Protein 7Q4Q (pdb70)

InterPro domains:
  IPR000483 Cysteine-rich flanking region, C-terminal [SM00082] (299-347)
  IPR001611 Leucine-rich repeat [PF00560] (93-112)
  IPR001611 Leucine-rich repeat [PF00560] (190-208)
  IPR001611 Leucine-rich repeat [PF13855] (116-176)
  IPR001611 Leucine-rich repeat [PF13855] (213-272)
  IPR001611 Leucine-rich repeat [PS51450] (93-114)
  IPR001611 Leucine-rich repeat [PS51450] (165-186)
  IPR003591 Leucine-rich repeat, typical subtype [SM00369] (92-114)
  IPR003591 Leucine-rich repeat, typical subtype [SM00369] (115-138)
  IPR003591 Leucine-rich repeat, typical subtype [SM00369] (163-186)
  IPR003591 Leucine-rich repeat, typical subtype [SM00369] (187-210)
  IPR003591 Leucine-rich repeat, typical subtype [SM00369] (213-234)
  IPR003591 Leucine-rich repeat, typical subtype [SM00369] (236-258)
  IPR003591 Leucine-rich repeat, typical subtype [SM00369] (259-282)
  IPR032675 Leucine-rich repeat domain superfamily [G3DSA:3.80.10.10] (40-172)
  IPR032675 Leucine-rich repeat domain superfamily [G3DSA:3.80.10.10] (173-347)
  IPR050467 Leucine-rich repeat and fibronectin type-III domain-containing [PTHR45842] (27-229)

B-factor: mean 34.92, std 14.17, range [15.27, 121.81]

Structure (mmCIF, N/CA/C/O backbone):
data_7Q4Q
#
_entry.id   7Q4Q
#
_cell.length_a   64.549
_cell.length_b   76.978
_cell.length_c   217.731
_cell.angle_alpha   90.00
_cell.angle_beta   90.00
_cell.angle_gamma   90.00
#
_symmetry.space_group_name_H-M   'P 21 21 21'
#
loop_
_entity.id
_entity.type
_entity.pdbx_description
1 polymer 'Magacizumab light chain'
2 polymer 'Magacizumab heavy chain'
3 polymer 'LRG1 epitope'
4 non-polymer 2-AMINO-2-HYDROXYMETHYL-PROPANE-1,3-DIOL
5 water water
#
loop_
_atom_site.group_PDB
_atom_site.id
_atom_site.type_symbol
_atom_site.label_atom_id
_atom_site.label_alt_id
_atom_site.label_comp_id
_atom_site.label_asym_id
_atom_site.label_entity_id
_atom_site.label_seq_id
_atom_site.pdbx_PDB_ins_code
_atom_site.Cartn_x
_atom_site.Cartn_y
_atom_site.Cartn_z
_atom_site.occupancy
_atom_site.B_iso_or_equiv
_atom_site.auth_seq_id
_atom_site.auth_comp_id
_atom_site.auth_asym_id
_atom_site.auth_atom_id
_atom_site.pdbx_PDB_model_num
ATOM 1 N N . ASP A 1 1 ? 8.970 -9.006 -62.558 1.00 38.89 1 ASP A N 1
ATOM 2 C CA . ASP A 1 1 ? 7.665 -8.547 -63.022 1.00 32.46 1 ASP A CA 1
ATOM 3 C C . ASP A 1 1 ? 7.616 -7.031 -63.016 1.00 40.45 1 ASP A C 1
ATOM 4 O O . ASP A 1 1 ? 8.310 -6.385 -62.234 1.00 37.70 1 ASP A O 1
ATOM 9 N N . ILE A 1 2 ? 6.780 -6.464 -63.868 1.00 25.64 2 ILE A N 1
ATOM 10 C CA . ILE A 1 2 ? 6.625 -5.017 -63.916 1.00 26.35 2 ILE A CA 1
ATOM 11 C C . ILE A 1 2 ? 5.793 -4.558 -62.728 1.00 29.39 2 ILE A C 1
ATOM 12 O O . ILE A 1 2 ? 4.764 -5.159 -62.401 1.00 28.29 2 ILE A O 1
ATOM 17 N N . VAL A 1 3 ? 6.241 -3.488 -62.076 1.00 24.33 3 VAL A N 1
ATOM 18 C CA . VAL A 1 3 ? 5.495 -2.838 -61.003 1.00 25.56 3 VAL A CA 1
ATOM 19 C C . VAL A 1 3 ? 4.922 -1.527 -61.525 1.00 28.38 3 VAL A C 1
ATOM 20 O O . VAL A 1 3 ? 5.661 -0.686 -62.055 1.00 27.90 3 VAL A O 1
ATOM 24 N N . LEU A 1 4 ? 3.612 -1.346 -61.353 1.00 24.21 4 LEU A N 1
ATOM 25 C CA . LEU A 1 4 ? 2.913 -0.122 -61.728 1.00 22.06 4 LEU A CA 1
ATOM 26 C C . LEU A 1 4 ? 2.540 0.627 -60.456 1.00 22.11 4 LEU A C 1
ATOM 27 O O . LEU A 1 4 ? 1.847 0.079 -59.591 1.00 24.72 4 LEU A O 1
ATOM 32 N N . THR A 1 5 ? 3.016 1.862 -60.328 1.00 22.20 5 THR A N 1
ATOM 33 C CA . THR A 1 5 ? 2.782 2.673 -59.136 1.00 24.36 5 THR A CA 1
ATOM 34 C C . THR A 1 5 ? 1.951 3.880 -59.531 1.00 24.66 5 THR A C 1
ATOM 35 O O . THR A 1 5 ? 2.428 4.746 -60.269 1.00 24.65 5 THR A O 1
ATOM 39 N N . GLN A 1 6 ? 0.729 3.953 -59.012 1.00 24.07 6 GLN A N 1
ATOM 40 C CA . GLN A 1 6 ? -0.150 5.077 -59.304 1.00 23.00 6 GLN A CA 1
ATOM 41 C C . GLN A 1 6 ? 0.005 6.195 -58.276 1.00 25.10 6 GLN A C 1
ATOM 42 O O . GLN A 1 6 ? 0.461 5.984 -57.148 1.00 27.46 6 GLN A O 1
ATOM 48 N N . SER A 1 7 ? -0.342 7.411 -58.701 1.00 22.70 7 SER A N 1
ATOM 49 C CA . SER A 1 7 ? -0.317 8.582 -57.815 1.00 23.31 7 SER A CA 1
ATOM 50 C C . SER A 1 7 ? -1.497 9.473 -58.152 1.00 27.47 7 SER A C 1
ATOM 51 O O . SER A 1 7 ? -1.801 9.648 -59.331 1.00 28.19 7 SER A O 1
ATOM 54 N N . PRO A 1 8 ? -2.194 10.010 -57.139 1.00 28.21 8 PRO A N 1
ATOM 55 C CA . PRO A 1 8 ? -2.070 9.692 -55.708 1.00 25.32 8 PRO A CA 1
ATOM 56 C C . PRO A 1 8 ? -2.838 8.412 -55.390 1.00 29.07 8 PRO A C 1
ATOM 57 O O . PRO A 1 8 ? -3.472 7.855 -56.288 1.00 32.02 8 PRO A O 1
ATOM 61 N N . ASP A 1 9 ? -2.795 7.942 -54.136 1.00 31.99 9 ASP A N 1
ATOM 62 C CA . ASP A 1 9 ? -3.574 6.756 -53.789 1.00 30.23 9 ASP A CA 1
ATOM 63 C C . ASP A 1 9 ? -5.055 7.084 -53.652 1.00 33.07 9 ASP A C 1
ATOM 64 O O . ASP A 1 9 ? -5.915 6.262 -53.994 1.00 29.32 9 ASP A O 1
ATOM 69 N N . SER A 1 10 ? -5.361 8.259 -53.115 1.00 34.81 10 SER A N 1
ATOM 70 C CA . SER A 1 10 ? -6.718 8.756 -52.989 1.00 32.35 10 SER A CA 1
ATOM 71 C C . SER A 1 10 ? -6.721 10.194 -53.464 1.00 32.05 10 SER A C 1
ATOM 72 O O . SER A 1 10 ? -5.773 10.944 -53.219 1.00 31.88 10 SER A O 1
ATOM 75 N N . LEU A 1 11 ? -7.786 10.568 -54.148 1.00 25.94 11 LEU A N 1
ATOM 76 C CA . LEU A 1 11 ? -7.868 11.872 -54.775 1.00 29.76 11 LEU A CA 1
ATOM 77 C C . LEU A 1 11 ? -9.282 12.371 -54.580 1.00 31.34 11 LEU A C 1
ATOM 78 O O . LEU A 1 11 ? -10.230 11.654 -54.902 1.00 33.12 11 LEU A O 1
ATOM 83 N N . ALA A 1 12 ? -9.426 13.581 -54.040 1.00 25.56 12 ALA A N 1
ATOM 84 C CA . ALA A 1 12 ? -10.731 14.209 -53.876 1.00 26.89 12 ALA A CA 1
ATOM 85 C C . ALA A 1 12 ? -10.808 15.418 -54.796 1.00 29.31 12 ALA A C 1
ATOM 86 O O . ALA A 1 12 ? -9.975 16.331 -54.705 1.00 27.72 12 ALA A O 1
ATOM 88 N N . VAL A 1 13 ? -11.793 15.416 -55.690 1.00 26.32 13 VAL A N 1
ATOM 89 C CA . VAL A 1 13 ? -11.961 16.480 -56.674 1.00 27.89 13 VAL A CA 1
ATOM 90 C C . VAL A 1 13 ? -13.398 16.969 -56.600 1.00 26.39 13 VAL A C 1
ATOM 91 O O . VAL A 1 13 ? -14.326 16.173 -56.428 1.00 28.85 13 VAL A O 1
ATOM 95 N N . SER A 1 14 ? -13.579 18.281 -56.715 1.00 27.07 14 SER A N 1
ATOM 96 C CA . SER A 1 14 ? -14.912 18.854 -56.679 1.00 31.26 14 SER A CA 1
ATOM 97 C C . SER A 1 14 ? -15.652 18.541 -57.976 1.00 27.53 14 SER A C 1
ATOM 98 O O . SER A 1 14 ? -15.051 18.395 -59.038 1.00 30.30 14 SER A O 1
ATOM 101 N N . LEU A 1 15 ? -16.976 18.426 -57.873 1.00 30.63 15 LEU A N 1
ATOM 102 C CA . LEU A 1 15 ? -17.792 18.212 -59.061 1.00 32.15 15 LEU A CA 1
ATOM 103 C C . LEU A 1 15 ? -17.524 19.305 -60.086 1.00 32.90 15 LEU A C 1
ATOM 104 O O . LEU A 1 15 ? -17.423 20.489 -59.744 1.00 35.02 15 LEU A O 1
ATOM 109 N N . GLY A 1 16 ? -17.396 18.898 -61.349 1.00 35.15 16 GLY A N 1
ATOM 110 C CA . GLY A 1 16 ? -17.119 19.825 -62.425 1.00 34.64 16 GLY A CA 1
ATOM 111 C C . GLY A 1 16 ? -15.663 20.179 -62.620 1.00 33.60 16 GLY A C 1
ATOM 112 O O . GLY A 1 16 ? -15.331 20.827 -63.621 1.00 36.81 16 GLY A O 1
ATOM 113 N N . GLU A 1 17 ? -14.779 19.785 -61.708 1.00 29.15 17 GLU A N 1
ATOM 114 C CA . GLU A 1 17 ? -13.359 20.081 -61.837 1.00 29.27 17 GLU A CA 1
ATOM 115 C C . GLU A 1 17 ? -12.627 18.895 -62.452 1.00 31.66 17 GLU A C 1
ATOM 116 O O . GLU A 1 17 ? -13.181 17.806 -62.628 1.00 30.49 17 GLU A O 1
ATOM 122 N N . ARG A 1 18 ? -11.356 19.121 -62.774 1.00 31.82 18 ARG A N 1
ATOM 123 C CA . ARG A 1 18 ? -10.542 18.137 -63.474 1.00 31.45 18 ARG A CA 1
ATOM 124 C C . ARG A 1 18 ? -9.808 17.241 -62.487 1.00 32.01 18 ARG A C 1
ATOM 125 O O . ARG A 1 18 ? -9.235 17.715 -61.503 1.00 31.08 18 ARG A O 1
ATOM 133 N N . ALA A 1 19 ? -9.812 15.945 -62.766 1.00 26.55 19 ALA A N 1
ATOM 134 C CA . ALA A 1 19 ? -9.054 14.982 -61.984 1.00 24.71 19 ALA A CA 1
ATOM 135 C C . ALA A 1 19 ? -7.929 14.423 -62.840 1.00 29.62 19 ALA A C 1
ATOM 136 O O . ALA A 1 19 ? -8.126 14.124 -64.025 1.00 31.36 19 ALA A O 1
ATOM 138 N N . THR A 1 20 ? -6.745 14.293 -62.247 1.00 24.48 20 THR A N 1
ATOM 139 C CA . THR A 1 20 ? -5.572 13.804 -62.965 1.00 24.59 20 THR A CA 1
ATOM 140 C C . THR A 1 20 ? -4.944 12.689 -62.152 1.00 27.31 20 THR A C 1
ATOM 141 O O . THR A 1 20 ? -4.581 12.904 -60.991 1.00 27.87 20 THR A O 1
ATOM 145 N N . ILE A 1 21 ? -4.838 11.506 -62.758 1.00 23.03 21 ILE A N 1
ATOM 146 C CA . ILE A 1 21 ? -4.317 10.298 -62.121 1.00 22.26 21 ILE A CA 1
ATOM 147 C C . ILE A 1 21 ? -3.103 9.833 -62.917 1.00 24.95 21 ILE A C 1
ATOM 148 O O . ILE A 1 21 ? -3.162 9.755 -64.150 1.00 27.79 21 ILE A O 1
ATOM 153 N N . SER A 1 22 ? -2.017 9.507 -62.217 1.00 23.99 22 SER A N 1
ATOM 154 C CA . SER A 1 22 ? -0.763 9.127 -62.867 1.00 22.79 22 SER A CA 1
ATOM 155 C C . SER A 1 22 ? -0.420 7.665 -62.613 1.00 25.64 22 SER A C 1
ATOM 156 O O . SER A 1 22 ? -0.774 7.093 -61.575 1.00 24.08 22 SER A O 1
ATOM 159 N N . CYS A 1 23 ? 0.292 7.061 -63.569 1.00 23.17 23 CYS A N 1
ATOM 160 C CA . CYS A 1 23 ? 0.744 5.685 -63.398 1.00 22.50 23 CYS A CA 1
ATOM 161 C C . CYS A 1 23 ? 2.178 5.633 -63.888 1.00 29.91 23 CYS A C 1
ATOM 162 O O . CYS A 1 23 ? 2.444 6.015 -65.030 1.00 32.63 23 CYS A O 1
ATOM 165 N N . ARG A 1 24 ? 3.105 5.213 -63.029 1.00 23.57 24 ARG A N 1
ATOM 166 C CA . ARG A 1 24 ? 4.507 5.072 -63.401 1.00 27.22 24 ARG A CA 1
ATOM 167 C C . ARG A 1 24 ? 4.875 3.597 -63.451 1.00 29.40 24 ARG A C 1
ATOM 168 O O . ARG A 1 24 ? 4.668 2.869 -62.476 1.00 24.99 24 ARG A O 1
ATOM 176 N N . ALA A 1 25 ? 5.423 3.167 -64.584 1.00 24.58 25 ALA A N 1
ATOM 177 C CA . ALA A 1 25 ? 5.879 1.798 -64.758 1.00 26.80 25 ALA A CA 1
ATOM 178 C C . ALA A 1 25 ? 7.353 1.673 -64.385 1.00 26.45 25 ALA A C 1
ATOM 179 O O . ALA A 1 25 ? 8.153 2.593 -64.600 1.00 29.01 25 ALA A O 1
ATOM 181 N N . SER A 1 26 ? 7.711 0.506 -63.841 1.00 25.32 26 SER A N 1
ATOM 182 C CA . SER A 1 26 ? 9.085 0.257 -63.425 1.00 26.06 26 SER A CA 1
ATOM 183 C C . SER A 1 26 ? 10.022 0.099 -64.611 1.00 32.74 26 SER A C 1
ATOM 184 O O . SER A 1 26 ? 11.242 0.121 -64.417 1.00 32.94 26 SER A O 1
ATOM 187 N N . GLN A 1 27 ? 9.485 -0.063 -65.821 1.00 27.66 27 GLN A N 1
ATOM 188 C CA . GLN A 1 27 ? 10.273 -0.027 -67.043 1.00 27.24 27 GLN A CA 1
ATOM 189 C C . GLN A 1 27 ? 9.401 0.569 -68.141 1.00 28.84 27 GLN A C 1
ATOM 190 O O . GLN A 1 27 ? 8.179 0.668 -68.001 1.00 29.52 27 GLN A O 1
ATOM 196 N N . SER A 1 28 ? 10.033 0.975 -69.241 1.00 30.77 28 SER A N 1
ATOM 197 C CA . SER A 1 28 ? 9.255 1.501 -70.353 1.00 29.78 28 SER A CA 1
ATOM 198 C C . SER A 1 28 ? 8.348 0.413 -70.913 1.00 28.30 28 SER A C 1
ATOM 199 O O . SER A 1 28 ? 8.749 -0.747 -71.044 1.00 32.74 28 SER A O 1
ATOM 202 N N . VAL A 1 29 ? 7.116 0.787 -71.246 1.00 26.68 29 VAL A N 1
ATOM 203 C CA . VAL A 1 29 ? 6.229 -0.161 -71.908 1.00 26.77 29 VAL A CA 1
ATOM 204 C C . VAL A 1 29 ? 5.805 0.383 -73.267 1.00 33.11 29 VAL A C 1
ATOM 205 O O . VAL A 1 29 ? 4.710 0.078 -73.760 1.00 31.81 29 VAL A O 1
ATOM 209 N N . SER A 1 30 ? 6.677 1.176 -73.890 1.00 28.88 30 SER A N 1
ATOM 210 C CA . SER A 1 30 ? 6.432 1.723 -75.218 1.00 26.88 30 SER A CA 1
ATOM 211 C C . SER A 1 30 ? 7.519 1.266 -76.173 1.00 33.54 30 SER A C 1
ATOM 212 O O . SER A 1 30 ? 8.698 1.218 -75.809 1.00 36.05 30 SER A O 1
ATOM 215 N N . THR A 1 31 ? 7.106 0.940 -77.391 1.00 30.07 31 THR A N 1
ATOM 216 C CA . THR A 1 31 ? 8.045 0.629 -78.464 1.00 30.44 31 THR A CA 1
ATOM 217 C C . THR A 1 31 ? 7.308 0.670 -79.799 1.00 34.91 31 THR A C 1
ATOM 218 O O . THR A 1 31 ? 6.112 0.380 -79.872 1.00 33.27 31 THR A O 1
ATOM 222 N N . SER A 1 32 ? 8.037 1.057 -80.853 1.00 34.63 32 SER A N 1
ATOM 223 C CA . SER A 1 32 ? 7.501 1.123 -82.222 1.00 36.33 32 SER A CA 1
ATOM 224 C C . SER A 1 32 ? 6.253 1.993 -82.327 1.00 36.14 32 SER A C 1
ATOM 225 O O . SER A 1 32 ? 5.405 1.768 -83.195 1.00 37.98 32 SER A O 1
ATOM 228 N N . GLY A 1 33 ? 6.136 2.997 -81.460 1.00 34.51 33 GLY A N 1
ATOM 229 C CA . GLY A 1 33 ? 4.985 3.872 -81.453 1.00 35.58 33 GLY A CA 1
ATOM 230 C C . GLY A 1 33 ? 3.813 3.373 -80.637 1.00 34.32 33 GLY A C 1
ATOM 231 O O . GLY A 1 33 ? 2.853 4.129 -80.442 1.00 34.68 33 GLY A O 1
ATOM 232 N N . TYR A 1 34 ? 3.859 2.126 -80.170 1.00 31.21 34 TYR A N 1
ATOM 233 C CA . TYR A 1 34 ? 2.839 1.556 -79.297 1.00 31.73 34 TYR A CA 1
ATOM 234 C C . TYR A 1 34 ? 3.145 1.894 -77.846 1.00 29.97 34 TYR A C 1
ATOM 235 O O . TYR A 1 34 ? 4.312 1.929 -77.450 1.00 32.92 34 TYR A O 1
ATOM 244 N N . SER A 1 35 ? 2.094 2.112 -77.047 1.00 27.07 35 SER A N 1
ATOM 245 C CA . SER A 1 35 ? 2.211 2.189 -75.591 1.00 29.11 35 SER A CA 1
ATOM 246 C C . SER A 1 35 ? 1.312 1.124 -74.984 1.00 30.44 35 SER A C 1
ATOM 247 O O . SER A 1 35 ? 0.084 1.220 -75.074 1.00 26.26 35 SER A O 1
ATOM 250 N N . PHE A 1 36 ? 1.922 0.119 -74.362 1.00 25.48 36 PHE A N 1
ATOM 251 C CA . PHE A 1 36 ? 1.187 -1.053 -73.884 1.00 25.60 36 PHE A CA 1
ATOM 252 C C . PHE A 1 36 ? 0.665 -0.824 -72.463 1.00 27.65 36 PHE A C 1
ATOM 253 O O . PHE A 1 36 ? 0.990 -1.538 -71.520 1.00 24.22 36 PHE A O 1
ATOM 261 N N . MET A 1 37 ? -0.184 0.190 -72.333 1.00 26.28 37 MET A N 1
ATOM 262 C CA . MET A 1 37 ? -0.761 0.559 -71.046 1.00 26.40 37 MET A CA 1
ATOM 263 C C . MET A 1 37 ? -2.241 0.854 -71.236 1.00 25.42 37 MET A C 1
ATOM 264 O O . MET A 1 37 ? -2.637 1.478 -72.226 1.00 26.94 37 MET A O 1
ATOM 269 N N . HIS A 1 38 ? -3.062 0.394 -70.291 1.00 24.81 38 HIS A N 1
ATOM 270 C CA . HIS A 1 38 ? -4.504 0.545 -70.418 1.00 18.52 38 HIS A CA 1
ATOM 271 C C . HIS A 1 38 ? -5.079 0.925 -69.064 1.00 22.15 38 HIS A C 1
ATOM 272 O O . HIS A 1 38 ? -4.431 0.740 -68.031 1.00 22.46 38 HIS A O 1
ATOM 279 N N . TRP A 1 39 ? -6.309 1.450 -69.078 1.00 21.24 39 TRP A N 1
ATOM 280 C CA . TRP A 1 39 ? -6.953 1.955 -67.869 1.00 20.33 39 TRP A CA 1
ATOM 281 C C . TRP A 1 39 ? -8.324 1.331 -67.661 1.00 21.62 39 TRP A C 1
ATOM 282 O O . TRP A 1 39 ? -9.109 1.204 -68.609 1.00 23.05 39 TRP A O 1
ATOM 293 N N . TYR A 1 40 ? -8.615 0.970 -66.401 1.00 17.89 40 TYR A N 1
ATOM 294 C CA . TYR A 1 40 ? -9.898 0.416 -65.970 1.00 20.90 40 TYR A CA 1
ATOM 295 C C . TYR A 1 40 ? -10.518 1.276 -64.878 1.00 18.60 40 TYR A C 1
ATOM 296 O O . TYR A 1 40 ? -9.816 1.938 -64.111 1.00 20.82 40 TYR A O 1
ATOM 305 N N . GLN A 1 41 ? -11.844 1.208 -64.795 1.00 19.57 41 GLN A N 1
ATOM 306 C CA . GLN A 1 41 ? -12.636 1.870 -63.762 1.00 19.13 41 GLN A CA 1
ATOM 307 C C . GLN A 1 41 ? -13.398 0.808 -62.983 1.00 20.35 41 GLN A C 1
ATOM 308 O O . GLN A 1 41 ? -14.018 -0.071 -63.587 1.00 24.09 41 GLN A O 1
ATOM 314 N N . GLN A 1 42 ? -13.375 0.891 -61.650 1.00 21.78 42 GLN A N 1
ATOM 315 C CA . GLN A 1 42 ? -14.104 -0.075 -60.833 1.00 18.29 42 GLN A CA 1
ATOM 316 C C . GLN A 1 42 ? -14.944 0.626 -59.772 1.00 20.67 42 GLN A C 1
ATOM 317 O O . GLN A 1 42 ? -14.433 1.430 -58.989 1.00 23.24 42 GLN A O 1
ATOM 323 N N . LYS A 1 43 ? -16.209 0.286 -59.727 1.00 26.79 43 LYS A N 1
ATOM 324 C CA . LYS A 1 43 ? -17.091 0.720 -58.652 1.00 31.75 43 LYS A CA 1
ATOM 325 C C . LYS A 1 43 ? -17.374 -0.426 -57.696 1.00 36.05 43 LYS A C 1
ATOM 326 O O . LYS A 1 43 ? -17.383 -1.585 -58.107 1.00 31.36 43 LYS A O 1
ATOM 332 N N . PRO A 1 44 ? -17.607 -0.134 -56.411 1.00 35.50 44 PRO A N 1
ATOM 333 C CA . PRO A 1 44 ? -17.802 -1.214 -55.434 1.00 39.17 44 PRO A CA 1
ATOM 334 C C . PRO A 1 44 ? -18.920 -2.155 -55.851 1.00 29.40 44 PRO A C 1
ATOM 335 O O . PRO A 1 44 ? -19.964 -1.727 -56.345 1.00 32.27 44 PRO A O 1
ATOM 339 N N . GLY A 1 45 ? -18.681 -3.450 -55.654 1.00 33.74 45 GLY A N 1
ATOM 340 C CA . GLY A 1 45 ? -19.642 -4.471 -55.992 1.00 35.99 45 GLY A CA 1
ATOM 341 C C . GLY A 1 45 ? -19.640 -4.887 -57.443 1.00 35.93 45 GLY A C 1
ATOM 342 O O . GLY A 1 45 ? -20.416 -5.775 -57.813 1.00 36.60 45 GLY A O 1
ATOM 343 N N . GLN A 1 46 ? -18.799 -4.276 -58.271 1.00 30.37 46 GLN A N 1
ATOM 344 C CA . GLN A 1 46 ? -18.743 -4.519 -59.704 1.00 31.66 46 GLN A CA 1
ATOM 345 C C . GLN A 1 46 ? -17.331 -4.887 -60.122 1.00 29.79 46 GLN A C 1
ATOM 346 O O . GLN A 1 46 ? -16.361 -4.495 -59.465 1.00 24.63 46 GLN A O 1
ATOM 352 N N . PRO A 1 47 ? -17.187 -5.628 -61.217 1.00 26.27 47 PRO A N 1
ATOM 353 C CA . PRO A 1 47 ? -15.859 -5.855 -61.792 1.00 20.90 47 PRO A CA 1
ATOM 354 C C . PRO A 1 47 ? -15.293 -4.570 -62.367 1.00 20.59 47 PRO A C 1
ATOM 355 O O . PRO A 1 47 ? -16.042 -3.625 -62.652 1.00 26.06 47 PRO A O 1
ATOM 359 N N . PRO A 1 48 ? -13.983 -4.519 -62.597 1.00 22.15 48 PRO A N 1
ATOM 360 C CA . PRO A 1 48 ? -13.406 -3.407 -63.354 1.00 24.96 48 PRO A CA 1
ATOM 361 C C . PRO A 1 48 ? -13.976 -3.356 -64.761 1.00 27.14 48 PRO A C 1
ATOM 362 O O . PRO A 1 48 ? -14.415 -4.367 -65.319 1.00 23.75 48 PRO A O 1
ATOM 366 N N . LYS A 1 49 ? -13.952 -2.156 -65.328 1.00 23.61 49 LYS A N 1
ATOM 367 C CA . LYS A 1 49 ? -14.454 -1.884 -66.668 1.00 24.54 49 LYS A CA 1
ATOM 368 C C . LYS A 1 49 ? -13.344 -1.226 -67.470 1.00 20.44 49 LYS A C 1
ATOM 369 O O . LYS A 1 49 ? -12.785 -0.213 -67.045 1.00 22.06 49 LYS A O 1
ATOM 375 N N . LEU A 1 50 ? -13.021 -1.804 -68.622 1.00 22.71 50 LEU A N 1
ATOM 376 C CA . LEU A 1 50 ? -12.004 -1.208 -69.481 1.00 22.91 50 LEU A CA 1
ATOM 377 C C . LEU A 1 50 ? -12.478 0.145 -70.010 1.00 26.45 50 LEU A C 1
ATOM 378 O O . LEU A 1 50 ? -13.563 0.248 -70.594 1.00 25.58 50 LEU A O 1
ATOM 383 N N . LEU A 1 51 ? -11.666 1.186 -69.806 1.00 21.63 51 LEU A N 1
ATOM 384 C CA . LEU A 1 51 ? -11.984 2.537 -70.273 1.00 21.38 51 LEU A CA 1
ATOM 385 C C . LEU A 1 51 ? -11.108 3.005 -71.419 1.00 25.02 51 LEU A C 1
ATOM 386 O O . LEU A 1 51 ? -11.608 3.626 -72.359 1.00 26.13 51 LEU A O 1
ATOM 391 N N . ILE A 1 52 ? -9.802 2.771 -71.336 1.00 23.86 52 ILE A N 1
ATOM 392 C CA . ILE A 1 52 ? -8.845 3.283 -72.315 1.00 25.28 52 ILE A CA 1
ATOM 393 C C . ILE A 1 52 ? -7.888 2.162 -72.687 1.00 28.60 52 ILE A C 1
ATOM 394 O O . ILE A 1 52 ? -7.326 1.503 -71.804 1.00 24.40 52 ILE A O 1
ATOM 399 N N . LYS A 1 53 ? -7.693 1.957 -73.991 1.00 23.75 53 LYS A N 1
ATOM 400 C CA . LYS A 1 53 ? -6.763 0.977 -74.529 1.00 27.99 53 LYS A CA 1
ATOM 401 C C . LYS A 1 53 ? -5.582 1.701 -75.171 1.00 27.76 53 LYS A C 1
ATOM 402 O O . LYS A 1 53 ? -5.754 2.759 -75.796 1.00 28.16 53 LYS A O 1
ATOM 408 N N . TYR A 1 54 ? -4.384 1.139 -74.997 1.00 23.10 54 TYR A N 1
ATOM 409 C CA . TYR A 1 54 ? -3.161 1.650 -75.620 1.00 25.79 54 TYR A CA 1
ATOM 410 C C . TYR A 1 54 ? -2.981 3.142 -75.328 1.00 30.82 54 TYR A C 1
ATOM 411 O O . TYR A 1 54 ? -2.799 3.969 -76.226 1.00 29.53 54 TYR A O 1
ATOM 420 N N . ALA A 1 55 ? -3.084 3.473 -74.042 1.00 26.50 55 ALA A N 1
ATOM 421 C CA . ALA A 1 55 ? -2.757 4.771 -73.452 1.00 27.81 55 ALA A CA 1
ATOM 422 C C . ALA A 1 55 ? -3.782 5.866 -73.743 1.00 27.38 55 ALA A C 1
ATOM 423 O O . ALA A 1 55 ? -4.116 6.635 -72.840 1.00 26.59 55 ALA A O 1
ATOM 425 N N . SER A 1 56 ? -4.297 5.967 -74.973 1.00 27.56 56 SER A N 1
ATOM 426 C CA . SER A 1 56 ? -5.104 7.129 -75.332 1.00 26.10 56 SER A CA 1
ATOM 427 C C . SER A 1 56 ? -6.415 6.831 -76.054 1.00 30.63 56 SER A C 1
ATOM 428 O O . SER A 1 56 ? -7.121 7.781 -76.407 1.00 31.23 56 SER A O 1
ATOM 431 N N . ASN A 1 57 ? -6.771 5.564 -76.286 1.00 29.10 57 ASN A N 1
ATOM 432 C CA . ASN A 1 57 ? -7.933 5.231 -77.107 1.00 29.28 57 ASN A CA 1
ATOM 433 C C . ASN A 1 57 ? -9.130 4.882 -76.230 1.00 29.09 57 ASN A C 1
ATOM 434 O O . ASN A 1 57 ? -9.140 3.840 -75.564 1.00 30.63 57 ASN A O 1
ATOM 439 N N . LEU A 1 58 ? -10.148 5.744 -76.268 1.00 28.79 58 LEU A N 1
ATOM 440 C CA . LEU A 1 58 ? -11.376 5.525 -75.512 1.00 31.99 58 LEU A CA 1
ATOM 441 C C . LEU A 1 58 ? -12.148 4.334 -76.065 1.00 36.21 58 LEU A C 1
ATOM 442 O O . LEU A 1 58 ? -12.360 4.226 -77.279 1.00 37.96 58 LEU A O 1
ATOM 447 N N . GLU A 1 59 ? -12.581 3.449 -75.168 1.00 29.57 59 GLU A N 1
ATOM 448 C CA . GLU A 1 59 ? -13.509 2.393 -75.540 1.00 28.96 59 GLU A CA 1
ATOM 449 C C . GLU A 1 59 ? -14.851 2.990 -75.955 1.00 29.78 59 GLU A C 1
ATOM 450 O O . GLU A 1 59 ? -15.219 4.099 -75.553 1.00 32.22 59 GLU A O 1
ATOM 456 N N . SER A 1 60 ? -15.589 2.233 -76.762 1.00 35.06 60 SER A N 1
ATOM 457 C CA . SER A 1 60 ? -16.907 2.683 -77.191 1.00 36.65 60 SER A CA 1
ATOM 458 C C . SER A 1 60 ? -17.806 2.934 -75.987 1.00 34.58 60 SER A C 1
ATOM 459 O O . SER A 1 60 ? -17.815 2.161 -75.023 1.00 35.73 60 SER A O 1
ATOM 462 N N . GLY A 1 61 ? -18.555 4.036 -76.041 1.00 32.55 61 GLY A N 1
ATOM 463 C CA . GLY A 1 61 ? -19.451 4.410 -74.969 1.00 35.89 61 GLY A CA 1
ATOM 464 C C . GLY A 1 61 ? -18.828 5.223 -73.850 1.00 36.66 61 GLY A C 1
ATOM 465 O O . GLY A 1 61 ? -19.568 5.757 -73.013 1.00 40.43 61 GLY A O 1
ATOM 466 N N . VAL A 1 62 ? -17.508 5.346 -73.803 1.00 31.02 62 VAL A N 1
ATOM 467 C CA . VAL A 1 62 ? -16.862 6.109 -72.729 1.00 33.06 62 VAL A CA 1
ATOM 468 C C . VAL A 1 62 ? -17.003 7.598 -73.026 1.00 29.77 62 VAL A C 1
ATOM 469 O O . VAL A 1 62 ? -16.707 8.031 -74.156 1.00 32.50 62 VAL A O 1
ATOM 473 N N . PRO A 1 63 ? -17.443 8.407 -72.057 1.00 32.24 63 PRO A N 1
ATOM 474 C CA . PRO A 1 63 ? -17.621 9.844 -72.309 1.00 35.46 63 PRO A CA 1
ATOM 475 C C . PRO A 1 63 ? -16.312 10.525 -72.676 1.00 38.52 63 PRO A C 1
ATOM 476 O O . PRO A 1 63 ? -15.231 10.134 -72.228 1.00 31.35 63 PRO A O 1
ATOM 480 N N . ALA A 1 64 ? -16.431 11.584 -73.482 1.00 37.58 64 ALA A N 1
ATOM 481 C CA . ALA A 1 64 ? -15.271 12.306 -73.987 1.00 35.34 64 ALA A CA 1
ATOM 482 C C . ALA A 1 64 ? -14.534 13.095 -72.913 1.00 32.43 64 ALA A C 1
ATOM 483 O O . ALA A 1 64 ? -13.416 13.549 -73.172 1.00 40.36 64 ALA A O 1
ATOM 485 N N . ARG A 1 65 ? -15.117 13.278 -71.725 1.00 32.20 65 ARG A N 1
ATOM 486 C CA . ARG A 1 65 ? -14.371 13.961 -70.673 1.00 32.80 65 ARG A CA 1
ATOM 487 C C . ARG A 1 65 ? -13.200 13.129 -70.165 1.00 33.00 65 ARG A C 1
ATOM 488 O O . ARG A 1 65 ? -12.320 13.680 -69.492 1.00 28.79 65 ARG A O 1
ATOM 496 N N . PHE A 1 66 ? -13.169 11.831 -70.477 1.00 30.01 66 PHE A N 1
ATOM 497 C CA . PHE A 1 66 ? -12.032 10.969 -70.187 1.00 30.32 66 PHE A CA 1
ATOM 498 C C . PHE A 1 66 ? -11.001 11.080 -71.302 1.00 33.72 66 PHE A C 1
ATOM 499 O O . PHE A 1 66 ? -11.351 11.090 -72.487 1.00 34.91 66 PHE A O 1
ATOM 507 N N . SER A 1 67 ? -9.728 11.179 -70.920 1.00 25.94 67 SER A N 1
ATOM 508 C CA . SER A 1 67 ? -8.656 11.104 -71.902 1.00 28.63 67 SER A CA 1
ATOM 509 C C . SER A 1 67 ? -7.433 10.507 -71.229 1.00 37.63 67 SER A C 1
ATOM 510 O O . SER A 1 67 ? -7.260 10.615 -70.016 1.00 32.69 67 SER A O 1
ATOM 513 N N . GLY A 1 68 ? -6.598 9.852 -72.019 1.00 25.27 68 GLY A N 1
ATOM 514 C CA . GLY A 1 68 ? -5.358 9.306 -71.512 1.00 27.29 68 GLY A CA 1
ATOM 515 C C . GLY A 1 68 ? -4.200 9.758 -72.371 1.00 25.28 68 GLY A C 1
ATOM 516 O O . GLY A 1 68 ? -4.344 10.004 -73.571 1.00 31.39 68 GLY A O 1
ATOM 517 N N . SER A 1 69 ? -3.035 9.856 -71.744 1.00 25.15 69 SER A N 1
ATOM 518 C CA . SER A 1 69 ? -1.843 10.276 -72.466 1.00 24.68 69 SER A CA 1
ATOM 519 C C . SER A 1 69 ? -0.617 9.625 -71.841 1.00 32.34 69 SER A C 1
ATOM 520 O O . SER A 1 69 ? -0.702 8.944 -70.814 1.00 28.89 69 SER A O 1
ATOM 523 N N . GLY A 1 70 ? 0.524 9.821 -72.488 1.00 30.52 70 GLY A N 1
ATOM 524 C CA . GLY A 1 70 ? 1.801 9.391 -71.958 1.00 31.28 70 GLY A CA 1
ATOM 525 C C . GLY A 1 70 ? 2.475 8.371 -72.852 1.00 31.36 70 GLY A C 1
ATOM 526 O O . GLY A 1 70 ? 1.930 7.922 -73.858 1.00 31.07 70 GLY A O 1
ATOM 527 N N . SER A 1 71 ? 3.679 7.993 -72.438 1.00 27.79 71 SER A N 1
ATOM 528 C CA . SER A 1 71 ? 4.505 7.038 -73.162 1.00 27.82 71 SER A CA 1
ATOM 529 C C . SER A 1 71 ? 5.673 6.668 -72.262 1.00 30.71 71 SER A C 1
ATOM 530 O O . SER A 1 71 ? 5.985 7.375 -71.296 1.00 32.59 71 SER A O 1
ATOM 533 N N . GLY A 1 72 ? 6.311 5.552 -72.589 1.00 30.16 72 GLY A N 1
ATOM 534 C CA . GLY A 1 72 ? 7.481 5.107 -71.862 1.00 33.29 72 GLY A CA 1
ATOM 535 C C . GLY A 1 72 ? 7.133 4.580 -70.488 1.00 31.05 72 GLY A C 1
ATOM 536 O O . GLY A 1 72 ? 6.468 3.547 -70.355 1.00 31.25 72 GLY A O 1
ATOM 537 N N . THR A 1 73 ? 7.569 5.293 -69.454 1.00 28.13 73 THR A N 1
ATOM 538 C CA . THR A 1 73 ? 7.294 4.891 -68.084 1.00 29.17 73 THR A CA 1
ATOM 539 C C . THR A 1 73 ? 6.151 5.657 -67.435 1.00 33.03 73 THR A C 1
ATOM 540 O O . THR A 1 73 ? 5.767 5.308 -66.318 1.00 30.65 73 THR A O 1
ATOM 544 N N . ASP A 1 74 ? 5.610 6.697 -68.067 1.00 27.99 74 ASP A N 1
ATOM 545 C CA . ASP A 1 74 ? 4.656 7.558 -67.375 1.00 24.37 74 ASP A CA 1
ATOM 546 C C . ASP A 1 74 ? 3.389 7.785 -68.184 1.00 28.74 74 ASP A C 1
ATOM 547 O O . ASP A 1 74 ? 3.447 8.197 -69.348 1.00 30.01 74 ASP A O 1
ATOM 552 N N . PHE A 1 75 ? 2.245 7.540 -67.541 1.00 25.46 75 PHE A N 1
ATOM 553 C CA . PHE A 1 75 ? 0.942 7.590 -68.183 1.00 22.85 75 PHE A CA 1
ATOM 554 C C . PHE A 1 75 ? -0.026 8.337 -67.293 1.00 29.61 75 PHE A C 1
ATOM 555 O O . PHE A 1 75 ? 0.087 8.303 -66.067 1.00 24.74 75 PHE A O 1
ATOM 563 N N . THR A 1 76 ? -0.971 9.020 -67.933 1.00 22.86 76 THR A N 1
ATOM 564 C CA . THR A 1 76 ? -1.880 9.915 -67.235 1.00 22.71 76 THR A CA 1
ATOM 565 C C . THR A 1 76 ? -3.303 9.657 -67.692 1.00 27.10 76 THR A C 1
ATOM 566 O O . THR A 1 76 ? -3.566 9.542 -68.896 1.00 27.61 76 THR A O 1
ATOM 570 N N . LEU A 1 77 ? -4.211 9.557 -66.732 1.00 22.33 77 LEU A N 1
ATOM 571 C CA . LEU A 1 77 ? -5.645 9.528 -66.982 1.00 24.04 77 LEU A CA 1
ATOM 572 C C . LEU A 1 77 ? -6.216 10.846 -66.485 1.00 26.36 77 LEU A C 1
ATOM 573 O O . LEU A 1 77 ? -5.980 11.229 -65.338 1.00 25.15 77 LEU A O 1
ATOM 578 N N . THR A 1 78 ? -6.923 11.563 -67.351 1.00 24.92 78 THR A N 1
ATOM 579 C CA . THR A 1 78 ? -7.503 12.842 -66.970 1.00 25.44 78 THR A CA 1
ATOM 580 C C . THR A 1 78 ? -9.002 12.824 -67.214 1.00 27.50 78 THR A C 1
ATOM 581 O O . THR A 1 78 ? -9.461 12.361 -68.259 1.00 29.95 78 THR A O 1
ATOM 585 N N . ILE A 1 79 ? -9.768 13.318 -66.242 1.00 23.75 79 ILE A N 1
ATOM 586 C CA . ILE A 1 79 ? -11.202 13.531 -66.399 1.00 26.58 79 ILE A CA 1
ATOM 587 C C . ILE A 1 79 ? -11.434 15.031 -66.329 1.00 30.85 79 ILE A C 1
ATOM 588 O O . ILE A 1 79 ? -11.149 15.653 -65.297 1.00 35.04 79 ILE A O 1
ATOM 593 N N . SER A 1 80 ? -11.955 15.610 -67.417 1.00 32.93 80 SER A N 1
ATOM 594 C CA . SER A 1 80 ? -11.911 17.065 -67.578 1.00 33.06 80 SER A CA 1
ATOM 595 C C . SER A 1 80 ? -12.985 17.786 -66.768 1.00 45.65 80 SER A C 1
ATOM 596 O O . SER A 1 80 ? -12.817 18.969 -66.441 1.00 50.37 80 SER A O 1
ATOM 599 N N . SER A 1 81 ? -14.089 17.112 -66.451 1.00 31.65 81 SER A N 1
ATOM 600 C CA . SER A 1 81 ? -15.219 17.760 -65.783 1.00 31.44 81 SER A CA 1
ATOM 601 C C . SER A 1 81 ? -15.944 16.682 -64.973 1.00 29.29 81 SER A C 1
ATOM 602 O O . SER A 1 81 ? -16.872 16.042 -65.468 1.00 37.75 81 SER A O 1
ATOM 605 N N . LEU A 1 82 ? -15.517 16.514 -63.723 1.00 29.23 82 LEU A N 1
ATOM 606 C CA . LEU A 1 82 ? -15.966 15.396 -62.897 1.00 29.08 82 LEU A CA 1
ATOM 607 C C . LEU A 1 82 ? -17.486 15.376 -62.749 1.00 31.80 82 LEU A C 1
ATOM 608 O O . LEU A 1 82 ? -18.101 16.384 -62.396 1.00 30.54 82 LEU A O 1
ATOM 613 N N . GLN A 1 83 ? -18.088 14.216 -63.004 1.00 31.60 83 GLN A N 1
ATOM 614 C CA . GLN A 1 83 ? -19.504 13.962 -62.765 1.00 34.59 83 GLN A CA 1
ATOM 615 C C . GLN A 1 83 ? -19.666 13.001 -61.590 1.00 33.19 83 GLN A C 1
ATOM 616 O O . GLN A 1 83 ? -18.725 12.279 -61.246 1.00 29.05 83 GLN A O 1
ATOM 622 N N . PRO A 1 84 ? -20.841 12.962 -60.944 1.00 30.94 84 PRO A N 1
ATOM 623 C CA . PRO A 1 84 ? -21.001 12.053 -59.791 1.00 28.46 84 PRO A CA 1
ATOM 624 C C . PRO A 1 84 ? -20.720 10.589 -60.113 1.00 32.46 84 PRO A C 1
ATOM 625 O O . PRO A 1 84 ? -20.207 9.863 -59.248 1.00 32.33 84 PRO A O 1
ATOM 629 N N . GLU A 1 85 ? -21.034 10.133 -61.330 1.00 25.43 85 GLU A N 1
ATOM 630 C CA . GLU A 1 85 ? -20.821 8.737 -61.702 1.00 29.42 85 GLU A CA 1
ATOM 631 C C . GLU A 1 85 ? -19.351 8.392 -61.911 1.00 30.40 85 GLU A C 1
ATOM 632 O O . GLU A 1 85 ? -19.044 7.215 -62.127 1.00 29.59 85 GLU A O 1
ATOM 638 N N . ASP A 1 86 ? -18.446 9.368 -61.834 1.00 27.02 86 ASP A N 1
ATOM 639 C CA . ASP A 1 86 ? -17.018 9.125 -62.016 1.00 28.89 86 ASP A CA 1
ATOM 640 C C . ASP A 1 86 ? -16.319 8.711 -60.726 1.00 29.38 86 ASP A C 1
ATOM 641 O O . ASP A 1 86 ? -15.163 8.275 -60.773 1.00 30.41 86 ASP A O 1
ATOM 646 N N . PHE A 1 87 ? -16.980 8.870 -59.583 1.00 26.22 87 PHE A N 1
ATOM 647 C CA . PHE A 1 87 ? -16.544 8.351 -58.291 1.00 34.54 87 PHE A CA 1
ATOM 648 C C . PHE A 1 87 ? -16.326 6.847 -58.410 1.00 26.16 87 PHE A C 1
ATOM 649 O O . PHE A 1 87 ? -17.283 6.100 -58.637 1.00 26.77 87 PHE A O 1
ATOM 657 N N . ALA A 1 88 ? -15.068 6.401 -58.317 1.00 24.04 88 ALA A N 1
ATOM 658 C CA . ALA A 1 88 ? -14.677 5.017 -58.586 1.00 23.89 88 ALA A CA 1
ATOM 659 C C . ALA A 1 88 ? -13.187 4.887 -58.278 1.00 23.44 88 ALA A C 1
ATOM 660 O O . ALA A 1 88 ? -12.509 5.878 -57.995 1.00 24.92 88 ALA A O 1
ATOM 662 N N . THR A 1 89 ? -12.681 3.656 -58.337 1.00 21.32 89 THR A N 1
ATOM 663 C CA . THR A 1 89 ? -11.249 3.413 -58.262 1.00 17.81 89 THR A CA 1
ATOM 664 C C . THR A 1 89 ? -10.743 3.108 -59.666 1.00 19.77 89 THR A C 1
ATOM 665 O O . THR A 1 89 ? -11.379 2.356 -60.414 1.00 24.78 89 THR A O 1
ATOM 669 N N . TYR A 1 90 ? -9.615 3.712 -60.030 1.00 19.39 90 TYR A N 1
ATOM 670 C CA . TYR A 1 90 ? -9.054 3.573 -61.366 1.00 20.07 90 TYR A CA 1
ATOM 671 C C . TYR A 1 90 ? -7.748 2.800 -61.293 1.00 22.16 90 TYR A C 1
ATOM 672 O O . TYR A 1 90 ? -6.948 3.019 -60.380 1.00 23.87 90 TYR A O 1
ATOM 681 N N . TYR A 1 91 ? -7.540 1.892 -62.257 1.00 18.99 91 TYR A N 1
ATOM 682 C CA . TYR A 1 91 ? -6.372 1.020 -62.300 1.00 21.50 91 TYR A CA 1
ATOM 683 C C . TYR A 1 91 ? -5.711 1.092 -63.665 1.00 22.19 91 TYR A C 1
ATOM 684 O O . TYR A 1 91 ? -6.393 1.035 -64.693 1.00 23.97 91 TYR A O 1
ATOM 693 N N . CYS A 1 92 ? -4.387 1.180 -63.678 1.00 21.07 92 CYS A N 1
ATOM 694 C CA . CYS A 1 92 ? -3.670 0.919 -64.915 1.00 20.94 92 CYS A CA 1
ATOM 695 C C . CYS A 1 92 ? -3.243 -0.542 -64.998 1.00 26.02 92 CYS A C 1
ATOM 696 O O . CYS A 1 92 ? -3.151 -1.251 -63.991 1.00 24.02 92 CYS A O 1
ATOM 699 N N . GLN A 1 93 ? -3.040 -0.998 -66.238 1.00 21.49 93 GLN A N 1
ATOM 700 C CA . GLN A 1 93 ? -2.607 -2.360 -66.548 1.00 18.00 93 GLN A CA 1
ATOM 701 C C . GLN A 1 93 ? -1.685 -2.292 -67.749 1.00 19.96 93 GLN A C 1
ATOM 702 O O . GLN A 1 93 ? -2.005 -1.617 -68.730 1.00 23.00 93 GLN A O 1
ATOM 708 N N . HIS A 1 94 ? -0.560 -3.001 -67.690 1.00 21.39 94 HIS A N 1
ATOM 709 C CA . HIS A 1 94 ? 0.308 -3.096 -68.861 1.00 23.88 94 HIS A CA 1
ATOM 710 C C . HIS A 1 94 ? 0.020 -4.378 -69.637 1.00 26.36 94 HIS A C 1
ATOM 711 O O . HIS A 1 94 ? -0.521 -5.352 -69.110 1.00 24.07 94 HIS A O 1
ATOM 718 N N . SER A 1 95 ? 0.402 -4.371 -70.910 1.00 24.88 95 SER A N 1
ATOM 719 C CA . SER A 1 95 ? 0.423 -5.587 -71.718 1.00 24.31 95 SER A CA 1
ATOM 720 C C . SER A 1 95 ? 1.781 -5.733 -72.382 1.00 29.39 95 SER A C 1
ATOM 721 O O . SER A 1 95 ? 1.893 -6.040 -73.566 1.00 27.40 95 SER A O 1
ATOM 724 N N . TRP A 1 96 ? 2.839 -5.513 -71.599 1.00 25.01 96 TRP A N 1
ATOM 725 C CA . TRP A 1 96 ? 4.202 -5.629 -72.113 1.00 24.76 96 TRP A CA 1
ATOM 726 C C . TRP A 1 96 ? 4.676 -7.075 -72.141 1.00 29.36 96 TRP A C 1
ATOM 727 O O . TRP A 1 96 ? 5.445 -7.460 -73.035 1.00 29.74 96 TRP A O 1
ATOM 738 N N . GLU A 1 97 ? 4.204 -7.884 -71.195 1.00 27.59 97 GLU A N 1
ATOM 739 C CA . GLU A 1 97 ? 4.704 -9.227 -70.952 1.00 31.74 97 GLU A CA 1
ATOM 740 C C . GLU A 1 97 ? 3.770 -9.907 -69.962 1.00 25.10 97 GLU A C 1
ATOM 741 O O . GLU A 1 97 ? 2.973 -9.252 -69.276 1.00 27.43 97 GLU A O 1
ATOM 747 N N . MET A 1 98 ? 3.911 -11.227 -69.873 1.00 30.51 98 MET A N 1
ATOM 748 C CA . MET A 1 98 ? 3.345 -11.992 -68.770 1.00 29.97 98 MET A CA 1
ATOM 749 C C . MET A 1 98 ? 4.363 -12.029 -67.642 1.00 35.11 98 MET A C 1
ATOM 750 O O . MET A 1 98 ? 5.558 -12.164 -67.892 1.00 33.94 98 MET A O 1
ATOM 755 N N . PRO A 1 99 ? 3.899 -11.928 -66.391 1.00 32.70 99 PRO A N 1
ATOM 756 C CA . PRO A 1 99 ? 2.492 -11.815 -65.996 1.00 30.87 99 PRO A CA 1
ATOM 757 C C . PRO A 1 99 ? 1.956 -10.398 -66.158 1.00 25.38 99 PRO A C 1
ATOM 758 O O . PRO A 1 99 ? 2.690 -9.434 -65.928 1.00 28.82 99 PRO A O 1
ATOM 762 N N . LEU A 1 100 ? 0.706 -10.265 -66.596 1.00 21.95 100 LEU A N 1
ATOM 763 C CA . LEU A 1 100 ? 0.065 -8.959 -66.528 1.00 21.82 100 LEU A CA 1
ATOM 764 C C . LEU A 1 100 ? 0.041 -8.486 -65.085 1.00 25.41 100 LEU A C 1
ATOM 765 O O . LEU A 1 100 ? -0.179 -9.277 -64.164 1.00 23.80 100 LEU A O 1
ATOM 770 N N . THR A 1 101 ? 0.300 -7.192 -64.888 1.00 24.25 101 THR A N 1
ATOM 771 C CA . THR A 1 101 ? 0.181 -6.592 -63.572 1.00 19.58 101 THR A CA 1
ATOM 772 C C . THR A 1 101 ? -0.606 -5.290 -63.663 1.00 21.46 101 THR A C 1
ATOM 773 O O . THR A 1 101 ? -0.728 -4.669 -64.726 1.00 22.97 101 THR A O 1
ATOM 777 N N . PHE A 1 102 ? -1.167 -4.911 -62.515 1.00 20.30 102 PHE A N 1
ATOM 778 C CA . PHE A 1 102 ? -2.016 -3.742 -62.364 1.00 21.98 102 PHE A CA 1
ATOM 779 C C . PHE A 1 102 ? -1.394 -2.803 -61.339 1.00 22.57 102 PHE A C 1
ATOM 780 O O . PHE A 1 102 ? -0.739 -3.245 -60.392 1.00 25.08 102 PHE A O 1
ATOM 788 N N . GLY A 1 103 ? -1.627 -1.513 -61.523 1.00 20.30 103 GLY A N 1
ATOM 789 C CA . GLY A 1 103 ? -1.360 -0.546 -60.473 1.00 21.48 103 GLY A CA 1
ATOM 790 C C . GLY A 1 103 ? -2.190 -0.843 -59.239 1.00 20.40 103 GLY A C 1
ATOM 791 O O . GLY A 1 103 ? -3.130 -1.638 -59.254 1.00 22.40 103 GLY A O 1
ATOM 792 N N . GLN A 1 104 ? -1.834 -0.177 -58.141 1.00 22.16 104 GLN A N 1
ATOM 793 C CA . GLN A 1 104 ? -2.487 -0.454 -56.866 1.00 25.30 104 GLN A CA 1
ATOM 794 C C . GLN A 1 104 ? -3.863 0.187 -56.759 1.00 23.96 104 GLN A C 1
ATOM 795 O O . GLN A 1 104 ? -4.609 -0.121 -55.818 1.00 24.04 104 GLN A O 1
ATOM 801 N N . GLY A 1 105 ? -4.219 1.055 -57.703 1.00 21.63 105 GLY A N 1
ATOM 802 C CA . GLY A 1 105 ? -5.503 1.728 -57.716 1.00 18.88 105 GLY A CA 1
ATOM 803 C C . GLY A 1 105 ? -5.445 3.134 -57.154 1.00 23.81 105 GLY A C 1
ATOM 804 O O . GLY A 1 105 ? -4.700 3.407 -56.209 1.00 24.90 105 GLY A O 1
ATOM 805 N N . THR A 1 106 ? -6.215 4.038 -57.747 1.00 22.29 106 THR A N 1
ATOM 806 C CA . THR A 1 106 ? -6.415 5.388 -57.230 1.00 21.48 106 THR A CA 1
ATOM 807 C C . THR A 1 106 ? -7.903 5.573 -56.994 1.00 23.38 106 THR A C 1
ATOM 808 O O . THR A 1 106 ? -8.694 5.491 -57.938 1.00 24.01 106 THR A O 1
ATOM 812 N N . LYS A 1 107 ? -8.288 5.816 -55.748 1.00 25.90 107 LYS A N 1
ATOM 813 C CA . LYS A 1 107 ? -9.693 5.983 -55.414 1.00 23.65 107 LYS A CA 1
ATOM 814 C C . LYS A 1 107 ? -10.067 7.451 -55.553 1.00 27.40 107 LYS A C 1
ATOM 815 O O . LYS A 1 107 ? -9.511 8.310 -54.861 1.00 28.01 107 LYS A O 1
ATOM 821 N N . LEU A 1 108 ? -10.999 7.735 -56.449 1.00 22.15 108 LEU A N 1
ATOM 822 C CA . LEU A 1 108 ? -11.402 9.097 -56.766 1.00 22.06 108 LEU A CA 1
ATOM 823 C C . LEU A 1 108 ? -12.707 9.403 -56.043 1.00 24.10 108 LEU A C 1
ATOM 824 O O . LEU A 1 108 ? -13.717 8.725 -56.260 1.00 25.47 108 LEU A O 1
ATOM 829 N N . GLU A 1 109 ? -12.687 10.417 -55.183 1.00 22.89 109 GLU A N 1
ATOM 830 C CA . GLU A 1 109 ? -13.847 10.743 -54.367 1.00 24.73 109 GLU A CA 1
ATOM 831 C C . GLU A 1 109 ? -14.231 12.195 -54.575 1.00 26.24 109 GLU A C 1
ATOM 832 O O . GLU A 1 109 ? -13.483 12.979 -55.154 1.00 23.62 109 GLU A O 1
ATOM 838 N N . ILE A 1 110 ? -15.407 12.557 -54.086 1.00 24.39 110 ILE A N 1
ATOM 839 C CA . ILE A 1 110 ? -15.939 13.898 -54.307 1.00 24.07 110 ILE A CA 1
ATOM 840 C C . ILE A 1 110 ? -15.463 14.810 -53.184 1.00 27.83 110 ILE A C 1
ATOM 841 O O . ILE A 1 110 ? -15.724 14.553 -52.002 1.00 27.64 110 ILE A O 1
ATOM 846 N N . LYS A 1 111 ? -14.779 15.887 -53.557 1.00 24.28 111 LYS A N 1
ATOM 847 C CA . LYS A 1 111 ? -14.422 16.930 -52.606 1.00 22.42 111 LYS A CA 1
ATOM 848 C C . LYS A 1 111 ? -15.638 17.797 -52.318 1.00 29.29 111 LYS A C 1
ATOM 849 O O . LYS A 1 111 ? -16.388 18.160 -53.227 1.00 31.34 111 LYS A O 1
ATOM 855 N N . ARG A 1 112 ? -15.836 18.116 -51.039 1.00 25.36 112 ARG A N 1
ATOM 856 C CA . ARG A 1 112 ? -16.889 19.019 -50.610 1.00 23.09 112 ARG A CA 1
ATOM 857 C C . ARG A 1 112 ? -16.311 19.904 -49.507 1.00 24.43 112 ARG A C 1
ATOM 858 O O . ARG A 1 112 ? -15.132 19.790 -49.154 1.00 26.18 112 ARG A O 1
ATOM 866 N N . THR A 1 113 ? -17.129 20.808 -48.976 1.00 26.88 113 THR A N 1
ATOM 867 C CA . THR A 1 113 ? -16.654 21.665 -47.894 1.00 28.79 113 THR A CA 1
ATOM 868 C C . THR A 1 113 ? -16.456 20.862 -46.607 1.00 22.83 113 THR A C 1
ATOM 869 O O . THR A 1 113 ? -17.029 19.782 -46.411 1.00 24.70 113 THR A O 1
ATOM 873 N N . VAL A 1 114 ? -15.633 21.418 -45.710 1.00 28.90 114 VAL A N 1
ATOM 874 C CA . VAL A 1 114 ? -15.384 20.758 -44.432 1.00 26.90 114 VAL A CA 1
ATOM 875 C C . VAL A 1 114 ? -16.675 20.690 -43.635 1.00 23.74 114 VAL A C 1
ATOM 876 O O . VAL A 1 114 ? -17.441 21.662 -43.572 1.00 26.70 114 VAL A O 1
ATOM 880 N N . ALA A 1 115 ? -16.924 19.531 -43.020 1.00 23.48 115 ALA A N 1
ATOM 881 C CA . ALA A 1 115 ? -18.078 19.321 -42.151 1.00 22.65 115 ALA A CA 1
ATOM 882 C C . ALA A 1 115 ? -17.619 18.620 -40.878 1.00 21.68 115 ALA A C 1
ATOM 883 O O . ALA A 1 115 ? -17.037 17.529 -40.937 1.00 23.48 115 ALA A O 1
ATOM 885 N N . ALA A 1 116 ? -17.893 19.234 -39.728 1.00 24.74 116 ALA A N 1
ATOM 886 C CA . ALA A 1 116 ? -17.543 18.616 -38.457 1.00 21.38 116 ALA A CA 1
ATOM 887 C C . ALA A 1 116 ? -18.443 17.411 -38.163 1.00 22.98 116 ALA A C 1
ATOM 888 O O . ALA A 1 116 ? -19.629 17.414 -38.502 1.00 26.61 116 ALA A O 1
ATOM 890 N N . PRO A 1 117 ? -17.903 16.371 -37.531 1.00 22.99 117 PRO A N 1
ATOM 891 C CA . PRO A 1 117 ? -18.750 15.245 -37.110 1.00 21.91 117 PRO A CA 1
ATOM 892 C C . PRO A 1 117 ? -19.647 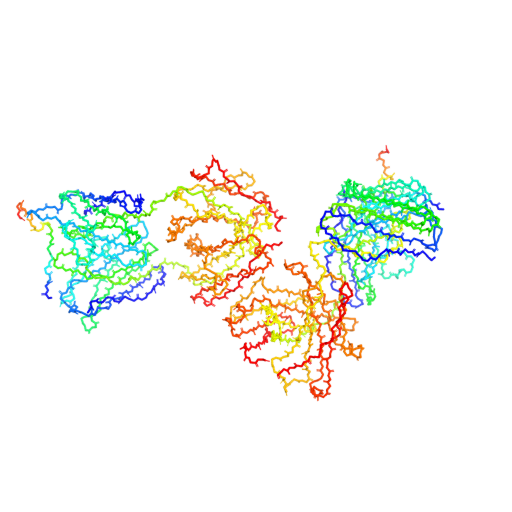15.639 -35.948 1.00 25.45 117 PRO A C 1
ATOM 893 O O . PRO A 1 117 ? -19.269 16.438 -35.078 1.00 26.10 117 PRO A O 1
ATOM 897 N N . SER A 1 118 ? -20.856 15.091 -35.956 1.00 22.78 118 SER A N 1
ATOM 898 C CA . SER A 1 118 ? -21.662 14.994 -34.750 1.00 23.69 118 SER A CA 1
ATOM 899 C C . SER A 1 118 ? -21.236 13.717 -34.043 1.00 21.24 118 SER A C 1
ATOM 900 O O . SER A 1 118 ? -21.207 12.651 -34.666 1.00 23.15 118 SER A O 1
ATOM 903 N N . VAL A 1 119 ? -20.897 13.817 -32.757 1.00 19.97 119 VAL A N 1
ATOM 904 C CA . VAL A 1 119 ? -20.340 12.695 -32.008 1.00 16.99 119 VAL A CA 1
ATOM 905 C C . VAL A 1 119 ? -21.363 12.212 -30.985 1.00 19.33 119 VAL A C 1
ATOM 906 O O . VAL A 1 119 ? -22.034 13.023 -30.337 1.00 20.54 119 VAL A O 1
ATOM 910 N N . PHE A 1 120 ? -21.483 10.889 -30.859 1.00 19.33 120 PHE A N 1
ATOM 911 C CA . PHE A 1 120 ? -22.393 10.248 -29.912 1.00 18.10 120 PHE A CA 1
ATOM 912 C C . PHE A 1 120 ? -21.689 9.069 -29.265 1.00 18.20 120 PHE A C 1
ATOM 913 O O . PHE A 1 120 ? -20.943 8.351 -29.931 1.00 20.10 120 PHE A O 1
ATOM 921 N N . ILE A 1 121 ? -21.920 8.858 -27.974 1.00 17.10 121 ILE A N 1
ATOM 922 C CA . ILE A 1 121 ? -21.385 7.684 -27.286 1.00 17.26 121 ILE A CA 1
ATOM 923 C C . ILE A 1 121 ? -22.546 6.840 -26.766 1.00 17.95 121 ILE A C 1
ATOM 924 O O . ILE A 1 121 ? -23.558 7.370 -26.292 1.00 20.45 121 ILE A O 1
ATOM 929 N N . PHE A 1 122 ? -22.392 5.524 -26.847 1.00 17.30 122 PHE A N 1
ATOM 930 C CA . PHE A 1 122 ? -23.405 4.567 -26.406 1.00 19.41 122 PHE A CA 1
ATOM 931 C C . PHE A 1 122 ? -22.816 3.618 -25.377 1.00 21.31 122 PHE A C 1
ATOM 932 O O . PHE A 1 122 ? -21.805 2.967 -25.648 1.00 20.81 122 PHE A O 1
ATOM 940 N N . PRO A 1 123 ? -23.433 3.459 -24.228 1.00 17.22 123 PRO A N 1
ATOM 941 C CA . PRO A 1 123 ? -22.910 2.522 -23.240 1.00 18.48 123 PRO A CA 1
ATOM 942 C C . PRO A 1 123 ? -23.245 1.103 -23.642 1.00 20.60 123 PRO A C 1
ATOM 943 O O . PRO A 1 123 ? -24.126 0.896 -24.485 1.00 19.89 123 PRO A O 1
ATOM 947 N N . PRO A 1 124 ? -22.622 0.110 -23.014 1.00 22.80 124 PRO A N 1
ATOM 948 C CA . PRO A 1 124 ? -23.048 -1.273 -23.227 1.00 21.08 124 PRO A CA 1
ATOM 949 C C . PRO A 1 124 ? -24.418 -1.509 -22.630 1.00 18.63 124 PRO A C 1
ATOM 950 O O . PRO A 1 124 ? -24.808 -0.894 -21.626 1.00 21.71 124 PRO A O 1
ATOM 954 N N . SER A 1 125 ? -25.152 -2.402 -23.274 1.00 22.10 125 SER A N 1
ATOM 955 C CA . SER A 1 125 ? -26.480 -2.773 -22.823 1.00 22.94 125 SER A CA 1
ATOM 956 C C . SER A 1 125 ? -26.410 -3.724 -21.635 1.00 22.55 125 SER A C 1
ATOM 957 O O . SER A 1 125 ? -25.473 -4.511 -21.493 1.00 23.40 125 SER A O 1
ATOM 960 N N . ASP A 1 126 ? -27.437 -3.668 -20.776 1.00 24.55 126 ASP A N 1
ATOM 961 C CA . ASP A 1 126 ? -27.482 -4.621 -19.673 1.00 27.70 126 ASP A CA 1
ATOM 962 C C . ASP A 1 126 ? -27.532 -6.055 -20.180 1.00 27.53 126 ASP A C 1
ATOM 963 O O . ASP A 1 126 ? -26.955 -6.954 -19.557 1.00 30.56 126 ASP A O 1
ATOM 968 N N . GLU A 1 127 ? -28.191 -6.278 -21.321 1.00 29.31 127 GLU A N 1
ATOM 969 C CA . GLU A 1 127 ? -28.274 -7.617 -21.895 1.00 31.44 127 GLU A CA 1
ATOM 970 C C . GLU A 1 127 ? -26.890 -8.153 -22.240 1.00 25.75 127 GLU A C 1
ATOM 971 O O . GLU A 1 127 ? -26.577 -9.316 -21.960 1.00 31.37 127 GLU A O 1
ATOM 977 N N . GLN A 1 128 ? -26.049 -7.322 -22.870 1.00 26.59 128 GLN A N 1
ATOM 978 C CA . GLN A 1 128 ? -24.704 -7.784 -23.210 1.00 26.18 128 GLN A CA 1
ATOM 979 C C . GLN A 1 128 ? -23.880 -8.046 -21.959 1.00 27.78 128 GLN A C 1
ATOM 980 O O . GLN A 1 128 ? -23.159 -9.048 -21.885 1.00 27.30 128 GLN A O 1
ATOM 986 N N . LEU A 1 129 ? -23.993 -7.168 -20.963 1.00 25.68 129 LEU A N 1
ATOM 987 C CA . LEU A 1 129 ? -23.228 -7.334 -19.731 1.00 28.70 129 LEU A CA 1
ATOM 988 C C . LEU A 1 129 ? -23.517 -8.679 -19.073 1.00 36.51 129 LEU A C 1
ATOM 989 O O . LEU A 1 129 ? -22.605 -9.297 -18.512 1.00 39.55 129 LEU A O 1
ATOM 994 N N . LYS A 1 130 ? -24.763 -9.160 -19.169 1.00 34.59 130 LYS A N 1
ATOM 995 C CA . LYS A 1 130 ? -25.105 -10.504 -18.696 1.00 45.25 130 LYS A CA 1
ATOM 996 C C . LYS A 1 130 ? -24.155 -11.566 -19.231 1.00 44.22 130 LYS A C 1
ATOM 997 O O . LYS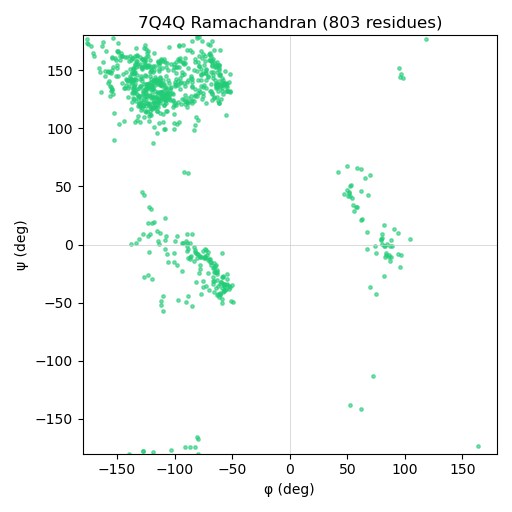 A 1 130 ? -23.870 -12.550 -18.540 1.00 52.04 130 LYS A O 1
ATOM 1003 N N . SER A 1 131 ? -23.675 -11.394 -20.459 1.00 40.84 131 SER A N 1
ATOM 1004 C CA . SER A 1 131 ? -22.909 -12.411 -21.164 1.00 47.02 131 SER A CA 1
ATOM 1005 C C . SER A 1 131 ? -21.411 -12.321 -20.904 1.00 44.01 131 SER A C 1
ATOM 1006 O O . SER A 1 131 ? -20.656 -13.129 -21.455 1.00 46.44 131 SER A O 1
ATOM 1009 N N . GLY A 1 132 ? -20.961 -11.356 -20.109 1.00 33.28 132 GLY A N 1
ATOM 1010 C CA . GLY A 1 132 ? -19.558 -11.245 -19.756 1.00 33.24 132 GLY A CA 1
ATOM 1011 C C . GLY A 1 132 ? -18.716 -10.323 -20.615 1.00 31.21 132 GLY A C 1
ATOM 1012 O O . GLY A 1 132 ? -17.487 -10.338 -20.484 1.00 31.33 132 GLY A O 1
ATOM 1013 N N . THR A 1 133 ? -19.323 -9.521 -21.489 1.00 30.52 133 THR A N 1
ATOM 1014 C CA . THR A 1 133 ? -18.559 -8.613 -22.336 1.00 27.46 133 THR A CA 1
ATOM 1015 C C . THR A 1 133 ? -19.257 -7.263 -22.361 1.00 28.52 133 THR A C 1
ATOM 1016 O O . THR A 1 133 ? -20.474 -7.173 -22.181 1.00 25.25 133 THR A O 1
ATOM 1020 N N . ALA A 1 134 ? -18.476 -6.203 -22.554 1.00 22.12 134 ALA A N 1
ATOM 1021 C CA . ALA A 1 134 ? -19.023 -4.859 -22.671 1.00 18.85 134 ALA A CA 1
ATOM 1022 C C . ALA A 1 134 ? -18.448 -4.202 -23.914 1.00 19.90 134 ALA A C 1
ATOM 1023 O O . ALA A 1 134 ? -17.230 -4.046 -24.027 1.00 23.47 134 ALA A O 1
ATOM 1025 N N . SER A 1 135 ? -19.321 -3.835 -24.847 1.00 19.13 135 SER A N 1
ATOM 1026 C CA . SER A 1 135 ? -18.947 -3.049 -26.015 1.00 18.83 135 SER A CA 1
ATOM 1027 C C . SER A 1 135 ? -19.422 -1.613 -25.832 1.00 19.82 135 SER A C 1
ATOM 1028 O O . SER A 1 135 ? -20.600 -1.370 -25.548 1.00 21.96 135 SER A O 1
ATOM 1031 N N . VAL A 1 136 ? -18.510 -0.661 -25.985 1.00 18.06 136 VAL A N 1
ATOM 1032 C CA . VAL A 1 136 ? -18.826 0.759 -25.918 1.00 16.53 136 VAL A CA 1
ATOM 1033 C C . VAL A 1 136 ? -18.621 1.325 -27.314 1.00 17.29 136 VAL A C 1
ATOM 1034 O O . VAL A 1 136 ? -17.602 1.041 -27.948 1.00 19.31 136 VAL A O 1
ATOM 1038 N N . VAL A 1 137 ? -19.589 2.074 -27.820 1.00 16.83 137 VAL A N 1
ATOM 1039 C CA . VAL A 1 137 ? -19.546 2.520 -29.208 1.00 17.77 137 VAL A CA 1
ATOM 1040 C C . VAL A 1 137 ? -19.514 4.036 -29.273 1.00 21.00 137 VAL A C 1
ATOM 1041 O O . VAL A 1 137 ? -20.291 4.718 -28.589 1.00 17.41 137 VAL A O 1
ATOM 1045 N N . CYS A 1 138 ? -18.625 4.560 -30.116 1.00 17.12 138 CYS A N 1
ATOM 1046 C CA . CYS A 1 138 ? -18.536 5.985 -30.396 1.00 19.41 138 CYS A CA 1
ATOM 1047 C C . CYS A 1 138 ? -18.875 6.203 -31.863 1.00 19.43 138 CYS A C 1
ATOM 1048 O O . CYS A 1 138 ? -18.287 5.556 -32.734 1.00 20.20 138 CYS A O 1
ATOM 1051 N N . LEU A 1 139 ? -19.832 7.086 -32.136 1.00 17.94 139 LEU A N 1
ATOM 1052 C CA . LEU A 1 139 ? -20.259 7.369 -33.500 1.00 17.78 139 LEU A CA 1
ATOM 1053 C C . LEU A 1 139 ? -19.850 8.785 -33.893 1.00 17.78 139 LEU A C 1
ATOM 1054 O O . LEU A 1 139 ? -20.089 9.744 -33.149 1.00 18.33 139 LEU A O 1
ATOM 1059 N N . LEU A 1 140 ? -19.229 8.913 -35.060 1.00 17.35 140 LEU A N 1
ATOM 1060 C CA . LEU A 1 140 ? -18.936 10.205 -35.682 1.00 18.25 140 LEU A CA 1
ATOM 1061 C C . LEU A 1 140 ? -19.790 10.272 -36.934 1.00 17.13 140 LEU A C 1
ATOM 1062 O O . LEU A 1 140 ? -19.570 9.500 -37.878 1.00 19.18 140 LEU A O 1
ATOM 1067 N N . ASN A 1 141 ? -20.758 11.180 -36.956 1.00 19.45 141 ASN A N 1
ATOM 1068 C CA . ASN A 1 141 ? -21.746 11.188 -38.027 1.00 18.80 141 ASN A CA 1
ATOM 1069 C C . ASN A 1 141 ? -21.518 12.350 -38.984 1.00 18.97 141 ASN A C 1
ATOM 1070 O O . ASN A 1 141 ? -21.374 13.502 -38.553 1.00 21.24 141 ASN A O 1
ATOM 1075 N N . ASN A 1 142 ? -21.501 12.030 -40.286 1.00 19.52 142 ASN A N 1
ATOM 1076 C CA . ASN A 1 142 ? -21.637 12.978 -41.402 1.00 18.78 142 ASN A CA 1
ATOM 1077 C C . ASN A 1 142 ? -20.555 14.065 -41.385 1.00 25.11 142 ASN A C 1
ATOM 1078 O O . ASN A 1 142 ? -20.841 15.253 -41.250 1.00 26.56 142 ASN A O 1
ATOM 1083 N N . PHE A 1 143 ? -19.307 13.640 -41.590 1.00 21.07 143 PHE A N 1
ATOM 1084 C CA . PHE A 1 143 ? -18.188 14.569 -41.537 1.00 20.85 143 PHE A CA 1
ATOM 1085 C C . PHE A 1 143 ? -17.404 14.533 -42.844 1.00 19.27 143 PHE A C 1
ATOM 1086 O O . PHE A 1 143 ? -17.520 13.602 -43.646 1.00 21.94 143 PHE A O 1
ATOM 1094 N N . TYR A 1 144 ? -16.611 15.581 -43.052 1.00 18.96 144 TYR A N 1
ATOM 1095 C CA . TYR A 1 144 ? -15.724 15.670 -44.211 1.00 22.33 144 TYR A CA 1
ATOM 1096 C C . TYR A 1 144 ? -14.572 16.618 -43.885 1.00 20.52 144 TYR A C 1
ATOM 1097 O O . TYR A 1 144 ? -14.791 17.674 -43.321 1.00 22.89 144 TYR A O 1
ATOM 1106 N N . PRO A 1 145 ? -13.330 16.255 -44.246 1.00 21.61 145 PRO A N 1
ATOM 1107 C CA . PRO A 1 145 ? -12.899 15.038 -44.951 1.00 22.29 145 PRO A CA 1
ATOM 1108 C C . PRO A 1 145 ? -12.781 13.805 -44.059 1.00 22.01 145 PRO A C 1
ATOM 1109 O O . PRO A 1 145 ? -13.193 13.834 -42.900 1.00 21.96 145 PRO A O 1
ATOM 1113 N N . ARG A 1 146 ? -12.150 12.753 -44.595 1.00 24.18 146 ARG A N 1
ATOM 1114 C CA . ARG A 1 146 ? -12.231 11.453 -43.939 1.00 24.91 146 ARG A CA 1
ATOM 1115 C C . ARG A 1 146 ? -11.353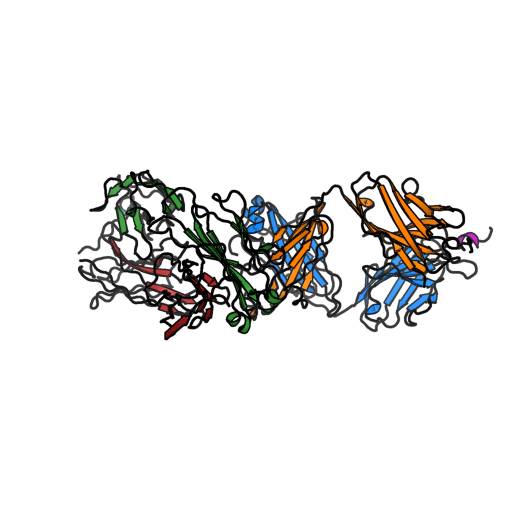 11.389 -42.695 1.00 25.16 146 ARG A C 1
ATOM 1116 O O . ARG A 1 146 ? -11.709 10.685 -41.740 1.00 24.36 146 ARG A O 1
ATOM 1124 N N . GLU A 1 147 ? -10.225 12.109 -42.665 1.00 27.11 147 GLU A N 1
ATOM 1125 C CA . GLU A 1 147 ? -9.318 11.969 -41.526 1.00 26.12 147 GLU A CA 1
ATOM 1126 C C . GLU A 1 147 ? -9.982 12.404 -40.240 1.00 24.44 147 GLU A C 1
ATOM 1127 O O . GLU A 1 147 ? -10.549 13.492 -40.156 1.00 26.55 147 GLU A O 1
ATOM 1133 N N . ALA A 1 148 ? -9.853 11.567 -39.225 1.00 23.98 148 ALA A N 1
ATOM 1134 C CA . ALA A 1 148 ? -10.424 11.837 -37.917 1.00 25.09 148 ALA A CA 1
ATOM 1135 C C . ALA A 1 148 ? -9.674 10.939 -36.955 1.00 31.12 148 ALA A C 1
ATOM 1136 O O . ALA A 1 148 ? -9.222 9.850 -37.329 1.00 32.43 148 ALA A O 1
ATOM 1138 N N . LYS A 1 149 ? -9.455 11.441 -35.753 1.00 26.08 149 LYS A N 1
ATOM 1139 C CA . LYS A 1 149 ? -8.755 10.693 -34.724 1.00 23.61 149 LYS A CA 1
ATOM 1140 C C . LYS A 1 149 ? -9.743 10.460 -33.599 1.00 22.74 149 LYS A C 1
ATOM 1141 O O . LYS A 1 149 ? -10.391 11.406 -33.139 1.00 25.71 149 LYS A O 1
ATOM 1147 N N . VAL A 1 150 ? -9.891 9.203 -33.195 1.00 21.18 150 VAL A N 1
ATOM 1148 C CA . VAL A 1 150 ? -10.789 8.826 -32.113 1.00 21.22 150 VAL A CA 1
ATOM 1149 C C . VAL A 1 150 ? -9.946 8.116 -31.068 1.00 23.32 150 VAL A C 1
ATOM 1150 O O . VAL A 1 150 ? -9.289 7.116 -31.378 1.00 27.04 150 VAL A O 1
ATOM 1154 N N . GLN A 1 151 ? -9.926 8.653 -29.846 1.00 20.45 151 GLN A N 1
ATOM 1155 C CA . GLN A 1 151 ? -9.205 8.036 -28.743 1.00 20.86 151 GLN A CA 1
ATOM 1156 C C . GLN A 1 151 ? -10.166 7.697 -27.618 1.00 21.72 151 GLN A C 1
ATOM 1157 O O . GLN A 1 151 ? -11.034 8.502 -27.258 1.00 23.30 151 GLN A O 1
ATOM 1163 N N . TRP A 1 152 ? -9.999 6.508 -27.058 1.00 19.29 152 TRP A N 1
ATOM 1164 C CA . TRP A 1 152 ? -10.816 6.070 -25.936 1.00 18.39 152 TRP A CA 1
ATOM 1165 C C . TRP A 1 152 ? -10.078 6.309 -24.630 1.00 19.38 152 TRP A C 1
ATOM 1166 O O . TRP A 1 152 ? -8.886 6.016 -24.525 1.00 20.55 152 TRP A O 1
ATOM 1177 N N . LYS A 1 153 ? -10.808 6.817 -23.637 1.00 19.24 153 LYS A N 1
ATOM 1178 C CA . LYS A 1 153 ? -10.307 7.000 -22.281 1.00 23.20 153 LYS A CA 1
ATOM 1179 C C . LYS A 1 153 ? -11.214 6.245 -21.322 1.00 22.34 153 LYS A C 1
ATOM 1180 O O . LYS A 1 153 ? -12.438 6.347 -21.402 1.00 24.10 153 LYS A O 1
ATOM 1186 N N . VAL A 1 154 ? -10.614 5.519 -20.389 1.00 19.71 154 VAL A N 1
ATOM 1187 C CA . VAL A 1 154 ? -11.343 4.834 -19.334 1.00 19.12 154 VAL A CA 1
ATOM 1188 C C . VAL A 1 154 ? -10.713 5.302 -18.029 1.00 20.66 154 VAL A C 1
ATOM 1189 O O . VAL A 1 154 ? -9.531 5.038 -17.786 1.00 22.72 154 VAL A O 1
ATOM 1193 N N . ASP A 1 155 ? -11.486 6.022 -17.209 1.00 20.65 155 ASP A N 1
ATOM 1194 C CA . ASP A 1 155 ? -10.943 6.687 -16.019 1.00 28.05 155 ASP A CA 1
ATOM 1195 C C . ASP A 1 155 ? -9.666 7.453 -16.365 1.00 28.15 155 ASP A C 1
ATOM 1196 O O . ASP A 1 155 ? -8.665 7.402 -15.646 1.00 26.21 155 ASP A O 1
ATOM 1201 N N . ASN A 1 156 ? -9.704 8.161 -17.496 1.00 24.74 156 ASN A N 1
ATOM 1202 C CA . ASN A 1 156 ? -8.626 8.988 -18.034 1.00 27.50 156 ASN A CA 1
ATOM 1203 C C . ASN A 1 156 ? -7.397 8.202 -18.489 1.00 21.76 156 ASN A C 1
ATOM 1204 O O . ASN A 1 156 ? -6.372 8.819 -18.801 1.00 29.82 156 ASN A O 1
ATOM 1209 N N . ALA A 1 157 ? -7.472 6.875 -18.564 1.00 21.67 157 ALA A N 1
ATOM 1210 C CA . ALA A 1 157 ? -6.411 6.060 -19.154 1.00 20.14 157 ALA A CA 1
ATOM 1211 C C . ALA A 1 157 ? -6.642 5.911 -20.653 1.00 21.36 157 ALA A C 1
ATOM 1212 O O . ALA A 1 157 ? -7.720 5.483 -21.075 1.00 20.47 157 ALA A O 1
ATOM 1214 N N . LEU A 1 158 ? -5.633 6.257 -21.451 1.00 21.68 158 LEU A N 1
ATOM 1215 C CA . LEU A 1 158 ? -5.720 6.059 -22.893 1.00 20.35 158 LEU A CA 1
ATOM 1216 C C . LEU A 1 158 ? -5.743 4.568 -23.223 1.00 21.37 158 LEU A C 1
ATOM 1217 O O . LEU A 1 158 ? -4.882 3.817 -22.753 1.00 20.60 158 LEU A O 1
ATOM 1222 N N . GLN A 1 159 ? -6.706 4.145 -24.058 1.00 17.79 159 GLN A N 1
ATOM 1223 C CA . GLN A 1 159 ? -6.873 2.733 -24.418 1.00 18.17 159 GLN A CA 1
ATOM 1224 C C . GLN A 1 159 ? -6.139 2.411 -25.709 1.00 23.20 159 GLN A C 1
ATOM 1225 O O . GLN A 1 159 ? -6.162 3.194 -26.667 1.00 21.79 159 GLN A O 1
ATOM 1231 N N . SER A 1 160 ? -5.507 1.237 -25.742 1.00 19.76 160 SER A N 1
ATOM 1232 C CA . SER A 1 160 ? -4.763 0.809 -26.911 1.00 18.21 160 SER A CA 1
ATOM 1233 C C . SER A 1 160 ? -5.012 -0.675 -27.117 1.00 20.58 160 SER A C 1
ATOM 1234 O O . SER A 1 160 ? -4.971 -1.447 -26.155 1.00 22.78 160 SER A O 1
ATOM 1237 N N . GLY A 1 161 ? -5.283 -1.065 -28.362 1.00 20.87 161 GLY A N 1
ATOM 1238 C CA . GLY A 1 161 ? -5.348 -2.468 -28.720 1.00 21.41 161 GLY A CA 1
ATOM 1239 C C . GLY A 1 161 ? -6.676 -3.145 -28.465 1.00 21.30 161 GLY A C 1
ATOM 1240 O O . GLY A 1 161 ? -6.801 -4.345 -28.737 1.00 24.12 161 GLY A O 1
ATOM 1241 N N . ASN A 1 162 ? -7.665 -2.417 -27.945 1.00 18.94 162 ASN A N 1
ATOM 1242 C CA . ASN A 1 162 ? -8.962 -2.984 -27.597 1.00 21.39 162 ASN A CA 1
ATOM 1243 C C . ASN A 1 162 ? -10.108 -2.271 -28.314 1.00 22.18 162 ASN A C 1
ATOM 1244 O O . ASN A 1 162 ? -11.264 -2.378 -27.893 1.00 21.67 162 ASN A O 1
ATOM 1249 N N . SER A 1 163 ? -9.823 -1.548 -29.394 1.00 20.24 163 SER A N 1
ATOM 1250 C CA . SER A 1 163 ? -10.892 -0.930 -30.172 1.00 20.34 163 SER A CA 1
ATOM 1251 C C . SER A 1 163 ? -10.680 -1.166 -31.660 1.00 20.59 163 SER A C 1
ATOM 1252 O O . SER A 1 163 ? -9.554 -1.356 -32.124 1.00 23.36 163 SER A O 1
ATOM 1255 N N . GLN A 1 164 ? -11.790 -1.131 -32.406 1.00 19.17 164 GLN A N 1
ATOM 1256 C CA . GLN A 1 164 ? -11.752 -1.236 -33.861 1.00 20.14 164 GLN A CA 1
ATOM 1257 C C . GLN A 1 164 ? -12.679 -0.189 -34.471 1.00 21.96 164 GLN A C 1
ATOM 1258 O O . GLN A 1 164 ? -13.735 0.146 -33.910 1.00 25.35 164 GLN A O 1
ATOM 1264 N N . GLU A 1 165 ? -12.278 0.310 -35.632 1.00 21.75 165 GLU A N 1
ATOM 1265 C CA . GLU A 1 165 ? -12.995 1.350 -36.360 1.00 23.74 165 GLU A CA 1
ATOM 1266 C C . GLU A 1 165 ? -13.550 0.794 -37.662 1.00 19.49 165 GLU A C 1
ATOM 1267 O O . GLU A 1 165 ? -12.950 -0.075 -38.305 1.00 22.09 165 GLU A O 1
ATOM 1273 N N . SER A 1 166 ? -14.669 1.365 -38.075 1.00 20.20 166 SER A N 1
ATOM 1274 C CA . SER A 1 166 ? -15.291 1.066 -39.352 1.00 17.80 166 SER A CA 1
ATOM 1275 C C . SER A 1 166 ? -15.827 2.362 -39.941 1.00 19.25 166 SER A C 1
ATOM 1276 O O . SER A 1 166 ? -16.381 3.183 -39.211 1.00 19.96 166 SER A O 1
ATOM 1279 N N . VAL A 1 167 ? -15.690 2.545 -41.262 1.00 18.27 167 VAL A N 1
ATOM 1280 C CA . VAL A 1 167 ? -16.099 3.789 -41.904 1.00 18.57 167 VAL A CA 1
ATOM 1281 C C . VAL A 1 167 ? -16.971 3.503 -43.118 1.00 21.70 167 VAL A C 1
ATOM 1282 O O . VAL A 1 167 ? -16.716 2.563 -43.885 1.00 22.71 167 VAL A O 1
ATOM 1286 N N . THR A 1 168 ? -17.981 4.344 -43.314 1.00 18.72 168 THR A N 1
ATOM 1287 C CA . THR A 1 168 ? -18.820 4.193 -44.491 1.00 19.85 168 THR A CA 1
ATOM 1288 C C . THR A 1 168 ? -18.144 4.768 -45.726 1.00 23.11 168 THR A C 1
ATOM 1289 O O . THR A 1 168 ? -17.200 5.563 -45.651 1.00 24.19 168 THR A O 1
ATOM 1293 N N . GLU A 1 169 ? -18.647 4.347 -46.879 1.00 22.02 169 GLU A N 1
ATOM 1294 C CA . GLU A 1 169 ? -18.280 5.022 -48.102 1.00 24.09 169 GLU A CA 1
ATOM 1295 C C . GLU A 1 169 ? -18.982 6.369 -48.168 1.00 23.42 169 GLU A C 1
ATOM 1296 O O . GLU A 1 169 ? -19.955 6.640 -47.456 1.00 26.18 169 GLU A O 1
ATOM 1302 N N . GLN A 1 170 ? -18.458 7.228 -49.030 1.00 22.68 170 GLN A N 1
ATOM 1303 C CA . GLN A 1 170 ? -18.992 8.566 -49.151 1.00 22.22 170 GLN A CA 1
ATOM 1304 C C . GLN A 1 170 ? -20.488 8.529 -49.431 1.00 24.20 170 GLN A C 1
ATOM 1305 O O . GLN A 1 170 ? -20.952 7.773 -50.289 1.00 25.16 170 GLN A O 1
ATOM 1311 N N . ASP A 1 171 ? -21.247 9.334 -48.689 1.00 27.05 171 ASP A N 1
ATOM 1312 C CA . ASP A 1 171 ? -22.691 9.334 -48.866 1.00 30.25 171 ASP A CA 1
ATOM 1313 C C . ASP A 1 171 ? -23.060 9.929 -50.222 1.00 27.05 171 ASP A C 1
ATOM 1314 O O . ASP A 1 171 ? -22.492 10.935 -50.659 1.00 28.33 171 ASP A O 1
ATOM 1319 N N . SER A 1 172 ? -24.031 9.300 -50.892 1.00 32.24 172 SER A N 1
ATOM 1320 C CA . SER A 1 172 ? -24.374 9.716 -52.246 1.00 38.70 172 SER A CA 1
ATOM 1321 C C . SER A 1 172 ? -25.076 11.068 -52.281 1.00 46.43 172 SER A C 1
ATOM 1322 O O . SER A 1 172 ? -25.029 11.747 -53.314 1.00 49.61 172 SER A O 1
ATOM 1325 N N . LYS A 1 173 ? -25.723 11.467 -51.187 1.00 41.57 173 LYS A N 1
ATOM 1326 C CA . LYS A 1 173 ? -26.473 12.717 -51.139 1.00 45.30 173 LYS A CA 1
ATOM 1327 C C . LYS A 1 173 ? -25.622 13.896 -50.673 1.00 40.13 173 LYS A C 1
ATOM 1328 O O . LYS A 1 173 ? -25.621 14.946 -51.325 1.00 43.99 173 LYS A O 1
ATOM 1334 N N . ASP A 1 174 ? -24.895 13.751 -49.558 1.00 31.88 174 ASP A N 1
ATOM 1335 C CA . ASP A 1 174 ? -24.162 14.877 -48.989 1.00 28.78 174 ASP A CA 1
ATOM 1336 C C . ASP A 1 174 ? -22.647 14.711 -49.015 1.00 25.24 174 ASP A C 1
ATOM 1337 O O . ASP A 1 174 ? -21.940 15.596 -48.529 1.00 27.73 174 ASP A O 1
ATOM 1342 N N . SER A 1 175 ? -22.135 13.626 -49.595 1.00 23.91 175 SER A N 1
ATOM 1343 C CA . SER A 1 175 ? -20.703 13.398 -49.802 1.00 22.83 175 SER A CA 1
ATOM 1344 C C . SER A 1 175 ? -19.908 13.333 -48.499 1.00 22.49 175 SER A C 1
ATOM 1345 O O . SER A 1 175 ? -18.689 13.536 -48.517 1.00 22.06 175 SER A O 1
ATOM 1348 N N . THR A 1 176 ? -20.559 13.048 -47.370 1.00 22.41 176 THR A N 1
ATOM 1349 C CA . THR A 1 176 ? -19.854 12.913 -46.102 1.00 20.68 176 THR A CA 1
ATOM 1350 C C . THR A 1 176 ? -19.529 11.453 -45.780 1.00 22.23 176 THR A C 1
ATOM 1351 O O . THR A 1 176 ? -19.996 10.521 -46.433 1.00 23.99 176 THR A O 1
ATOM 1355 N N . TYR A 1 177 ? -18.726 11.274 -44.732 1.00 21.42 177 TYR A N 1
ATOM 1356 C CA . TYR A 1 177 ? -18.425 9.971 -44.158 1.00 20.43 177 TYR A CA 1
ATOM 1357 C C . TYR A 1 177 ? -19.047 9.868 -42.779 1.00 19.09 177 TYR A C 1
ATOM 1358 O O . TYR A 1 177 ? -19.315 10.877 -42.135 1.00 19.29 177 TYR A O 1
ATOM 1367 N N . SER A 1 178 ? -19.228 8.639 -42.315 1.00 18.51 178 SER A N 1
ATOM 1368 C CA . SER A 1 178 ? -19.538 8.393 -40.908 1.00 17.55 178 SER A CA 1
ATOM 1369 C C . SER A 1 178 ? -18.653 7.267 -40.413 1.00 19.80 178 SER A C 1
ATOM 1370 O O . SER A 1 178 ? -18.211 6.418 -41.192 1.00 19.51 178 SER A O 1
ATOM 1373 N N . LEU A 1 179 ? -18.380 7.266 -39.106 1.00 17.71 179 LEU A N 1
ATOM 1374 C CA . LEU A 1 179 ? -17.397 6.337 -38.573 1.00 17.39 179 LEU A CA 1
ATOM 1375 C C . LEU A 1 179 ? -17.872 5.821 -37.226 1.00 16.72 179 LEU A C 1
ATOM 1376 O O . LEU A 1 179 ? -18.436 6.577 -36.431 1.00 18.18 179 LEU A O 1
ATOM 1381 N N . SER A 1 180 ? -17.626 4.542 -36.963 1.00 17.26 180 SER A N 1
ATOM 1382 C CA . SER A 1 180 ? -17.882 3.982 -35.648 1.00 19.30 180 SER A CA 1
ATOM 1383 C C . SER A 1 180 ? -16.569 3.481 -35.068 1.00 18.67 180 SER A C 1
ATOM 1384 O O . SER A 1 180 ? -15.721 2.940 -35.790 1.00 23.17 180 SER A O 1
ATOM 1387 N N . SER A 1 181 ? -16.379 3.695 -33.768 1.00 18.68 181 SER A N 1
ATOM 1388 C CA . SER A 1 181 ? -15.272 3.100 -33.035 1.00 18.65 181 SER A CA 1
ATOM 1389 C C . SER A 1 181 ? -15.893 2.299 -31.907 1.00 18.80 181 SER A C 1
ATOM 1390 O O . SER A 1 181 ? -16.751 2.818 -31.192 1.00 21.47 181 SER A O 1
ATOM 1393 N N . THR A 1 182 ? -15.499 1.039 -31.779 1.00 15.93 182 THR A N 1
ATOM 1394 C CA . THR A 1 182 ? -16.069 0.147 -30.776 1.00 16.83 182 THR A CA 1
ATOM 1395 C C . THR A 1 182 ? -14.970 -0.305 -29.830 1.00 17.48 182 THR A C 1
ATOM 1396 O O . THR A 1 182 ? -13.968 -0.867 -30.276 1.00 19.80 182 THR A O 1
ATOM 1400 N N . LEU A 1 183 ? -15.162 -0.046 -28.536 1.00 17.47 183 LEU A N 1
ATOM 1401 C CA . LEU A 1 183 ? -14.218 -0.452 -27.494 1.00 19.02 183 LEU A CA 1
ATOM 1402 C C . LEU A 1 183 ? -14.789 -1.693 -26.828 1.00 18.73 183 LEU A C 1
ATOM 1403 O O . LEU A 1 183 ? -15.932 -1.671 -26.371 1.00 20.72 183 LEU A O 1
ATOM 1408 N N . THR A 1 184 ? -14.021 -2.780 -26.794 1.00 19.04 184 THR A N 1
ATOM 1409 C CA . THR A 1 184 ? -14.519 -4.037 -26.239 1.00 19.27 184 THR A CA 1
ATOM 1410 C C . THR A 1 184 ? -13.734 -4.394 -24.993 1.00 21.31 184 THR A C 1
ATOM 1411 O O . THR A 1 184 ? -12.508 -4.524 -25.051 1.00 23.50 184 THR A O 1
ATOM 1415 N N . LEU A 1 185 ? -14.444 -4.563 -23.877 1.00 21.71 185 LEU A N 1
ATOM 1416 C CA . LEU A 1 185 ? -13.864 -4.906 -22.588 1.00 22.06 185 LEU A CA 1
ATOM 1417 C C . LEU A 1 185 ? -14.551 -6.133 -22.017 1.00 21.42 185 LEU A C 1
ATOM 1418 O O . LEU A 1 185 ? -15.714 -6.409 -22.315 1.00 25.65 185 LEU A O 1
ATOM 1423 N N . SER A 1 186 ? -13.829 -6.861 -21.174 1.00 22.59 186 SER A N 1
ATOM 1424 C CA . SER A 1 186 ? -14.491 -7.886 -20.382 1.00 22.50 186 SER A CA 1
ATOM 1425 C C . SER A 1 186 ? -15.417 -7.207 -19.383 1.00 20.71 186 SER A C 1
ATOM 1426 O O . SER A 1 186 ? -15.203 -6.054 -19.009 1.00 22.21 186 SER A O 1
ATOM 1429 N N . LYS A 1 187 ? -16.471 -7.917 -18.966 1.00 24.03 187 LYS A N 1
ATOM 1430 C CA . LYS A 1 187 ? -17.343 -7.341 -17.945 1.00 23.22 187 LYS A CA 1
ATOM 1431 C C . LYS A 1 187 ? -16.551 -7.000 -16.698 1.00 23.29 187 LYS A C 1
ATOM 1432 O O . LYS A 1 187 ? -16.771 -5.947 -16.083 1.00 24.29 187 LYS A O 1
ATOM 1438 N N . ALA A 1 188 ? -15.602 -7.870 -16.329 1.00 26.00 188 ALA A N 1
ATOM 1439 C CA . ALA A 1 188 ? -14.779 -7.646 -15.145 1.00 27.12 188 ALA A CA 1
ATOM 1440 C C . ALA A 1 188 ? -13.999 -6.337 -15.241 1.00 27.54 188 ALA A C 1
ATOM 1441 O O . ALA A 1 188 ? -13.954 -5.562 -14.277 1.00 28.25 188 ALA A O 1
ATOM 1443 N N . ASP A 1 189 ? -13.347 -6.088 -16.385 1.00 23.60 189 ASP A N 1
ATOM 1444 C CA . ASP A 1 189 ? -12.652 -4.820 -16.575 1.00 23.36 189 ASP A CA 1
ATOM 1445 C C . ASP A 1 189 ? -13.634 -3.654 -16.549 1.00 21.07 189 ASP A C 1
ATOM 1446 O O . ASP A 1 189 ? -13.358 -2.609 -15.953 1.00 23.41 189 ASP A O 1
ATOM 1451 N N . TYR A 1 190 ? -14.777 -3.811 -17.217 1.00 21.53 190 TYR A N 1
ATOM 1452 C CA . TYR A 1 190 ? -15.733 -2.714 -17.314 1.00 21.92 190 TYR A CA 1
ATOM 1453 C C . TYR A 1 190 ? -16.231 -2.287 -15.937 1.00 21.33 190 TYR A C 1
ATOM 1454 O O . TYR A 1 190 ? -16.339 -1.089 -15.648 1.00 22.93 190 TYR A O 1
ATOM 1463 N N . GLU A 1 191 ? -16.522 -3.255 -15.069 1.00 23.03 191 GLU A N 1
ATOM 1464 C CA . GLU A 1 191 ? -17.065 -2.957 -13.748 1.00 22.05 191 GLU A CA 1
ATOM 1465 C C . GLU A 1 191 ? -16.041 -2.382 -12.783 1.00 24.67 191 GLU A C 1
ATOM 1466 O O . GLU A 1 191 ? -16.431 -1.940 -11.695 1.00 28.65 191 GLU A O 1
ATOM 1472 N N . LYS A 1 192 ? -14.755 -2.396 -13.124 1.00 24.62 192 LYS A N 1
ATOM 1473 C CA . LYS A 1 192 ? -13.734 -1.816 -12.266 1.00 27.51 192 LYS A CA 1
ATOM 1474 C C . LYS A 1 192 ? -13.476 -0.347 -12.571 1.00 28.33 192 LYS A C 1
ATOM 1475 O O . LYS A 1 192 ? -12.599 0.256 -11.945 1.00 32.03 192 LYS A O 1
ATOM 1481 N N . HIS A 1 193 ? -14.219 0.249 -13.505 1.00 24.01 193 HIS A N 1
ATOM 1482 C CA . HIS A 1 193 ? -13.967 1.633 -13.884 1.00 23.78 193 HIS A CA 1
ATOM 1483 C C . HIS A 1 193 ? -15.273 2.390 -14.015 1.00 21.41 193 HIS A C 1
ATOM 1484 O O . HIS A 1 193 ? -16.337 1.798 -14.207 1.00 23.99 193 HIS A O 1
ATOM 1491 N N . LYS A 1 194 ? -15.160 3.720 -13.957 1.00 25.10 194 LYS A N 1
ATOM 1492 C CA . LYS A 1 194 ? -16.313 4.607 -13.883 1.00 24.84 194 LYS A CA 1
ATOM 1493 C C . LYS A 1 194 ? -16.540 5.409 -15.157 1.00 23.32 194 LYS A C 1
ATOM 1494 O O . LYS A 1 194 ? -17.634 5.341 -15.720 1.00 26.55 194 LYS A O 1
ATOM 1500 N N . VAL A 1 195 ? -15.561 6.192 -15.616 1.00 20.54 195 VAL A N 1
ATOM 1501 C CA . VAL A 1 195 ? -15.790 7.175 -16.675 1.00 19.88 195 VAL A CA 1
ATOM 1502 C C . VAL A 1 195 ? -15.323 6.603 -18.009 1.00 20.08 195 VAL A C 1
ATOM 1503 O O . VAL A 1 195 ? -14.151 6.240 -18.167 1.00 21.27 195 VAL A O 1
ATOM 1507 N N . TYR A 1 196 ? -16.244 6.522 -18.968 1.00 17.79 196 TYR A N 1
ATOM 1508 C CA . TYR A 1 196 ? -15.963 6.017 -20.306 1.00 17.60 196 TYR A CA 1
ATOM 1509 C C . TYR A 1 196 ? -16.112 7.165 -21.297 1.00 17.52 196 TYR A C 1
ATOM 1510 O O . TYR A 1 196 ? -17.168 7.803 -21.350 1.00 19.64 196 TYR A O 1
ATOM 1519 N N . ALA A 1 197 ? -15.068 7.433 -22.078 1.00 18.21 197 ALA A N 1
ATOM 1520 C CA . ALA A 1 197 ? -15.085 8.628 -22.917 1.00 17.41 197 ALA A CA 1
ATOM 1521 C C . ALA A 1 197 ? -14.444 8.367 -24.265 1.00 18.12 197 ALA A C 1
ATOM 1522 O O . ALA A 1 197 ? -13.431 7.666 -24.367 1.00 20.48 197 ALA A O 1
ATOM 1524 N N A CYS A 1 198 ? -15.033 9.009 -25.262 0.46 17.69 198 CYS A N 1
ATOM 1525 N N B CYS A 1 198 ? -15.008 8.932 -25.327 0.54 17.76 198 CYS A N 1
ATOM 1526 C CA A CYS A 1 198 ? -14.543 9.055 -26.622 0.46 19.83 198 CYS A CA 1
ATOM 1527 C CA B CYS A 1 198 ? -14.307 8.948 -26.606 0.54 18.18 198 CYS A CA 1
ATOM 1528 C C A CYS A 1 198 ? -14.082 10.477 -26.914 0.46 18.59 198 CYS A C 1
ATOM 1529 C C B CYS A 1 198 ? -14.018 10.390 -26.990 0.54 19.45 198 CYS A C 1
ATOM 1530 O O A CYS A 1 198 ? -14.802 11.438 -26.617 0.46 19.47 198 CYS A O 1
ATOM 1531 O O B CYS A 1 198 ? -14.897 11.254 -26.890 0.54 20.68 198 CYS A O 1
ATOM 1536 N N A GLU A 1 199 ? -12.888 10.614 -27.486 0.46 18.16 199 GLU A N 1
ATOM 1537 N N B GLU A 1 199 ? -12.783 10.643 -27.421 0.54 17.41 199 GLU A N 1
ATOM 1538 C CA A GLU A 1 199 ? -12.317 11.919 -27.799 0.46 19.74 199 GLU A CA 1
ATOM 1539 C CA B GLU A 1 199 ? -12.326 11.977 -27.783 0.54 19.41 199 GLU A CA 1
ATOM 1540 C C A GLU A 1 199 ? -12.091 11.990 -29.300 0.46 18.32 199 GLU A C 1
ATOM 1541 C C B GLU A 1 199 ? -12.074 12.019 -29.281 0.54 18.36 199 GLU A C 1
ATOM 1542 O O A GLU A 1 199 ? -11.361 11.161 -29.854 0.46 21.11 199 GLU A O 1
ATOM 1543 O O B GLU A 1 199 ? -11.313 11.200 -29.808 0.54 20.94 199 GLU A O 1
ATOM 1554 N N . VAL A 1 200 ? -12.712 12.971 -29.954 1.00 19.66 200 VAL A N 1
ATOM 1555 C CA . VAL A 1 200 ? -12.679 13.077 -31.411 1.00 19.48 200 VAL A CA 1
ATOM 1556 C C . VAL A 1 200 ? -11.939 14.343 -31.829 1.00 20.36 200 VAL A C 1
ATOM 1557 O O . VAL A 1 200 ? -12.288 15.453 -31.402 1.00 23.40 200 VAL A O 1
ATOM 1561 N N . THR A 1 201 ? -10.941 14.176 -32.691 1.00 20.32 201 THR A N 1
ATOM 1562 C CA . THR A 1 201 ? -10.220 15.285 -33.306 1.00 22.09 201 THR A CA 1
ATOM 1563 C C . THR A 1 201 ? -10.540 15.306 -34.794 1.00 23.51 201 THR A C 1
ATOM 1564 O O . THR A 1 201 ? -10.443 14.274 -35.464 1.00 26.64 201 THR A O 1
ATOM 1568 N N . HIS A 1 202 ? -10.959 16.466 -35.302 1.00 22.60 202 HIS A N 1
ATOM 1569 C CA . HIS A 1 202 ? -11.244 16.579 -36.729 1.00 23.69 202 HIS A CA 1
ATOM 1570 C C . HIS A 1 202 ? -11.114 18.039 -37.137 1.00 24.55 202 HIS A C 1
ATOM 1571 O O . HIS A 1 202 ? -11.375 18.946 -36.335 1.00 28.16 202 HIS A O 1
ATOM 1578 N N . GLN A 1 203 ? -10.703 18.260 -38.391 1.00 23.92 203 GLN A N 1
ATOM 1579 C CA . GLN A 1 203 ? -10.360 19.617 -38.800 1.00 25.90 203 GLN A CA 1
ATOM 1580 C C . GLN A 1 203 ? -11.555 20.560 -38.741 1.00 27.15 203 GLN A C 1
ATOM 1581 O O . GLN A 1 203 ? -11.367 21.779 -38.633 1.00 30.59 203 GLN A O 1
ATOM 1587 N N . GLY A 1 204 ? -12.775 20.029 -38.781 1.00 25.36 204 GLY A N 1
ATOM 1588 C CA . GLY A 1 204 ? -13.966 20.845 -38.667 1.00 28.48 204 GLY A CA 1
ATOM 1589 C C . GLY A 1 204 ? -14.328 21.255 -37.258 1.00 29.87 204 GLY A C 1
ATOM 1590 O O . GLY A 1 204 ? -15.243 22.066 -37.087 1.00 31.07 204 GLY A O 1
ATOM 1591 N N . LEU A 1 205 ? -13.639 20.711 -36.257 1.00 24.38 205 LEU A N 1
ATOM 1592 C CA . LEU A 1 205 ? -13.835 21.070 -34.857 1.00 24.20 205 LEU A CA 1
ATOM 1593 C C . LEU A 1 205 ? -12.764 22.063 -34.408 1.00 33.18 205 LEU A C 1
ATOM 1594 O O . LEU A 1 205 ? -11.579 21.894 -34.715 1.00 35.37 205 LEU A O 1
ATOM 1599 N N . SER A 1 206 ? -13.187 23.097 -33.669 1.00 31.51 206 SER A N 1
ATOM 1600 C CA . SER A 1 206 ? -12.236 24.087 -33.162 1.00 36.71 206 SER A CA 1
ATOM 1601 C C . SER A 1 206 ? -11.233 23.460 -32.204 1.00 36.45 206 SER A C 1
ATOM 1602 O O . SER A 1 206 ? -10.090 23.927 -32.095 1.00 38.29 206 SER A O 1
ATOM 1605 N N . SER A 1 207 ? -11.655 22.421 -31.497 1.00 32.02 207 SER A N 1
ATOM 1606 C CA . SER A 1 207 ? -10.803 21.662 -30.591 1.00 29.78 207 SER A CA 1
ATOM 1607 C C . SER A 1 207 ? -11.471 20.312 -30.375 1.00 29.83 207 SER A C 1
ATOM 1608 O O . SER A 1 207 ? -12.632 20.121 -30.767 1.00 28.73 207 SER A O 1
ATOM 1611 N N . PRO A 1 208 ? -10.756 19.336 -29.802 1.00 28.73 208 PRO A N 1
ATOM 1612 C CA . PRO A 1 208 ? -11.338 17.984 -29.715 1.00 26.57 208 PRO A CA 1
ATOM 1613 C C . PRO A 1 208 ? -12.632 17.973 -28.912 1.00 28.51 208 PRO A C 1
ATOM 1614 O O . PRO A 1 208 ? -12.824 18.756 -27.979 1.00 28.46 208 PRO A O 1
ATOM 1618 N N . VAL A 1 209 ? -13.546 17.100 -29.322 1.00 22.99 209 VAL A N 1
ATOM 1619 C CA . VAL A 1 209 ? -14.841 16.940 -28.665 1.00 21.55 209 VAL A CA 1
ATOM 1620 C C . VAL A 1 209 ? -14.806 15.640 -27.881 1.00 21.20 209 VAL A C 1
ATOM 1621 O O . VAL A 1 209 ? -14.412 14.607 -28.424 1.00 24.13 209 VAL A O 1
ATOM 1625 N N . THR A 1 210 ? -15.221 15.683 -26.608 1.00 22.57 210 THR A N 1
ATOM 1626 C CA . THR A 1 210 ? -15.320 14.469 -25.799 1.00 18.56 210 THR A CA 1
ATOM 1627 C C . THR A 1 210 ? -16.776 14.183 -25.469 1.00 18.69 210 THR A C 1
ATOM 1628 O O . THR A 1 210 ? -17.493 15.073 -24.998 1.00 24.49 210 THR A O 1
ATOM 1632 N N . LYS A 1 211 ? -17.201 12.945 -25.701 1.00 19.09 211 LYS A N 1
ATOM 1633 C CA . LYS A 1 211 ? -18.476 12.455 -25.209 1.00 20.67 211 LYS A CA 1
ATOM 1634 C C . LYS A 1 211 ? -18.192 11.359 -24.195 1.00 20.98 211 LYS A C 1
ATOM 1635 O O . LYS A 1 211 ? -17.294 10.535 -24.401 1.00 22.71 211 LYS A O 1
ATOM 1641 N N . SER A 1 212 ? -18.934 11.364 -23.090 1.00 19.54 212 SER A N 1
ATOM 1642 C CA . SER A 1 212 ? -18.639 10.395 -22.051 1.00 19.40 212 SER A CA 1
ATOM 1643 C C . SER A 1 212 ? -19.902 10.025 -21.302 1.00 21.51 212 SER A C 1
ATOM 1644 O O . SER A 1 212 ? -20.939 10.685 -21.410 1.00 22.70 212 SER A O 1
ATOM 1647 N N . PHE A 1 213 ? -19.789 8.950 -20.524 1.00 20.12 213 PHE A N 1
ATOM 1648 C CA . PHE A 1 213 ? -20.795 8.585 -19.542 1.00 19.61 213 PHE A CA 1
ATOM 1649 C C . PHE A 1 213 ? -20.100 7.959 -18.336 1.00 20.78 213 PHE A C 1
ATOM 1650 O O . PHE A 1 213 ? -18.948 7.519 -18.417 1.00 20.82 213 PHE A O 1
ATOM 1658 N N . ASN A 1 214 ? -20.818 7.910 -17.208 1.00 22.86 214 ASN A N 1
ATOM 1659 C CA . ASN A 1 214 ? -20.364 7.183 -16.022 1.00 26.47 214 ASN A CA 1
ATOM 1660 C C . ASN A 1 214 ? -21.086 5.842 -15.932 1.00 25.82 214 ASN A C 1
ATOM 1661 O O . ASN A 1 214 ? -22.317 5.794 -16.013 1.00 29.15 214 ASN A O 1
ATOM 1666 N N . ARG A 1 215 ? -20.325 4.758 -15.749 1.00 21.52 215 ARG A N 1
ATOM 1667 C CA . ARG A 1 215 ? -20.924 3.432 -15.631 1.00 21.92 215 ARG A CA 1
ATOM 1668 C C . ARG A 1 215 ? -21.981 3.411 -14.533 1.00 31.12 215 ARG A C 1
ATOM 1669 O O . ARG A 1 215 ? -21.771 3.939 -13.441 1.00 34.87 215 ARG A O 1
ATOM 1677 N N . GLY A 1 216 ? -23.120 2.792 -14.830 1.00 39.56 216 GLY A N 1
ATOM 1678 C CA . GLY A 1 216 ? -24.159 2.650 -13.829 1.00 57.12 216 GLY A CA 1
ATOM 1679 C C . GLY A 1 216 ? -25.045 3.860 -13.651 1.00 67.21 216 GLY A C 1
ATOM 1680 O O . GLY A 1 216 ? -25.731 3.971 -12.630 1.00 68.11 216 GLY A O 1
ATOM 1681 N N . GLU A 1 217 ? -25.047 4.782 -14.613 1.00 55.72 217 GLU A N 1
ATOM 1682 C CA . GLU A 1 217 ? -25.934 5.936 -14.577 1.00 55.62 217 GLU A CA 1
ATOM 1683 C C . GLU A 1 217 ? -26.845 5.991 -15.794 1.00 66.47 217 GLU A C 1
ATOM 1684 O O . GLU A 1 217 ? -27.549 6.989 -15.986 1.00 63.74 217 GLU A O 1
ATOM 1690 N N . CYS A 1 218 ? -26.859 4.943 -16.611 1.00 80.57 218 CYS A N 1
ATOM 1691 C CA . CYS A 1 218 ? -27.716 4.892 -17.785 1.00 97.40 218 CYS A CA 1
ATOM 1692 C C . CYS A 1 218 ? -28.952 4.049 -17.506 1.00 109.55 218 CYS A C 1
ATOM 1693 O O . CYS A 1 218 ? -29.065 3.418 -16.454 1.00 112.92 218 CYS A O 1
ATOM 1697 N N . GLN B 2 1 ? -25.038 -10.687 -76.906 1.00 54.17 1 GLN B N 1
ATOM 1698 C CA . GLN B 2 1 ? -24.405 -9.978 -75.803 1.00 50.06 1 GLN B CA 1
ATOM 1699 C C . GLN B 2 1 ? -23.515 -10.927 -75.005 1.00 41.96 1 GLN B C 1
ATOM 1700 O O . GLN B 2 1 ? -23.967 -11.968 -74.520 1.00 37.37 1 GLN B O 1
ATOM 1706 N N . VAL B 2 2 ? -22.237 -10.570 -74.881 1.00 33.70 2 VAL B N 1
ATOM 1707 C CA . VAL B 2 2 ? -21.305 -11.394 -74.119 1.00 29.35 2 VAL B CA 1
ATOM 1708 C C . VAL B 2 2 ? -21.660 -11.313 -72.642 1.00 36.18 2 VAL B C 1
ATOM 1709 O O . VAL B 2 2 ? -21.872 -10.222 -72.097 1.00 32.54 2 VAL B O 1
ATOM 1713 N N . GLN B 2 3 ? -21.732 -12.472 -71.989 1.00 31.32 3 GLN B N 1
ATOM 1714 C CA . GLN B 2 3 ? -21.993 -12.554 -70.559 1.00 31.58 3 GLN B CA 1
ATOM 1715 C C . GLN B 2 3 ? -21.115 -13.633 -69.957 1.00 29.42 3 GLN B C 1
ATOM 1716 O O . GLN B 2 3 ? -20.997 -14.726 -70.517 1.00 28.36 3 GLN B O 1
ATOM 1722 N N . LEU B 2 4 ? -20.521 -13.323 -68.804 1.00 28.29 4 LEU B N 1
ATOM 1723 C CA . LEU B 2 4 ? -19.789 -14.285 -67.990 1.00 26.99 4 LEU B CA 1
ATOM 1724 C C . LEU B 2 4 ? -20.484 -14.361 -66.640 1.00 30.11 4 LEU B C 1
ATOM 1725 O O . LEU B 2 4 ? -20.580 -13.351 -65.937 1.00 28.61 4 LEU B O 1
ATOM 1730 N N . VAL B 2 5 ? -20.986 -15.543 -66.287 1.00 26.54 5 VAL B N 1
ATOM 1731 C CA . VAL B 2 5 ? -21.716 -15.734 -65.036 1.00 26.43 5 VAL B CA 1
ATOM 1732 C C . VAL B 2 5 ? -20.939 -16.717 -64.174 1.00 25.64 5 VAL B C 1
ATOM 1733 O O . VAL B 2 5 ? -20.766 -17.881 -64.554 1.00 25.74 5 VAL B O 1
ATOM 1737 N N . GLN B 2 6 ? -20.496 -16.261 -63.008 1.00 23.66 6 GLN B N 1
ATOM 1738 C CA . GLN B 2 6 ? -19.697 -17.080 -62.105 1.00 23.61 6 GLN B CA 1
ATOM 1739 C C . GLN B 2 6 ? -20.548 -17.752 -61.034 1.00 22.48 6 GLN B C 1
ATOM 1740 O O . GLN B 2 6 ? -21.666 -17.325 -60.729 1.00 26.48 6 GLN B O 1
ATOM 1746 N N . SER B 2 7 ? -19.979 -18.806 -60.450 1.00 22.08 7 SER B N 1
ATOM 1747 C CA . SER B 2 7 ? -20.614 -19.506 -59.344 1.00 24.35 7 SER B CA 1
ATOM 1748 C C . SER B 2 7 ? -20.632 -18.634 -58.090 1.00 25.28 7 SER B C 1
ATOM 1749 O O . SER B 2 7 ? -19.926 -17.630 -57.982 1.00 25.81 7 SER B O 1
ATOM 1752 N N . GLY B 2 8 ? -21.455 -19.044 -57.119 1.00 28.25 8 GLY B N 1
ATOM 1753 C CA . GLY B 2 8 ? -21.748 -18.211 -55.972 1.00 26.71 8 GLY B CA 1
ATOM 1754 C C . GLY B 2 8 ? -20.672 -18.242 -54.900 1.00 28.86 8 GLY B C 1
ATOM 1755 O O . GLY B 2 8 ? -19.663 -18.943 -54.994 1.00 26.07 8 GLY B O 1
ATOM 1756 N N . ALA B 2 9 ? -20.928 -17.471 -53.843 1.00 26.38 9 ALA B N 1
ATOM 1757 C CA . ALA B 2 9 ? -19.951 -17.282 -52.776 1.00 25.85 9 ALA B CA 1
ATOM 1758 C C . ALA B 2 9 ? -19.608 -18.609 -52.108 1.00 27.61 9 ALA B C 1
ATOM 1759 O O . ALA B 2 9 ? -20.456 -19.494 -51.963 1.00 27.60 9 ALA B O 1
ATOM 1761 N N . GLU B 2 10 ? -18.355 -18.725 -51.670 1.00 23.44 10 GLU B N 1
ATOM 1762 C CA . GLU B 2 10 ? -17.828 -19.940 -51.063 1.00 23.80 10 GLU B CA 1
ATOM 1763 C C . GLU B 2 10 ? -17.246 -19.611 -49.700 1.00 27.31 10 GLU B C 1
ATOM 1764 O O . GLU B 2 10 ? -16.500 -18.637 -49.563 1.00 27.71 10 GLU B O 1
ATOM 1770 N N . VAL B 2 11 ? -17.554 -20.435 -48.705 1.00 24.03 11 VAL B N 1
ATOM 1771 C CA . VAL B 2 11 ? -16.949 -20.316 -47.386 1.00 24.35 11 VAL B CA 1
ATOM 1772 C C . VAL B 2 11 ? -16.230 -21.625 -47.106 1.00 25.62 11 VAL B C 1
ATOM 1773 O O . VAL B 2 11 ? -16.870 -22.684 -47.020 1.00 28.23 11 VAL B O 1
ATOM 1777 N N . LYS B 2 12 ? -14.907 -21.559 -46.951 1.00 24.60 12 LYS B N 1
ATOM 1778 C CA . LYS B 2 12 ? -14.080 -22.759 -46.887 1.00 29.16 12 LYS B CA 1
ATOM 1779 C C . LYS B 2 12 ? -13.180 -22.730 -45.667 1.00 25.42 12 LYS B C 1
ATOM 1780 O O . LYS B 2 12 ? -12.789 -21.662 -45.182 1.00 28.96 12 LYS B O 1
ATOM 1786 N N . LYS B 2 13 ? -12.830 -23.956 -45.179 1.00 24.78 13 LYS B N 1
ATOM 1787 C CA . LYS B 2 13 ? -11.908 -24.082 -44.069 1.00 25.37 13 LYS B CA 1
ATOM 1788 C C . LYS B 2 13 ? -10.474 -24.150 -44.584 1.00 24.92 13 LYS B C 1
ATOM 1789 O O . LYS B 2 13 ? -10.228 -24.623 -45.701 1.00 25.69 13 LYS B O 1
ATOM 1795 N N . PRO B 2 14 ? -9.497 -23.713 -43.792 1.00 26.38 14 PRO B N 1
ATOM 1796 C CA . PRO B 2 14 ? -8.097 -23.863 -44.218 1.00 25.34 14 PRO B CA 1
ATOM 1797 C C . PRO B 2 14 ? -7.744 -25.323 -44.494 1.00 26.05 14 PRO B C 1
ATOM 1798 O O . PRO B 2 14 ? -8.158 -26.231 -43.774 1.00 27.80 14 PRO B O 1
ATOM 1802 N N . GLY B 2 15 ? -6.988 -25.536 -45.574 1.00 26.90 15 GLY B N 1
ATOM 1803 C CA . GLY B 2 15 ? -6.602 -26.852 -46.039 1.00 26.71 15 GLY B CA 1
ATOM 1804 C C . GLY B 2 15 ? -7.486 -27.423 -47.134 1.00 26.81 15 GLY B C 1
ATOM 1805 O O . GLY B 2 15 ? -7.060 -28.348 -47.837 1.00 29.78 15 GLY B O 1
ATOM 1806 N N . SER B 2 16 ? -8.703 -26.903 -47.289 1.00 25.44 16 SER B N 1
ATOM 1807 C CA . SER B 2 16 ? -9.641 -27.411 -48.279 1.00 28.34 16 SER B CA 1
ATOM 1808 C C . SER B 2 16 ? -9.306 -26.855 -49.662 1.00 27.35 16 SER B C 1
ATOM 1809 O O . SER B 2 16 ? -8.360 -26.087 -49.841 1.00 26.49 16 SER B O 1
ATOM 1812 N N . SER B 2 17 ? -10.100 -27.248 -50.656 1.00 25.16 17 SER B N 1
ATOM 1813 C CA . SER B 2 17 ? -9.978 -26.717 -52.007 1.00 24.59 17 SER B CA 1
ATOM 1814 C C . SER B 2 17 ? -11.327 -26.193 -52.475 1.00 26.91 17 SER B C 1
ATOM 1815 O O . SER B 2 17 ? -12.381 -26.594 -51.978 1.00 30.51 17 SER B O 1
ATOM 1818 N N . VAL B 2 18 ? -11.287 -25.287 -53.448 1.00 26.13 18 VAL B N 1
ATOM 1819 C CA . VAL B 2 18 ? -12.506 -24.711 -54.011 1.00 30.80 18 VAL B CA 1
ATOM 1820 C C . VAL B 2 18 ? -12.334 -24.630 -55.520 1.00 28.15 18 VAL B C 1
ATOM 1821 O O . VAL B 2 18 ? -11.229 -24.379 -56.016 1.00 26.12 18 VAL B O 1
ATOM 1825 N N . LYS B 2 19 ? -13.417 -24.894 -56.256 1.00 24.86 19 LYS B N 1
ATOM 1826 C CA . LYS B 2 19 ? -13.410 -24.811 -57.716 1.00 22.56 19 LYS B CA 1
ATOM 1827 C C . LYS B 2 19 ? -14.490 -23.817 -58.140 1.00 25.31 19 LYS B C 1
ATOM 1828 O O . LYS B 2 19 ? -15.686 -24.086 -57.997 1.00 29.77 19 LYS B O 1
ATOM 1834 N N . VAL B 2 20 ? -14.067 -22.681 -58.644 1.00 23.70 20 VAL B N 1
ATOM 1835 C CA . VAL B 2 20 ? -14.970 -21.618 -59.065 1.00 25.35 20 VAL B CA 1
ATOM 1836 C C . VAL B 2 20 ? -15.220 -21.763 -60.559 1.00 23.31 20 VAL B C 1
ATOM 1837 O O . VAL B 2 20 ? -14.295 -22.053 -61.326 1.00 25.35 20 VAL B O 1
ATOM 1841 N N . SER B 2 21 ? -16.466 -21.571 -60.982 1.00 27.32 21 SER B N 1
ATOM 1842 C CA . SER B 2 21 ? -16.812 -21.728 -62.389 1.00 25.36 21 SER B CA 1
ATOM 1843 C C . SER B 2 21 ? -17.230 -20.399 -63.000 1.00 24.16 21 SER B C 1
ATOM 1844 O O . SER B 2 21 ? -17.633 -19.454 -62.314 1.00 22.97 21 SER B O 1
ATOM 1847 N N . CYS B 2 22 ? -17.124 -20.345 -64.321 1.00 23.09 22 CYS B N 1
ATOM 1848 C CA . CYS B 2 22 ? -17.381 -19.134 -65.089 1.00 25.92 22 CYS B CA 1
ATOM 1849 C C . CYS B 2 22 ? -18.046 -19.573 -66.389 1.00 26.00 22 CYS B C 1
ATOM 1850 O O . CYS B 2 22 ? -17.385 -20.138 -67.265 1.00 27.96 22 CYS B O 1
ATOM 1853 N N . LYS B 2 23 ? -19.350 -19.333 -66.505 1.00 27.72 23 LYS B N 1
ATOM 1854 C CA . LYS B 2 23 ? -20.132 -19.780 -67.654 1.00 26.96 23 LYS B CA 1
ATOM 1855 C C . LYS B 2 23 ? -20.209 -18.657 -68.685 1.00 26.37 23 LYS B C 1
ATOM 1856 O O . LYS B 2 23 ? -20.674 -17.556 -68.373 1.00 25.90 23 LYS B O 1
ATOM 1862 N N . ALA B 2 24 ? -19.723 -18.925 -69.897 1.00 26.70 24 ALA B N 1
ATOM 1863 C CA . ALA B 2 24 ? -19.669 -17.931 -70.964 1.00 27.11 24 ALA B CA 1
ATOM 1864 C C . ALA B 2 24 ? -20.828 -18.114 -71.935 1.00 31.16 24 ALA B C 1
ATOM 1865 O O . ALA B 2 24 ? -21.193 -19.241 -72.287 1.00 35.01 24 ALA B O 1
ATOM 1867 N N . SER B 2 25 ? -21.403 -16.996 -72.372 1.00 30.46 25 SER B N 1
ATOM 1868 C CA . SER B 2 25 ? -22.427 -17.043 -73.407 1.00 28.36 25 SER B CA 1
ATOM 1869 C C . SER B 2 25 ? -22.299 -15.803 -74.275 1.00 29.86 25 SER B C 1
ATOM 1870 O O . SER B 2 25 ? -21.657 -14.820 -73.899 1.00 29.33 25 SER B O 1
ATOM 1873 N N . GLY B 2 26 ? -22.904 -15.864 -75.457 1.00 31.76 26 GLY B N 1
ATOM 1874 C CA . GLY B 2 26 ? -22.916 -14.718 -76.335 1.00 31.83 26 GLY B CA 1
ATOM 1875 C C . GLY B 2 26 ? -21.726 -14.608 -77.263 1.00 36.52 26 GLY B C 1
ATOM 1876 O O . GLY B 2 26 ? -21.627 -13.616 -77.996 1.00 36.79 26 GLY B O 1
ATOM 1877 N N . TYR B 2 27 ? -20.826 -15.589 -77.259 1.00 34.21 27 TYR B N 1
ATOM 1878 C CA . TYR B 2 27 ? -19.691 -15.601 -78.172 1.00 33.29 27 TYR B CA 1
ATOM 1879 C C . TYR B 2 27 ? -19.140 -17.019 -78.227 1.00 32.59 27 TYR B C 1
ATOM 1880 O O . TYR B 2 27 ? -19.583 -17.902 -77.489 1.00 33.43 27 TYR B O 1
ATOM 1889 N N . THR B 2 28 ? -18.162 -17.226 -79.111 1.00 31.15 28 THR B N 1
ATOM 1890 C CA . THR B 2 28 ? -17.547 -18.541 -79.303 1.00 33.00 28 THR B CA 1
ATOM 1891 C C . THR B 2 28 ? -16.474 -18.726 -78.241 1.00 29.10 28 THR B C 1
ATOM 1892 O O . THR B 2 28 ? -15.350 -18.225 -78.367 1.00 29.21 28 THR B O 1
ATOM 1896 N N . PHE B 2 29 ? -16.848 -19.448 -77.184 1.00 29.34 29 PHE B N 1
ATOM 1897 C CA . PHE B 2 29 ? -16.007 -19.619 -76.008 1.00 29.79 29 PHE B CA 1
ATOM 1898 C C . PHE B 2 29 ? -14.623 -20.150 -76.351 1.00 30.59 29 PHE B C 1
ATOM 1899 O O . PHE B 2 29 ? -13.636 -19.758 -75.716 1.00 30.53 29 PHE B O 1
ATOM 1907 N N . SER B 2 30 ? -14.521 -21.018 -77.362 1.00 31.69 30 SER B N 1
ATOM 1908 C CA . SER B 2 30 ? -13.244 -21.643 -77.687 1.00 32.56 30 SER B CA 1
ATOM 1909 C C . SER B 2 30 ? -12.252 -20.695 -78.358 1.00 39.25 30 SER B C 1
ATOM 1910 O O . SER B 2 30 ? -11.077 -21.057 -78.466 1.00 39.16 30 SER B O 1
ATOM 1913 N N . GLY B 2 31 ? -12.672 -19.502 -78.794 1.00 33.11 31 GLY B N 1
ATOM 1914 C CA . GLY B 2 31 ? -11.821 -18.625 -79.575 1.00 29.23 31 GLY B CA 1
ATOM 1915 C C . GLY B 2 31 ? -11.144 -17.484 -78.845 1.00 27.85 31 GLY B C 1
ATOM 1916 O O . GLY B 2 31 ? -10.465 -16.674 -79.487 1.00 27.82 31 GLY B O 1
ATOM 1917 N N . TYR B 2 32 ? -11.312 -17.387 -77.532 1.00 27.52 32 TYR B N 1
ATOM 1918 C CA . TYR B 2 32 ? -10.765 -16.287 -76.751 1.00 26.39 32 TYR B CA 1
ATOM 1919 C C . TYR B 2 32 ? -10.130 -16.819 -75.482 1.00 29.83 32 TYR B C 1
ATOM 1920 O O . TYR B 2 32 ? -10.659 -17.732 -74.841 1.00 26.47 32 TYR B O 1
ATOM 1929 N N . TRP B 2 33 ? -9.016 -16.209 -75.102 1.00 24.44 33 TRP B N 1
ATOM 1930 C CA . TRP B 2 33 ? -8.423 -16.480 -73.803 1.00 25.14 33 TRP B CA 1
ATOM 1931 C C . TRP B 2 33 ? -9.362 -16.073 -72.672 1.00 24.04 33 TRP B C 1
ATOM 1932 O O . TRP B 2 33 ? -9.992 -15.013 -72.709 1.00 24.44 33 TRP B O 1
ATOM 1943 N N . MET B 2 34 ? -9.441 -16.923 -71.656 1.00 23.65 34 MET B N 1
ATOM 1944 C CA . MET B 2 34 ? -10.219 -16.660 -70.450 1.00 21.68 34 MET B CA 1
ATOM 1945 C C . MET B 2 34 ? -9.249 -16.533 -69.282 1.00 24.08 34 MET B C 1
ATOM 1946 O O . MET B 2 34 ? -8.471 -17.454 -69.021 1.00 24.07 34 MET B O 1
ATOM 1951 N N . ASN B 2 35 ? -9.329 -15.418 -68.580 1.00 21.06 35 ASN B N 1
ATOM 1952 C CA . ASN B 2 35 ? -8.372 -15.145 -67.497 1.00 20.22 35 ASN B CA 1
ATOM 1953 C C . ASN B 2 35 ? -9.056 -15.175 -66.134 1.00 20.45 35 ASN B C 1
ATOM 1954 O O . ASN B 2 35 ? -10.231 -15.030 -66.083 1.00 22.91 35 ASN B O 1
ATOM 1959 N N . TRP B 2 36 ? -8.256 -15.376 -65.099 1.00 19.58 36 TRP B N 1
ATOM 1960 C CA . TRP B 2 36 ? -8.706 -15.270 -63.722 1.00 20.37 36 TRP B CA 1
ATOM 1961 C C . TRP B 2 36 ? -7.869 -14.220 -63.005 1.00 22.53 36 TRP B C 1
ATOM 1962 O O . TRP B 2 36 ? -6.653 -14.129 -63.210 1.00 21.15 36 TRP B O 1
ATOM 1973 N N . VAL B 2 37 ? -8.548 -13.415 -62.187 1.00 19.15 37 VAL B N 1
ATOM 1974 C CA . VAL B 2 37 ? -7.981 -12.272 -61.483 1.00 18.42 37 VAL B CA 1
ATOM 1975 C C . VAL B 2 37 ? -8.463 -12.317 -60.041 1.00 23.02 37 VAL B C 1
ATOM 1976 O O . VAL B 2 37 ? -9.633 -12.612 -59.787 1.00 23.98 37 VAL B O 1
ATOM 1980 N N . ARG B 2 38 ? -7.561 -12.035 -59.103 1.00 22.31 38 ARG B N 1
ATOM 1981 C CA . ARG B 2 38 ? -7.853 -12.007 -57.676 1.00 22.54 38 ARG B CA 1
ATOM 1982 C C . ARG B 2 38 ? -7.909 -10.559 -57.206 1.00 22.38 38 ARG B C 1
ATOM 1983 O O . ARG B 2 38 ? -7.116 -9.722 -57.651 1.00 25.38 38 ARG B O 1
ATOM 1991 N N . GLN B 2 39 ? -8.841 -10.254 -56.306 1.00 22.26 39 GLN B N 1
ATOM 1992 C CA . GLN B 2 39 ? -8.899 -8.930 -55.694 1.00 25.81 39 GLN B CA 1
ATOM 1993 C C . GLN B 2 39 ? -9.101 -9.093 -54.196 1.00 30.23 39 GLN B C 1
ATOM 1994 O O . GLN B 2 39 ? -10.204 -9.403 -53.743 1.00 28.95 39 GLN B O 1
ATOM 2000 N N . ALA B 2 40 ? -8.055 -8.864 -53.437 1.00 33.54 40 ALA B N 1
ATOM 2001 C CA . ALA B 2 40 ? -8.190 -8.815 -51.995 1.00 44.66 40 ALA B CA 1
ATOM 2002 C C . ALA B 2 40 ? -7.910 -7.403 -51.490 1.00 57.13 40 ALA B C 1
ATOM 2003 O O . ALA B 2 40 ? -7.192 -6.638 -52.143 1.00 42.15 40 ALA B O 1
ATOM 2005 N N . PRO B 2 41 ? -8.464 -7.015 -50.339 1.00 69.80 41 PRO B N 1
ATOM 2006 C CA . PRO B 2 41 ? -8.133 -5.698 -49.785 1.00 64.38 41 PRO B CA 1
ATOM 2007 C C . PRO B 2 41 ? -6.636 -5.571 -49.548 1.00 60.98 41 PRO B C 1
ATOM 2008 O O . PRO B 2 41 ? -5.985 -6.490 -49.043 1.00 64.30 41 PRO B O 1
ATOM 2012 N N . GLY B 2 42 ? -6.084 -4.433 -49.955 1.00 51.65 42 GLY B N 1
ATOM 2013 C CA . GLY B 2 42 ? -4.680 -4.159 -49.741 1.00 63.00 42 GLY B CA 1
ATOM 2014 C C . GLY B 2 42 ? -3.733 -4.766 -50.751 1.00 63.75 42 GLY B C 1
ATOM 2015 O O . GLY B 2 42 ? -2.520 -4.549 -50.641 1.00 71.49 42 GLY B O 1
ATOM 2016 N N . GLN B 2 43 ? -4.233 -5.521 -51.730 1.00 56.00 43 GLN B N 1
ATOM 2017 C CA . GLN B 2 43 ? -3.369 -6.096 -52.752 1.00 51.69 43 GLN B CA 1
ATOM 2018 C C . GLN B 2 43 ? -3.839 -5.778 -54.165 1.00 45.82 43 GLN B C 1
ATOM 2019 O O . GLN B 2 43 ? -3.295 -6.341 -55.124 1.00 49.74 43 GLN B O 1
ATOM 2025 N N . GLY B 2 44 ? -4.827 -4.895 -54.315 1.00 44.46 44 GLY B N 1
ATOM 2026 C CA . GLY B 2 44 ? -5.259 -4.455 -55.633 1.00 41.16 44 GLY B CA 1
ATOM 2027 C C . GLY B 2 44 ? -5.793 -5.601 -56.466 1.00 34.98 44 GLY B C 1
ATOM 2028 O O . GLY B 2 44 ? -6.465 -6.511 -55.966 1.00 43.44 44 GLY B O 1
ATOM 2029 N N . LEU B 2 45 ? -5.476 -5.566 -57.759 1.00 29.31 45 LEU B N 1
ATOM 2030 C CA . LEU B 2 45 ? -5.857 -6.601 -58.709 1.00 24.31 45 LEU B CA 1
ATOM 2031 C C . LEU B 2 45 ? -4.624 -7.409 -59.084 1.00 25.24 45 LEU B C 1
ATOM 2032 O O . LEU B 2 45 ? -3.555 -6.840 -59.336 1.00 29.05 45 LEU B O 1
ATOM 2037 N N . GLU B 2 46 ? -4.774 -8.728 -59.119 1.00 22.53 46 GLU B N 1
ATOM 2038 C CA . GLU B 2 46 ? -3.670 -9.634 -59.417 1.00 22.50 46 GLU B CA 1
ATOM 2039 C C . GLU B 2 46 ? -4.114 -10.637 -60.460 1.00 24.08 46 GLU B C 1
ATOM 2040 O O . GLU B 2 46 ? -5.108 -11.343 -60.266 1.00 25.22 46 GLU B O 1
ATOM 2046 N N . TRP B 2 47 ? -3.350 -10.728 -61.540 1.00 21.11 47 TRP B N 1
ATOM 2047 C CA . TRP B 2 47 ? -3.674 -11.658 -62.615 1.00 20.21 47 TRP B CA 1
ATOM 2048 C C . TRP B 2 47 ? -3.139 -13.044 -62.266 1.00 21.07 47 TRP B C 1
ATOM 2049 O O . TRP B 2 47 ? -1.944 -13.201 -62.003 1.00 27.59 47 TRP B O 1
ATOM 2060 N N . ILE B 2 48 ? -4.028 -14.040 -62.245 1.00 19.65 48 ILE B N 1
ATOM 2061 C CA . ILE B 2 48 ? -3.681 -15.395 -61.815 1.00 19.95 48 ILE B CA 1
ATOM 2062 C C . ILE B 2 48 ? -3.171 -16.230 -62.977 1.00 24.99 48 ILE B C 1
ATOM 2063 O O . ILE B 2 48 ? -2.168 -16.934 -62.849 1.00 27.38 48 ILE B O 1
ATOM 2068 N N . GLY B 2 49 ? -3.848 -16.152 -64.112 1.00 23.31 49 GLY B N 1
ATOM 2069 C CA . GLY B 2 49 ? -3.480 -16.943 -65.267 1.00 22.73 49 GLY B CA 1
ATOM 2070 C C . GLY B 2 49 ? -4.628 -16.962 -66.256 1.00 25.44 49 GLY B C 1
ATOM 2071 O O . GLY B 2 49 ? -5.619 -16.248 -66.102 1.00 22.80 49 GLY B O 1
ATOM 2072 N N . GLN B 2 50 ? -4.462 -17.776 -67.288 1.00 23.42 50 GLN B N 1
ATOM 2073 C CA . GLN B 2 50 ? -5.465 -17.805 -68.364 1.00 23.21 50 GLN B CA 1
ATOM 2074 C C . GLN B 2 50 ? -5.427 -19.160 -69.064 1.00 23.21 50 GLN B C 1
ATOM 2075 O O . GLN B 2 50 ? -4.474 -19.881 -68.914 1.00 24.69 50 GLN B O 1
ATOM 2081 N N . ILE B 2 51 ? -6.514 -19.457 -69.748 1.00 22.53 51 ILE B N 1
ATOM 2082 C CA . ILE B 2 51 ? -6.629 -20.677 -70.539 1.00 24.40 51 ILE B CA 1
ATOM 2083 C C . ILE B 2 51 ? -7.215 -20.310 -71.894 1.00 22.60 51 ILE B C 1
ATOM 2084 O O . ILE B 2 51 ? -8.071 -19.426 -71.989 1.00 23.79 51 ILE B O 1
ATOM 2089 N N . TYR B 2 52 ? -6.734 -20.973 -72.948 1.00 25.67 52 TYR B N 1
ATOM 2090 C CA . TYR B 2 52 ? -7.338 -20.866 -74.266 1.00 30.26 52 TYR B CA 1
ATOM 2091 C C . TYR B 2 52 ? -8.195 -22.107 -74.467 1.00 27.65 52 TYR B C 1
ATOM 2092 O O . TYR B 2 52 ? -7.657 -23.198 -74.706 1.00 27.42 52 TYR B O 1
ATOM 2101 N N . PRO B 2 53 ? -9.517 -22.009 -74.363 1.00 29.61 53 PRO B N 1
ATOM 2102 C CA . PRO B 2 53 ? -10.329 -23.232 -74.315 1.00 34.71 53 PRO B CA 1
ATOM 2103 C C . PRO B 2 53 ? -10.296 -24.032 -75.596 1.00 35.93 53 PRO B C 1
ATOM 2104 O O . PRO B 2 53 ? -10.556 -25.247 -75.555 1.00 37.30 53 PRO B O 1
ATOM 2108 N N . GLY B 2 54 ? -9.919 -23.414 -76.720 1.00 34.18 54 GLY B N 1
ATOM 2109 C CA . GLY B 2 54 ? -9.837 -24.152 -77.970 1.00 33.87 54 GLY B CA 1
ATOM 2110 C C . GLY B 2 54 ? -8.904 -25.347 -77.901 1.00 40.05 54 GLY B C 1
ATOM 2111 O O . GLY B 2 54 ? -9.203 -26.407 -78.453 1.00 42.32 54 GLY B O 1
ATOM 2112 N N . ASP B 2 55 ? -7.764 -25.202 -77.221 1.00 33.90 55 ASP B N 1
ATOM 2113 C CA . ASP B 2 55 ? -6.824 -26.311 -77.110 1.00 43.03 55 ASP B CA 1
ATOM 2114 C C . ASP B 2 55 ? -6.338 -26.585 -75.688 1.00 38.47 55 ASP B C 1
ATOM 2115 O O . ASP B 2 55 ? -5.472 -27.449 -75.507 1.00 42.20 55 ASP B O 1
ATOM 2120 N N . GLY B 2 56 ? -6.860 -25.885 -74.683 1.00 31.93 56 GLY B N 1
ATOM 2121 C CA . GLY B 2 56 ? -6.481 -26.120 -73.304 1.00 33.81 56 GLY B CA 1
ATOM 2122 C C . GLY B 2 56 ? -5.166 -25.506 -72.877 1.00 34.36 56 GLY B C 1
ATOM 2123 O O . GLY B 2 56 ? -4.739 -25.734 -71.736 1.00 33.07 56 GLY B O 1
ATOM 2124 N N . ASP B 2 57 ? -4.508 -24.749 -73.751 1.00 32.58 57 ASP B N 1
ATOM 2125 C CA . ASP B 2 57 ? -3.244 -24.111 -73.403 1.00 28.70 57 ASP B CA 1
ATOM 2126 C C . ASP B 2 57 ? -3.433 -23.144 -72.238 1.00 33.80 57 ASP B C 1
ATOM 2127 O O . ASP B 2 57 ? -4.431 -22.425 -72.168 1.00 28.75 57 ASP B O 1
ATOM 2132 N N . THR B 2 58 ? -2.461 -23.120 -71.320 1.00 26.41 58 THR B N 1
ATOM 2133 C CA . THR B 2 58 ? -2.527 -22.259 -70.145 1.00 25.86 58 THR B CA 1
ATOM 2134 C C . THR B 2 58 ? -1.239 -21.461 -69.986 1.00 28.49 58 THR B C 1
ATOM 2135 O O . THR B 2 58 ? -0.172 -21.856 -70.464 1.00 29.86 58 THR B O 1
ATOM 2139 N N . ASN B 2 59 ? -1.368 -20.322 -69.312 1.00 27.06 59 ASN B N 1
ATOM 2140 C CA . ASN B 2 59 ? -0.253 -19.511 -68.832 1.00 28.09 59 ASN B CA 1
ATOM 2141 C C . ASN B 2 59 ? -0.597 -19.070 -67.422 1.00 26.88 59 ASN B C 1
ATOM 2142 O O . ASN B 2 59 ? -1.694 -18.556 -67.195 1.00 28.32 59 ASN B O 1
ATOM 2147 N N . TYR B 2 60 ? 0.327 -19.252 -66.489 1.00 24.50 60 TYR B N 1
ATOM 2148 C CA . TYR B 2 60 ? 0.086 -18.902 -65.096 1.00 23.86 60 TYR B CA 1
ATOM 2149 C C . TYR B 2 60 ? 1.056 -17.831 -64.623 1.00 26.71 60 TYR B C 1
ATOM 2150 O O . TYR B 2 60 ? 2.210 -17.769 -65.063 1.00 31.91 60 TYR B O 1
ATOM 2159 N N . ASN B 2 61 ? 0.570 -16.999 -63.702 1.00 24.77 61 ASN B N 1
ATOM 2160 C CA . ASN B 2 61 ? 1.430 -16.150 -62.889 1.00 25.61 61 ASN B CA 1
ATOM 2161 C C . ASN B 2 61 ? 2.239 -17.041 -61.958 1.00 24.95 61 ASN B C 1
ATOM 2162 O O . ASN B 2 61 ? 1.666 -17.836 -61.212 1.00 30.36 61 ASN B O 1
ATOM 2167 N N . GLY B 2 62 ? 3.569 -16.923 -62.006 1.00 26.40 62 GLY B N 1
ATOM 2168 C CA . GLY B 2 62 ? 4.409 -17.729 -61.132 1.00 30.09 62 GLY B CA 1
ATOM 2169 C C . GLY B 2 62 ? 4.086 -17.611 -59.651 1.00 33.39 62 GLY B C 1
ATOM 2170 O O . GLY B 2 62 ? 4.378 -18.538 -58.885 1.00 35.67 62 GLY B O 1
ATOM 2171 N N . LYS B 2 63 ? 3.500 -16.491 -59.226 1.00 33.16 63 LYS B N 1
ATOM 2172 C CA . LYS B 2 63 ? 3.103 -16.351 -57.829 1.00 34.49 63 LYS B CA 1
ATOM 2173 C C . LYS B 2 63 ? 2.044 -17.372 -57.429 1.00 33.47 63 LYS B C 1
ATOM 2174 O O . LYS B 2 63 ? 1.959 -17.736 -56.250 1.00 43.02 63 LYS B O 1
ATOM 2180 N N . PHE B 2 64 ? 1.259 -17.872 -58.383 1.00 27.04 64 PHE B N 1
ATOM 2181 C CA . PHE B 2 64 ? 0.180 -18.797 -58.081 1.00 31.44 64 PHE B CA 1
ATOM 2182 C C . PHE B 2 64 ? 0.466 -20.226 -58.538 1.00 38.13 64 PHE B C 1
ATOM 2183 O O . PHE B 2 64 ? -0.335 -21.121 -58.261 1.00 33.50 64 PHE B O 1
ATOM 2191 N N . LYS B 2 65 ? 1.590 -20.477 -59.205 1.00 42.20 65 LYS B N 1
ATOM 2192 C CA . LYS B 2 65 ? 1.829 -21.806 -59.752 1.00 50.05 65 LYS B CA 1
ATOM 2193 C C . LYS B 2 65 ? 2.003 -22.831 -58.639 1.00 44.87 65 LYS B C 1
ATOM 2194 O O . LYS B 2 65 ? 2.585 -22.550 -57.589 1.00 41.66 65 LYS B O 1
ATOM 2200 N N . GLY B 2 66 ? 1.484 -24.033 -58.877 1.00 44.30 66 GLY B N 1
ATOM 2201 C CA . GLY B 2 66 ? 1.522 -25.086 -57.891 1.00 39.59 66 GLY B CA 1
ATOM 2202 C C . GLY B 2 66 ? 0.364 -25.081 -56.919 1.00 40.76 66 GLY B C 1
ATOM 2203 O O . GLY B 2 66 ? 0.166 -26.081 -56.210 1.00 49.42 66 GLY B O 1
ATOM 2204 N N . ARG B 2 67 ? -0.411 -23.991 -56.859 1.00 31.70 67 ARG B N 1
ATOM 2205 C CA . ARG B 2 67 ? -1.599 -23.942 -56.021 1.00 30.17 67 ARG B CA 1
ATOM 2206 C C . ARG B 2 67 ? -2.887 -23.643 -56.774 1.00 33.74 67 ARG B C 1
ATOM 2207 O O . ARG B 2 67 ? -3.959 -23.708 -56.169 1.00 32.66 67 ARG B O 1
ATOM 2215 N N . VAL B 2 68 ? -2.827 -23.335 -58.061 1.00 29.23 68 VAL B N 1
ATOM 2216 C CA . VAL B 2 68 ? -4.019 -23.057 -58.851 1.00 25.06 68 VAL B CA 1
ATOM 2217 C C . VAL B 2 68 ? -3.976 -23.926 -60.100 1.00 29.68 68 VAL B C 1
ATOM 2218 O O . VAL B 2 68 ? -2.902 -24.164 -60.662 1.00 33.18 68 VAL B O 1
ATOM 2222 N N . THR B 2 69 ? -5.143 -24.414 -60.521 1.00 24.44 69 THR B N 1
ATOM 2223 C CA . THR B 2 69 ? -5.303 -25.096 -61.798 1.00 24.53 69 THR B CA 1
ATOM 2224 C C . THR B 2 69 ? -6.469 -24.453 -62.525 1.00 25.72 69 THR B C 1
ATOM 2225 O O . THR B 2 69 ? -7.575 -24.373 -61.979 1.00 24.44 69 THR B O 1
ATOM 2229 N N . ILE B 2 70 ? -6.223 -23.989 -63.740 1.00 23.36 70 ILE B N 1
ATOM 2230 C CA . ILE B 2 70 ? -7.268 -23.421 -64.583 1.00 24.17 70 ILE B CA 1
ATOM 2231 C C . ILE B 2 70 ? -7.614 -24.457 -65.644 1.00 25.48 70 ILE B C 1
ATOM 2232 O O . ILE B 2 70 ? -6.719 -25.008 -66.291 1.00 26.77 70 ILE B O 1
ATOM 2237 N N . THR B 2 71 ? -8.906 -24.752 -65.799 1.00 24.47 71 THR B N 1
ATOM 2238 C CA . THR B 2 71 ? -9.382 -25.713 -66.788 1.00 27.35 71 THR B CA 1
ATOM 2239 C C . THR B 2 71 ? -10.566 -25.119 -67.547 1.00 25.00 71 THR B C 1
ATOM 2240 O O . THR B 2 71 ? -11.140 -24.100 -67.154 1.00 24.13 71 THR B O 1
ATOM 2244 N N . ALA B 2 72 ? -10.954 -25.788 -68.632 1.00 27.77 72 ALA B N 1
ATOM 2245 C CA . ALA B 2 72 ? -12.094 -25.347 -69.424 1.00 26.83 72 ALA B CA 1
ATOM 2246 C C . ALA B 2 72 ? -12.829 -26.560 -69.970 1.00 35.39 72 ALA B C 1
ATOM 2247 O O . ALA B 2 72 ? -12.221 -27.592 -70.264 1.00 37.26 72 ALA B O 1
ATOM 2249 N N . ASP B 2 73 ? -14.148 -26.424 -70.079 1.00 37.59 73 ASP B N 1
ATOM 2250 C CA . ASP B 2 73 ? -15.041 -27.434 -70.656 1.00 34.27 73 ASP B CA 1
ATOM 2251 C C . ASP B 2 73 ? -15.705 -26.797 -71.877 1.00 33.10 73 ASP B C 1
ATOM 2252 O O . ASP B 2 73 ? -16.643 -26.005 -71.734 1.00 34.33 73 ASP B O 1
ATOM 2257 N N . LYS B 2 74 ? -15.210 -27.128 -73.073 1.00 32.35 74 LYS B N 1
ATOM 2258 C CA . LYS B 2 74 ? -15.794 -26.590 -74.298 1.00 39.23 74 LYS B CA 1
ATOM 2259 C C . LYS B 2 74 ? -17.263 -26.966 -74.441 1.00 42.28 74 LYS B C 1
ATOM 2260 O O . LYS B 2 74 ? -18.042 -26.192 -75.009 1.00 37.70 74 LYS B O 1
ATOM 2266 N N . SER B 2 75 ? -17.660 -28.143 -73.940 1.00 32.18 75 SER B N 1
ATOM 2267 C CA . SER B 2 75 ? -19.010 -28.630 -74.209 1.00 36.19 75 SER B CA 1
ATOM 2268 C C . SER B 2 75 ? -20.064 -27.763 -73.536 1.00 34.31 75 SER B C 1
ATOM 2269 O O . SER B 2 75 ? -21.163 -27.597 -74.078 1.00 38.44 75 SER B O 1
ATOM 2272 N N . THR B 2 76 ? -19.743 -27.180 -72.382 1.00 33.85 76 THR B N 1
ATOM 2273 C CA . THR B 2 76 ? -20.665 -26.308 -71.673 1.00 32.35 76 THR B CA 1
ATOM 2274 C C . THR B 2 76 ? -20.211 -24.852 -71.646 1.00 28.43 76 THR B C 1
ATOM 2275 O O . THR B 2 76 ? -20.800 -24.056 -70.907 1.00 32.15 76 THR B O 1
ATOM 2279 N N . SER B 2 77 ? -19.175 -24.489 -72.409 1.00 27.35 77 SER B N 1
ATOM 2280 C CA . SER B 2 77 ? -18.641 -23.124 -72.438 1.00 28.19 77 SER B CA 1
ATOM 2281 C C . SER B 2 77 ? -18.379 -22.580 -71.031 1.00 30.51 77 SER B C 1
ATOM 2282 O O . SER B 2 77 ? -18.750 -21.452 -70.697 1.00 31.16 77 SER B O 1
ATOM 2285 N N . THR B 2 78 ? -17.724 -23.391 -70.201 1.00 26.51 78 THR B N 1
ATOM 2286 C CA . THR B 2 78 ? -17.434 -23.019 -68.823 1.00 29.69 78 THR B CA 1
ATOM 2287 C C . THR B 2 78 ? -15.940 -23.124 -68.548 1.00 27.53 78 THR B C 1
ATOM 2288 O O . THR B 2 78 ? -15.303 -24.121 -68.909 1.00 28.24 78 THR B O 1
ATOM 2292 N N . ALA B 2 79 ? -15.386 -22.091 -67.919 1.00 24.59 79 ALA B N 1
ATOM 2293 C CA . ALA B 2 79 ? -14.023 -22.108 -67.420 1.00 23.94 79 ALA B CA 1
ATOM 2294 C C . ALA B 2 79 ? -14.047 -22.301 -65.911 1.00 27.46 79 ALA B C 1
ATOM 2295 O O . ALA B 2 79 ? -15.027 -21.974 -65.240 1.00 24.90 79 ALA B O 1
ATOM 2297 N N . TYR B 2 80 ? -12.947 -22.839 -65.384 1.00 23.49 80 TYR B N 1
ATOM 2298 C CA . TYR B 2 80 ? -12.863 -23.174 -63.969 1.00 23.18 80 TYR B CA 1
ATOM 2299 C C . TYR B 2 80 ? -11.509 -22.757 -63.423 1.00 23.45 80 TYR B C 1
ATOM 2300 O O . TYR B 2 80 ? -10.498 -22.787 -64.132 1.00 25.54 80 TYR B O 1
ATOM 2309 N N . MET B 2 81 ? -11.505 -22.375 -62.150 1.00 24.40 81 MET B N 1
ATOM 2310 C CA . MET B 2 81 ? -10.283 -22.105 -61.399 1.00 21.13 81 MET B CA 1
ATOM 2311 C C . MET B 2 81 ? -10.372 -22.880 -60.095 1.00 24.11 81 MET B C 1
ATOM 2312 O O . MET B 2 81 ? -11.296 -22.656 -59.306 1.00 25.93 81 MET B O 1
ATOM 2317 N N . GLU B 2 82 ? -9.428 -23.787 -59.872 1.00 22.74 82 GLU B N 1
ATOM 2318 C CA . GLU B 2 82 ? -9.402 -24.586 -58.654 1.00 23.55 82 GLU B CA 1
ATOM 2319 C C . GLU B 2 82 ? -8.232 -24.132 -57.793 1.00 25.98 82 GLU B C 1
ATOM 2320 O O . GLU B 2 82 ? -7.082 -24.161 -58.239 1.00 25.45 82 GLU B O 1
ATOM 2326 N N . LEU B 2 83 ? -8.528 -23.678 -56.580 1.00 24.56 83 LEU B N 1
ATOM 2327 C CA . LEU B 2 83 ? -7.503 -23.282 -55.620 1.00 28.94 83 LEU B CA 1
ATOM 2328 C C . LEU B 2 83 ? -7.333 -24.413 -54.620 1.00 35.23 83 LEU B C 1
ATOM 2329 O O . LEU B 2 83 ? -8.309 -24.832 -53.993 1.00 30.76 83 LEU B O 1
ATOM 2334 N N . SER B 2 84 ? -6.107 -24.909 -54.488 1.00 28.73 84 SER B N 1
ATOM 2335 C CA . SER B 2 84 ? -5.809 -26.053 -53.642 1.00 37.37 84 SER B CA 1
ATOM 2336 C C . SER B 2 84 ? -5.257 -25.582 -52.307 1.00 33.01 84 SER B C 1
ATOM 2337 O O . SER B 2 84 ? -4.577 -24.553 -52.225 1.00 34.22 84 SER B O 1
ATOM 2340 N N . SER B 2 85 ? -5.557 -26.352 -51.264 1.00 27.26 85 SER B N 1
ATOM 2341 C CA . SER B 2 85 ? -4.978 -26.167 -49.940 1.00 31.70 85 SER B CA 1
ATOM 2342 C C . SER B 2 85 ? -5.092 -24.705 -49.500 1.00 35.33 85 SER B C 1
ATOM 2343 O O . SER B 2 85 ? -4.110 -23.978 -49.349 1.00 28.75 85 SER B O 1
ATOM 2346 N N . LEU B 2 86 ? -6.341 -24.305 -49.281 1.00 25.82 86 LEU B N 1
ATOM 2347 C CA . LEU B 2 86 ? -6.654 -22.905 -49.035 1.00 25.61 86 LEU B CA 1
ATOM 2348 C C . LEU B 2 86 ? -6.067 -22.427 -47.712 1.00 29.96 86 LEU B C 1
ATOM 2349 O O . LEU B 2 86 ? -5.980 -23.176 -46.734 1.00 26.38 86 LEU B O 1
ATOM 2354 N N . ARG B 2 87 ? -5.671 -21.156 -47.700 1.00 22.65 87 ARG B N 1
ATOM 2355 C CA . ARG B 2 87 ? -5.134 -20.468 -46.539 1.00 24.54 87 ARG B CA 1
ATOM 2356 C C . ARG B 2 87 ? -5.948 -19.200 -46.320 1.00 27.09 87 ARG B C 1
ATOM 2357 O O . ARG B 2 87 ? -6.601 -18.706 -47.239 1.00 28.45 87 ARG B O 1
ATOM 2365 N N . SER B 2 88 ? -5.932 -18.676 -45.086 1.00 30.85 88 SER B N 1
ATOM 2366 C CA . SER B 2 88 ? -6.742 -17.487 -44.806 1.00 28.79 88 SER B CA 1
ATOM 2367 C C . SER B 2 88 ? -6.429 -16.339 -45.770 1.00 27.32 88 SER B C 1
ATOM 2368 O O . SER B 2 88 ? -7.332 -15.591 -46.163 1.00 26.23 88 SER B O 1
ATOM 2371 N N . GLU B 2 89 ? -5.177 -16.204 -46.200 1.00 29.76 89 GLU B N 1
ATOM 2372 C CA . GLU B 2 89 ? -4.843 -15.111 -47.114 1.00 38.43 89 GLU B CA 1
ATOM 2373 C C . GLU B 2 89 ? -5.352 -15.336 -48.535 1.00 33.18 89 GLU B C 1
ATOM 2374 O O . GLU B 2 89 ? -5.163 -14.446 -49.382 1.00 30.07 89 GLU B O 1
ATOM 2380 N N . ASP B 2 90 ? -5.965 -16.487 -48.830 1.00 28.90 90 ASP B N 1
ATOM 2381 C CA . ASP B 2 90 ? -6.647 -16.654 -50.111 1.00 23.35 90 ASP B CA 1
ATOM 2382 C C . ASP B 2 90 ? -8.054 -16.073 -50.096 1.00 22.01 90 ASP B C 1
ATOM 2383 O O . ASP B 2 90 ? -8.745 -16.150 -51.117 1.00 25.07 90 ASP B O 1
ATOM 2388 N N . THR B 2 91 ? -8.503 -15.537 -48.958 1.00 22.96 91 THR B N 1
ATOM 2389 C CA . THR B 2 91 ? -9.780 -14.838 -48.895 1.00 23.66 91 THR B CA 1
ATOM 2390 C C . THR B 2 91 ? -9.741 -13.636 -49.823 1.00 23.45 91 THR B C 1
ATOM 2391 O O . THR B 2 91 ? -8.873 -12.770 -49.682 1.00 25.80 91 THR B O 1
ATOM 2395 N N . ALA B 2 92 ? -10.670 -13.590 -50.780 1.00 22.74 92 ALA B N 1
ATOM 2396 C CA . ALA B 2 92 ? -10.620 -12.571 -51.823 1.00 23.13 92 ALA B CA 1
ATOM 2397 C C . ALA B 2 92 ? -11.854 -12.697 -52.699 1.00 22.12 92 ALA B C 1
ATOM 2398 O O . ALA B 2 92 ? -12.614 -13.661 -52.609 1.00 24.49 92 ALA B O 1
ATOM 2400 N N . VAL B 2 93 ? -12.015 -11.725 -53.591 1.00 21.98 93 VAL B N 1
ATOM 2401 C CA . VAL B 2 93 ? -12.939 -11.845 -54.705 1.00 19.97 93 VAL B CA 1
ATOM 2402 C C . VAL B 2 93 ? -12.149 -12.336 -55.912 1.00 22.27 93 VAL B C 1
ATOM 2403 O O . VAL B 2 93 ? -11.050 -11.832 -56.190 1.00 22.49 93 VAL B O 1
ATOM 2407 N N . TYR B 2 94 ? -12.695 -13.326 -56.615 1.00 19.07 94 TYR B N 1
ATOM 2408 C CA . TYR B 2 94 ? -12.067 -13.894 -57.802 1.00 21.76 94 TYR B CA 1
ATOM 2409 C C . TYR B 2 94 ? -12.946 -13.610 -59.008 1.00 22.87 94 TYR B C 1
ATOM 2410 O O . TYR B 2 94 ? -14.154 -13.842 -58.963 1.00 23.50 94 TYR B O 1
ATOM 2419 N N . TYR B 2 95 ? -12.345 -13.080 -60.074 1.00 20.47 95 TYR B N 1
ATOM 2420 C CA . TYR B 2 95 ? -13.068 -12.735 -61.288 1.00 20.66 95 TYR B CA 1
ATOM 2421 C C . TYR B 2 95 ? -12.557 -13.606 -62.423 1.00 20.16 95 TYR B C 1
ATOM 2422 O O . TYR B 2 95 ? -11.357 -13.882 -62.510 1.00 24.00 95 TYR B O 1
ATOM 2431 N N . CYS B 2 96 ? -13.456 -14.021 -63.304 1.00 17.94 96 CYS B N 1
ATOM 2432 C CA . CYS B 2 96 ? -13.030 -14.433 -64.636 1.00 21.60 96 CYS B CA 1
ATOM 2433 C C . CYS B 2 96 ? -13.230 -13.265 -65.593 1.00 20.62 96 CYS B C 1
ATOM 2434 O O . CYS B 2 96 ? -14.052 -12.379 -65.354 1.00 24.42 96 CYS B O 1
ATOM 2437 N N . ALA B 2 97 ? -12.427 -13.237 -66.650 1.00 19.62 97 ALA B N 1
ATOM 2438 C CA . ALA B 2 97 ? -12.504 -12.147 -67.610 1.00 20.80 97 ALA B CA 1
ATOM 2439 C C . ALA B 2 97 ? -11.979 -12.630 -68.951 1.00 19.92 97 ALA B C 1
ATOM 2440 O O . ALA B 2 97 ? -10.895 -13.213 -69.017 1.00 23.58 97 ALA B O 1
ATOM 2442 N N . ARG B 2 98 ? -12.738 -12.357 -70.005 1.00 19.90 98 ARG B N 1
ATOM 2443 C CA . ARG B 2 98 ? -12.261 -12.602 -71.361 1.00 20.19 98 ARG B CA 1
ATOM 2444 C C . ARG B 2 98 ? -11.197 -11.582 -71.749 1.00 22.98 98 ARG B C 1
ATOM 2445 O O . ARG B 2 98 ? -11.293 -10.402 -71.406 1.00 24.38 98 ARG B O 1
ATOM 2453 N N . SER B 2 99 ? -10.178 -12.031 -72.475 1.00 21.42 99 SER B N 1
ATOM 2454 C CA . SER B 2 99 ? -9.234 -11.098 -73.075 1.00 22.92 99 SER B CA 1
ATOM 2455 C C . SER B 2 99 ? -9.174 -11.320 -74.582 1.00 24.91 99 SER B C 1
ATOM 2456 O O . SER B 2 99 ? -9.665 -12.321 -75.126 1.00 25.06 99 SER B O 1
ATOM 2459 N N . ILE B 2 100 ? -8.563 -10.357 -75.263 1.00 23.43 100 ILE B N 1
ATOM 2460 C CA . ILE B 2 100 ? -8.581 -10.299 -76.713 1.00 27.05 100 ILE B CA 1
ATOM 2461 C C . ILE B 2 100 ? -7.145 -10.174 -77.219 1.00 27.21 100 ILE B C 1
ATOM 2462 O O . ILE B 2 100 ? -6.192 -10.205 -76.436 1.00 25.31 100 ILE B O 1
ATOM 2467 N N . THR B 2 101 ? -6.996 -10.050 -78.552 1.00 23.60 101 THR B N 1
ATOM 2468 C CA . THR B 2 101 ? -5.663 -10.072 -79.152 1.00 29.79 101 THR B CA 1
ATOM 2469 C C . THR B 2 101 ? -4.775 -8.970 -78.603 1.00 25.49 101 THR B C 1
ATOM 2470 O O . THR B 2 101 ? -3.551 -9.127 -78.561 1.00 29.28 101 THR B O 1
ATOM 2474 N N . THR B 2 102 ? -5.366 -7.859 -78.168 1.00 23.23 102 THR B N 1
ATOM 2475 C CA . THR B 2 102 ? -4.613 -6.719 -77.670 1.00 28.44 102 THR B CA 1
ATOM 2476 C C . THR B 2 102 ? -4.340 -6.801 -76.167 1.00 25.80 102 THR B C 1
ATOM 2477 O O . THR B 2 102 ? -3.717 -5.885 -75.608 1.00 26.44 102 THR B O 1
ATOM 2481 N N . VAL B 2 103 ? -4.786 -7.884 -75.512 1.00 25.93 103 VAL B N 1
ATOM 2482 C CA . VAL B 2 103 ? -4.398 -8.261 -74.155 1.00 24.68 103 VAL B CA 1
ATOM 2483 C C . VAL B 2 103 ? -4.973 -7.227 -73.200 1.00 26.60 103 VAL B C 1
ATOM 2484 O O . VAL B 2 103 ? -4.302 -6.751 -72.278 1.00 27.79 103 VAL B O 1
ATOM 2488 N N . VAL B 2 104 ? -6.220 -6.854 -73.455 1.00 22.97 104 VAL B N 1
ATOM 2489 C CA . VAL B 2 104 ? -7.052 -6.185 -72.473 1.00 22.41 104 VAL B CA 1
ATOM 2490 C C . VAL B 2 104 ? -8.173 -7.142 -72.101 1.00 22.84 104 VAL B C 1
ATOM 2491 O O . VAL B 2 104 ? -8.540 -8.053 -72.857 1.00 22.22 104 VAL B O 1
ATOM 2495 N N . LEU B 2 105 ? -8.729 -6.921 -70.914 1.00 20.42 105 LEU B N 1
ATOM 2496 C CA . LEU B 2 105 ? -9.784 -7.764 -70.359 1.00 20.76 105 LEU B CA 1
ATOM 2497 C C . LEU B 2 105 ? -11.101 -7.033 -70.602 1.00 21.58 105 LEU B C 1
ATOM 2498 O O . LEU B 2 105 ? -11.448 -6.103 -69.868 1.00 23.80 105 LEU B O 1
ATOM 2503 N N . ASP B 2 106 ? -11.833 -7.436 -71.655 1.00 23.22 106 ASP B N 1
ATOM 2504 C CA . ASP B 2 106 ? -12.939 -6.611 -72.121 1.00 21.15 106 ASP B CA 1
ATOM 2505 C C . ASP B 2 106 ? -14.289 -6.988 -71.521 1.00 24.16 106 ASP B C 1
ATOM 2506 O O . ASP B 2 106 ? -15.171 -6.124 -71.446 1.00 28.05 106 ASP B O 1
ATOM 2511 N N . TYR B 2 107 ? -14.463 -8.222 -71.051 1.00 23.49 107 TYR B N 1
ATOM 2512 C CA . TYR B 2 107 ? -15.704 -8.631 -70.401 1.00 21.33 107 TYR B CA 1
ATOM 2513 C C . TYR B 2 107 ? -15.367 -9.412 -69.147 1.00 21.75 107 TYR B C 1
ATOM 2514 O O . TYR B 2 107 ? -14.473 -10.260 -69.165 1.00 23.45 107 TYR B O 1
ATOM 2523 N N . TRP B 2 108 ? -16.084 -9.129 -68.066 1.00 21.64 108 TRP B N 1
ATOM 2524 C CA . TRP B 2 108 ? -15.782 -9.702 -66.761 1.00 19.32 108 TRP B CA 1
ATOM 2525 C C . TRP B 2 108 ? -17.007 -10.388 -66.172 1.00 20.03 108 TRP B C 1
ATOM 2526 O O . TRP B 2 108 ? -18.146 -9.951 -66.369 1.00 24.81 108 TRP B O 1
ATOM 2537 N N . GLY B 2 109 ? -16.750 -11.467 -65.444 1.00 22.51 109 GLY B N 1
ATOM 2538 C CA . GLY B 2 109 ? -17.762 -12.049 -64.578 1.00 22.25 109 GLY B CA 1
ATOM 2539 C C . GLY B 2 109 ? -18.055 -11.146 -63.393 1.00 23.88 109 GLY B C 1
ATOM 2540 O O . GLY B 2 109 ? -17.369 -10.161 -63.131 1.00 22.75 109 GLY B O 1
ATOM 2541 N N . GLN B 2 110 ? -19.092 -11.505 -62.635 1.00 21.62 110 GLN B N 1
ATOM 2542 C CA . GLN B 2 110 ? -19.558 -10.620 -61.567 1.00 22.57 110 GLN B CA 1
ATOM 2543 C C . GLN B 2 110 ? -18.743 -10.747 -60.280 1.00 25.81 110 GLN B C 1
ATOM 2544 O O . GLN B 2 110 ? -18.955 -9.960 -59.348 1.00 24.30 110 GLN B O 1
ATOM 2550 N N . GLY B 2 111 ? -17.791 -11.680 -60.228 1.00 23.79 111 GLY B N 1
ATOM 2551 C CA . GLY B 2 111 ? -16.971 -11.892 -59.054 1.00 20.85 111 GLY B CA 1
ATOM 2552 C C . GLY B 2 111 ? -17.538 -13.000 -58.188 1.00 22.62 111 GLY B C 1
ATOM 2553 O O . GLY B 2 111 ? -18.758 -13.166 -58.113 1.00 25.08 111 GLY B O 1
ATOM 2554 N N . THR B 2 112 ? -16.653 -13.787 -57.580 1.00 23.49 112 THR B N 1
ATOM 2555 C CA . THR B 2 112 ? -17.002 -14.827 -56.614 1.00 25.27 112 THR B CA 1
ATOM 2556 C C . THR B 2 112 ? -16.219 -14.541 -55.343 1.00 24.31 112 THR B C 1
ATOM 2557 O O . THR B 2 112 ? -14.984 -14.493 -55.372 1.00 24.89 112 THR B O 1
ATOM 2561 N N . THR B 2 113 ? -16.930 -14.352 -54.231 1.00 22.65 113 THR B N 1
ATOM 2562 C CA . THR B 2 113 ? -16.266 -14.155 -52.951 1.00 22.98 113 THR B CA 1
ATOM 2563 C C . THR B 2 113 ? -15.882 -15.510 -52.381 1.00 24.02 113 THR B C 1
ATOM 2564 O O . THR B 2 113 ? -16.719 -16.410 -52.291 1.00 25.51 113 THR B O 1
ATOM 2568 N N . VAL B 2 114 ? -14.618 -15.658 -52.009 1.00 23.88 114 VAL B N 1
ATOM 2569 C CA . VAL B 2 114 ? -14.132 -16.852 -51.330 1.00 25.00 114 VAL B CA 1
ATOM 2570 C C . VAL B 2 114 ? -13.641 -16.413 -49.962 1.00 24.00 114 VAL B C 1
ATOM 2571 O O . VAL B 2 114 ? -12.722 -15.592 -49.866 1.00 27.20 114 VAL B O 1
ATOM 2575 N N . THR B 2 115 ? -14.271 -16.930 -48.903 1.00 21.88 115 THR B N 1
ATOM 2576 C CA . THR B 2 115 ? -13.852 -16.663 -47.533 1.00 22.47 115 THR B CA 1
ATOM 2577 C C . THR B 2 115 ? -13.224 -17.936 -46.989 1.00 22.24 115 THR B C 1
ATOM 2578 O O . THR B 2 115 ? -13.854 -18.995 -47.029 1.00 24.28 115 THR B O 1
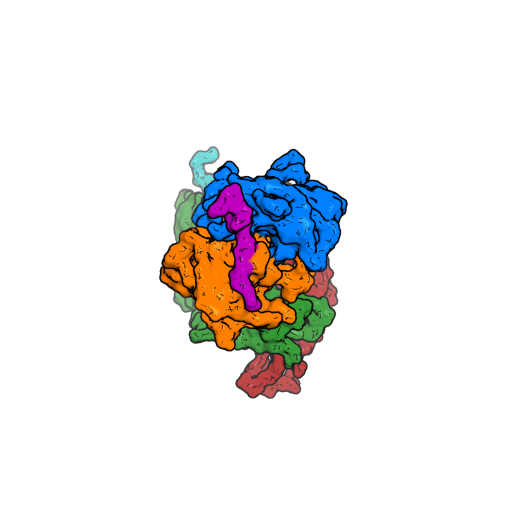ATOM 2582 N N . VAL B 2 116 ? -11.976 -17.844 -46.533 1.00 20.49 116 VAL B N 1
ATOM 2583 C CA . VAL B 2 116 ? -11.280 -18.977 -45.931 1.00 20.25 116 VAL B CA 1
ATOM 2584 C C . VAL B 2 116 ? -11.145 -18.698 -44.442 1.00 22.02 116 VAL B C 1
ATOM 2585 O O . VAL B 2 116 ? -10.508 -17.713 -44.044 1.00 24.82 116 VAL B O 1
ATOM 2589 N N . SER B 2 117 ? -11.713 -19.578 -43.621 1.00 20.96 117 SER B N 1
ATOM 2590 C CA . SER B 2 117 ? -11.702 -19.332 -42.186 1.00 22.83 117 SER B CA 1
ATOM 2591 C C . SER B 2 117 ? -11.957 -20.634 -41.445 1.00 22.56 117 SER B C 1
ATOM 2592 O O . SER B 2 117 ? -12.670 -21.514 -41.933 1.00 26.68 117 SER B O 1
ATOM 2595 N N . SER B 2 118 ? -11.380 -20.733 -40.249 1.00 26.63 118 SER B N 1
ATOM 2596 C CA . SER B 2 118 ? -11.674 -21.851 -39.367 1.00 25.40 118 SER B CA 1
ATOM 2597 C C . SER B 2 118 ? -12.959 -21.648 -38.570 1.00 29.35 118 SER B C 1
ATOM 2598 O O . SER B 2 118 ? -13.395 -22.577 -37.882 1.00 29.01 118 SER B O 1
ATOM 2601 N N . ALA B 2 119 ? -13.583 -20.474 -38.661 1.00 29.22 119 ALA B N 1
ATOM 2602 C CA . ALA B 2 119 ? -14.816 -20.223 -37.927 1.00 28.42 119 ALA B CA 1
ATOM 2603 C C . ALA B 2 119 ? -15.960 -21.085 -38.460 1.00 31.48 119 ALA B C 1
ATOM 2604 O O . ALA B 2 119 ? -15.942 -21.557 -39.599 1.00 30.81 119 ALA B O 1
ATOM 2606 N N . SER B 2 120 ? -16.976 -21.271 -37.619 1.00 28.27 120 SER B N 1
ATOM 2607 C CA . SER B 2 120 ? -18.182 -22.001 -37.984 1.00 30.96 120 SER B CA 1
ATOM 2608 C C . SER B 2 120 ? -19.382 -21.060 -37.994 1.00 26.44 120 SER B C 1
ATOM 2609 O O . SER B 2 120 ? -19.384 -20.016 -37.337 1.00 28.25 120 SER B O 1
ATOM 2612 N N . THR B 2 121 ? -20.408 -21.450 -38.748 1.00 26.46 121 THR B N 1
ATOM 2613 C CA . THR B 2 121 ? -21.616 -20.643 -38.861 1.00 23.86 121 THR B CA 1
ATOM 2614 C C . THR B 2 121 ? -22.170 -20.314 -37.480 1.00 24.48 121 THR B C 1
ATOM 2615 O O . THR B 2 121 ? -22.265 -21.186 -36.610 1.00 28.43 121 THR B O 1
ATOM 2619 N N . LYS B 2 122 ? -22.495 -19.038 -37.273 1.00 24.54 122 LYS B N 1
ATOM 2620 C CA . LYS B 2 122 ? -23.044 -18.591 -35.999 1.00 27.71 122 LYS B CA 1
ATOM 2621 C C . LYS B 2 122 ? -23.872 -17.340 -36.230 1.00 21.56 122 LYS B C 1
ATOM 2622 O O . LYS B 2 122 ? -23.417 -16.414 -36.908 1.00 24.01 122 LYS B O 1
ATOM 2628 N N . GLY B 2 123 ? -25.079 -17.302 -35.663 1.00 23.87 123 GLY B N 1
ATOM 2629 C CA . GLY B 2 123 ? -25.905 -16.123 -35.807 1.00 22.48 123 GLY B CA 1
ATOM 2630 C C . GLY B 2 123 ? -25.515 -15.059 -34.796 1.00 21.22 123 GLY B C 1
ATOM 2631 O O . GLY B 2 123 ? -24.926 -15.357 -33.756 1.00 23.55 123 GLY B O 1
ATOM 2632 N N . PRO B 2 124 ? -25.829 -13.804 -35.088 1.00 22.68 124 PRO B N 1
ATOM 2633 C CA . PRO B 2 124 ? -25.398 -12.707 -34.216 1.00 25.37 124 PRO B CA 1
ATOM 2634 C C . PRO B 2 124 ? -26.218 -12.608 -32.937 1.00 25.01 124 PRO B C 1
ATOM 2635 O O . PRO B 2 124 ? -27.348 -13.093 -32.832 1.00 27.52 124 PRO B O 1
ATOM 2639 N N . SER B 2 125 ? -25.623 -11.930 -31.961 1.00 24.89 125 SER B N 1
ATOM 2640 C CA . SER B 2 125 ? -26.366 -11.348 -30.852 1.00 23.22 125 SER B CA 1
ATOM 2641 C C . SER B 2 125 ? -26.565 -9.877 -31.175 1.00 22.40 125 SER B C 1
ATOM 2642 O O . SER B 2 125 ? -25.644 -9.224 -31.672 1.00 25.45 125 SER B O 1
ATOM 2645 N N . VAL B 2 126 ? -27.766 -9.362 -30.923 1.00 20.38 126 VAL B N 1
ATOM 2646 C CA . VAL B 2 126 ? -28.096 -7.983 -31.262 1.00 17.97 126 VAL B CA 1
ATOM 2647 C C . VAL B 2 126 ? -28.342 -7.201 -29.977 1.00 17.88 126 VAL B C 1
ATOM 2648 O O . VAL B 2 126 ? -29.120 -7.630 -29.113 1.00 20.93 126 VAL B O 1
ATOM 2652 N N . PHE B 2 127 ? -27.707 -6.041 -29.872 1.00 17.79 127 PHE B N 1
ATOM 2653 C CA . PHE B 2 127 ? -27.783 -5.231 -28.670 1.00 18.75 127 PHE B CA 1
ATOM 2654 C C . PHE B 2 127 ? -28.164 -3.805 -29.028 1.00 20.65 127 PHE B C 1
ATOM 2655 O O . PHE B 2 127 ? -27.747 -3.294 -30.072 1.00 19.52 127 PHE B O 1
ATOM 2663 N N . PRO B 2 128 ? -28.931 -3.131 -28.178 1.00 18.34 128 PRO B N 1
ATOM 2664 C CA . PRO B 2 128 ? -29.304 -1.746 -28.478 1.00 18.87 128 PRO B CA 1
ATOM 2665 C C . PRO B 2 128 ? -28.143 -0.779 -28.304 1.00 22.04 128 PRO B C 1
ATOM 2666 O O . PRO B 2 128 ? -27.282 -0.944 -27.432 1.00 21.20 128 PRO B O 1
ATOM 2670 N N . LEU B 2 129 ? -28.146 0.261 -29.137 1.00 18.73 129 LEU B N 1
ATOM 2671 C CA . LEU B 2 129 ? -27.256 1.414 -28.982 1.00 19.11 129 LEU B CA 1
ATOM 2672 C C . LEU B 2 129 ? -28.158 2.599 -28.654 1.00 20.58 129 LEU B C 1
ATOM 2673 O O . LEU B 2 129 ? -28.847 3.133 -29.528 1.00 21.08 129 LEU B O 1
ATOM 2678 N N . ALA B 2 130 ? -28.169 2.998 -27.388 1.00 21.59 130 ALA B N 1
ATOM 2679 C CA . ALA B 2 130 ? -29.038 4.073 -26.949 1.00 23.10 130 ALA B CA 1
ATOM 2680 C C . ALA B 2 130 ? -28.271 4.962 -25.988 1.00 26.64 130 ALA B C 1
ATOM 2681 O O . ALA B 2 130 ? -27.488 4.458 -25.174 1.00 25.27 130 ALA B O 1
ATOM 2683 N N . PRO B 2 131 ? -28.505 6.271 -26.036 1.00 26.44 131 PRO B N 1
ATOM 2684 C CA . PRO B 2 131 ? -27.770 7.183 -25.160 1.00 33.41 131 PRO B CA 1
ATOM 2685 C C . PRO B 2 131 ? -28.039 6.868 -23.698 1.00 35.50 131 PRO B C 1
ATOM 2686 O O . PRO B 2 131 ? -29.093 6.339 -23.331 1.00 30.10 131 PRO B O 1
ATOM 2690 N N . CYS B 2 132 ? -27.051 7.193 -22.866 1.00 32.63 132 CYS B N 1
ATOM 2691 C CA . CYS B 2 132 ? -27.173 6.994 -21.425 1.00 46.59 132 CYS B CA 1
ATOM 2692 C C . CYS B 2 132 ? -28.462 7.611 -20.893 1.00 55.87 132 CYS B C 1
ATOM 2693 O O . CYS B 2 132 ? -29.222 6.977 -20.149 1.00 44.75 132 CYS B O 1
ATOM 2696 N N . SER B 2 133 ? -28.724 8.851 -21.271 1.00 57.09 133 SER B N 1
ATOM 2697 C CA . SER B 2 133 ? -29.984 9.509 -20.989 1.00 70.78 133 SER B CA 1
ATOM 2698 C C . SER B 2 133 ? -30.455 10.165 -22.273 1.00 75.16 133 SER B C 1
ATOM 2699 O O . SER B 2 133 ? -29.679 10.352 -23.213 1.00 72.80 133 SER B O 1
ATOM 2702 N N . ARG B 2 134 ? -31.732 10.511 -22.327 1.00 82.84 134 ARG B N 1
ATOM 2703 C CA . ARG B 2 134 ? -32.186 11.276 -23.481 1.00 87.07 134 ARG B CA 1
ATOM 2704 C C . ARG B 2 134 ? -31.854 12.741 -23.233 1.00 93.39 134 ARG B C 1
ATOM 2705 O O . ARG B 2 134 ? -32.529 13.428 -22.462 1.00 92.62 134 ARG B O 1
ATOM 2713 N N . SER B 2 135 ? -30.795 13.211 -23.892 1.00 96.68 135 SER B N 1
ATOM 2714 C CA . SER B 2 135 ? -30.381 14.604 -23.804 1.00 95.10 135 SER B CA 1
ATOM 2715 C C . SER B 2 135 ? -31.540 15.542 -24.107 1.00 100.12 135 SER B C 1
ATOM 2716 O O . SER B 2 135 ? -32.424 15.240 -24.913 1.00 103.87 135 SER B O 1
ATOM 2719 N N . THR B 2 136 ? -31.534 16.689 -23.431 1.00 103.17 136 THR B N 1
ATOM 2720 C CA . THR B 2 136 ? -32.401 17.791 -23.822 1.00 102.32 136 THR B CA 1
ATOM 2721 C C . THR B 2 136 ? -31.747 18.617 -24.922 1.00 106.99 136 THR B C 1
ATOM 2722 O O . THR B 2 136 ? -32.320 18.802 -26.002 1.00 104.77 136 THR B O 1
ATOM 2726 N N . SER B 2 137 ? -30.506 19.050 -24.678 1.00 112.56 137 SER B N 1
ATOM 2727 C CA . SER B 2 137 ? -29.942 20.206 -25.372 1.00 116.09 137 SER B CA 1
ATOM 2728 C C . SER B 2 137 ? -29.934 20.030 -26.886 1.00 112.13 137 SER B C 1
ATOM 2729 O O . SER B 2 137 ? -30.222 20.978 -27.626 1.00 117.17 137 SER B O 1
ATOM 2732 N N . GLU B 2 138 ? -29.607 18.836 -27.368 1.00 95.04 138 GLU B N 1
ATOM 2733 C CA . GLU B 2 138 ? -29.428 18.627 -28.796 1.00 81.90 138 GLU B CA 1
ATOM 2734 C C . GLU B 2 138 ? -30.759 18.348 -29.482 1.00 72.29 138 GLU B C 1
ATOM 2735 O O . GLU B 2 138 ? -31.630 17.669 -28.932 1.00 71.42 138 GLU B O 1
ATOM 2741 N N . SER B 2 139 ? -30.906 18.882 -30.693 1.00 59.78 139 SER B N 1
ATOM 2742 C CA . SER B 2 139 ? -32.095 18.650 -31.497 1.00 59.24 139 SER B CA 1
ATOM 2743 C C . SER B 2 139 ? -32.009 17.372 -32.320 1.00 56.43 139 SER B C 1
ATOM 2744 O O . SER B 2 139 ? -33.022 16.959 -32.895 1.00 52.64 139 SER B O 1
ATOM 2747 N N . THR B 2 140 ? -30.836 16.743 -32.388 1.00 39.48 140 THR B N 1
ATOM 2748 C CA . THR B 2 140 ? -30.637 15.491 -33.110 1.00 44.93 140 THR B CA 1
ATOM 2749 C C . THR B 2 140 ? -30.137 14.427 -32.142 1.00 35.87 140 THR B C 1
ATOM 2750 O O . THR B 2 140 ? -29.277 14.700 -31.298 1.00 38.84 140 THR B O 1
ATOM 2754 N N . ALA B 2 141 ? -30.703 13.225 -32.248 1.00 31.44 141 ALA B N 1
ATOM 2755 C CA . ALA B 2 141 ? -30.311 12.086 -31.435 1.00 24.96 141 ALA B CA 1
ATOM 2756 C C . ALA B 2 141 ? -29.928 10.924 -32.340 1.00 26.52 141 ALA B C 1
ATOM 2757 O O . ALA B 2 141 ? -30.424 10.803 -33.465 1.00 29.79 141 ALA B O 1
ATOM 2759 N N . ALA B 2 142 ? -29.054 10.061 -31.835 1.00 22.98 142 ALA B N 1
ATOM 2760 C CA . ALA B 2 142 ? -28.669 8.853 -32.540 1.00 21.31 142 ALA B CA 1
ATOM 2761 C C . ALA B 2 142 ? -29.082 7.626 -31.744 1.00 21.66 142 ALA B C 1
ATOM 2762 O O . ALA B 2 142 ? -28.976 7.601 -30.512 1.00 24.20 142 ALA B O 1
ATOM 2764 N N . LEU B 2 143 ? -29.553 6.622 -32.471 1.00 21.58 143 LEU B N 1
ATOM 2765 C CA . LEU B 2 143 ? -29.890 5.311 -31.944 1.00 19.18 143 LEU B CA 1
ATOM 2766 C C . LEU B 2 143 ? -29.263 4.284 -32.864 1.00 19.76 143 LEU B C 1
ATOM 2767 O O . LEU B 2 143 ? -28.918 4.586 -34.010 1.00 21.93 143 LEU B O 1
ATOM 2772 N N . GLY B 2 144 ? -29.143 3.054 -32.385 1.00 18.63 144 GLY B N 1
ATOM 2773 C CA . GLY B 2 144 ? -28.581 2.054 -33.272 1.00 17.22 144 GLY B CA 1
ATOM 2774 C C . GLY B 2 144 ? -28.732 0.667 -32.702 1.00 16.88 144 GLY B C 1
ATOM 2775 O O . GLY B 2 144 ? -29.361 0.462 -31.659 1.00 17.10 144 GLY B O 1
ATOM 2776 N N A CYS B 2 145 ? -28.158 -0.286 -33.431 0.63 16.42 145 CYS B N 1
ATOM 2777 N N B CYS B 2 145 ? -28.155 -0.299 -33.410 0.37 18.26 145 CYS B N 1
ATOM 2778 C CA A CYS B 2 145 ? -28.079 -1.675 -33.001 0.63 18.50 145 CYS B CA 1
ATOM 2779 C CA B CYS B 2 145 ? -28.096 -1.661 -32.896 0.37 18.33 145 CYS B CA 1
ATOM 2780 C C A CYS B 2 145 ? -26.673 -2.184 -33.260 0.63 15.96 145 CYS B C 1
ATOM 2781 C C B CYS B 2 145 ? -26.764 -2.289 -33.273 0.37 19.14 145 CYS B C 1
ATOM 2782 O O A CYS B 2 145 ? -26.100 -1.937 -34.327 0.63 19.11 145 CYS B O 1
ATOM 2783 O O B CYS B 2 145 ? -26.331 -2.216 -34.428 0.37 20.26 145 CYS B O 1
ATOM 2788 N N . LEU B 2 146 ? -26.128 -2.897 -32.282 1.00 16.14 146 LEU B N 1
ATOM 2789 C CA . LEU B 2 146 ? -24.848 -3.568 -32.440 1.00 17.54 146 LEU B CA 1
ATOM 2790 C C . LEU B 2 146 ? -25.130 -5.030 -32.754 1.00 19.92 146 LEU B C 1
ATOM 2791 O O . LEU B 2 146 ? -25.797 -5.716 -31.973 1.00 19.75 146 LEU B O 1
ATOM 2796 N N . VAL B 2 147 ? -24.636 -5.490 -33.908 1.00 18.37 147 VAL B N 1
ATOM 2797 C CA . VAL B 2 147 ? -24.881 -6.833 -34.419 1.00 17.82 147 VAL B CA 1
ATOM 2798 C C . VAL B 2 147 ? -23.571 -7.597 -34.265 1.00 19.96 147 VAL B C 1
ATOM 2799 O O . VAL B 2 147 ? -22.661 -7.448 -35.084 1.00 21.69 147 VAL B O 1
ATOM 2803 N N . LYS B 2 148 ? -23.461 -8.405 -33.211 1.00 20.11 148 LYS B N 1
ATOM 2804 C CA . LYS B 2 148 ? -22.157 -8.877 -32.754 1.00 24.66 148 LYS B CA 1
ATOM 2805 C C . LYS B 2 148 ? -21.998 -10.388 -32.888 1.00 23.01 148 LYS B C 1
ATOM 2806 O O . LYS B 2 148 ? -22.925 -11.155 -32.607 1.00 23.62 148 LYS B O 1
ATOM 2812 N N . ASP B 2 149 ? -20.796 -10.803 -33.313 1.00 18.44 149 ASP B N 1
ATOM 2813 C CA . ASP B 2 149 ? -20.334 -12.186 -33.211 1.00 22.05 149 ASP B CA 1
ATOM 2814 C C . ASP B 2 149 ? -21.076 -13.132 -34.147 1.00 22.81 149 ASP B C 1
ATOM 2815 O O . ASP B 2 149 ? -21.667 -14.115 -33.694 1.00 24.00 149 ASP B O 1
ATOM 2820 N N . TYR B 2 150 ? -21.013 -12.884 -35.450 1.00 21.44 150 TYR B N 1
ATOM 2821 C CA . TYR B 2 150 ? -21.677 -13.754 -36.409 1.00 20.13 150 TYR B CA 1
ATOM 2822 C C . TYR B 2 150 ? -20.675 -14.240 -37.450 1.00 19.57 150 TYR B C 1
ATOM 2823 O O . TYR B 2 150 ? -19.613 -13.640 -37.654 1.00 21.12 150 TYR B O 1
ATOM 2832 N N . PHE B 2 151 ? -21.026 -15.347 -38.096 1.00 20.04 151 PHE B N 1
ATOM 2833 C CA . PHE B 2 151 ? -20.229 -15.863 -39.207 1.00 20.90 151 PHE B CA 1
ATOM 2834 C C . PHE B 2 151 ? -21.133 -16.750 -40.080 1.00 21.63 151 PHE B C 1
ATOM 2835 O O . PHE B 2 151 ? -21.956 -17.477 -39.543 1.00 23.65 151 PHE B O 1
ATOM 2843 N N . PRO B 2 152 ? -20.983 -16.689 -41.414 1.00 22.25 152 PRO B N 1
ATOM 2844 C CA . PRO B 2 152 ? -20.145 -15.798 -42.214 1.00 22.31 152 PRO B CA 1
ATOM 2845 C C . PRO B 2 152 ? -20.879 -14.499 -42.517 1.00 22.19 152 PRO B C 1
ATOM 2846 O O . PRO B 2 152 ? -21.999 -14.314 -42.073 1.00 23.69 152 PRO B O 1
ATOM 2850 N N . GLU B 2 153 ? -20.284 -13.635 -43.328 1.00 22.87 153 GLU B N 1
ATOM 2851 C CA . GLU B 2 153 ? -21.030 -12.526 -43.915 1.00 23.53 153 GLU B CA 1
ATOM 2852 C C . GLU B 2 153 ? -22.060 -13.069 -44.906 1.00 24.25 153 GLU B C 1
ATOM 2853 O O . GLU B 2 153 ? -21.884 -14.166 -45.434 1.00 28.38 153 GLU B O 1
ATOM 2859 N N . PRO B 2 154 ? -23.131 -12.304 -45.186 1.00 24.95 154 PRO B N 1
ATOM 2860 C CA . PRO B 2 154 ? -23.517 -11.005 -44.634 1.00 25.32 154 PRO B CA 1
ATOM 2861 C C . PRO B 2 154 ? -24.664 -11.059 -43.641 1.00 22.49 154 PRO B C 1
ATOM 2862 O O . PRO B 2 154 ? -25.327 -12.080 -43.489 1.00 27.03 154 PRO B O 1
ATOM 2866 N N . VAL B 2 155 ? -24.893 -9.935 -42.983 1.00 24.49 155 VAL B N 1
ATOM 2867 C CA . VAL B 2 155 ? -26.160 -9.671 -42.317 1.00 24.80 155 VAL B CA 1
ATOM 2868 C C . VAL B 2 155 ? -26.808 -8.516 -43.057 1.00 28.33 155 VAL B C 1
ATOM 2869 O O . VAL B 2 155 ? -26.142 -7.721 -43.728 1.00 31.32 155 VAL B O 1
ATOM 2873 N N . THR B 2 156 ? -28.128 -8.434 -42.955 1.00 28.73 156 THR B N 1
ATOM 2874 C CA . THR B 2 156 ? -28.842 -7.260 -43.428 1.00 28.28 156 THR B CA 1
ATOM 2875 C C . THR B 2 156 ? -29.475 -6.584 -42.229 1.00 25.60 156 THR B C 1
ATOM 2876 O O . THR B 2 156 ? -29.939 -7.258 -41.302 1.00 26.50 156 THR B O 1
ATOM 2880 N N . VAL B 2 157 ? -29.463 -5.257 -42.235 1.00 23.51 157 VAL B N 1
ATOM 2881 C CA . VAL B 2 157 ? -30.137 -4.467 -41.216 1.00 24.96 157 VAL B CA 1
ATOM 2882 C C . VAL B 2 157 ? -31.039 -3.474 -41.929 1.00 24.64 157 VAL B C 1
ATOM 2883 O O . VAL B 2 157 ? -30.601 -2.803 -42.870 1.00 30.23 157 VAL B O 1
ATOM 2887 N N . SER B 2 158 ? -32.305 -3.413 -41.517 1.00 22.94 158 SER B N 1
ATOM 2888 C CA . SER B 2 158 ? -33.184 -2.330 -41.921 1.00 24.00 158 SER B CA 1
ATOM 2889 C C . SER B 2 158 ? -33.760 -1.691 -40.669 1.00 24.52 158 SER B C 1
ATOM 2890 O O . SER B 2 158 ? -33.578 -2.180 -39.553 1.00 23.87 158 SER B O 1
ATOM 2893 N N . TRP B 2 159 ? -34.446 -0.575 -40.860 1.00 22.60 159 TRP B N 1
ATOM 2894 C CA . TRP B 2 159 ? -35.069 0.135 -39.755 1.00 24.10 159 TRP B CA 1
ATOM 2895 C C . TRP B 2 159 ? -36.548 0.297 -40.050 1.00 21.27 159 TRP B C 1
ATOM 2896 O O . TRP B 2 159 ? -36.936 0.632 -41.178 1.00 22.21 159 TRP B O 1
ATOM 2907 N N . ASN B 2 160 ? -37.368 0.042 -39.035 1.00 21.37 160 ASN B N 1
ATOM 2908 C CA . ASN B 2 160 ? -38.820 0.176 -39.139 1.00 22.60 160 ASN B CA 1
ATOM 2909 C C . ASN B 2 160 ? -39.357 -0.573 -40.352 1.00 23.49 160 ASN B C 1
ATOM 2910 O O . ASN B 2 160 ? -40.183 -0.066 -41.120 1.00 25.64 160 ASN B O 1
ATOM 2915 N N . SER B 2 161 ? -38.858 -1.802 -40.517 1.00 23.00 161 SER B N 1
ATOM 2916 C CA . SER B 2 161 ? -39.277 -2.729 -41.564 1.00 26.73 161 SER B CA 1
ATOM 2917 C C . SER B 2 161 ? -39.076 -2.146 -42.958 1.00 28.59 161 SER B C 1
ATOM 2918 O O . SER B 2 161 ? -39.831 -2.456 -43.884 1.00 29.92 161 SER B O 1
ATOM 2921 N N . GLY B 2 162 ? -38.044 -1.316 -43.119 1.00 29.90 162 GLY B N 1
ATOM 2922 C CA . GLY B 2 162 ? -37.728 -0.705 -44.392 1.00 35.13 162 GLY B CA 1
ATOM 2923 C C . GLY B 2 162 ? -38.309 0.675 -44.609 1.00 38.29 162 GLY B C 1
ATOM 2924 O O . GLY B 2 162 ? -37.968 1.326 -45.606 1.00 36.21 162 GLY B O 1
ATOM 2925 N N . ALA B 2 163 ? -39.180 1.147 -43.717 1.00 29.84 163 ALA B N 1
ATOM 2926 C CA . ALA B 2 163 ? -39.807 2.445 -43.922 1.00 33.47 163 ALA B CA 1
ATOM 2927 C C . ALA B 2 163 ? -38.887 3.612 -43.580 1.00 33.63 163 ALA B C 1
ATOM 2928 O O . ALA B 2 163 ? -39.129 4.727 -44.053 1.00 35.67 163 ALA B O 1
ATOM 2930 N N . LEU B 2 164 ? -37.855 3.388 -42.768 1.00 29.79 164 LEU B N 1
ATOM 2931 C CA . LEU B 2 164 ? -36.930 4.439 -42.342 1.00 27.49 164 LEU B CA 1
ATOM 2932 C C . LEU B 2 164 ? -35.587 4.189 -43.022 1.00 28.35 164 LEU B C 1
ATOM 2933 O O . LEU B 2 164 ? -34.921 3.190 -42.738 1.00 28.69 164 LEU B O 1
ATOM 2938 N N . THR B 2 165 ? -35.200 5.083 -43.936 1.00 30.50 165 THR B N 1
ATOM 2939 C CA . THR B 2 165 ? -33.934 4.918 -44.647 1.00 30.71 165 THR B CA 1
ATOM 2940 C C . THR B 2 165 ? -33.085 6.177 -44.524 1.00 31.24 165 THR B C 1
ATOM 2941 O O . THR B 2 165 ? -31.850 6.108 -44.572 1.00 32.40 165 THR B O 1
ATOM 2945 N N . SER B 2 166 ? -33.740 7.323 -44.356 1.00 31.46 166 SER B N 1
ATOM 2946 C CA . SER B 2 166 ? -33.023 8.586 -44.260 1.00 28.90 166 SER B CA 1
ATOM 2947 C C . SER B 2 166 ? -32.214 8.631 -42.967 1.00 32.99 166 SER B C 1
ATOM 2948 O O . SER B 2 166 ? -32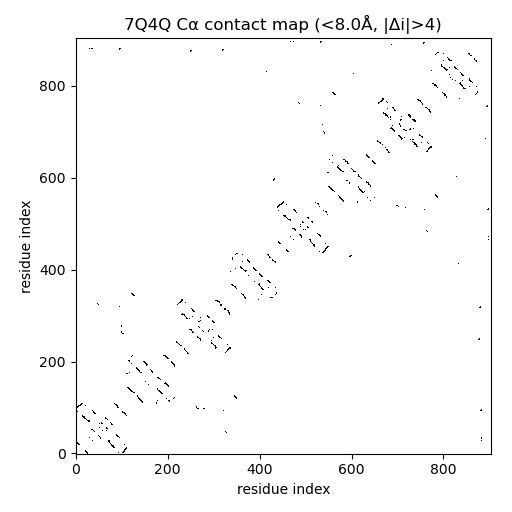.736 8.367 -41.882 1.00 31.38 166 SER B O 1
ATOM 2951 N N . GLY B 2 167 ? -30.936 8.966 -43.084 1.00 30.49 167 GLY B N 1
ATOM 2952 C CA . GLY B 2 167 ? -30.090 9.087 -41.916 1.00 29.11 167 GLY B CA 1
ATOM 2953 C C . GLY B 2 167 ? -29.555 7.785 -41.363 1.00 26.76 167 GLY B C 1
ATOM 2954 O O . GLY B 2 167 ? -28.911 7.805 -40.308 1.00 26.56 167 GLY B O 1
ATOM 2955 N N . VAL B 2 168 ? -29.801 6.657 -42.037 1.00 24.06 168 VAL B N 1
ATOM 2956 C CA . VAL B 2 168 ? -29.296 5.355 -41.605 1.00 22.30 168 VAL B CA 1
ATOM 2957 C C . VAL B 2 168 ? -27.880 5.169 -42.124 1.00 24.47 168 VAL B C 1
ATOM 2958 O O . VAL B 2 168 ? -27.596 5.442 -43.296 1.00 28.06 168 VAL B O 1
ATOM 2962 N N . HIS B 2 169 ? -26.989 4.685 -41.258 1.00 20.98 169 HIS B N 1
ATOM 2963 C CA . HIS B 2 169 ? -25.651 4.254 -41.652 1.00 20.27 169 HIS B CA 1
ATOM 2964 C C . HIS B 2 169 ? -25.404 2.861 -41.099 1.00 23.62 169 HIS B C 1
ATOM 2965 O O . HIS B 2 169 ? -25.335 2.682 -39.877 1.00 23.38 169 HIS B O 1
ATOM 2972 N N . THR B 2 170 ? -25.233 1.880 -41.988 1.00 20.45 170 THR B N 1
ATOM 2973 C CA . THR B 2 170 ? -24.899 0.517 -41.582 1.00 18.77 170 THR B CA 1
ATOM 2974 C C . THR B 2 170 ? -23.437 0.297 -41.950 1.00 20.83 170 THR B C 1
ATOM 2975 O O . THR B 2 170 ? -23.070 0.336 -43.132 1.00 23.44 170 THR B O 1
ATOM 2979 N N . PHE B 2 171 ? -22.597 0.113 -40.932 1.00 19.09 171 PHE B N 1
ATOM 2980 C CA . PHE B 2 171 ? -21.162 0.133 -41.144 1.00 20.14 171 PHE B CA 1
ATOM 2981 C C . PHE B 2 171 ? -20.670 -1.189 -41.724 1.00 20.28 171 PHE B C 1
ATOM 2982 O O . PHE B 2 171 ? -21.296 -2.241 -41.531 1.00 20.86 171 PHE B O 1
ATOM 2990 N N . PRO B 2 172 ? -19.554 -1.162 -42.447 1.00 19.96 172 PRO B N 1
ATOM 2991 C CA . PRO B 2 172 ? -18.926 -2.426 -42.841 1.00 20.20 172 PRO B CA 1
ATOM 2992 C C . PRO B 2 172 ? -18.584 -3.254 -41.620 1.00 19.47 172 PRO B C 1
ATOM 2993 O O . PRO B 2 172 ? -18.153 -2.726 -40.592 1.00 21.99 172 PRO B O 1
ATOM 2997 N N . ALA B 2 173 ? -18.784 -4.565 -41.745 1.00 21.10 173 ALA B N 1
ATOM 2998 C CA . ALA B 2 173 ? -18.412 -5.477 -40.676 1.00 20.97 173 ALA B CA 1
ATOM 2999 C C . ALA B 2 173 ? -16.908 -5.434 -40.440 1.00 20.44 173 ALA B C 1
ATOM 3000 O O . ALA B 2 173 ? -16.118 -5.230 -41.367 1.00 25.11 173 ALA B O 1
ATOM 3002 N N . VAL B 2 174 ? -16.514 -5.659 -39.189 1.00 23.08 174 VAL B N 1
ATOM 3003 C CA . VAL B 2 174 ? -15.113 -5.827 -38.827 1.00 27.24 174 VAL B CA 1
ATOM 3004 C C . VAL B 2 174 ? -14.925 -7.253 -38.339 1.00 22.65 174 VAL B C 1
ATOM 3005 O O . VAL B 2 174 ? -15.789 -7.808 -37.652 1.00 24.01 174 VAL B O 1
ATOM 3009 N N . LEU B 2 175 ? -13.809 -7.844 -38.710 1.00 25.78 175 LEU B N 1
ATOM 3010 C CA . LEU B 2 175 ? -13.488 -9.195 -38.286 1.00 26.50 175 LEU B CA 1
ATOM 3011 C C . LEU B 2 175 ? -12.746 -9.104 -36.960 1.00 27.95 175 LEU B C 1
ATOM 3012 O O . LEU B 2 175 ? -11.718 -8.423 -36.863 1.00 27.99 175 LEU B O 1
ATOM 3017 N N . GLN B 2 176 ? -13.290 -9.739 -35.933 1.00 25.00 176 GLN B N 1
ATOM 3018 C CA . GLN B 2 176 ? -12.661 -9.749 -34.622 1.00 30.58 176 GLN B CA 1
ATOM 3019 C C . GLN B 2 176 ? -11.627 -10.866 -34.543 1.00 33.28 176 GLN B C 1
ATOM 3020 O O . GLN B 2 176 ? -11.595 -11.782 -35.369 1.00 31.48 176 GLN B O 1
ATOM 3026 N N . SER B 2 177 ? -10.772 -10.795 -33.518 1.00 32.10 177 SER B N 1
ATOM 3027 C CA . SER B 2 177 ? -9.732 -11.808 -33.380 1.00 34.99 177 SER B CA 1
ATOM 3028 C C . SER B 2 177 ? -10.317 -13.191 -33.123 1.00 39.52 177 SER B C 1
ATOM 3029 O O . SER B 2 177 ? -9.633 -14.193 -33.353 1.00 40.33 177 SER B O 1
ATOM 3032 N N . SER B 2 178 ? -11.575 -13.266 -32.681 1.00 32.44 178 SER B N 1
ATOM 3033 C CA . SER B 2 178 ? -12.276 -14.536 -32.532 1.00 30.83 178 SER B CA 1
ATOM 3034 C C . SER B 2 178 ? -12.591 -15.202 -33.864 1.00 32.06 178 SER B C 1
ATOM 3035 O O . SER B 2 178 ? -12.977 -16.378 -33.875 1.00 30.52 178 SER B O 1
ATOM 3038 N N . GLY B 2 179 ? -12.448 -14.483 -34.975 1.00 30.99 179 GLY B N 1
ATOM 3039 C CA . GLY B 2 179 ? -12.881 -14.975 -36.263 1.00 26.20 179 GLY B CA 1
ATOM 3040 C C . GLY B 2 179 ? -14.329 -14.686 -36.574 1.00 27.48 179 GLY B C 1
ATOM 3041 O O . GLY B 2 179 ? -14.801 -15.056 -37.657 1.00 25.51 179 GLY B O 1
ATOM 3042 N N . LEU B 2 180 ? -15.054 -14.047 -35.661 1.00 21.79 180 LEU B N 1
ATOM 3043 C CA . LEU B 2 180 ? -16.431 -13.655 -35.904 1.00 20.52 180 LEU B CA 1
ATOM 3044 C C . LEU B 2 180 ? -16.493 -12.186 -36.302 1.00 23.68 180 LEU B C 1
ATOM 3045 O O . LEU B 2 180 ? -15.639 -11.385 -35.921 1.00 25.06 180 LEU B O 1
ATOM 3050 N N . TYR B 2 181 ? -17.520 -11.846 -37.065 1.00 21.80 181 TYR B N 1
ATOM 3051 C CA . TYR B 2 181 ? -17.751 -10.480 -37.512 1.00 18.82 181 TYR B CA 1
ATOM 3052 C C . TYR B 2 181 ? -18.645 -9.719 -36.542 1.00 19.95 181 TYR B C 1
ATOM 3053 O O . TYR B 2 181 ? -19.389 -10.300 -35.755 1.00 21.86 181 TYR B O 1
ATOM 3062 N N . SER B 2 182 ? -18.581 -8.396 -36.645 1.00 18.93 182 SER B N 1
ATOM 3063 C CA . SER B 2 182 ? -19.449 -7.519 -35.879 1.00 17.66 182 SER B CA 1
ATOM 3064 C C . SER B 2 182 ? -19.662 -6.246 -36.685 1.00 19.16 182 SER B C 1
ATOM 3065 O O . SER B 2 182 ? -18.756 -5.787 -37.381 1.00 21.69 182 SER B O 1
ATOM 3068 N N . LEU B 2 183 ? -20.856 -5.671 -36.587 1.00 19.87 183 LEU B N 1
ATOM 3069 C CA . LEU B 2 183 ? -21.049 -4.341 -37.146 1.00 19.81 183 LEU B CA 1
ATOM 3070 C C . LEU B 2 183 ? -22.106 -3.635 -36.327 1.00 24.99 183 LEU B C 1
ATOM 3071 O O . LEU B 2 183 ? -22.831 -4.262 -35.557 1.00 21.61 183 LEU B O 1
ATOM 3076 N N . SER B 2 184 ? -22.202 -2.322 -36.533 1.00 24.01 184 SER B N 1
ATOM 3077 C CA . SER B 2 184 ? -23.286 -1.525 -35.984 1.00 18.01 184 SER B CA 1
ATOM 3078 C C . SER B 2 184 ? -24.044 -0.862 -37.115 1.00 18.26 184 SER B C 1
ATOM 3079 O O . SER B 2 184 ? -23.476 -0.556 -38.168 1.00 19.51 184 SER B O 1
ATOM 3082 N N . SER B 2 185 ? -25.332 -0.621 -36.870 1.00 17.71 185 SER B N 1
ATOM 3083 C CA . SER B 2 185 ? -26.177 0.174 -37.744 1.00 19.49 185 SER B CA 1
ATOM 3084 C C . SER B 2 185 ? -26.774 1.268 -36.884 1.00 19.20 185 SER B C 1
ATOM 3085 O O . SER B 2 185 ? -27.268 0.977 -35.793 1.00 19.05 185 SER B O 1
ATOM 3088 N N . VAL B 2 186 ? -26.694 2.516 -37.342 1.00 17.53 186 VAL B N 1
ATOM 3089 C CA . VAL B 2 186 ? -27.174 3.658 -36.575 1.00 17.91 186 VAL B CA 1
ATOM 3090 C C . VAL B 2 186 ? -28.139 4.471 -37.424 1.00 21.65 186 VAL B C 1
ATOM 3091 O O . VAL B 2 186 ? -28.151 4.385 -38.650 1.00 22.80 186 VAL B O 1
ATOM 3095 N N . VAL B 2 187 ? -28.957 5.276 -36.753 1.00 20.54 187 VAL B N 1
ATOM 3096 C CA . VAL B 2 187 ? -29.812 6.233 -37.444 1.00 19.85 187 VAL B CA 1
ATOM 3097 C C . VAL B 2 187 ? -29.848 7.503 -36.602 1.00 22.82 187 VAL B C 1
ATOM 3098 O O . VAL B 2 187 ? -29.819 7.431 -35.370 1.00 24.01 187 VAL B O 1
ATOM 3102 N N . THR B 2 188 ? -29.858 8.669 -37.254 1.00 24.33 188 THR B N 1
ATOM 3103 C CA . THR B 2 188 ? -30.079 9.921 -36.533 1.00 26.77 188 THR B CA 1
ATOM 3104 C C . THR B 2 188 ? -31.496 10.409 -36.796 1.00 29.00 188 THR B C 1
ATOM 3105 O O . THR B 2 188 ? -32.017 10.275 -37.906 1.00 31.75 188 THR B O 1
ATOM 3109 N N . VAL B 2 189 ? -32.143 10.905 -35.744 1.00 28.66 189 VAL B N 1
ATOM 3110 C CA . VAL B 2 189 ? -33.559 11.275 -35.785 1.00 31.62 189 VAL B CA 1
ATOM 3111 C C . VAL B 2 189 ? -33.754 12.542 -34.965 1.00 34.62 189 VAL B C 1
ATOM 3112 O O . VAL B 2 189 ? -32.906 12.902 -34.138 1.00 33.11 189 VAL B O 1
ATOM 3116 N N . PRO B 2 190 ? -34.866 13.250 -35.181 1.00 43.29 190 PRO B N 1
ATOM 3117 C CA . PRO B 2 190 ? -35.153 14.423 -34.342 1.00 40.71 190 PRO B CA 1
ATOM 3118 C C . PRO B 2 190 ? -35.358 14.014 -32.890 1.00 37.21 190 PRO B C 1
ATOM 3119 O O . PRO B 2 190 ? -36.056 13.043 -32.598 1.00 37.21 190 PRO B O 1
ATOM 3123 N N . SER B 2 191 ? -34.734 14.764 -31.974 1.00 36.76 191 SER B N 1
ATOM 3124 C CA . SER B 2 191 ? -34.897 14.478 -30.550 1.00 39.18 191 SER B CA 1
ATOM 3125 C C . SER B 2 191 ? -36.354 14.577 -30.116 1.00 39.37 191 SER B C 1
ATOM 3126 O O . SER B 2 191 ? -36.784 13.846 -29.218 1.00 38.30 191 SER B O 1
ATOM 3129 N N . SER B 2 192 ? -37.127 15.466 -30.739 1.00 44.92 192 SER B N 1
ATOM 3130 C CA . SER B 2 192 ? -38.538 15.597 -30.394 1.00 46.01 192 SER B CA 1
ATOM 3131 C C . SER B 2 192 ? -39.334 14.342 -30.737 1.00 42.20 192 SER B C 1
ATOM 3132 O O . SER B 2 192 ? -40.383 14.102 -30.128 1.00 47.78 192 SER B O 1
ATOM 3135 N N . SER B 2 193 ? -38.858 13.535 -31.687 1.00 41.59 193 SER B N 1
ATOM 3136 C CA . SER B 2 193 ? -39.565 12.315 -32.062 1.00 43.08 193 SER B CA 1
ATOM 3137 C C . SER B 2 193 ? -39.352 11.175 -31.075 1.00 47.36 193 SER B C 1
ATOM 3138 O O . SER B 2 193 ? -40.117 10.206 -31.095 1.00 48.23 193 SER B O 1
ATOM 3141 N N . LEU B 2 194 ? -38.325 11.249 -30.232 1.00 41.16 194 LEU B N 1
ATOM 3142 C CA . LEU B 2 194 ? -38.102 10.184 -29.264 1.00 40.70 194 LEU B CA 1
ATOM 3143 C C . LEU B 2 194 ? -39.295 10.091 -28.326 1.00 50.61 194 LEU B C 1
ATOM 3144 O O . LEU B 2 194 ? -39.852 11.108 -27.901 1.00 57.16 194 LEU B O 1
ATOM 3149 N N . GLY B 2 195 ? -39.715 8.865 -28.033 1.00 54.34 195 GLY B N 1
ATOM 3150 C CA . GLY B 2 195 ? -40.861 8.677 -27.161 1.00 63.67 195 GLY B CA 1
ATOM 3151 C C . GLY B 2 195 ? -42.216 8.805 -27.837 1.00 67.60 195 GLY B C 1
ATOM 3152 O O . GLY B 2 195 ? -43.196 8.216 -27.367 1.00 70.50 195 GLY B O 1
ATOM 3153 N N . THR B 2 196 ? -42.298 9.580 -28.925 1.00 57.65 196 THR B N 1
ATOM 3154 C CA . THR B 2 196 ? -43.512 9.665 -29.733 1.00 53.04 196 THR B CA 1
ATOM 3155 C C . THR B 2 196 ? -43.445 8.819 -31.002 1.00 45.40 196 THR B C 1
ATOM 3156 O O . THR B 2 196 ? -44.482 8.591 -31.635 1.00 47.18 196 THR B O 1
ATOM 3160 N N . LYS B 2 197 ? -42.258 8.370 -31.399 1.00 34.52 197 LYS B N 1
ATOM 3161 C CA . LYS B 2 197 ? -42.098 7.470 -32.529 1.00 32.82 197 LYS B CA 1
ATOM 3162 C C . LYS B 2 197 ? -41.179 6.329 -32.122 1.00 30.83 197 LYS B C 1
ATOM 3163 O O . LYS B 2 197 ? -40.245 6.515 -31.336 1.00 32.78 197 LYS B O 1
ATOM 3169 N N . THR B 2 198 ? -41.453 5.144 -32.659 1.00 29.61 198 THR B N 1
ATOM 3170 C CA . THR B 2 198 ? -40.660 3.959 -32.363 1.00 29.74 198 THR B CA 1
ATOM 3171 C C . THR B 2 198 ? -39.600 3.746 -33.433 1.00 29.05 198 THR B C 1
ATOM 3172 O O . THR B 2 198 ? -39.843 3.970 -34.624 1.00 25.63 198 THR B O 1
ATOM 3176 N N . TYR B 2 199 ? -38.434 3.275 -32.999 1.00 22.24 199 TYR B N 1
ATOM 3177 C CA . TYR B 2 199 ? -37.330 2.947 -33.890 1.00 21.23 199 TYR B CA 1
ATOM 3178 C C . TYR B 2 199 ? -36.879 1.528 -33.601 1.00 21.22 199 TYR B C 1
ATOM 3179 O O . TYR B 2 199 ? -36.448 1.229 -32.487 1.00 22.77 199 TYR B O 1
ATOM 3188 N N . THR B 2 200 ? -36.979 0.665 -34.603 1.00 21.65 200 THR B N 1
ATOM 3189 C CA . THR B 2 200 ? -36.752 -0.770 -34.477 1.00 19.87 200 THR B CA 1
ATOM 3190 C C . THR B 2 200 ? -35.776 -1.182 -35.559 1.00 21.67 200 THR B C 1
ATOM 3191 O O . THR B 2 200 ? -35.992 -0.869 -36.730 1.00 20.74 200 THR B O 1
ATOM 3195 N N A CYS B 2 201 ? -34.700 -1.857 -35.175 0.66 18.44 201 CYS B N 1
ATOM 3196 N N B CYS B 2 201 ? -34.740 -1.926 -35.192 0.34 22.62 201 CYS B N 1
ATOM 3197 C CA A CYS B 2 201 ? -33.816 -2.433 -36.176 0.66 27.24 201 CYS B CA 1
ATOM 3198 C CA B CYS B 2 201 ? -33.773 -2.413 -36.169 0.34 25.93 201 CYS B CA 1
ATOM 3199 C C A CYS B 2 201 ? -34.284 -3.844 -36.508 0.66 23.13 201 CYS B C 1
ATOM 3200 C C B CYS B 2 201 ? -34.065 -3.880 -36.486 0.34 25.73 201 CYS B C 1
ATOM 3201 O O A CYS B 2 201 ? -34.729 -4.594 -35.634 0.66 18.47 201 CYS B O 1
ATOM 3202 O O B CYS B 2 201 ? -34.203 -4.703 -35.574 0.34 24.81 201 CYS B O 1
ATOM 3207 N N . ASN B 2 202 ? -34.210 -4.191 -37.782 1.00 20.61 202 ASN B N 1
ATOM 3208 C CA . ASN B 2 202 ? -34.575 -5.523 -38.251 1.00 19.01 202 ASN B CA 1
ATOM 3209 C C . ASN B 2 202 ? -33.320 -6.186 -38.795 1.00 21.71 202 ASN B C 1
ATOM 3210 O O . ASN B 2 202 ? -32.786 -5.761 -39.826 1.00 24.78 202 ASN B O 1
ATOM 3215 N N . VAL B 2 203 ? -32.871 -7.239 -38.120 1.00 21.54 203 VAL B N 1
ATOM 3216 C CA . VAL B 2 203 ? -31.615 -7.916 -38.433 1.00 20.73 203 VAL B CA 1
ATOM 3217 C C . VAL B 2 203 ? -31.918 -9.305 -38.981 1.00 22.50 203 VAL B C 1
ATOM 3218 O O . VAL B 2 203 ? -32.705 -10.053 -38.393 1.00 23.55 203 VAL B O 1
ATOM 3222 N N . ASP B 2 204 ? -31.293 -9.652 -40.111 1.00 19.26 204 ASP B N 1
ATOM 3223 C CA . ASP B 2 204 ? -31.458 -10.958 -40.739 1.00 21.28 204 ASP B CA 1
ATOM 3224 C C . ASP B 2 204 ? -30.070 -11.501 -41.054 1.00 26.70 204 ASP B C 1
ATOM 3225 O O . ASP B 2 204 ? -29.302 -10.859 -41.775 1.00 29.92 204 ASP B O 1
ATOM 3230 N N . HIS B 2 205 ? -29.743 -12.667 -40.506 1.00 21.76 205 HIS B N 1
ATOM 3231 C CA . HIS B 2 205 ? -28.527 -13.392 -40.874 1.00 21.13 205 HIS B CA 1
ATOM 3232 C C . HIS B 2 205 ? -28.981 -14.691 -41.534 1.00 23.64 205 HIS B C 1
ATOM 3233 O O . HIS B 2 205 ? -29.298 -15.675 -40.853 1.00 25.35 205 HIS B O 1
ATOM 3240 N N . LYS B 2 206 ? -29.035 -14.687 -42.866 1.00 28.38 206 LYS B N 1
ATOM 3241 C CA . LYS B 2 206 ? -29.586 -15.836 -43.576 1.00 31.10 206 LYS B CA 1
ATOM 3242 C C . LYS B 2 206 ? -28.778 -17.115 -43.393 1.00 28.59 206 LYS B C 1
ATOM 3243 O O . LYS B 2 206 ? -29.402 -18.186 -43.293 1.00 31.04 206 LYS B O 1
ATOM 3249 N N . PRO B 2 207 ? -27.438 -17.100 -43.339 1.00 30.75 207 PRO B N 1
ATOM 3250 C CA . PRO B 2 207 ? -26.716 -18.373 -43.164 1.00 34.91 207 PRO B CA 1
ATOM 3251 C C . PRO B 2 207 ? -27.098 -19.137 -41.907 1.00 30.51 207 PRO B C 1
ATOM 3252 O O . PRO B 2 207 ? -27.005 -20.373 -41.894 1.00 35.85 207 PRO B O 1
ATOM 3256 N N . SER B 2 208 ? -27.537 -18.454 -40.847 1.00 31.22 208 SER B N 1
ATOM 3257 C CA . SER B 2 208 ? -27.956 -19.118 -39.624 1.00 28.98 208 SER B CA 1
ATOM 3258 C C . SER B 2 208 ? -29.465 -19.078 -39.417 1.00 33.65 208 SER B C 1
ATOM 3259 O O . SER B 2 208 ? -29.942 -19.531 -38.369 1.00 33.50 208 SER B O 1
ATOM 3262 N N . ASN B 2 209 ? -30.218 -18.530 -40.374 1.00 30.22 209 ASN B N 1
ATOM 3263 C CA . ASN B 2 209 ? -31.663 -18.333 -40.232 1.00 35.31 209 ASN B CA 1
ATOM 3264 C C . ASN B 2 209 ? -31.994 -17.587 -38.937 1.00 35.56 209 ASN B C 1
ATOM 3265 O O . ASN B 2 209 ? -32.929 -17.936 -38.208 1.00 35.04 209 ASN B O 1
ATOM 3270 N N . THR B 2 210 ? -31.197 -16.565 -38.626 1.00 31.32 210 THR B N 1
ATOM 3271 C CA . THR B 2 210 ? -31.424 -15.711 -37.464 1.00 28.09 210 THR B CA 1
ATOM 3272 C C . THR B 2 210 ? -32.162 -14.457 -37.920 1.00 30.52 210 THR B C 1
ATOM 3273 O O . THR B 2 210 ? -31.677 -13.738 -38.794 1.00 32.11 210 THR B O 1
ATOM 3277 N N . LYS B 2 211 ? -33.331 -14.196 -37.335 1.00 26.65 211 LYS B N 1
ATOM 3278 C CA . LYS B 2 211 ? -34.059 -12.959 -37.597 1.00 25.67 211 LYS B CA 1
ATOM 3279 C C . LYS B 2 211 ? -34.473 -12.359 -36.268 1.00 23.00 211 LYS B C 1
ATOM 3280 O O . LYS B 2 211 ? -35.091 -13.046 -35.446 1.00 25.49 211 LYS B O 1
ATOM 3286 N N . VAL B 2 212 ? -34.150 -11.085 -36.057 1.00 21.26 212 VAL B N 1
ATOM 3287 C CA . VAL B 2 212 ? -34.593 -10.391 -34.851 1.00 25.08 212 VAL B CA 1
ATOM 3288 C C . VAL B 2 212 ? -35.083 -8.999 -35.216 1.00 27.04 212 VAL B C 1
ATOM 3289 O O . VAL B 2 212 ? -34.579 -8.365 -36.148 1.00 25.32 212 VAL B O 1
ATOM 3293 N N . ASP B 2 213 ? -36.082 -8.522 -34.464 1.00 22.04 213 ASP B N 1
ATOM 3294 C CA . ASP B 2 213 ? -36.499 -7.124 -34.484 1.00 22.19 213 ASP B CA 1
ATOM 3295 C C . ASP B 2 213 ? -36.328 -6.562 -33.082 1.00 26.39 213 ASP B C 1
ATOM 3296 O O . ASP B 2 213 ? -36.877 -7.119 -32.124 1.00 24.23 213 ASP B O 1
ATOM 3301 N N . LYS B 2 214 ? -35.609 -5.445 -32.969 1.00 19.16 214 LYS B N 1
ATOM 3302 C CA . LYS B 2 214 ? -35.352 -4.829 -31.668 1.00 20.27 214 LYS B CA 1
ATOM 3303 C C . LYS B 2 214 ? -35.723 -3.357 -31.690 1.00 22.49 214 LYS B C 1
ATOM 3304 O O . LYS B 2 214 ? -35.104 -2.571 -32.413 1.00 18.78 214 LYS B O 1
ATOM 3310 N N . ARG B 2 215 ? -36.688 -2.981 -30.862 1.00 20.18 215 ARG B N 1
ATOM 3311 C CA . ARG B 2 215 ? -37.009 -1.573 -30.658 1.00 20.53 215 ARG B CA 1
ATOM 3312 C C . ARG B 2 215 ? -35.994 -0.977 -29.692 1.00 23.91 215 ARG B C 1
ATOM 3313 O O . ARG B 2 215 ? -35.743 -1.543 -28.625 1.00 20.47 215 ARG B O 1
ATOM 3321 N N . VAL B 2 216 ? -35.415 0.167 -30.059 1.00 19.92 216 VAL B N 1
ATOM 3322 C CA . VAL B 2 216 ? -34.305 0.754 -29.312 1.00 19.73 216 VAL B CA 1
ATOM 3323 C C . VAL B 2 216 ? -34.757 2.040 -28.622 1.00 21.09 216 VAL B C 1
ATOM 3324 O O . VAL B 2 216 ? -35.353 2.922 -29.255 1.00 25.21 216 VAL B O 1
ATOM 3328 N N . GLU B 2 217 ? -34.445 2.156 -27.329 1.00 25.64 217 GLU B N 1
ATOM 3329 C CA . GLU B 2 217 ? -34.696 3.373 -26.570 1.00 24.80 217 GLU B CA 1
ATOM 3330 C C . GLU B 2 217 ? -33.848 3.355 -25.300 1.00 28.13 217 GLU B C 1
ATOM 3331 O O . GLU B 2 217 ? -33.414 2.293 -24.842 1.00 46.32 217 GLU B O 1
ATOM 3337 N N . SER B 2 218 ? -33.596 4.541 -24.750 1.00 39.31 218 SER B N 1
ATOM 3338 C CA . SER B 2 218 ? -32.873 4.615 -23.485 1.00 49.56 218 SER B CA 1
ATOM 3339 C C . SER B 2 218 ? -33.795 4.234 -22.328 1.00 58.18 218 SER B C 1
ATOM 3340 O O . SER B 2 218 ? -34.993 4.008 -22.506 1.00 61.07 218 SER B O 1
ATOM 3343 N N . LYS B 2 219 ? -33.224 4.161 -21.127 1.00 69.66 219 LYS B N 1
ATOM 3344 C CA . LYS B 2 219 ? -34.039 3.974 -19.925 1.00 67.77 219 LYS B CA 1
ATOM 3345 C C . LYS B 2 219 ? -34.363 5.324 -19.299 1.00 65.66 219 LYS B C 1
ATOM 3346 O O . LYS B 2 219 ? -34.779 6.253 -19.992 1.00 68.18 219 LYS B O 1
ATOM 3352 N N . ASP C 1 1 ? -24.576 8.458 7.093 1.00 60.99 1 ASP C N 1
ATOM 3353 C CA . ASP C 1 1 ? -25.865 7.778 6.998 1.00 56.23 1 ASP C CA 1
ATOM 3354 C C . ASP C 1 1 ? -25.710 6.262 7.053 1.00 47.42 1 ASP C C 1
ATOM 3355 O O . ASP C 1 1 ? -24.885 5.681 6.346 1.00 52.61 1 ASP C O 1
ATOM 3360 N N . ILE C 1 2 ? -26.507 5.627 7.906 1.00 38.97 2 ILE C N 1
ATOM 3361 C CA . ILE C 1 2 ? -26.463 4.179 8.054 1.00 34.95 2 ILE C CA 1
ATOM 3362 C C . ILE C 1 2 ? -27.232 3.552 6.902 1.00 33.29 2 ILE C C 1
ATOM 3363 O O . ILE C 1 2 ? -28.349 3.974 6.587 1.00 39.69 2 ILE C O 1
ATOM 3368 N N . VAL C 1 3 ? -26.632 2.548 6.272 1.00 33.16 3 VAL C N 1
ATOM 3369 C CA . VAL C 1 3 ? -27.280 1.779 5.217 1.00 32.68 3 VAL C CA 1
ATOM 3370 C C . VAL C 1 3 ? -27.669 0.431 5.798 1.00 37.59 3 VAL C C 1
ATOM 3371 O O . VAL C 1 3 ? -26.818 -0.292 6.331 1.00 36.89 3 VAL C O 1
ATOM 3375 N N . LEU C 1 4 ? -28.950 0.088 5.688 1.00 33.31 4 LEU C N 1
ATOM 3376 C CA . LEU C 1 4 ? -29.459 -1.222 6.077 1.00 31.62 4 LEU C CA 1
ATOM 3377 C C . LEU C 1 4 ? -29.713 -2.041 4.820 1.00 27.56 4 LEU C C 1
ATOM 3378 O O . LEU C 1 4 ? -30.486 -1.623 3.952 1.00 33.27 4 LEU C O 1
ATOM 3383 N N . THR C 1 5 ? -29.097 -3.217 4.743 1.00 32.11 5 THR C N 1
ATOM 3384 C CA . THR C 1 5 ? -29.263 -4.109 3.601 1.00 32.09 5 THR C CA 1
ATOM 3385 C C . THR C 1 5 ? -29.921 -5.399 4.066 1.00 28.05 5 THR C C 1
ATOM 3386 O O . THR C 1 5 ? -29.350 -6.128 4.883 1.00 32.68 5 THR C O 1
ATOM 3390 N N . GLN C 1 6 ? -31.099 -5.698 3.525 1.00 28.41 6 GLN C N 1
ATOM 3391 C CA . GLN C 1 6 ? -31.781 -6.933 3.878 1.00 26.68 6 GLN C CA 1
ATOM 3392 C C . GLN C 1 6 ? -31.481 -8.033 2.860 1.00 24.66 6 GLN C C 1
ATOM 3393 O O . GLN C 1 6 ? -31.070 -7.777 1.721 1.00 27.86 6 GLN C O 1
ATOM 3399 N N . SER C 1 7 ? -31.654 -9.270 3.312 1.00 28.84 7 SER C N 1
ATOM 3400 C CA . SER C 1 7 ? -31.500 -10.458 2.480 1.00 29.89 7 SER C CA 1
ATOM 3401 C C . SER C 1 7 ? -32.498 -11.510 2.937 1.00 29.63 7 SER C C 1
ATOM 3402 O O . SER C 1 7 ? -32.716 -11.679 4.131 1.00 30.68 7 SER C O 1
ATOM 3405 N N . PRO C 1 8 ? -33.126 -12.217 1.994 1.00 29.41 8 PRO C N 1
ATOM 3406 C CA . PRO C 1 8 ? -33.072 -11.985 0.551 1.00 30.69 8 PRO C CA 1
ATOM 3407 C C . PRO C 1 8 ? -33.993 -10.829 0.174 1.00 31.13 8 PRO C C 1
ATOM 3408 O O . PRO C 1 8 ? -34.645 -10.277 1.068 1.00 32.17 8 PRO C O 1
ATOM 3412 N N . ASP C 1 9 ? -34.051 -10.457 -1.107 1.00 32.09 9 ASP C N 1
ATOM 3413 C CA . ASP C 1 9 ? -35.034 -9.458 -1.512 1.00 33.26 9 ASP C CA 1
ATOM 3414 C C . ASP C 1 9 ? -36.439 -10.044 -1.505 1.00 35.59 9 ASP C C 1
ATOM 3415 O O . ASP C 1 9 ? -37.410 -9.350 -1.173 1.00 29.78 9 ASP C O 1
ATOM 3420 N N . SER C 1 10 ? -36.567 -11.316 -1.873 1.00 29.65 10 SER C N 1
ATOM 3421 C CA . SER C 1 10 ? -37.847 -12.005 -1.817 1.00 29.83 10 SER C CA 1
ATOM 3422 C C . SER C 1 10 ? -37.599 -13.469 -1.498 1.00 28.19 10 SER C C 1
ATOM 3423 O O . SER C 1 10 ? -36.507 -14.004 -1.715 1.00 28.69 10 SER C O 1
ATOM 3426 N N . LEU C 1 11 ? -38.638 -14.113 -0.988 1.00 27.51 11 LEU C N 1
ATOM 3427 C CA . LEU C 1 11 ? -38.532 -15.461 -0.457 1.00 34.34 11 LEU C CA 1
ATOM 3428 C C . LEU C 1 11 ? -39.906 -16.097 -0.557 1.00 29.92 11 LEU C C 1
ATOM 3429 O O . LEU C 1 11 ? -40.898 -15.462 -0.196 1.00 30.91 11 LEU C O 1
ATOM 3434 N N . ALA C 1 12 ? -39.968 -17.332 -1.052 1.00 24.94 12 ALA C N 1
ATOM 3435 C CA . ALA C 1 12 ? -41.199 -18.106 -1.070 1.00 29.53 12 ALA C CA 1
ATOM 3436 C C . ALA C 1 12 ? -41.058 -19.255 -0.084 1.00 30.23 12 ALA C C 1
ATOM 3437 O O . ALA C 1 12 ? -40.082 -20.010 -0.139 1.00 29.88 12 ALA C O 1
ATOM 3439 N N . VAL C 1 13 ? -42.011 -19.365 0.830 1.00 25.11 13 VAL C N 1
ATOM 3440 C CA . VAL C 1 13 ? -41.977 -20.388 1.870 1.00 29.45 13 VAL C CA 1
ATOM 3441 C C . VAL C 1 13 ? -43.372 -20.971 1.978 1.00 26.29 13 VAL C C 1
ATOM 3442 O O . VAL C 1 13 ? -44.366 -20.242 1.881 1.00 28.73 13 VAL C O 1
ATOM 3446 N N . SER C 1 14 ? -43.445 -22.288 2.178 1.00 25.39 14 SER C N 1
ATOM 3447 C CA . SER C 1 14 ? -44.734 -22.956 2.282 1.00 25.14 14 SER C CA 1
ATOM 3448 C C . SER C 1 14 ? -45.426 -22.636 3.602 1.00 35.18 14 SER C C 1
ATOM 3449 O O . SER C 1 14 ? -44.782 -22.363 4.623 1.00 30.43 14 SER C O 1
ATOM 3452 N N . LEU C 1 15 ? -46.761 -22.664 3.566 1.00 28.20 15 LEU C N 1
ATOM 3453 C CA . LEU C 1 15 ? -47.551 -22.571 4.783 1.00 29.81 15 LEU C CA 1
ATOM 3454 C C . LEU C 1 15 ? -47.090 -23.624 5.782 1.00 32.42 15 LEU C C 1
ATOM 3455 O O . LEU C 1 15 ? -46.765 -24.758 5.414 1.00 33.57 15 LEU C O 1
ATOM 3460 N N . GLY C 1 16 ? -47.041 -23.230 7.055 1.00 31.48 16 GLY C N 1
ATOM 3461 C CA . GLY C 1 16 ? -46.615 -24.106 8.112 1.00 34.59 16 GLY C CA 1
ATOM 3462 C C . GLY C 1 16 ? -45.123 -24.210 8.308 1.00 32.83 16 GLY C C 1
ATOM 3463 O O . GLY C 1 16 ? -44.692 -24.831 9.284 1.00 38.59 16 GLY C O 1
ATOM 3464 N N . GLU C 1 17 ? -44.312 -23.630 7.425 1.00 29.45 17 GLU C N 1
ATOM 3465 C CA . GLU C 1 17 ? -42.865 -23.751 7.554 1.00 27.78 17 GLU C CA 1
ATOM 3466 C C . GLU C 1 17 ? -42.278 -22.457 8.112 1.00 27.02 17 GLU C C 1
ATOM 3467 O O . GLU C 1 17 ? -42.992 -21.512 8.437 1.00 30.06 17 GLU C O 1
ATOM 3473 N N . ARG C 1 18 ? -40.952 -22.423 8.221 1.00 28.43 18 ARG C N 1
ATOM 3474 C CA . ARG C 1 18 ? -40.239 -21.360 8.915 1.00 26.51 18 ARG C CA 1
ATOM 3475 C C . ARG C 1 18 ? -39.524 -20.457 7.918 1.00 30.23 18 ARG C C 1
ATOM 3476 O O . ARG C 1 18 ? -38.856 -20.949 7.001 1.00 33.40 18 ARG C O 1
ATOM 3484 N N . ALA C 1 19 ? -39.664 -19.142 8.103 1.00 27.09 19 ALA C N 1
ATOM 3485 C CA . ALA C 1 19 ? -39.008 -18.136 7.276 1.00 23.33 19 ALA C CA 1
ATOM 3486 C C . ALA C 1 19 ? -37.975 -17.372 8.097 1.00 33.55 19 ALA C C 1
ATOM 3487 O O . ALA C 1 19 ? -38.210 -17.036 9.264 1.00 28.02 19 ALA C O 1
ATOM 3489 N N . THR C 1 20 ? -36.830 -17.098 7.480 1.00 26.79 20 THR C N 1
ATOM 3490 C CA . THR C 1 20 ? -35.762 -16.339 8.113 1.00 27.38 20 THR C CA 1
ATOM 3491 C C . THR C 1 20 ? -35.383 -15.188 7.196 1.00 30.27 20 THR C C 1
ATOM 3492 O O . THR C 1 20 ? -35.053 -15.412 6.027 1.00 31.09 20 THR C O 1
ATOM 3496 N N . ILE C 1 21 ? -35.431 -13.967 7.729 1.00 24.23 21 ILE C N 1
ATOM 3497 C CA . ILE C 1 21 ? -35.119 -12.740 7.009 1.00 22.56 21 ILE C CA 1
ATOM 3498 C C . ILE C 1 21 ? -34.019 -12.006 7.766 1.00 22.21 21 ILE C C 1
ATOM 3499 O O . ILE C 1 21 ? -34.068 -11.905 8.996 1.00 28.14 21 ILE C O 1
ATOM 3504 N N . SER C 1 22 ? -33.048 -11.461 7.030 1.00 28.75 22 SER C N 1
ATOM 3505 C CA . SER C 1 22 ? -31.862 -10.861 7.628 1.00 24.65 22 SER C CA 1
ATOM 3506 C C . SER C 1 22 ? -31.758 -9.380 7.292 1.00 23.11 22 SER C C 1
ATOM 3507 O O . SER C 1 22 ? -32.224 -8.925 6.240 1.00 24.82 22 SER C O 1
ATOM 3510 N N . CYS C 1 23 ? -31.145 -8.630 8.206 1.00 25.58 23 CYS C N 1
ATOM 3511 C CA . CYS C 1 23 ? -30.877 -7.206 8.029 1.00 29.15 23 CYS C CA 1
ATOM 3512 C C . CYS C 1 23 ? -29.452 -6.960 8.493 1.00 32.05 23 CYS C C 1
ATOM 3513 O O . CYS C 1 23 ? -29.101 -7.328 9.616 1.00 35.62 23 CYS C O 1
ATOM 3516 N N . ARG C 1 24 ? -28.623 -6.362 7.637 1.00 28.90 24 ARG C N 1
ATOM 3517 C CA . ARG C 1 24 ? -27.245 -6.054 8.004 1.00 28.84 24 ARG C CA 1
ATOM 3518 C C . ARG C 1 24 ? -27.010 -4.548 7.944 1.00 34.20 24 ARG C C 1
ATOM 3519 O O . ARG C 1 24 ? -27.258 -3.913 6.911 1.00 30.95 24 ARG C O 1
ATOM 3527 N N . ALA C 1 25 ? -26.520 -3.983 9.047 1.00 32.66 25 ALA C N 1
ATOM 3528 C CA . ALA C 1 25 ? -26.262 -2.555 9.127 1.00 31.63 25 ALA C CA 1
ATOM 3529 C C . ALA C 1 25 ? -24.814 -2.256 8.759 1.00 33.84 25 ALA C C 1
ATOM 3530 O O . ALA C 1 25 ? -23.914 -3.063 8.997 1.00 38.74 25 ALA C O 1
ATOM 3532 N N . SER C 1 26 ? -24.597 -1.076 8.176 1.00 39.07 26 SER C N 1
ATOM 3533 C CA . SER C 1 26 ? -23.250 -0.675 7.784 1.00 39.62 26 SER C CA 1
ATOM 3534 C C . SER C 1 26 ? -22.369 -0.336 8.979 1.00 40.04 26 SER C C 1
ATOM 3535 O O . SER C 1 26 ? -21.159 -0.149 8.807 1.00 43.19 26 SER C O 1
ATOM 3538 N N . GLN C 1 27 ? -22.946 -0.252 10.174 1.00 42.08 27 GLN C N 1
ATOM 3539 C CA . GLN C 1 27 ? -22.187 -0.062 11.398 1.00 36.27 27 GLN C CA 1
ATOM 3540 C C . GLN C 1 27 ? -22.983 -0.683 12.535 1.00 35.03 27 GLN C C 1
ATOM 3541 O O . GLN C 1 27 ? -24.190 -0.907 12.419 1.00 34.63 27 GLN C O 1
ATOM 3547 N N . SER C 1 28 ? -22.296 -0.959 13.639 1.00 35.50 28 SER C N 1
ATOM 3548 C CA . SER C 1 28 ? -22.974 -1.555 14.780 1.00 41.09 28 SER C CA 1
ATOM 3549 C C . SER C 1 28 ? -24.018 -0.595 15.337 1.00 36.53 28 SER C C 1
ATOM 3550 O O . SER C 1 28 ? -23.784 0.613 15.438 1.00 37.73 28 SER C O 1
ATOM 3553 N N . VAL C 1 29 ? -25.184 -1.135 15.696 1.00 30.03 29 VAL C N 1
ATOM 3554 C CA . VAL C 1 29 ? -26.220 -0.316 16.318 1.00 31.66 29 VAL C CA 1
ATOM 3555 C C . VAL C 1 29 ? -26.592 -0.880 17.686 1.00 30.74 29 VAL C C 1
ATOM 3556 O O . VAL C 1 29 ? -27.740 -0.754 18.128 1.00 32.06 29 VAL C O 1
ATOM 3560 N N . SER C 1 30 ? -25.619 -1.484 18.365 1.00 32.91 30 SER C N 1
ATOM 3561 C CA . SER C 1 30 ? -25.800 -2.042 19.700 1.00 36.60 30 SER C CA 1
ATOM 3562 C C . SER C 1 30 ? -24.914 -1.323 20.704 1.00 37.04 30 SER C C 1
ATOM 3563 O O . SER C 1 30 ? -23.742 -1.055 20.426 1.00 37.04 30 SER C O 1
ATOM 3566 N N . THR C 1 31 ? -25.476 -1.019 21.874 1.00 33.61 31 THR C N 1
ATOM 3567 C CA . THR C 1 31 ? -24.667 -0.570 23.001 1.00 37.40 31 THR C CA 1
ATOM 3568 C C . THR C 1 31 ? -25.435 -0.830 24.292 1.00 38.95 31 THR C C 1
ATOM 3569 O O . THR C 1 31 ? -26.669 -0.837 24.306 1.00 38.13 31 THR C O 1
ATOM 3573 N N . SER C 1 32 ? -24.685 -1.102 25.361 1.00 43.90 32 SER C N 1
ATOM 3574 C CA . SER C 1 32 ? -25.249 -1.326 26.696 1.00 50.65 32 SER C CA 1
ATOM 3575 C C . SER C 1 32 ? -26.255 -2.480 26.717 1.00 42.80 32 SER C C 1
ATOM 3576 O O . SER C 1 32 ? -27.220 -2.464 27.485 1.00 50.16 32 SER C O 1
ATOM 3579 N N . GLY C 1 33 ? -26.039 -3.494 25.881 1.00 38.58 33 GLY C N 1
ATOM 3580 C CA . GLY C 1 33 ? -26.911 -4.650 25.844 1.00 43.12 33 GLY C CA 1
ATOM 3581 C C . GLY C 1 33 ? -28.210 -4.470 25.094 1.00 49.80 33 GLY C C 1
ATOM 3582 O O . GLY C 1 33 ? -29.039 -5.388 25.099 1.00 51.67 33 GLY C O 1
ATOM 3583 N N . TYR C 1 34 ? -28.415 -3.325 24.447 1.00 36.55 34 TYR C N 1
ATOM 3584 C CA . TYR C 1 34 ? -29.611 -3.067 23.656 1.00 31.82 34 TYR C CA 1
ATOM 3585 C C . TYR C 1 34 ? -29.224 -2.844 22.199 1.00 34.27 34 TYR C C 1
ATOM 3586 O O . TYR C 1 34 ? -28.211 -2.201 21.905 1.00 33.82 34 TYR C O 1
ATOM 3595 N N . SER C 1 35 ? -30.016 -3.398 21.292 1.00 29.53 35 SER C N 1
ATOM 3596 C CA . SER C 1 35 ? -29.802 -3.226 19.858 1.00 27.57 35 SER C CA 1
ATOM 3597 C C . SER C 1 35 ? -30.868 -2.304 19.291 1.00 30.37 35 SER C C 1
ATOM 3598 O O . SER C 1 35 ? -32.067 -2.590 19.401 1.00 29.85 35 SER C O 1
ATOM 3601 N N . PHE C 1 36 ? -30.428 -1.231 18.641 1.00 28.47 36 PHE C N 1
ATOM 3602 C CA . PHE C 1 36 ? -31.342 -0.182 18.197 1.00 28.96 36 PHE C CA 1
ATOM 3603 C C . PHE C 1 36 ? -31.810 -0.459 16.765 1.00 28.51 36 PHE C C 1
ATOM 3604 O O . PHE C 1 36 ? -31.592 0.302 15.815 1.00 28.36 36 PHE C O 1
ATOM 3612 N N . MET C 1 37 ? -32.501 -1.591 16.644 1.00 25.66 37 MET C N 1
ATOM 3613 C CA . MET C 1 37 ? -33.009 -2.108 15.375 1.00 27.94 37 MET C CA 1
ATOM 3614 C C . MET C 1 37 ? -34.419 -2.631 15.605 1.00 26.83 37 MET C C 1
ATOM 3615 O O . MET C 1 37 ? -34.694 -3.234 16.649 1.00 28.07 37 MET C O 1
ATOM 3620 N N . HIS C 1 38 ? -35.315 -2.379 14.642 1.00 24.27 38 HIS C N 1
ATOM 3621 C CA . HIS C 1 38 ? -36.736 -2.682 14.790 1.00 23.41 38 HIS C CA 1
ATOM 3622 C C . HIS C 1 38 ? -37.258 -3.232 13.476 1.00 26.91 38 HIS C C 1
ATOM 3623 O O . HIS C 1 38 ? -36.675 -2.997 12.419 1.00 26.44 38 HIS C O 1
ATOM 3630 N N . TRP C 1 39 ? -38.369 -3.968 13.549 1.00 23.88 39 TRP C N 1
ATOM 3631 C CA . TRP C 1 39 ? -38.947 -4.628 12.381 1.00 24.08 39 TRP C CA 1
ATOM 3632 C C . TRP C 1 39 ? -40.388 -4.198 12.166 1.00 24.78 39 TRP C C 1
ATOM 3633 O O . TRP C 1 39 ? -41.168 -4.120 13.121 1.00 26.16 39 TRP C O 1
ATOM 3644 N N . TYR C 1 40 ? -40.7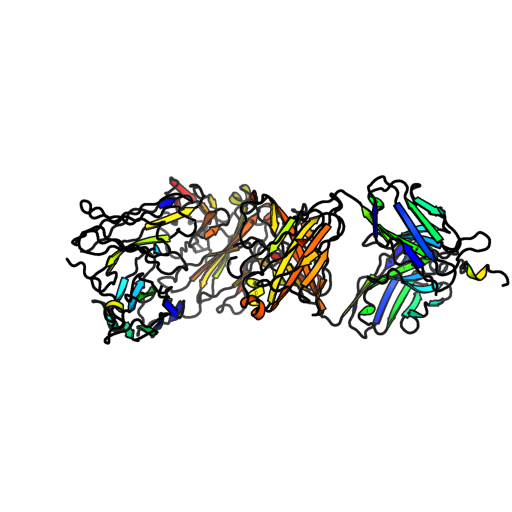38 -3.957 10.894 1.00 23.03 40 TYR C N 1
ATOM 3645 C CA . TYR C 1 40 ? -42.084 -3.614 10.457 1.00 26.27 40 TYR C CA 1
ATOM 3646 C C . TYR C 1 40 ? -42.602 -4.632 9.446 1.00 25.41 40 TYR C C 1
ATOM 3647 O O . TYR C 1 40 ? -41.831 -5.245 8.699 1.00 25.09 40 TYR C O 1
ATOM 3656 N N . GLN C 1 41 ? -43.924 -4.765 9.405 1.00 24.06 41 GLN C N 1
ATOM 3657 C CA . GLN C 1 41 ? -44.631 -5.613 8.453 1.00 28.29 41 GLN C CA 1
ATOM 3658 C C . GLN C 1 41 ? -45.544 -4.731 7.612 1.00 24.55 41 GLN C C 1
ATOM 3659 O O . GLN C 1 41 ? -46.254 -3.883 8.157 1.00 28.48 41 GLN C O 1
ATOM 3665 N N . GLN C 1 42 ? -45.536 -4.915 6.289 1.00 25.00 42 GLN C N 1
ATOM 3666 C CA . GLN C 1 42 ? -46.408 -4.099 5.448 1.00 25.72 42 GLN C CA 1
ATOM 3667 C C . GLN C 1 42 ? -47.099 -4.956 4.397 1.00 29.23 42 GLN C C 1
ATOM 3668 O O . GLN C 1 42 ? -46.448 -5.729 3.693 1.00 27.95 42 GLN C O 1
ATOM 3674 N N . LYS C 1 43 ? -48.418 -4.799 4.280 1.00 32.33 43 LYS C N 1
ATOM 3675 C CA . LYS C 1 43 ? -49.224 -5.447 3.249 1.00 31.85 43 LYS C CA 1
ATOM 3676 C C . LYS C 1 43 ? -49.675 -4.424 2.212 1.00 33.70 43 LYS C C 1
ATOM 3677 O O . LYS C 1 43 ? -49.783 -3.236 2.530 1.00 38.44 43 LYS C O 1
ATOM 3683 N N . PRO C 1 44 ? -49.916 -4.842 0.961 1.00 31.53 44 PRO C N 1
ATOM 3684 C CA . PRO C 1 44 ? -50.249 -3.870 -0.089 1.00 31.36 44 PRO C CA 1
ATOM 3685 C C . PRO C 1 44 ? -51.452 -3.015 0.278 1.00 36.10 44 PRO C C 1
ATOM 3686 O O . PRO C 1 44 ? -52.443 -3.500 0.829 1.00 47.35 44 PRO C O 1
ATOM 3690 N N . GLY C 1 45 ? -51.347 -1.723 -0.028 1.00 39.08 45 GLY C N 1
ATOM 3691 C CA . GLY C 1 45 ? -52.397 -0.773 0.266 1.00 39.38 45 GLY C CA 1
ATOM 3692 C C . GLY C 1 45 ? -52.431 -0.284 1.697 1.00 38.26 45 GLY C C 1
ATOM 3693 O O . GLY C 1 45 ? -53.300 0.529 2.038 1.00 42.09 45 GLY C O 1
ATOM 3694 N N . GLN C 1 46 ? -51.517 -0.745 2.540 1.00 33.94 46 GLN C N 1
ATOM 3695 C CA . GLN C 1 46 ? -51.494 -0.376 3.949 1.00 37.34 46 GLN C CA 1
ATOM 3696 C C . GLN C 1 46 ? -50.140 0.214 4.316 1.00 35.60 46 GLN C C 1
ATOM 3697 O O . GLN C 1 46 ? -49.132 -0.105 3.681 1.00 31.99 46 GLN C O 1
ATOM 3703 N N . PRO C 1 47 ? -50.077 1.058 5.345 1.00 34.64 47 PRO C N 1
ATOM 3704 C CA . PRO C 1 47 ? -48.775 1.490 5.872 1.00 32.73 47 PRO C CA 1
ATOM 3705 C C . PRO C 1 47 ? -48.057 0.344 6.561 1.00 34.76 47 PRO C C 1
ATOM 3706 O O . PRO C 1 47 ? -48.683 -0.659 6.940 1.00 31.84 47 PRO C O 1
ATOM 3710 N N . PRO C 1 48 ? -46.751 0.466 6.778 1.00 30.81 48 PRO C N 1
ATOM 3711 C CA . PRO C 1 48 ? -46.051 -0.525 7.599 1.00 27.96 48 PRO C CA 1
ATOM 3712 C C . PRO C 1 48 ? -46.620 -0.547 9.006 1.00 30.45 48 PRO C C 1
ATOM 3713 O O . PRO C 1 48 ? -47.183 0.440 9.492 1.00 33.52 48 PRO C O 1
ATOM 3717 N N . LYS C 1 49 ? -46.465 -1.694 9.665 1.00 31.23 49 LYS C N 1
ATOM 3718 C CA . LYS C 1 49 ? -46.934 -1.878 11.030 1.00 31.69 49 LYS C CA 1
ATOM 3719 C C . LYS C 1 49 ? -45.770 -2.370 11.872 1.00 26.91 49 LYS C C 1
ATOM 3720 O O . LYS C 1 49 ? -45.107 -3.349 11.514 1.00 27.69 49 LYS C O 1
ATOM 3726 N N . LEU C 1 50 ? -45.533 -1.687 12.987 1.00 28.69 50 LEU C N 1
ATOM 3727 C CA . LEU C 1 50 ? -44.462 -2.073 13.891 1.00 30.34 50 LEU C CA 1
ATOM 3728 C C . LEU C 1 50 ? -44.716 -3.457 14.465 1.00 27.62 50 LEU C C 1
ATOM 3729 O O . LEU C 1 50 ? -45.779 -3.714 15.035 1.00 31.42 50 LEU C O 1
ATOM 3734 N N . LEU C 1 51 ? -43.724 -4.344 14.333 1.00 27.20 51 LEU C N 1
ATOM 3735 C CA . LEU C 1 51 ? -43.820 -5.722 14.805 1.00 26.34 51 LEU C CA 1
ATOM 3736 C C . LEU C 1 51 ? -42.896 -6.021 15.972 1.00 27.45 51 LEU C C 1
ATOM 3737 O O . LEU C 1 51 ? -43.315 -6.645 16.952 1.00 30.74 51 LEU C O 1
ATOM 3742 N N . ILE C 1 52 ? -41.624 -5.647 15.868 1.00 26.74 52 ILE C N 1
ATOM 3743 C CA . ILE C 1 52 ? -40.622 -6.003 16.866 1.00 24.18 52 ILE C CA 1
ATOM 3744 C C . ILE C 1 52 ? -39.811 -4.758 17.184 1.00 25.90 52 ILE C C 1
ATOM 3745 O O . ILE C 1 52 ? -39.371 -4.052 16.273 1.00 26.20 52 ILE C O 1
ATOM 3750 N N . LYS C 1 53 ? -39.607 -4.487 18.469 1.00 26.08 53 LYS C N 1
ATOM 3751 C CA . LYS C 1 53 ? -38.818 -3.346 18.890 1.00 27.40 53 LYS C CA 1
ATOM 3752 C C . LYS C 1 53 ? -37.535 -3.835 19.549 1.00 25.84 53 LYS C C 1
ATOM 3753 O O . LYS C 1 53 ? -37.527 -4.872 20.220 1.00 27.76 53 LYS C O 1
ATOM 3759 N N . TYR C 1 54 ? -36.449 -3.095 19.331 1.00 27.28 54 TYR C N 1
ATOM 3760 C CA . TYR C 1 54 ? -35.160 -3.383 19.946 1.00 26.67 54 TYR C CA 1
ATOM 3761 C C . TYR C 1 54 ? -34.743 -4.833 19.691 1.00 26.46 54 TYR C C 1
ATOM 3762 O O . TYR C 1 54 ? -34.402 -5.588 20.606 1.00 25.92 54 TYR C O 1
ATOM 3771 N N . ALA C 1 55 ? -34.804 -5.204 18.413 1.00 24.74 55 ALA C N 1
ATOM 3772 C CA . ALA C 1 55 ? -34.330 -6.457 17.824 1.00 27.45 55 ALA C CA 1
ATOM 3773 C C . ALA C 1 55 ? -35.143 -7.686 18.212 1.00 23.88 55 ALA C C 1
ATOM 3774 O O . ALA C 1 55 ? -35.337 -8.573 17.370 1.00 24.96 55 ALA C O 1
ATOM 3776 N N . SER C 1 56 ? -35.637 -7.760 19.455 1.00 24.71 56 SER C N 1
ATOM 3777 C CA . SER C 1 56 ? -36.246 -9.005 19.918 1.00 24.22 56 SER C CA 1
ATOM 3778 C C . SER C 1 56 ? -37.529 -8.861 20.727 1.00 31.17 56 SER C C 1
ATOM 3779 O O . SER C 1 56 ? -38.072 -9.886 21.143 1.00 28.49 56 SER C O 1
ATOM 3782 N N . ASN C 1 57 ? -38.037 -7.650 20.965 1.00 26.61 57 ASN C N 1
ATOM 3783 C CA . ASN C 1 57 ? -39.198 -7.446 21.840 1.00 25.87 57 ASN C CA 1
ATOM 3784 C C . ASN C 1 57 ? -40.464 -7.358 20.988 1.00 26.05 57 ASN C C 1
ATOM 3785 O O . ASN C 1 57 ? -40.719 -6.330 20.357 1.00 29.31 57 ASN C O 1
ATOM 3790 N N . LEU C 1 58 ? -41.274 -8.417 21.003 1.00 26.56 58 LEU C N 1
ATOM 3791 C CA . LEU C 1 58 ? -42.514 -8.419 20.231 1.00 28.68 58 LEU C CA 1
ATOM 3792 C C . LEU C 1 58 ? -43.462 -7.334 20.726 1.00 32.86 58 LEU C C 1
ATOM 3793 O O . LEU C 1 58 ? -43.631 -7.139 21.934 1.00 30.47 58 LEU C O 1
ATOM 3798 N N . GLU C 1 59 ? -44.066 -6.614 19.780 1.00 33.07 59 GLU C N 1
ATOM 3799 C CA . GLU C 1 59 ? -45.144 -5.693 20.108 1.00 33.36 59 GLU C CA 1
ATOM 3800 C C . GLU C 1 59 ? -46.361 -6.467 20.600 1.00 37.03 59 GLU C C 1
ATOM 3801 O O . GLU C 1 59 ? -46.520 -7.663 20.340 1.00 36.88 59 GLU C O 1
ATOM 3807 N N . SER C 1 60 ? -47.232 -5.763 21.316 1.00 36.37 60 SER C N 1
ATOM 3808 C CA . SER C 1 60 ? -48.430 -6.398 21.845 1.00 42.73 60 SER C CA 1
ATOM 3809 C C . SER C 1 60 ? -49.285 -6.935 20.705 1.00 39.26 60 SER C C 1
ATOM 3810 O O . SER C 1 60 ? -49.473 -6.271 19.681 1.00 38.77 60 SER C O 1
ATOM 3813 N N . GLY C 1 61 ? -49.784 -8.159 20.878 1.00 43.47 61 GLY C N 1
ATOM 3814 C CA . GLY C 1 61 ? -50.611 -8.805 19.883 1.00 46.57 61 GLY C CA 1
ATOM 3815 C C . GLY C 1 61 ? -49.864 -9.593 18.828 1.00 45.25 61 GLY C C 1
ATOM 3816 O O . GLY C 1 61 ? -50.501 -10.331 18.067 1.00 46.39 61 GLY C O 1
ATOM 3817 N N . VAL C 1 62 ? -48.546 -9.460 18.750 1.00 39.77 62 VAL C N 1
ATOM 3818 C CA . VAL C 1 62 ? -47.777 -10.233 17.764 1.00 34.00 62 VAL C CA 1
ATOM 3819 C C . VAL C 1 62 ? -47.674 -11.679 18.241 1.00 33.39 62 VAL C C 1
ATOM 3820 O O . VAL C 1 62 ? -47.264 -11.922 19.393 1.00 31.46 62 VAL C O 1
ATOM 3824 N N . PRO C 1 63 ? -48.035 -12.658 17.415 1.00 36.05 63 PRO C N 1
ATOM 3825 C CA . PRO C 1 63 ? -48.038 -14.058 17.865 1.00 33.51 63 PRO C CA 1
ATOM 3826 C C . PRO C 1 63 ? -46.633 -14.587 18.130 1.00 37.96 63 PRO C C 1
ATOM 3827 O O . PRO C 1 63 ? -45.639 -14.097 17.591 1.00 30.92 63 PRO C O 1
ATOM 3831 N N . ALA C 1 64 ? -46.574 -15.641 18.955 1.00 27.99 64 ALA C N 1
ATOM 3832 C CA . ALA C 1 64 ? -45.300 -16.157 19.456 1.00 30.18 64 ALA C CA 1
ATOM 3833 C C . ALA C 1 64 ? -44.443 -16.811 18.379 1.00 31.65 64 ALA C C 1
ATOM 3834 O O . ALA C 1 64 ? -43.236 -16.980 18.591 1.00 33.70 64 ALA C O 1
ATOM 3836 N N . ARG C 1 65 ? -45.020 -17.175 17.234 1.00 30.72 65 ARG C N 1
ATOM 3837 C CA . ARG C 1 65 ? -44.217 -17.735 16.156 1.00 30.51 65 ARG C CA 1
ATOM 3838 C C . ARG C 1 65 ? -43.229 -16.724 15.579 1.00 29.12 65 ARG C C 1
ATOM 3839 O O . ARG C 1 65 ? -42.314 -17.124 14.851 1.00 25.92 65 ARG C O 1
ATOM 3847 N N . PHE C 1 66 ? -43.408 -15.434 15.861 1.00 23.35 66 PHE C N 1
ATOM 3848 C CA . PHE C 1 66 ? -42.455 -14.406 15.453 1.00 23.58 66 PHE C CA 1
ATOM 3849 C C . PHE C 1 66 ? -41.347 -14.280 16.493 1.00 24.84 66 PHE C C 1
ATOM 3850 O O . PHE C 1 66 ? -41.599 -14.355 17.700 1.00 29.50 66 PHE C O 1
ATOM 3858 N N . SER C 1 67 ? -40.125 -14.041 16.026 1.00 22.62 67 SER C N 1
ATOM 3859 C CA . SER C 1 67 ? -39.041 -13.733 16.949 1.00 22.81 67 SER C CA 1
ATOM 3860 C C . SER C 1 67 ? -37.997 -12.911 16.203 1.00 23.85 67 SER C C 1
ATOM 3861 O O . SER C 1 67 ? -37.963 -12.893 14.972 1.00 27.44 67 SER C O 1
ATOM 3864 N N . GLY C 1 68 ? -37.154 -12.227 16.963 1.00 22.85 68 GLY C N 1
ATOM 3865 C CA . GLY C 1 68 ? -36.056 -11.475 16.386 1.00 22.60 68 GLY C CA 1
ATOM 3866 C C . GLY C 1 68 ? -34.795 -11.694 17.192 1.00 23.78 68 GLY C C 1
ATOM 3867 O O . GLY C 1 68 ? -34.840 -11.962 18.395 1.00 25.16 68 GLY C O 1
ATOM 3868 N N . SER C 1 69 ? -33.652 -11.571 16.515 1.00 22.86 69 SER C N 1
ATOM 3869 C CA . SER C 1 69 ? -32.385 -11.764 17.208 1.00 23.27 69 SER C CA 1
ATOM 3870 C C . SER C 1 69 ? -31.284 -10.974 16.514 1.00 25.51 69 SER C C 1
ATOM 3871 O O . SER C 1 69 ? -31.506 -10.313 15.491 1.00 25.43 69 SER C O 1
ATOM 3874 N N . GLY C 1 70 ? -30.088 -11.047 17.088 1.00 29.17 70 GLY C N 1
ATOM 3875 C CA . GLY C 1 70 ? -28.911 -10.416 16.530 1.00 30.97 70 GLY C CA 1
ATOM 3876 C C . GLY C 1 70 ? -28.369 -9.324 17.438 1.00 29.52 70 GLY C C 1
ATOM 3877 O O . GLY C 1 70 ? -28.938 -8.988 18.479 1.00 30.98 70 GLY C O 1
ATOM 3878 N N A SER C 1 71 ? -27.240 -8.768 17.008 0.50 29.26 71 SER C N 1
ATOM 3879 N N B SER C 1 71 ? -27.251 -8.759 16.993 0.50 29.26 71 SER C N 1
ATOM 3880 C CA A SER C 1 71 ? -26.567 -7.696 17.727 0.50 31.68 71 SER C CA 1
ATOM 3881 C CA B SER C 1 71 ? -26.542 -7.716 17.718 0.50 31.87 71 SER C CA 1
ATOM 3882 C C A SER C 1 71 ? -25.493 -7.132 16.811 0.50 32.28 71 SER C C 1
ATOM 3883 C C B SER C 1 71 ? -25.518 -7.111 16.774 0.50 32.31 71 SER C C 1
ATOM 3884 O O A SER C 1 71 ? -25.095 -7.771 15.832 0.50 32.57 71 SER C O 1
ATOM 3885 O O B SER C 1 71 ? -25.174 -7.702 15.746 0.50 33.36 71 SER C O 1
ATOM 3890 N N . GLY C 1 72 ? -25.033 -5.928 17.138 1.00 30.22 72 GLY C N 1
ATOM 3891 C CA . GLY C 1 72 ? -24.007 -5.273 16.354 1.00 32.03 72 GLY C CA 1
ATOM 3892 C C . GLY C 1 72 ? -24.488 -4.842 14.983 1.00 31.56 72 GLY C C 1
ATOM 3893 O O . GLY C 1 72 ? -25.254 -3.881 14.855 1.00 34.23 72 GLY C O 1
ATOM 3894 N N . THR C 1 73 ? -24.041 -5.555 13.945 1.00 32.43 73 THR C N 1
ATOM 3895 C CA . THR C 1 73 ? -24.414 -5.223 12.578 1.00 35.03 73 THR C CA 1
ATOM 3896 C C . THR C 1 73 ? -25.425 -6.178 11.967 1.00 36.48 73 THR C C 1
ATOM 3897 O O . THR C 1 73 ? -26.012 -5.832 10.938 1.00 37.31 73 THR C O 1
ATOM 3901 N N . ASP C 1 74 ? -25.647 -7.359 12.553 1.00 29.22 74 ASP C N 1
ATOM 3902 C CA . ASP C 1 74 ? -26.427 -8.406 11.898 1.00 27.26 74 ASP C CA 1
ATOM 3903 C C . ASP C 1 74 ? -27.646 -8.801 12.721 1.00 28.20 74 ASP C C 1
ATOM 3904 O O . ASP C 1 74 ? -27.522 -9.171 13.894 1.00 30.34 74 ASP C O 1
ATOM 3909 N N . PHE C 1 75 ? -28.819 -8.756 12.088 1.00 27.20 75 PHE C N 1
ATOM 3910 C CA . PHE C 1 75 ? -30.081 -9.028 12.767 1.00 24.86 75 PHE C CA 1
ATOM 3911 C C . PHE C 1 75 ? -30.949 -9.942 11.926 1.00 27.82 75 PHE C C 1
ATOM 3912 O O . PHE C 1 75 ? -30.862 -9.947 10.693 1.00 26.90 75 PHE C O 1
ATOM 3920 N N . THR C 1 76 ? -31.800 -10.709 12.608 1.00 23.81 76 THR C N 1
ATOM 3921 C CA . THR C 1 76 ? -32.604 -11.725 11.946 1.00 25.15 76 THR C CA 1
ATOM 3922 C C . THR C 1 76 ? -34.029 -11.675 12.476 1.00 27.92 76 THR C C 1
ATOM 3923 O O . THR C 1 76 ? -34.243 -11.568 13.687 1.00 29.68 76 THR C O 1
ATOM 3927 N N . LEU C 1 77 ? -34.998 -11.725 11.565 1.00 24.36 77 LEU C N 1
ATOM 3928 C CA . LEU C 1 77 ? -36.406 -11.912 11.891 1.00 21.42 77 LEU C CA 1
ATOM 3929 C C . LEU C 1 77 ? -36.786 -13.325 11.482 1.00 23.26 77 LEU C C 1
ATOM 3930 O O . LEU C 1 77 ? -36.488 -13.741 10.359 1.00 26.07 77 LEU C O 1
ATOM 3935 N N . THR C 1 78 ? -37.411 -14.072 12.390 1.00 22.30 78 THR C N 1
ATOM 3936 C CA . THR C 1 78 ? -37.758 -15.461 12.120 1.00 23.11 78 THR C CA 1
ATOM 3937 C C . THR C 1 78 ? -39.242 -15.652 12.373 1.00 23.19 78 THR C C 1
ATOM 3938 O O . THR C 1 78 ? -39.771 -15.158 13.375 1.00 27.25 78 THR C O 1
ATOM 3942 N N . ILE C 1 79 ? -39.926 -16.321 11.443 1.00 22.58 79 ILE C N 1
ATOM 3943 C CA . ILE C 1 79 ? -41.330 -16.675 11.628 1.00 21.59 79 ILE C CA 1
ATOM 3944 C C . ILE C 1 79 ? -41.464 -18.177 11.443 1.00 25.55 79 ILE C C 1
ATOM 3945 O O . ILE C 1 79 ? -41.279 -18.690 10.329 1.00 28.03 79 ILE C O 1
ATOM 3950 N N . SER C 1 80 ? -41.817 -18.881 12.507 1.00 26.02 80 SER C N 1
ATOM 3951 C CA . SER C 1 80 ? -42.105 -20.296 12.346 1.00 28.36 80 SER C CA 1
ATOM 3952 C C . SER C 1 80 ? -43.584 -20.491 12.008 1.00 32.11 80 SER C C 1
ATOM 3953 O O . SER C 1 80 ? -44.399 -19.567 12.103 1.00 30.89 80 SER C O 1
ATOM 3956 N N . SER C 1 81 ? -43.917 -21.708 11.585 1.00 32.53 81 SER C N 1
ATOM 3957 C CA . SER C 1 81 ? -45.296 -22.127 11.343 1.00 29.18 81 SER C CA 1
ATOM 3958 C C . SER C 1 81 ? -46.086 -21.025 10.632 1.00 30.56 81 SER C C 1
ATOM 3959 O O . SER C 1 81 ? -47.053 -20.468 11.158 1.00 31.19 81 SER C O 1
ATOM 3962 N N . LEU C 1 82 ? -45.629 -20.702 9.420 1.00 30.46 82 LEU C N 1
ATOM 3963 C CA . LEU C 1 82 ? -46.188 -19.572 8.675 1.00 31.49 82 LEU C CA 1
ATOM 3964 C C . LEU C 1 82 ? -47.686 -19.739 8.434 1.00 32.96 82 LEU C C 1
ATOM 3965 O O . LEU C 1 82 ? -48.150 -20.799 8.005 1.00 29.62 82 LEU C O 1
ATOM 3970 N N . GLN C 1 83 ? -48.433 -18.675 8.714 1.00 29.45 83 GLN C N 1
ATOM 3971 C CA . GLN C 1 83 ? -49.861 -18.550 8.498 1.00 26.57 83 GLN C CA 1
ATOM 3972 C C . GLN C 1 83 ? -50.128 -17.630 7.316 1.00 27.78 83 GLN C C 1
ATOM 3973 O O . GLN C 1 83 ? -49.285 -16.797 6.967 1.00 28.84 83 GLN C O 1
ATOM 3979 N N . PRO C 1 84 ? -51.295 -17.758 6.663 1.00 29.82 84 PRO C N 1
ATOM 3980 C CA . PRO C 1 84 ? -51.577 -16.912 5.489 1.00 31.36 84 PRO C CA 1
ATOM 3981 C C . PRO C 1 84 ? -51.388 -15.428 5.747 1.00 30.05 84 PRO C C 1
ATOM 3982 O O . PRO C 1 84 ? -50.866 -14.716 4.882 1.00 27.87 84 PRO C O 1
ATOM 3986 N N . GLU C 1 85 ? -51.765 -14.949 6.931 1.00 31.69 85 GLU C N 1
ATOM 3987 C CA . GLU C 1 85 ? -51.672 -13.531 7.251 1.00 33.50 85 GLU C CA 1
ATOM 3988 C C . GLU C 1 85 ? -50.237 -13.049 7.434 1.00 29.31 85 GLU C C 1
ATOM 3989 O O . GLU C 1 85 ? -50.026 -11.837 7.586 1.00 30.70 85 GLU C O 1
ATOM 3995 N N . ASP C 1 86 ? -49.256 -13.955 7.423 1.00 26.21 86 ASP C N 1
ATOM 3996 C CA . ASP C 1 86 ? -47.861 -13.587 7.635 1.00 27.94 86 ASP C CA 1
ATOM 3997 C C . ASP C 1 86 ? -47.161 -13.170 6.350 1.00 27.32 86 ASP C C 1
ATOM 3998 O O . ASP C 1 86 ? -46.036 -12.662 6.410 1.00 26.50 86 ASP C O 1
ATOM 4003 N N . PHE C 1 87 ? -47.780 -13.386 5.197 1.00 24.84 87 PHE C N 1
ATOM 4004 C CA . PHE C 1 87 ? -47.112 -13.106 3.937 1.00 24.78 87 PHE C CA 1
ATOM 4005 C C . PHE C 1 87 ? -47.294 -11.631 3.604 1.00 25.52 87 PHE C C 1
ATOM 4006 O O . PHE C 1 87 ? -48.418 -11.123 3.552 1.00 28.73 87 PHE C O 1
ATOM 4014 N N . ALA C 1 88 ? -46.168 -10.938 3.448 1.00 25.82 88 ALA C N 1
ATOM 4015 C CA . ALA C 1 88 ? -46.114 -9.489 3.545 1.00 23.86 88 ALA C CA 1
ATOM 4016 C C . ALA C 1 88 ? -44.697 -9.068 3.207 1.00 22.83 88 ALA C C 1
ATOM 4017 O O . ALA C 1 88 ? -43.836 -9.926 2.997 1.00 24.36 88 ALA C O 1
ATOM 4019 N N . THR C 1 89 ? -44.432 -7.772 3.173 1.00 22.97 89 THR C N 1
ATOM 4020 C CA . THR C 1 89 ? -43.070 -7.274 3.051 1.00 21.22 89 THR C CA 1
ATOM 4021 C C . THR C 1 89 ? -42.612 -6.775 4.417 1.00 23.92 89 THR C C 1
ATOM 4022 O O . THR C 1 89 ? -43.356 -6.072 5.108 1.00 26.36 89 THR C O 1
ATOM 4026 N N . TYR C 1 90 ? -41.397 -7.150 4.798 1.00 23.95 90 TYR C N 1
ATOM 4027 C CA . TYR C 1 90 ? -40.838 -6.815 6.098 1.00 21.44 90 TYR C CA 1
ATOM 4028 C C . TYR C 1 90 ? -39.676 -5.851 5.933 1.00 24.85 90 TYR C C 1
ATOM 4029 O O . TYR C 1 90 ? -38.843 -6.028 5.038 1.00 24.24 90 TYR C O 1
ATOM 4038 N N . TYR C 1 91 ? -39.633 -4.831 6.800 1.00 22.20 91 TYR C N 1
ATOM 4039 C CA . TYR C 1 91 ? -38.615 -3.786 6.783 1.00 26.16 91 TYR C CA 1
ATOM 4040 C C . TYR C 1 91 ? -37.942 -3.689 8.140 1.00 23.95 91 TYR C C 1
ATOM 4041 O O . TYR C 1 91 ? -38.621 -3.711 9.168 1.00 25.91 91 TYR C O 1
ATOM 4050 N N . CYS C 1 92 ? -36.619 -3.534 8.140 1.00 23.05 92 CYS C N 1
ATOM 4051 C CA . CYS C 1 92 ? -35.893 -3.153 9.340 1.00 28.61 92 CYS C CA 1
ATOM 4052 C C . CYS C 1 92 ? -35.663 -1.641 9.356 1.00 29.93 92 CYS C C 1
ATOM 4053 O O . CYS C 1 92 ? -35.624 -0.990 8.306 1.00 27.89 92 CYS C O 1
ATOM 4056 N N . GLN C 1 93 ? -35.536 -1.089 10.571 1.00 24.71 93 GLN C N 1
ATOM 4057 C CA . GLN C 1 93 ? -35.326 0.335 10.839 1.00 25.62 93 GLN C CA 1
ATOM 4058 C C . GLN C 1 93 ? -34.387 0.452 12.024 1.00 26.00 93 GLN C C 1
ATOM 4059 O O . GLN C 1 93 ? -34.589 -0.230 13.029 1.00 30.83 93 GLN C O 1
ATOM 4065 N N . HIS C 1 94 ? -33.391 1.322 11.934 1.00 26.71 94 HIS C N 1
ATOM 4066 C CA . HIS C 1 94 ? -32.566 1.577 13.107 1.00 27.23 94 HIS C CA 1
ATOM 4067 C C . HIS C 1 94 ? -33.014 2.855 13.802 1.00 29.31 94 HIS C C 1
ATOM 4068 O O . HIS C 1 94 ? -33.629 3.741 13.205 1.00 31.02 94 HIS C O 1
ATOM 4075 N N . SER C 1 95 ? -32.682 2.941 15.091 1.00 31.00 95 SER C N 1
ATOM 4076 C CA . SER C 1 95 ? -32.819 4.165 15.865 1.00 33.85 95 SER C CA 1
ATOM 4077 C C . SER C 1 95 ? -31.486 4.496 16.527 1.00 31.19 95 SER C C 1
ATOM 4078 O O . SER C 1 95 ? -31.418 4.868 17.705 1.00 32.59 95 SER C O 1
ATOM 4081 N N . TRP C 1 96 ? -30.398 4.340 15.764 1.00 34.44 96 TRP C N 1
ATOM 4082 C CA . TRP C 1 96 ? -29.059 4.619 16.267 1.00 36.07 96 TRP C CA 1
ATOM 4083 C C . TRP C 1 96 ? -28.774 6.112 16.312 1.00 39.25 96 TRP C C 1
ATOM 4084 O O . TRP C 1 96 ? -28.194 6.608 17.281 1.00 41.01 96 TRP C O 1
ATOM 4095 N N . GLU C 1 97 ? -29.172 6.829 15.270 1.00 36.32 97 GLU C N 1
ATOM 4096 C CA . GLU C 1 97 ? -28.789 8.216 15.050 1.00 45.67 97 GLU C CA 1
ATOM 4097 C C . GLU C 1 97 ? -29.746 8.793 14.021 1.00 44.04 97 GLU C C 1
ATOM 4098 O O . GLU C 1 97 ? -30.528 8.067 13.400 1.00 43.51 97 GLU C O 1
ATOM 4104 N N . MET C 1 98 ? -29.666 10.109 13.839 1.00 46.88 98 MET C N 1
ATOM 4105 C CA . MET C 1 98 ? -30.303 10.769 12.701 1.00 44.52 98 MET C CA 1
ATOM 4106 C C . MET C 1 98 ? -29.326 10.791 11.537 1.00 48.17 98 MET C C 1
ATOM 4107 O O . MET C 1 98 ? -28.130 11.009 11.739 1.00 47.30 98 MET C O 1
ATOM 4112 N N . PRO C 1 99 ? -29.822 10.561 10.310 1.00 42.99 99 PRO C N 1
ATOM 4113 C CA . PRO C 1 99 ? -31.226 10.283 9.991 1.00 46.16 99 PRO C CA 1
ATOM 4114 C C . PRO C 1 99 ? -31.627 8.818 10.170 1.00 38.53 99 PRO C C 1
ATOM 4115 O O . PRO C 1 99 ? -30.792 7.916 10.024 1.00 41.21 99 PRO C O 1
ATOM 4119 N N . LEU C 1 100 ? -32.895 8.597 10.505 1.00 37.27 100 LEU C N 1
ATOM 4120 C CA . LEU C 1 100 ? -33.446 7.249 10.494 1.00 40.25 100 LEU C CA 1
ATOM 4121 C C . LEU C 1 100 ? -33.421 6.705 9.078 1.00 34.98 100 LEU C C 1
ATOM 4122 O O . LEU C 1 100 ? -33.746 7.415 8.122 1.00 39.16 100 LEU C O 1
ATOM 4127 N N . THR C 1 101 ? -33.000 5.454 8.939 1.00 32.14 101 THR C N 1
ATOM 4128 C CA . THR C 1 101 ? -33.009 4.783 7.651 1.00 31.08 101 THR C CA 1
ATOM 4129 C C . THR C 1 101 ? -33.602 3.389 7.815 1.00 34.19 101 THR C C 1
ATOM 4130 O O . THR C 1 101 ? -33.645 2.830 8.917 1.00 31.22 101 THR C O 1
ATOM 4134 N N . PHE C 1 102 ? -34.095 2.861 6.693 1.00 31.99 102 PHE C N 1
ATOM 4135 C CA . PHE C 1 102 ? -34.803 1.593 6.616 1.00 30.74 102 PHE C CA 1
ATOM 4136 C C . PHE C 1 102 ? -34.102 0.661 5.635 1.00 30.78 102 PHE C C 1
ATOM 4137 O O . PHE C 1 102 ? -33.432 1.103 4.694 1.00 34.49 102 PHE C O 1
ATOM 4145 N N . GLY C 1 103 ? -34.278 -0.630 5.848 1.00 25.20 103 GLY C N 1
ATOM 4146 C CA . GLY C 1 103 ? -33.892 -1.603 4.845 1.00 29.95 103 GLY C CA 1
ATOM 4147 C C . GLY C 1 103 ? -34.739 -1.470 3.590 1.00 31.25 103 GLY C C 1
ATOM 4148 O O . GLY C 1 103 ? -35.765 -0.790 3.564 1.00 28.69 103 GLY C O 1
ATOM 4149 N N . GLN C 1 104 ? -34.299 -2.143 2.522 1.00 27.71 104 GLN C N 1
ATOM 4150 C CA . GLN C 1 104 ? -35.008 -2.036 1.253 1.00 27.06 104 GLN C CA 1
ATOM 4151 C C . GLN C 1 104 ? -36.231 -2.939 1.182 1.00 26.93 104 GLN C C 1
ATOM 4152 O O . GLN C 1 104 ? -36.997 -2.837 0.213 1.00 29.83 104 GLN C O 1
ATOM 4158 N N . GLY C 1 105 ? -36.429 -3.796 2.174 1.00 26.56 105 GLY C N 1
ATOM 4159 C CA . GLY C 1 105 ? -37.583 -4.661 2.304 1.00 24.21 105 GLY C CA 1
ATOM 4160 C C . GLY C 1 105 ? -37.333 -6.061 1.775 1.00 26.53 105 GLY C C 1
ATOM 4161 O O . GLY C 1 105 ? -36.580 -6.271 0.819 1.00 28.31 105 GLY C O 1
ATOM 4162 N N . THR C 1 106 ? -37.976 -7.038 2.412 1.00 22.49 106 THR C N 1
ATOM 4163 C CA . THR C 1 106 ? -37.961 -8.437 1.990 1.00 23.19 106 THR C CA 1
ATOM 4164 C C . THR C 1 106 ? -39.399 -8.910 1.819 1.00 26.38 106 THR C C 1
ATOM 4165 O O . THR C 1 106 ? -40.171 -8.926 2.783 1.00 24.32 106 THR C O 1
ATOM 4169 N N . LYS C 1 107 ? -39.760 -9.327 0.608 1.00 22.39 107 LYS C N 1
ATOM 4170 C CA . LYS C 1 107 ? -41.119 -9.766 0.349 1.00 23.79 107 LYS C CA 1
ATOM 4171 C C . LYS C 1 107 ? -41.237 -11.262 0.576 1.00 24.47 107 LYS C C 1
ATOM 4172 O O . LYS C 1 107 ? -40.574 -12.054 -0.096 1.00 25.70 107 LYS C O 1
ATOM 4178 N N . LEU C 1 108 ? -42.108 -11.646 1.492 1.00 21.71 108 LEU C N 1
ATOM 4179 C CA . LEU C 1 108 ? -42.308 -13.043 1.830 1.00 23.40 108 LEU C CA 1
ATOM 4180 C C . LEU C 1 108 ? -43.574 -13.514 1.132 1.00 25.49 108 LEU C C 1
ATOM 4181 O O . LEU C 1 108 ? -44.659 -12.966 1.370 1.00 27.37 108 LEU C O 1
ATOM 4186 N N . GLU C 1 109 ? -43.427 -14.496 0.247 1.00 24.00 109 GLU C N 1
ATOM 4187 C CA . GLU C 1 109 ? -44.526 -15.006 -0.556 1.00 25.18 109 GLU C CA 1
ATOM 4188 C C . GLU C 1 109 ? -44.778 -16.473 -0.242 1.00 25.04 109 GLU C C 1
ATOM 4189 O O . GLU C 1 109 ? -43.943 -17.146 0.369 1.00 26.69 109 GLU C O 1
ATOM 4195 N N . ILE C 1 110 ? -45.943 -16.963 -0.667 1.00 23.67 110 ILE C N 1
ATOM 4196 C CA . ILE C 1 110 ? -46.362 -18.335 -0.383 1.00 26.53 110 ILE C CA 1
ATOM 4197 C C . ILE C 1 110 ? -45.798 -19.268 -1.445 1.00 28.41 110 ILE C C 1
ATOM 4198 O O . ILE C 1 110 ? -46.057 -19.095 -2.640 1.00 27.96 110 ILE C O 1
ATOM 4203 N N . LYS C 1 111 ? -45.046 -20.279 -1.008 1.00 27.55 111 LYS C N 1
ATOM 4204 C CA . LYS C 1 111 ? -44.625 -21.339 -1.910 1.00 27.00 111 LYS C CA 1
ATOM 4205 C C . LYS C 1 111 ? -45.735 -22.376 -1.985 1.00 30.19 111 LYS C C 1
ATOM 4206 O O . LYS C 1 111 ? -46.176 -22.893 -0.954 1.00 35.05 111 LYS C O 1
ATOM 4212 N N . ARG C 1 112 ? -46.201 -22.664 -3.195 1.00 33.49 112 ARG C N 1
ATOM 4213 C CA . ARG C 1 112 ? -47.183 -23.711 -3.433 1.00 28.59 112 ARG C CA 1
ATOM 4214 C C . ARG C 1 112 ? -46.648 -24.634 -4.521 1.00 33.69 112 ARG C C 1
ATOM 4215 O O . ARG C 1 112 ? -45.526 -24.461 -5.013 1.00 31.06 112 ARG C O 1
ATOM 4223 N N . THR C 1 113 ? -47.450 -25.631 -4.890 1.00 30.48 113 THR C N 1
ATOM 4224 C CA . THR C 1 113 ? -47.035 -26.555 -5.937 1.00 32.95 113 THR C CA 1
ATOM 4225 C C . THR C 1 113 ? -47.009 -25.861 -7.299 1.00 33.60 113 THR C C 1
ATOM 4226 O O . THR C 1 113 ? -47.667 -24.842 -7.528 1.00 31.12 113 THR C O 1
ATOM 4230 N N . VAL C 1 114 ? -46.245 -26.454 -8.220 1.00 34.84 114 VAL C N 1
ATOM 4231 C CA . VAL C 1 114 ? -46.141 -25.913 -9.569 1.00 35.77 114 VAL C CA 1
ATOM 4232 C C . VAL C 1 114 ? -47.496 -25.964 -10.266 1.00 32.38 114 VAL C C 1
ATOM 4233 O O . VAL C 1 114 ? -48.233 -26.952 -10.164 1.00 35.83 114 VAL C O 1
ATOM 4237 N N . ALA C 1 115 ? -47.833 -24.881 -10.979 1.00 27.55 115 ALA C N 1
ATOM 4238 C CA . ALA C 1 115 ? -49.046 -24.818 -11.786 1.00 28.64 115 ALA C CA 1
ATOM 4239 C C . ALA C 1 115 ? -48.708 -24.194 -13.131 1.00 25.65 115 ALA C C 1
ATOM 4240 O O . ALA C 1 115 ? -48.144 -23.100 -13.180 1.00 27.76 115 ALA C O 1
ATOM 4242 N N . ALA C 1 116 ? -49.046 -24.893 -14.222 1.00 28.17 116 ALA C N 1
ATOM 4243 C CA . ALA C 1 116 ? -48.726 -24.358 -15.537 1.00 31.30 116 ALA C CA 1
ATOM 4244 C C . ALA C 1 116 ? -49.700 -23.246 -15.929 1.00 31.91 116 ALA C C 1
ATOM 4245 O O . ALA C 1 116 ? -50.879 -23.290 -15.570 1.00 33.35 116 ALA C O 1
ATOM 4247 N N . PRO C 1 117 ? -49.230 -22.243 -16.675 1.00 28.91 117 PRO C N 1
ATOM 4248 C CA . PRO C 1 117 ? -50.129 -21.174 -17.132 1.00 24.99 117 PRO C CA 1
ATOM 4249 C C . PRO C 1 117 ? -51.051 -21.646 -18.243 1.00 26.52 117 PRO C C 1
ATOM 4250 O O . PRO C 1 117 ? -50.704 -22.525 -19.042 1.00 32.40 117 PRO C O 1
ATOM 4254 N N . SER C 1 118 ? -52.249 -21.074 -18.265 1.00 23.53 118 SER C N 1
ATOM 4255 C CA . SER C 1 118 ? -53.146 -21.171 -19.417 1.00 23.56 118 SER C CA 1
ATOM 4256 C C . SER C 1 118 ? -52.893 -19.939 -20.268 1.00 24.26 118 SER C C 1
ATOM 4257 O O . SER C 1 118 ? -52.955 -18.815 -19.758 1.00 24.46 118 SER C O 1
ATOM 4260 N N . VAL C 1 119 ? -52.572 -20.143 -21.547 1.00 21.39 119 VAL C N 1
ATOM 4261 C CA . VAL C 1 119 ? -52.057 -19.071 -22.394 1.00 21.58 119 VAL C CA 1
ATOM 4262 C C . VAL C 1 119 ? -53.108 -18.688 -23.425 1.00 22.28 119 VAL C C 1
ATOM 4263 O O . VAL C 1 119 ? -53.773 -19.559 -24.005 1.00 22.77 119 VAL C O 1
ATOM 4267 N N . PHE C 1 120 ? -53.252 -17.379 -23.650 1.00 20.47 120 PHE C N 1
ATOM 4268 C CA . PHE C 1 120 ? -54.202 -16.823 -24.612 1.00 19.12 120 PHE C CA 1
ATOM 4269 C C . PHE C 1 120 ? -53.526 -15.687 -25.356 1.00 22.75 120 PHE C C 1
ATOM 4270 O O . PHE C 1 120 ? -52.718 -14.961 -24.770 1.00 20.58 120 PHE C O 1
ATOM 4278 N N . ILE C 1 121 ? -53.846 -15.525 -26.641 1.00 19.71 121 ILE C N 1
ATOM 4279 C CA . ILE C 1 121 ? -53.363 -14.381 -27.411 1.00 19.66 121 ILE C CA 1
ATOM 4280 C C . ILE C 1 121 ? -54.558 -13.596 -27.941 1.00 19.16 121 ILE C C 1
ATOM 4281 O O . ILE C 1 121 ? -55.580 -14.177 -28.335 1.00 21.79 121 ILE C O 1
ATOM 4286 N N . PHE C 1 122 ? -54.422 -12.272 -27.956 1.00 17.66 122 PHE C N 1
ATOM 4287 C CA . PHE C 1 122 ? -55.462 -11.377 -28.443 1.00 18.30 122 PHE C CA 1
ATOM 4288 C C . PHE C 1 122 ? -54.915 -10.470 -29.534 1.00 19.86 122 PHE C C 1
ATOM 4289 O O . PHE C 1 122 ? -53.907 -9.778 -29.319 1.00 21.20 122 PHE C O 1
ATOM 4297 N N . PRO C 1 123 ? -55.566 -10.399 -30.682 1.00 18.94 123 PRO C N 1
ATOM 4298 C CA . PRO C 1 123 ? -55.129 -9.468 -31.734 1.00 23.20 123 PRO C CA 1
ATOM 4299 C C . PRO C 1 123 ? -55.523 -8.044 -31.395 1.00 21.31 123 PRO C C 1
ATOM 4300 O O . PRO C 1 123 ? -56.369 -7.804 -30.512 1.00 19.40 123 PRO C O 1
ATOM 4304 N N . PRO C 1 124 ? -54.927 -7.063 -32.062 1.00 22.52 124 PRO C N 1
ATOM 4305 C CA . PRO C 1 124 ? -55.407 -5.688 -31.912 1.00 21.36 124 PRO C CA 1
ATOM 4306 C C . PRO C 1 124 ? -56.807 -5.530 -32.486 1.00 22.16 124 PRO C C 1
ATOM 4307 O O . PRO C 1 124 ? -57.198 -6.187 -33.455 1.00 25.18 124 PRO C O 1
ATOM 4311 N N . SER C 1 125 ? -57.560 -4.632 -31.876 1.00 21.59 125 SER C N 1
ATOM 4312 C CA . SER C 1 125 ? -58.912 -4.365 -32.327 1.00 23.36 125 SER C CA 1
ATOM 4313 C C . SER C 1 125 ? -58.882 -3.438 -33.533 1.00 24.97 125 SER C C 1
ATOM 4314 O O . SER C 1 125 ? -57.987 -2.605 -33.677 1.00 25.83 125 SER C O 1
ATOM 4317 N N . ASP C 1 126 ? -59.871 -3.590 -34.421 1.00 27.07 126 ASP C N 1
ATOM 4318 C CA . ASP C 1 126 ? -59.955 -2.649 -35.532 1.00 29.61 126 ASP C CA 1
ATOM 4319 C C . ASP C 1 126 ? -60.069 -1.215 -35.041 1.00 27.57 126 ASP C C 1
ATOM 4320 O O . ASP C 1 126 ? -59.541 -0.295 -35.678 1.00 31.57 126 ASP C O 1
ATOM 4325 N N . GLU C 1 127 ? -60.739 -1.005 -33.904 1.00 28.42 127 GLU C N 1
ATOM 4326 C CA . GLU C 1 127 ? -60.871 0.340 -33.358 1.00 30.09 127 GLU C CA 1
ATOM 4327 C C . GLU C 1 127 ? -59.510 0.951 -33.045 1.00 25.77 127 GLU C C 1
ATOM 4328 O O . GLU C 1 127 ? -59.265 2.125 -33.342 1.00 28.32 127 GLU C O 1
ATOM 4334 N N . GLN C 1 128 ? -58.607 0.172 -32.442 1.00 25.14 128 GLN C N 1
ATOM 4335 C CA . GLN C 1 128 ? -57.314 0.749 -32.102 1.00 23.92 128 GLN C CA 1
ATOM 4336 C C . GLN C 1 128 ? -56.498 1.020 -33.361 1.00 24.91 128 GLN C C 1
ATOM 4337 O O . GLN C 1 128 ? -55.840 2.063 -33.466 1.00 27.73 128 GLN C O 1
ATOM 4343 N N . LEU C 1 129 ? -56.569 0.112 -34.339 1.00 26.43 129 LEU C N 1
ATOM 4344 C CA . LEU C 1 129 ? -55.854 0.309 -35.602 1.00 28.92 129 LEU C CA 1
ATOM 4345 C C . LEU C 1 129 ? -56.255 1.618 -36.279 1.00 29.91 129 LEU C C 1
ATOM 4346 O O . LEU C 1 129 ? -55.414 2.280 -36.898 1.00 34.15 129 LEU C O 1
ATOM 4351 N N . LYS C 1 130 ? -57.534 2.015 -36.161 1.00 32.73 130 LYS C N 1
ATOM 4352 C CA . LYS C 1 130 ? -57.973 3.317 -36.675 1.00 35.90 130 LYS C CA 1
ATOM 4353 C C . LYS C 1 130 ? -57.111 4.463 -36.156 1.00 39.15 130 LYS C C 1
ATOM 4354 O O . LYS C 1 130 ? -56.873 5.446 -36.873 1.00 39.44 130 LYS C O 1
ATOM 4360 N N . SER C 1 131 ? -56.646 4.365 -34.911 1.00 38.59 131 SER C N 1
ATOM 4361 C CA . SER C 1 131 ? -55.907 5.440 -34.258 1.00 41.30 131 SER C CA 1
ATOM 4362 C C . SER C 1 131 ? -54.404 5.383 -34.507 1.00 46.89 131 SER C C 1
ATOM 4363 O O . SER C 1 131 ? -53.685 6.283 -34.055 1.00 46.63 131 SER C O 1
ATOM 4366 N N . GLY C 1 132 ? -53.907 4.356 -35.202 1.00 37.62 132 GLY C N 1
ATOM 4367 C CA . GLY C 1 132 ? -52.523 4.320 -35.633 1.00 41.37 132 GLY C CA 1
ATOM 4368 C C . GLY C 1 132 ? -51.598 3.406 -34.854 1.00 35.93 132 GLY C C 1
ATOM 4369 O O . GLY C 1 132 ? -50.391 3.400 -35.128 1.00 35.21 132 GLY C O 1
ATOM 4370 N N . THR C 1 133 ? -52.115 2.636 -33.899 1.00 33.55 133 THR C N 1
ATOM 4371 C CA . THR C 1 133 ? -51.288 1.775 -33.064 1.00 34.86 133 THR C CA 1
ATOM 4372 C C . THR C 1 133 ? -51.912 0.386 -33.002 1.00 29.04 133 THR C C 1
ATOM 4373 O O . THR C 1 133 ? -53.118 0.212 -33.212 1.00 30.93 133 THR C O 1
ATOM 4377 N N . ALA C 1 134 ? -51.078 -0.615 -32.736 1.00 24.87 134 ALA C N 1
ATOM 4378 C CA . ALA C 1 134 ? -51.547 -1.985 -32.592 1.00 20.07 134 ALA C CA 1
ATOM 4379 C C . ALA C 1 134 ? -50.962 -2.549 -31.315 1.00 25.81 134 ALA C C 1
ATOM 4380 O O . ALA C 1 134 ? -49.738 -2.618 -31.175 1.00 27.47 134 ALA C O 1
ATOM 4382 N N . SER C 1 135 ? -51.824 -2.960 -30.396 1.00 20.10 135 SER C N 1
ATOM 4383 C CA . SER C 1 135 ? -51.381 -3.652 -29.202 1.00 23.38 135 SER C CA 1
ATOM 4384 C C . SER C 1 135 ? -51.794 -5.107 -29.328 1.00 21.15 135 SER C C 1
ATOM 4385 O O . SER C 1 135 ? -52.968 -5.401 -29.593 1.00 24.11 135 SER C O 1
ATOM 4388 N N . VAL C 1 136 ? -50.827 -6.009 -29.170 1.00 19.50 136 VAL C N 1
ATOM 4389 C CA . VAL C 1 136 ? -51.066 -7.446 -29.186 1.00 19.92 136 VAL C CA 1
ATOM 4390 C C . VAL C 1 136 ? -50.809 -7.956 -27.777 1.00 19.57 136 VAL C C 1
ATOM 4391 O O . VAL C 1 136 ? -49.768 -7.646 -27.187 1.00 19.53 136 VAL C O 1
ATOM 4395 N N . VAL C 1 137 ? -51.756 -8.699 -27.214 1.00 18.07 137 VAL C N 1
ATOM 4396 C CA . VAL C 1 137 ? -51.690 -9.063 -25.802 1.00 17.25 137 VAL C CA 1
ATOM 4397 C C . VAL C 1 137 ? -51.583 -10.570 -25.668 1.00 19.69 137 VAL C C 1
ATOM 4398 O O . VAL C 1 137 ? -52.347 -11.316 -26.290 1.00 20.14 137 VAL C O 1
ATOM 4402 N N . CYS C 1 138 ? -50.646 -11.014 -24.847 1.00 18.46 138 CYS C N 1
ATOM 4403 C CA . CYS C 1 138 ? -50.508 -12.415 -24.498 1.00 20.72 138 CYS C CA 1
ATOM 4404 C C . CYS C 1 138 ? -50.799 -12.557 -23.012 1.00 22.86 138 CYS C C 1
ATOM 4405 O O . CYS C 1 138 ? -50.208 -11.842 -22.188 1.00 20.39 138 CYS C O 1
ATOM 4408 N N . LEU C 1 139 ? -51.726 -13.451 -22.668 1.00 16.73 139 LEU C N 1
ATOM 4409 C CA . LEU C 1 139 ? -52.141 -13.637 -21.279 1.00 16.42 139 LEU C CA 1
ATOM 4410 C C . LEU C 1 139 ? -51.651 -14.986 -20.773 1.00 18.53 139 LEU C C 1
ATOM 4411 O O . LEU C 1 139 ? -51.808 -16.001 -21.456 1.00 20.34 139 LEU C O 1
ATOM 4416 N N . LEU C 1 140 ? -51.041 -14.989 -19.580 1.00 20.16 140 LEU C N 1
ATOM 4417 C CA . LEU C 1 140 ? -50.685 -16.216 -18.860 1.00 21.40 140 LEU C CA 1
ATOM 4418 C C . LEU C 1 140 ? -51.502 -16.244 -17.579 1.00 22.66 140 LEU C C 1
ATOM 4419 O O . LEU C 1 140 ? -51.307 -15.400 -16.701 1.00 20.83 140 LEU C O 1
ATOM 4424 N N . ASN C 1 141 ? -52.394 -17.217 -17.455 1.00 19.80 141 ASN C N 1
ATOM 4425 C CA . ASN C 1 141 ? -53.358 -17.228 -16.366 1.00 21.46 141 ASN C CA 1
ATOM 4426 C C . ASN C 1 141 ? -53.015 -18.309 -15.351 1.00 24.06 141 ASN C C 1
ATOM 4427 O O . ASN C 1 141 ? -52.838 -19.474 -15.720 1.00 23.47 141 ASN C O 1
ATOM 4432 N N . ASN C 1 142 ? -52.929 -17.906 -14.078 1.00 24.18 142 ASN C N 1
ATOM 4433 C CA . ASN C 1 142 ? -52.986 -18.782 -12.902 1.00 24.80 142 ASN C CA 1
ATOM 4434 C C . ASN C 1 142 ? -51.830 -19.790 -12.880 1.00 23.13 142 ASN C C 1
ATOM 4435 O O . ASN C 1 142 ? -52.023 -21.004 -12.949 1.00 28.49 142 ASN C O 1
ATOM 4440 N N . PHE C 1 143 ? -50.615 -19.264 -12.742 1.00 22.06 143 PHE C N 1
ATOM 4441 C CA . PHE C 1 143 ? -49.442 -20.125 -12.762 1.00 23.86 143 PHE C CA 1
ATOM 4442 C C . PHE C 1 143 ? -48.606 -19.935 -11.505 1.00 23.15 143 PHE C C 1
ATOM 4443 O O . PHE C 1 143 ? -48.741 -18.944 -10.781 1.00 24.06 143 PHE C O 1
ATOM 4451 N N . TYR C 1 144 ? -47.750 -20.922 -11.246 1.00 24.43 144 TYR C N 1
ATOM 4452 C CA . TYR C 1 144 ? -46.797 -20.868 -10.141 1.00 24.30 144 TYR C CA 1
ATOM 4453 C C . TYR C 1 144 ? -45.610 -21.778 -10.479 1.00 23.80 144 TYR C C 1
ATOM 4454 O O . TYR C 1 144 ? -45.805 -22.885 -10.956 1.00 26.10 144 TYR C O 1
ATOM 4463 N N . PRO C 1 145 ? -44.370 -21.320 -10.242 1.00 26.21 145 PRO C N 1
ATOM 4464 C CA . PRO C 1 145 ? -43.956 -20.044 -9.655 1.00 24.00 145 PRO C CA 1
ATOM 4465 C C . PRO C 1 145 ? -43.931 -18.887 -10.641 1.00 27.05 145 PRO C C 1
ATOM 4466 O O . PRO C 1 145 ? -44.319 -19.022 -11.793 1.00 26.51 145 PRO C O 1
ATOM 4470 N N . ARG C 1 146 ? -43.436 -17.748 -10.157 1.00 28.08 146 ARG C N 1
ATOM 4471 C CA . ARG C 1 146 ? -43.524 -16.494 -10.896 1.00 27.50 146 ARG C CA 1
ATOM 4472 C C . ARG C 1 146 ? -42.701 -16.525 -12.177 1.00 27.54 146 ARG C C 1
ATOM 4473 O O . ARG C 1 146 ? -43.059 -15.877 -13.167 1.00 27.37 146 ARG C O 1
ATOM 4481 N N . GLU C 1 147 ? -41.601 -17.267 -12.172 1.00 29.87 147 GLU C N 1
ATOM 4482 C CA . GLU C 1 147 ? -40.681 -17.259 -13.304 1.00 25.86 147 GLU C CA 1
ATOM 4483 C C . GLU C 1 147 ? -41.356 -17.777 -14.557 1.00 26.55 147 GLU C C 1
ATOM 4484 O O . GLU C 1 147 ? -41.880 -18.890 -14.575 1.00 29.46 147 GLU C O 1
ATOM 4490 N N . ALA C 1 148 ? -41.345 -16.964 -15.600 1.00 30.07 148 ALA C N 1
ATOM 4491 C CA . ALA C 1 148 ? -41.913 -17.371 -16.872 1.00 26.99 148 ALA C CA 1
ATOM 4492 C C . ALA C 1 148 ? -41.206 -16.548 -17.922 1.00 29.68 148 ALA C C 1
ATOM 4493 O O . ALA C 1 148 ? -40.769 -15.428 -17.655 1.00 36.91 148 ALA C O 1
ATOM 4495 N N . LYS C 1 149 ? -41.022 -17.126 -19.091 1.00 27.57 149 LYS C N 1
ATOM 4496 C CA . LYS C 1 149 ? -40.418 -16.378 -20.171 1.00 24.18 149 LYS C CA 1
ATOM 4497 C C . LYS C 1 149 ? -41.443 -16.293 -21.291 1.00 29.28 149 LYS C C 1
ATOM 4498 O O . LYS C 1 149 ? -42.032 -17.305 -21.679 1.00 29.54 149 LYS C O 1
ATOM 4504 N N . VAL C 1 150 ? -41.705 -15.077 -21.742 1.00 22.47 150 VAL C N 1
ATOM 4505 C CA . VAL C 1 150 ? -42.633 -14.816 -22.835 1.00 25.97 150 VAL C CA 1
ATOM 4506 C C . VAL C 1 150 ? -41.827 -14.231 -23.977 1.00 33.88 150 VAL C C 1
ATOM 4507 O O . VAL C 1 150 ? -41.179 -13.187 -23.817 1.00 33.24 150 VAL C O 1
ATOM 4511 N N . GLN C 1 151 ? -41.847 -14.908 -25.121 1.00 21.26 151 GLN C N 1
ATOM 4512 C CA . GLN C 1 151 ? -41.085 -14.491 -26.289 1.00 23.48 151 GLN C CA 1
ATOM 4513 C C . GLN C 1 151 ? -42.056 -14.203 -27.421 1.00 28.41 151 GLN C C 1
ATOM 4514 O O . GLN C 1 151 ? -42.776 -15.103 -27.866 1.00 27.06 151 GLN C O 1
ATOM 4520 N N . TRP C 1 152 ? -42.061 -12.962 -27.895 1.00 20.81 152 TRP C N 1
ATOM 4521 C CA . TRP C 1 152 ? -42.865 -12.605 -29.055 1.00 21.17 152 TRP C CA 1
ATOM 4522 C C . TRP C 1 152 ? -42.112 -12.926 -30.333 1.00 23.99 152 TRP C C 1
ATOM 4523 O O . TRP C 1 152 ? -40.905 -12.699 -30.433 1.00 24.49 152 TRP C O 1
ATOM 4534 N N . LYS C 1 153 ? -42.840 -13.441 -31.318 1.00 23.33 153 LYS C N 1
ATOM 4535 C CA . LYS C 1 153 ? -42.288 -13.712 -32.636 1.00 23.48 153 LYS C CA 1
ATOM 4536 C C . LYS C 1 153 ? -43.231 -13.112 -33.657 1.00 27.06 153 LYS C C 1
ATOM 4537 O O . LYS C 1 153 ? -44.449 -13.270 -33.553 1.00 28.26 153 LYS C O 1
ATOM 4543 N N . VAL C 1 154 ? -42.671 -12.417 -34.632 1.00 22.60 154 VAL C N 1
ATOM 4544 C CA . VAL C 1 154 ? -43.446 -11.779 -35.677 1.00 23.33 154 VAL C CA 1
ATOM 4545 C C . VAL C 1 154 ? -42.847 -12.275 -36.983 1.00 25.98 154 VAL C C 1
ATOM 4546 O O . VAL C 1 154 ? -41.706 -11.939 -37.312 1.00 29.86 154 VAL C O 1
ATOM 4550 N N . ASP C 1 155 ? -43.589 -13.109 -37.701 1.00 24.60 155 ASP C N 1
ATOM 4551 C CA . ASP C 1 155 ? -43.050 -13.766 -38.896 1.00 29.23 155 ASP C CA 1
ATOM 4552 C C . ASP C 1 155 ? -41.708 -14.443 -38.592 1.00 27.20 155 ASP C C 1
ATOM 4553 O O . ASP C 1 155 ? -40.756 -14.367 -39.372 1.00 30.29 155 ASP C O 1
ATOM 4558 N N . ASN C 1 156 ? -41.635 -15.096 -37.430 1.00 31.10 156 ASN C N 1
ATOM 4559 C CA . ASN C 1 156 ? -40.502 -15.878 -36.930 1.00 34.50 156 ASN C CA 1
ATOM 4560 C C . ASN C 1 156 ? -39.339 -15.029 -36.450 1.00 36.08 156 ASN C C 1
ATOM 4561 O O . ASN C 1 156 ? -38.344 -15.589 -35.976 1.00 35.34 156 ASN C O 1
ATOM 4566 N N . ALA C 1 157 ? -39.425 -13.706 -36.539 1.00 29.16 157 ALA C N 1
ATOM 4567 C CA . ALA C 1 157 ? -38.379 -12.855 -36.002 1.00 25.55 157 ALA C CA 1
ATOM 4568 C C . ALA C 1 157 ? -38.601 -12.669 -34.507 1.00 25.12 157 ALA C C 1
ATOM 4569 O O . ALA C 1 157 ? -39.708 -12.326 -34.076 1.00 25.68 157 ALA C O 1
ATOM 4571 N N . LEU C 1 158 ? -37.559 -12.910 -33.712 1.00 26.07 158 LEU C N 1
ATOM 4572 C CA . LEU C 1 158 ? -37.692 -12.741 -32.269 1.00 24.70 158 LEU C CA 1
ATOM 4573 C C . LEU C 1 158 ? -37.681 -11.262 -31.926 1.00 24.05 158 LEU C C 1
ATOM 4574 O O . LEU C 1 158 ? -36.817 -10.515 -32.392 1.00 26.47 158 LEU C O 1
ATOM 4579 N N . GLN C 1 159 ? -38.662 -10.845 -31.125 1.00 21.12 159 GLN C N 1
ATOM 4580 C CA . GLN C 1 159 ? -38.869 -9.449 -30.772 1.00 20.26 159 GLN C CA 1
ATOM 4581 C C . GLN C 1 159 ? -38.176 -9.113 -29.466 1.00 24.53 159 GLN C C 1
ATOM 4582 O O . GLN C 1 159 ? -38.138 -9.918 -28.530 1.00 24.03 159 GLN C O 1
ATOM 4588 N N . SER C 1 160 ? -37.676 -7.886 -29.386 1.00 22.08 160 SER C N 1
ATOM 4589 C CA . SER C 1 160 ? -37.221 -7.375 -28.110 1.00 22.72 160 SER C CA 1
ATOM 4590 C C . SER C 1 160 ? -37.418 -5.869 -28.094 1.00 20.85 160 SER C C 1
ATOM 4591 O O . SER C 1 160 ? -37.441 -5.224 -29.149 1.00 21.21 160 SER C O 1
ATOM 4594 N N . GLY C 1 161 ? -37.565 -5.320 -26.890 1.00 21.04 161 GLY C N 1
ATOM 4595 C CA . GLY C 1 161 ? -37.638 -3.889 -26.685 1.00 21.44 161 GLY C CA 1
ATOM 4596 C C . GLY C 1 161 ? -39.006 -3.285 -26.912 1.00 21.37 161 GLY C C 1
ATOM 4597 O O . GLY C 1 161 ? -39.214 -2.113 -26.558 1.00 21.98 161 GLY C O 1
ATOM 4598 N N . ASN C 1 162 ? -39.946 -4.048 -27.473 1.00 20.76 162 ASN C N 1
ATOM 4599 C CA . ASN C 1 162 ? -41.255 -3.520 -27.847 1.00 20.64 162 ASN C CA 1
ATOM 4600 C C . ASN C 1 162 ? -42.393 -4.188 -27.082 1.00 20.17 162 ASN C C 1
ATOM 4601 O O . ASN C 1 162 ? -43.547 -4.119 -27.517 1.00 20.20 162 ASN C O 1
ATOM 4606 N N . SER C 1 163 ? -42.104 -4.826 -25.955 1.00 18.75 163 SER C N 1
ATOM 4607 C CA . SER C 1 163 ? -43.156 -5.425 -25.136 1.00 19.63 163 SER C CA 1
ATOM 4608 C C . SER C 1 163 ? -42.942 -5.086 -23.664 1.00 21.57 163 SER C C 1
ATOM 4609 O O . SER C 1 163 ? -41.828 -4.792 -23.222 1.00 22.55 163 SER C O 1
ATOM 4612 N N . GLN C 1 164 ? -44.039 -5.115 -22.901 1.00 21.86 164 GLN C N 1
ATOM 4613 C CA . GLN C 1 164 ? -43.982 -4.857 -21.466 1.00 23.74 164 GLN C CA 1
ATOM 4614 C C . GLN C 1 164 ? -44.849 -5.881 -20.759 1.00 24.61 164 GLN C C 1
ATOM 4615 O O . GLN C 1 164 ? -45.918 -6.244 -21.259 1.00 23.72 164 GLN C O 1
ATOM 4621 N N . GLU C 1 165 ? -44.377 -6.339 -19.605 1.00 23.44 165 GLU C N 1
ATOM 4622 C CA . GLU C 1 165 ? -45.059 -7.335 -18.792 1.00 25.46 165 GLU C CA 1
ATOM 4623 C C . GLU C 1 165 ? -45.643 -6.674 -17.550 1.00 22.20 165 GLU C C 1
ATOM 4624 O O . GLU C 1 165 ? -45.057 -5.744 -16.981 1.00 24.97 165 GLU C O 1
ATOM 4630 N N . SER C 1 166 ? -46.801 -7.177 -17.127 1.00 18.73 166 SER C N 1
ATOM 4631 C CA . SER C 1 166 ? -47.398 -6.807 -15.857 1.00 18.13 166 SER C CA 1
ATOM 4632 C C . SER C 1 166 ? -47.888 -8.073 -15.176 1.00 18.41 166 SER C C 1
ATOM 4633 O O . SER C 1 166 ? -48.419 -8.973 -15.833 1.00 18.83 166 SER C O 1
ATOM 4636 N N A VAL C 1 167 ? -47.711 -8.149 -13.859 0.51 20.00 167 VAL C N 1
ATOM 4637 N N B VAL C 1 167 ? -47.705 -8.151 -13.858 0.49 19.99 167 VAL C N 1
ATOM 4638 C CA A VAL C 1 167 ? -48.035 -9.360 -13.112 0.51 20.95 167 VAL C CA 1
ATOM 4639 C CA B VAL C 1 167 ? -48.030 -9.358 -13.104 0.49 20.85 167 VAL C CA 1
ATOM 4640 C C A VAL C 1 167 ? -48.917 -9.006 -11.925 0.51 20.07 167 VAL C C 1
ATOM 4641 C C B VAL C 1 167 ? -48.926 -8.999 -11.931 0.49 19.92 167 VAL C C 1
ATOM 4642 O O A VAL C 1 167 ? -48.725 -7.968 -11.281 0.51 21.72 167 VAL C O 1
ATOM 4643 O O B VAL C 1 167 ? -48.735 -7.962 -11.286 0.49 21.86 167 VAL C O 1
ATOM 4650 N N . THR C 1 168 ? -49.882 -9.877 -11.633 1.00 17.71 168 THR C N 1
ATOM 4651 C CA . THR C 1 168 ? -50.716 -9.704 -10.455 1.00 19.06 168 THR C CA 1
ATOM 4652 C C . THR C 1 168 ? -49.953 -10.130 -9.202 1.00 18.64 168 THR C C 1
ATOM 4653 O O . THR C 1 168 ? -48.917 -10.791 -9.269 1.00 23.24 168 THR C O 1
ATOM 4657 N N . GLU C 1 169 ? -50.477 -9.712 -8.049 1.00 20.81 169 GLU C N 1
ATOM 4658 C CA . GLU C 1 169 ? -50.071 -10.299 -6.783 1.00 19.98 169 GLU C CA 1
ATOM 4659 C C . GLU C 1 169 ? -50.595 -11.730 -6.679 1.00 22.99 169 GLU C C 1
ATOM 4660 O O . GLU C 1 169 ? -51.488 -12.144 -7.421 1.00 27.12 169 GLU C O 1
ATOM 4666 N N . GLN C 1 170 ? -50.023 -12.494 -5.745 1.00 24.31 170 GLN C N 1
ATOM 4667 C CA . GLN C 1 170 ? -50.495 -13.852 -5.522 1.00 25.52 170 GLN C CA 1
ATOM 4668 C C . GLN C 1 170 ? -51.985 -13.858 -5.223 1.00 23.47 170 GLN C C 1
ATOM 4669 O O . GLN C 1 170 ? -52.479 -13.073 -4.395 1.00 26.07 170 GLN C O 1
ATOM 4675 N N . ASP C 1 171 ? -52.697 -14.745 -5.909 1.00 26.92 171 ASP C N 1
ATOM 4676 C CA . ASP C 1 171 ? -54.131 -14.868 -5.704 1.00 33.58 171 ASP C CA 1
ATOM 4677 C C . ASP C 1 171 ? -54.425 -15.297 -4.271 1.00 28.34 171 ASP C C 1
ATOM 4678 O O . ASP C 1 171 ? -53.755 -16.169 -3.712 1.00 28.21 171 ASP C O 1
ATOM 4683 N N . SER C 1 172 ? -55.434 -14.658 -3.672 1.00 31.03 172 SER C N 1
ATOM 4684 C CA . SER C 1 172 ? -55.787 -14.925 -2.282 1.00 39.18 172 SER C CA 1
ATOM 4685 C C . SER C 1 172 ? -56.310 -16.338 -2.067 1.00 45.25 172 SER C C 1
ATOM 4686 O O . SER C 1 172 ? -56.235 -16.845 -0.942 1.00 48.60 172 SER C O 1
ATOM 4689 N N . LYS C 1 173 ? -56.843 -16.978 -3.107 1.00 45.41 173 LYS C N 1
ATOM 4690 C CA . LYS C 1 173 ? -57.435 -18.307 -2.991 1.00 44.74 173 LYS C CA 1
ATOM 4691 C C . LYS C 1 173 ? -56.480 -19.425 -3.402 1.00 46.56 173 LYS C C 1
ATOM 4692 O O . LYS C 1 173 ? -56.344 -20.410 -2.670 1.00 52.34 173 LYS C O 1
ATOM 4698 N N . ASP C 1 174 ? -55.806 -19.306 -4.551 1.00 37.82 174 ASP C N 1
ATOM 4699 C CA . ASP C 1 174 ? -54.944 -20.385 -5.026 1.00 34.10 174 ASP C CA 1
ATOM 4700 C C . ASP C 1 174 ? -53.462 -20.031 -5.054 1.00 28.65 174 ASP C C 1
ATOM 4701 O O . ASP C 1 174 ? -52.651 -20.880 -5.439 1.00 30.49 174 ASP C O 1
ATOM 4706 N N . SER C 1 175 ? -53.086 -18.818 -4.654 1.00 28.71 175 SER C N 1
ATOM 4707 C CA . SER C 1 175 ? -51.685 -18.410 -4.544 1.00 24.86 175 SER C CA 1
ATOM 4708 C C . SER C 1 175 ? -50.956 -18.436 -5.886 1.00 21.56 175 SER C C 1
ATOM 4709 O O . SER C 1 175 ? -49.722 -18.513 -5.912 1.00 25.43 175 SER C O 1
ATOM 4712 N N . THR C 1 176 ? -51.682 -18.373 -7.002 1.00 21.36 176 THR C N 1
ATOM 4713 C CA . THR C 1 176 ? -51.033 -18.301 -8.304 1.00 19.53 176 THR C CA 1
ATOM 4714 C C . THR C 1 176 ? -50.848 -16.854 -8.730 1.00 22.33 176 THR C C 1
ATOM 4715 O O . THR C 1 176 ? -51.381 -15.927 -8.123 1.00 23.40 176 THR C O 1
ATOM 4719 N N . TYR C 1 177 ? -50.103 -16.685 -9.818 1.00 22.04 177 TYR C N 1
ATOM 4720 C CA . TYR C 1 177 ? -49.909 -15.415 -10.503 1.00 20.23 177 TYR C CA 1
ATOM 4721 C C . TYR C 1 177 ? -50.616 -15.451 -11.848 1.00 20.71 177 TYR C C 1
ATOM 4722 O O . TYR C 1 177 ? -50.862 -16.514 -12.416 1.00 21.43 177 TYR C O 1
ATOM 4731 N N . SER C 1 178 ? -50.920 -14.267 -12.363 1.00 20.29 178 SER C N 1
ATOM 4732 C CA . SER C 1 178 ? -51.282 -14.134 -13.762 1.00 18.13 178 SER C CA 1
ATOM 4733 C C . SER C 1 178 ? -50.453 -13.000 -14.334 1.00 17.41 178 SER C C 1
ATOM 4734 O O . SER C 1 178 ? -50.014 -12.099 -13.608 1.00 18.80 178 SER C O 1
ATOM 4737 N N . LEU C 1 179 ? -50.210 -13.061 -15.635 1.00 16.28 179 LEU C N 1
ATOM 4738 C CA . LEU C 1 179 ? -49.293 -12.121 -16.262 1.00 17.14 179 LEU C CA 1
ATOM 4739 C C . LEU C 1 179 ? -49.828 -11.719 -17.624 1.00 18.53 179 LEU C C 1
ATOM 4740 O O . LEU C 1 179 ? -50.324 -12.565 -18.367 1.00 19.67 179 LEU C O 1
ATOM 4745 N N . SER C 1 180 ? -49.667 -10.441 -17.968 1.00 19.07 180 SER C N 1
ATOM 4746 C CA . SER C 1 180 ? -49.935 -9.960 -19.320 1.00 19.98 180 SER C CA 1
ATOM 4747 C C . SER C 1 180 ? -48.628 -9.521 -19.960 1.00 20.20 180 SER C C 1
ATOM 4748 O O . SER C 1 180 ? -47.781 -8.898 -19.313 1.00 20.20 180 SER C O 1
ATOM 4751 N N . SER C 1 181 ? -48.444 -9.848 -21.229 1.00 20.53 181 SER C N 1
ATOM 4752 C CA . SER C 1 181 ? -47.341 -9.289 -21.997 1.00 19.36 181 SER C CA 1
ATOM 4753 C C . SER C 1 181 ? -47.955 -8.578 -23.181 1.00 20.67 181 SER C C 1
ATOM 4754 O O . SER C 1 181 ? -48.766 -9.160 -23.899 1.00 23.23 181 SER C O 1
ATOM 4757 N N . THR C 1 182 ? -47.589 -7.323 -23.374 1.00 17.94 182 THR C N 1
ATOM 4758 C CA . THR C 1 182 ? -48.227 -6.508 -24.395 1.00 19.22 182 THR C CA 1
ATOM 4759 C C . THR C 1 182 ? -47.173 -6.058 -25.384 1.00 21.36 182 THR C C 1
ATOM 4760 O O . THR C 1 182 ? -46.247 -5.337 -25.008 1.00 21.87 182 THR C O 1
ATOM 4764 N N . LEU C 1 183 ? -47.317 -6.499 -26.636 1.00 18.71 183 LEU C N 1
ATOM 4765 C CA . LEU C 1 183 ? -46.445 -6.078 -27.731 1.00 17.00 183 LEU C CA 1
ATOM 4766 C C . LEU C 1 183 ? -47.066 -4.856 -28.399 1.00 21.97 183 LEU C C 1
ATOM 4767 O O . LEU C 1 183 ? -48.217 -4.916 -28.835 1.00 23.16 183 LEU C O 1
ATOM 4772 N N . THR C 1 184 ? -46.331 -3.746 -28.477 1.00 20.83 184 THR C N 1
ATOM 4773 C CA . THR C 1 184 ? -46.900 -2.522 -29.041 1.00 21.94 184 THR C CA 1
ATOM 4774 C C . THR C 1 184 ? -46.155 -2.141 -30.311 1.00 25.29 184 THR C C 1
ATOM 4775 O O . THR C 1 184 ? -44.935 -1.946 -30.287 1.00 27.52 184 THR C O 1
ATOM 4779 N N . LEU C 1 185 ? -46.898 -2.019 -31.408 1.00 22.09 185 LEU C N 1
ATOM 4780 C CA . LEU C 1 185 ? -46.356 -1.714 -32.714 1.00 27.89 185 LEU C CA 1
ATOM 4781 C C . LEU C 1 185 ? -47.104 -0.534 -33.311 1.00 30.83 185 LEU C C 1
ATOM 4782 O O . LEU C 1 185 ? -48.274 -0.293 -33.009 1.00 26.90 185 LEU C O 1
ATOM 4787 N N . SER C 1 186 ? -46.419 0.205 -34.170 1.00 29.68 186 SER C N 1
ATOM 4788 C CA . SER C 1 186 ? -47.142 1.135 -35.019 1.00 27.58 186 SER C CA 1
ATOM 4789 C C . SER C 1 186 ? -48.055 0.351 -35.945 1.00 29.15 186 SER C C 1
ATOM 4790 O O . SER C 1 186 ? -47.785 -0.805 -36.278 1.00 28.64 186 SER C O 1
ATOM 4793 N N . LYS C 1 187 ? -49.150 0.985 -36.371 1.00 28.80 187 LYS C N 1
ATOM 4794 C CA . LYS C 1 187 ? -49.986 0.346 -37.385 1.00 31.74 187 LYS C CA 1
ATOM 4795 C C . LYS C 1 187 ? -49.166 0.001 -38.625 1.00 36.08 187 LYS C C 1
ATOM 4796 O O . LYS C 1 187 ? -49.347 -1.066 -39.223 1.00 31.72 187 LYS C O 1
ATOM 4802 N N . ALA C 1 188 ? -48.237 0.882 -39.007 1.00 31.64 188 ALA C N 1
ATOM 4803 C CA . ALA C 1 188 ? -47.393 0.629 -40.172 1.00 37.40 188 ALA C CA 1
ATOM 4804 C C . ALA C 1 188 ? -46.588 -0.657 -40.020 1.00 34.28 188 ALA C C 1
ATOM 4805 O O . ALA C 1 188 ? -46.558 -1.493 -40.933 1.00 40.13 188 ALA C O 1
ATOM 4807 N N . ASP C 1 189 ? -45.895 -0.817 -38.887 1.00 32.03 189 ASP C N 1
ATOM 4808 C CA . ASP C 1 189 ? -45.156 -2.056 -38.649 1.00 33.81 189 ASP C CA 1
ATOM 4809 C C . ASP C 1 189 ? -46.099 -3.257 -38.598 1.00 31.72 189 ASP C C 1
ATOM 4810 O O . ASP C 1 189 ? -45.796 -4.314 -39.162 1.00 32.60 189 ASP C O 1
ATOM 4815 N N . TYR C 1 190 ? -47.251 -3.111 -37.933 1.00 26.63 190 TYR C N 1
ATOM 4816 C CA . TYR C 1 190 ? -48.168 -4.239 -37.773 1.00 25.72 190 TYR C CA 1
ATOM 4817 C C . TYR C 1 190 ? -48.657 -4.759 -39.117 1.00 31.58 190 TYR C C 1
ATOM 4818 O O . TYR C 1 190 ? -48.756 -5.975 -39.325 1.00 26.53 190 TYR C O 1
ATOM 4827 N N . GLU C 1 191 ? -48.971 -3.853 -40.042 1.00 28.14 191 GLU C N 1
ATOM 4828 C CA . GLU C 1 191 ? -49.504 -4.258 -41.334 1.00 28.64 191 GLU C CA 1
ATOM 4829 C C . GLU C 1 191 ? -48.442 -4.865 -42.248 1.00 32.51 191 GLU C C 1
ATOM 4830 O O . GLU C 1 191 ? -48.795 -5.444 -43.281 1.00 34.70 191 GLU C O 1
ATOM 4836 N N . LYS C 1 192 ? -47.161 -4.760 -41.898 1.00 35.14 192 LYS C N 1
ATOM 4837 C CA . LYS C 1 192 ? -46.096 -5.327 -42.714 1.00 35.01 192 LYS C CA 1
ATOM 4838 C C . LYS C 1 192 ? -45.803 -6.791 -42.392 1.00 34.12 192 LYS C C 1
ATOM 4839 O O . LYS C 1 192 ? -44.910 -7.381 -43.010 1.00 37.92 192 LYS C O 1
ATOM 4845 N N . HIS C 1 193 ? -46.534 -7.399 -41.459 1.00 32.68 193 HIS C N 1
ATOM 4846 C CA . HIS C 1 193 ? -46.237 -8.753 -41.025 1.00 30.84 193 HIS C CA 1
ATOM 4847 C C . HIS C 1 193 ? -47.534 -9.534 -40.877 1.00 28.54 193 HIS C C 1
ATOM 4848 O O . HIS C 1 193 ? -48.608 -8.959 -40.689 1.00 30.48 193 HIS C O 1
ATOM 4855 N N . LYS C 1 194 ? -47.420 -10.860 -40.923 1.00 28.19 194 LYS C N 1
ATOM 4856 C CA . LYS C 1 194 ? -48.597 -11.722 -40.926 1.00 24.81 194 LYS C CA 1
ATOM 4857 C C . LYS C 1 194 ? -48.775 -12.543 -39.657 1.00 28.04 194 LYS C C 1
ATOM 4858 O O . LYS C 1 194 ? -49.864 -12.534 -39.069 1.00 30.46 194 LYS C O 1
ATOM 4864 N N . VAL C 1 195 ? -47.752 -13.272 -39.215 1.00 23.84 195 VAL C N 1
ATOM 4865 C CA . VAL C 1 195 ? -47.905 -14.234 -38.127 1.00 23.40 195 VAL C CA 1
ATOM 4866 C C . VAL C 1 195 ? -47.427 -13.606 -36.827 1.00 25.51 195 VAL C C 1
ATOM 4867 O O . VAL C 1 195 ? -46.256 -13.234 -36.700 1.00 26.12 195 VAL C O 1
ATOM 4871 N N . TYR C 1 196 ? -48.326 -13.516 -35.850 1.00 22.21 196 TYR C N 1
ATOM 4872 C CA . TYR C 1 196 ? -48.044 -12.929 -34.549 1.00 20.12 196 TYR C CA 1
ATOM 4873 C C . TYR C 1 196 ? -48.146 -14.031 -33.515 1.00 23.61 196 TYR C C 1
ATOM 4874 O O . TYR C 1 196 ? -49.190 -14.673 -33.405 1.00 22.63 196 TYR C O 1
ATOM 4883 N N . ALA C 1 197 ? -47.072 -14.258 -32.761 1.00 21.32 197 ALA C N 1
ATOM 4884 C CA . ALA C 1 197 ? -47.040 -15.423 -31.889 1.00 21.29 197 ALA C CA 1
ATOM 4885 C C . ALA C 1 197 ? -46.393 -15.081 -30.559 1.00 23.73 197 ALA C C 1
ATOM 4886 O O . ALA C 1 197 ? -45.432 -14.312 -30.500 1.00 24.89 197 ALA C O 1
ATOM 4888 N N A CYS C 1 198 ? -46.935 -15.614 -29.466 0.57 19.55 198 CYS C N 1
ATOM 4889 N N B CYS C 1 198 ? -46.903 -15.732 -29.521 0.43 21.01 198 CYS C N 1
ATOM 4890 C CA A CYS C 1 198 ? -46.240 -15.536 -28.186 0.57 21.65 198 CYS C CA 1
ATOM 4891 C CA B CYS C 1 198 ? -46.404 -15.635 -28.161 0.43 21.79 198 CYS C CA 1
ATOM 4892 C C A CYS C 1 198 ? -45.958 -16.943 -27.690 0.57 26.80 198 CYS C C 1
ATOM 4893 C C B CYS C 1 198 ? -45.966 -17.027 -27.731 0.43 26.18 198 CYS C C 1
ATOM 4894 O O A CYS C 1 198 ? -46.856 -17.790 -27.642 0.57 22.01 198 CYS C O 1
ATOM 4895 O O B CYS C 1 198 ? -46.771 -17.963 -27.768 0.43 25.28 198 CYS C O 1
ATOM 4900 N N . GLU C 1 199 ? -44.700 -17.174 -27.342 1.00 22.59 199 GLU C N 1
ATOM 4901 C CA . GLU C 1 199 ? -44.180 -18.460 -26.894 1.00 23.77 199 GLU C CA 1
ATOM 4902 C C . GLU C 1 199 ? -43.858 -18.364 -25.407 1.00 25.75 199 GLU C C 1
ATOM 4903 O O . GLU C 1 199 ? -43.104 -17.477 -24.988 1.00 25.46 199 GLU C O 1
ATOM 4909 N N . VAL C 1 200 ? -44.431 -19.270 -24.619 1.00 22.34 200 VAL C N 1
ATOM 4910 C CA . VAL C 1 200 ? -44.359 -19.224 -23.158 1.00 24.65 200 VAL C CA 1
ATOM 4911 C C . VAL C 1 200 ? -43.573 -20.428 -22.656 1.00 27.94 200 VAL C C 1
ATOM 4912 O O . VAL C 1 200 ? -43.944 -21.578 -22.929 1.00 27.14 200 VAL C O 1
ATOM 4916 N N . THR C 1 201 ? -42.508 -20.162 -21.905 1.00 25.24 201 THR C N 1
ATOM 4917 C CA . THR C 1 201 ? -41.709 -21.184 -21.242 1.00 26.39 201 THR C CA 1
ATOM 4918 C C . THR C 1 201 ? -41.957 -21.095 -19.741 1.00 27.91 201 THR C C 1
ATOM 4919 O O . THR C 1 201 ? -41.858 -20.014 -19.158 1.00 28.75 201 THR C O 1
ATOM 4923 N N . HIS C 1 202 ? -42.299 -22.222 -19.124 1.00 28.80 202 HIS C N 1
ATOM 4924 C CA . HIS C 1 202 ? -42.531 -22.238 -17.686 1.00 27.28 202 HIS C CA 1
ATOM 4925 C C . HIS C 1 202 ? -42.270 -23.639 -17.148 1.00 30.77 202 HIS C C 1
ATOM 4926 O O . HIS C 1 202 ? -42.456 -24.634 -17.851 1.00 33.59 202 HIS C O 1
ATOM 4933 N N . GLN C 1 203 ? -41.830 -23.687 -15.884 1.00 29.57 203 GLN C N 1
ATOM 4934 C CA . GLN C 1 203 ? -41.481 -24.939 -15.213 1.00 31.48 203 GLN C CA 1
ATOM 4935 C C . GLN C 1 203 ? -42.595 -25.978 -15.302 1.00 32.31 203 GLN C C 1
ATOM 4936 O O . GLN C 1 203 ? -42.326 -27.182 -15.418 1.00 38.18 203 GLN C O 1
ATOM 4942 N N . GLY C 1 204 ? -43.850 -25.539 -15.229 1.00 32.84 204 GLY C N 1
ATOM 4943 C CA . GLY C 1 204 ? -44.998 -26.417 -15.321 1.00 35.09 204 GLY C CA 1
ATOM 4944 C C . GLY C 1 204 ? -45.342 -26.922 -16.706 1.00 35.67 204 GLY C C 1
ATOM 4945 O O . GLY C 1 204 ? -46.251 -27.746 -16.846 1.00 37.44 204 GLY C O 1
ATOM 4946 N N . LEU C 1 205 ? -44.650 -26.452 -17.737 1.00 31.88 205 LEU C N 1
ATOM 4947 C CA . LEU C 1 205 ? -44.866 -26.895 -19.109 1.00 30.47 205 LEU C CA 1
ATOM 4948 C C . LEU C 1 205 ? -43.723 -27.808 -19.519 1.00 38.57 205 LEU C C 1
ATOM 4949 O O . LEU C 1 205 ? -42.554 -27.446 -19.353 1.00 40.45 205 LEU C O 1
ATOM 4954 N N . SER C 1 206 ? -44.059 -28.986 -20.057 1.00 39.83 206 SER C N 1
ATOM 4955 C CA . SER C 1 206 ? -43.013 -29.912 -20.485 1.00 46.63 206 SER C CA 1
ATOM 4956 C C . SER C 1 206 ? -42.226 -29.360 -21.671 1.00 43.15 206 SER C C 1
ATOM 4957 O O . SER C 1 206 ? -41.044 -29.688 -21.838 1.00 49.19 206 SER C O 1
ATOM 4960 N N . SER C 1 207 ? -42.855 -28.528 -22.492 1.00 39.41 207 SER C N 1
ATOM 4961 C CA . SER C 1 207 ? -42.199 -27.828 -23.585 1.00 41.64 207 SER C CA 1
ATOM 4962 C C . SER C 1 207 ? -42.949 -26.525 -23.802 1.00 37.01 207 SER C C 1
ATOM 4963 O O . SER C 1 207 ? -44.104 -26.399 -23.377 1.00 34.05 207 SER C O 1
ATOM 4966 N N . PRO C 1 208 ? -42.317 -25.524 -24.423 1.00 35.82 208 PRO C N 1
ATOM 4967 C CA . PRO C 1 208 ? -42.962 -24.203 -24.511 1.00 29.55 208 PRO C CA 1
ATOM 4968 C C . PRO C 1 208 ? -44.271 -24.262 -25.283 1.00 34.27 208 PRO C C 1
ATOM 4969 O O . PRO C 1 208 ? -44.433 -25.045 -26.219 1.00 33.11 208 PRO C O 1
ATOM 4973 N N . VAL C 1 209 ? -45.220 -23.428 -24.859 1.00 29.91 209 VAL C N 1
ATOM 4974 C CA . VAL C 1 209 ? -46.531 -23.328 -25.490 1.00 27.66 209 VAL C CA 1
ATOM 4975 C C . VAL C 1 209 ? -46.559 -22.053 -26.324 1.00 24.03 209 VAL C C 1
ATOM 4976 O O . VAL C 1 209 ? -46.128 -20.993 -25.862 1.00 26.44 209 VAL C O 1
ATOM 4980 N N . THR C 1 210 ? -47.032 -22.163 -27.561 1.00 26.34 210 THR C N 1
ATOM 4981 C CA . THR C 1 210 ? -47.141 -21.017 -28.450 1.00 23.55 210 THR C CA 1
ATOM 4982 C C . THR C 1 210 ? -48.593 -20.817 -28.851 1.00 25.42 210 THR C C 1
ATOM 4983 O O . THR C 1 210 ? -49.255 -21.761 -29.302 1.00 28.16 210 THR C O 1
ATOM 4987 N N . LYS C 1 211 ? -49.078 -19.591 -28.702 1.00 25.30 211 LYS C N 1
ATOM 4988 C CA . LYS C 1 211 ? -50.359 -19.174 -29.250 1.00 24.48 211 LYS C CA 1
ATOM 4989 C C . LYS C 1 211 ? -50.088 -18.159 -30.349 1.00 20.39 211 LYS C C 1
ATOM 4990 O O . LYS C 1 211 ? -49.195 -17.315 -30.208 1.00 23.12 211 LYS C O 1
ATOM 4996 N N . SER C 1 212 ? -50.850 -18.235 -31.440 1.00 22.50 212 SER C N 1
ATOM 4997 C CA . SER C 1 212 ? -50.593 -17.342 -32.555 1.00 23.25 212 SER C CA 1
ATOM 4998 C C . SER C 1 212 ? -51.897 -17.009 -33.262 1.00 24.24 212 SER C C 1
ATOM 4999 O O . SER C 1 212 ? -52.914 -17.698 -33.113 1.00 26.64 212 SER C O 1
ATOM 5002 N N . PHE C 1 213 ? -51.848 -15.931 -34.042 1.00 23.66 213 PHE C N 1
ATOM 5003 C CA . PHE C 1 213 ? -52.899 -15.631 -35.000 1.00 23.96 213 PHE C CA 1
ATOM 5004 C C . PHE C 1 213 ? -52.267 -15.044 -36.253 1.00 24.16 213 PHE C C 1
ATOM 5005 O O . PHE C 1 213 ? -51.129 -14.568 -36.239 1.00 24.52 213 PHE C O 1
ATOM 5013 N N . ASN C 1 214 ? -53.017 -15.073 -37.345 1.00 26.78 214 ASN C N 1
ATOM 5014 C CA . ASN C 1 214 ? -52.583 -14.437 -38.586 1.00 33.60 214 ASN C CA 1
ATOM 5015 C C . ASN C 1 214 ? -53.311 -13.111 -38.759 1.00 30.97 214 ASN C C 1
ATOM 5016 O O . ASN C 1 214 ? -54.543 -13.063 -38.680 1.00 31.84 214 ASN C O 1
ATOM 5021 N N . ARG C 1 215 ? -52.558 -12.048 -39.038 1.00 26.20 215 ARG C N 1
ATOM 5022 C CA . ARG C 1 215 ? -53.176 -10.743 -39.233 1.00 26.44 215 ARG C CA 1
ATOM 5023 C C . ARG C 1 215 ? -54.161 -10.810 -40.388 1.00 33.73 215 ARG C C 1
ATOM 5024 O O . ARG C 1 215 ? -53.880 -11.407 -41.429 1.00 37.31 215 ARG C O 1
ATOM 5032 N N . GLY C 1 216 ? -55.320 -10.192 -40.198 1.00 40.70 216 GLY C N 1
ATOM 5033 C CA . GLY C 1 216 ? -56.301 -10.107 -41.257 1.00 57.86 216 GLY C CA 1
ATOM 5034 C C . GLY C 1 216 ? -57.299 -11.236 -41.288 1.00 66.17 216 GLY C C 1
ATOM 5035 O O . GLY C 1 216 ? -58.001 -11.396 -42.293 1.00 68.12 216 GLY C O 1
ATOM 5036 N N . GLU C 1 217 ? -57.372 -12.035 -40.227 1.00 62.47 217 GLU C N 1
ATOM 5037 C CA . GLU C 1 217 ? -58.358 -13.094 -40.105 1.00 71.64 217 GLU C CA 1
ATOM 5038 C C . GLU C 1 217 ? -59.204 -12.952 -38.853 1.00 88.58 217 GLU C C 1
ATOM 5039 O O . GLU C 1 217 ? -60.062 -13.807 -38.598 1.00 93.23 217 GLU C O 1
ATOM 5045 N N . CYS C 1 218 ? -59.049 -11.835 -38.149 1.00 98.22 218 CYS C N 1
ATOM 5046 C CA . CYS C 1 218 ? -59.743 -11.661 -36.850 1.00 107.63 218 CYS C CA 1
ATOM 5047 C C . CYS C 1 218 ? -60.840 -10.597 -36.925 1.00 116.01 218 CYS C C 1
ATOM 5048 O O . CYS C 1 218 ? -61.621 -10.525 -35.991 1.00 115.32 218 CYS C O 1
ATOM 5052 N N . GLN D 2 1 ? -57.351 5.681 20.519 1.00 82.43 1 GLN D N 1
ATOM 5053 C CA . GLN D 2 1 ? -57.834 5.583 19.146 1.00 73.12 1 GLN D CA 1
ATOM 5054 C C . GLN D 2 1 ? -57.036 6.486 18.224 1.00 70.03 1 GLN D C 1
ATOM 5055 O O . GLN D 2 1 ? -57.608 7.297 17.495 1.00 81.55 1 GLN D O 1
ATOM 5061 N N . VAL D 2 2 ? -55.712 6.342 18.258 1.00 60.49 2 VAL D N 1
ATOM 5062 C CA . VAL D 2 2 ? -54.850 7.179 17.434 1.00 63.72 2 VAL D CA 1
ATOM 5063 C C . VAL D 2 2 ? -55.200 6.979 15.968 1.00 61.31 2 VAL D C 1
ATOM 5064 O O . VAL D 2 2 ? -55.205 5.849 15.464 1.00 58.28 2 VAL D O 1
ATOM 5068 N N . GLN D 2 3 ? -55.505 8.080 15.283 1.00 59.69 3 GLN D N 1
ATOM 5069 C CA . GLN D 2 3 ? -55.833 8.061 13.864 1.00 62.47 3 GLN D CA 1
ATOM 5070 C C . GLN D 2 3 ? -55.108 9.197 13.168 1.00 58.47 3 GLN D C 1
ATOM 5071 O O . GLN D 2 3 ? -55.158 10.346 13.617 1.00 54.40 3 GLN D O 1
ATOM 5077 N N . LEU D 2 4 ? -54.443 8.869 12.069 1.00 48.51 4 LEU D N 1
ATOM 5078 C CA . LEU D 2 4 ? -53.754 9.840 11.236 1.00 47.90 4 LEU D CA 1
ATOM 5079 C C . LEU D 2 4 ? -54.418 9.793 9.870 1.00 54.25 4 LEU D C 1
ATOM 5080 O O . LEU D 2 4 ? -54.478 8.725 9.254 1.00 54.26 4 LEU D O 1
ATOM 5085 N N . VAL D 2 5 ? -54.934 10.930 9.409 1.00 47.62 5 VAL D N 1
ATOM 5086 C CA . VAL D 2 5 ? -55.670 10.997 8.143 1.00 51.15 5 VAL D CA 1
ATOM 5087 C C . VAL D 2 5 ? -54.986 12.001 7.229 1.00 55.32 5 VAL D C 1
ATOM 5088 O O . VAL D 2 5 ? -54.898 13.192 7.557 1.00 51.05 5 VAL D O 1
ATOM 5092 N N . GLN D 2 6 ? -54.534 11.532 6.073 1.00 49.37 6 GLN D N 1
ATOM 5093 C CA . GLN D 2 6 ? -53.770 12.365 5.163 1.00 48.00 6 GLN D CA 1
ATOM 5094 C C . GLN D 2 6 ? -54.676 12.933 4.086 1.00 48.45 6 GLN D C 1
ATOM 5095 O O . GLN D 2 6 ? -55.758 12.409 3.817 1.00 49.96 6 GLN D O 1
ATOM 5101 N N . SER D 2 7 ? -54.206 14.014 3.473 1.00 49.03 7 SER D N 1
ATOM 5102 C CA . SER D 2 7 ? -54.898 14.602 2.341 1.00 49.48 7 SER D CA 1
ATOM 5103 C C . SER D 2 7 ? -54.836 13.657 1.136 1.00 49.81 7 SER D C 1
ATOM 5104 O O . SER D 2 7 ? -54.176 12.610 1.156 1.00 48.06 7 SER D O 1
ATOM 5107 N N . GLY D 2 8 ? -55.529 14.047 0.064 1.00 49.17 8 GLY D N 1
ATOM 5108 C CA . GLY D 2 8 ? -55.737 13.147 -1.054 1.00 50.13 8 GLY D CA 1
ATOM 5109 C C . GLY D 2 8 ? -54.600 13.138 -2.061 1.00 54.88 8 GLY D C 1
ATOM 5110 O O . GLY D 2 8 ? -53.653 13.917 -1.987 1.00 48.77 8 GLY D O 1
ATOM 5111 N N . ALA D 2 9 ? -54.722 12.238 -3.039 1.00 47.87 9 ALA D N 1
ATOM 5112 C CA . ALA D 2 9 ? -53.693 12.094 -4.058 1.00 47.63 9 ALA D CA 1
ATOM 5113 C C . ALA D 2 9 ? -53.444 13.415 -4.776 1.00 48.44 9 ALA D C 1
ATOM 5114 O O . ALA D 2 9 ? -54.346 14.241 -4.943 1.00 51.59 9 ALA D O 1
ATOM 5116 N N . GLU D 2 10 ? -52.206 13.613 -5.221 1.00 48.40 10 GLU D N 1
ATOM 5117 C CA . GLU D 2 10 ? -51.842 14.841 -5.912 1.00 49.16 10 GLU D CA 1
ATOM 5118 C C . GLU D 2 10 ? -51.013 14.538 -7.152 1.00 48.89 10 GLU D C 1
ATOM 5119 O O . GLU D 2 10 ? -50.253 13.565 -7.190 1.00 50.62 10 GLU D O 1
ATOM 5125 N N . VAL D 2 11 ? -51.183 15.379 -8.177 1.00 49.51 11 VAL D N 1
ATOM 5126 C CA . VAL D 2 11 ? -50.444 15.284 -9.431 1.00 49.42 11 VAL D CA 1
ATOM 5127 C C . VAL D 2 11 ? -49.787 16.633 -9.698 1.00 50.74 11 VAL D C 1
ATOM 5128 O O . VAL D 2 11 ? -50.453 17.670 -9.624 1.00 54.91 11 VAL D O 1
ATOM 5132 N N . LYS D 2 12 ? -48.489 16.619 -10.017 1.00 53.22 12 LYS D N 1
ATOM 5133 C CA . LYS D 2 12 ? -47.684 17.831 -10.108 1.00 50.78 12 LYS D CA 1
ATOM 5134 C C . LYS D 2 12 ? -46.758 17.772 -11.313 1.00 50.72 12 LYS D C 1
ATOM 5135 O O . LYS D 2 12 ? -46.328 16.696 -11.731 1.00 52.94 12 LYS D O 1
ATOM 5141 N N . LYS D 2 13 ? -46.435 18.961 -11.869 1.00 51.53 13 LYS D N 1
ATOM 5142 C CA . LYS D 2 13 ? -45.455 19.009 -12.945 1.00 51.54 13 LYS D CA 1
ATOM 5143 C C . LYS D 2 13 ? -44.065 19.242 -12.372 1.00 52.11 13 LYS D C 1
ATOM 5144 O O . LYS D 2 13 ? -43.921 19.785 -11.275 1.00 51.71 13 LYS D O 1
ATOM 5150 N N . PRO D 2 14 ? -43.016 18.829 -13.084 1.00 52.17 14 PRO D N 1
ATOM 5151 C CA . PRO D 2 14 ? -41.659 19.049 -12.571 1.00 53.37 14 PRO D CA 1
ATOM 5152 C C . PRO D 2 14 ? -41.386 20.525 -12.315 1.00 60.75 14 PRO D C 1
ATOM 5153 O O . PRO D 2 14 ? -41.777 21.399 -13.092 1.00 60.45 14 PRO D O 1
ATOM 5157 N N . GLY D 2 15 ? -40.724 20.795 -11.189 1.00 65.42 15 GLY D N 1
ATOM 5158 C CA . GLY D 2 15 ? -40.417 22.142 -10.767 1.00 62.08 15 GLY D CA 1
ATOM 5159 C C . GLY D 2 15 ? -41.422 22.757 -9.817 1.00 63.01 15 GLY D C 1
ATOM 5160 O O . GLY D 2 15 ? -41.136 23.815 -9.242 1.00 59.80 15 GLY D O 1
ATOM 5161 N N A SER D 2 16 ? -42.576 22.126 -9.623 0.50 53.34 16 SER D N 1
ATOM 5162 N N B SER D 2 16 ? -42.580 22.130 -9.628 0.50 53.38 16 SER D N 1
ATOM 5163 C CA A SER D 2 16 ? -43.623 22.690 -8.785 0.50 53.44 16 SER D CA 1
ATOM 5164 C CA B SER D 2 16 ? -43.622 22.686 -8.781 0.50 53.44 16 SER D CA 1
ATOM 5165 C C A SER D 2 16 ? -43.385 22.325 -7.320 0.50 55.49 16 SER D C 1
ATOM 5166 C C B SER D 2 16 ? -43.405 22.280 -7.324 0.50 55.19 16 SER D C 1
ATOM 5167 O O A SER D 2 16 ? -42.347 21.770 -6.948 0.50 54.65 16 SER D O 1
ATOM 5168 O O B SER D 2 16 ? -42.404 21.657 -6.964 0.50 54.89 16 SER D O 1
ATOM 5173 N N . SER D 2 17 ? -44.360 22.645 -6.472 1.00 58.03 17 SER D N 1
ATOM 5174 C CA . SER D 2 17 ? -44.306 22.357 -5.047 1.00 60.53 17 SER D CA 1
ATOM 5175 C C . SER D 2 17 ? -45.558 21.593 -4.646 1.00 60.13 17 SER D C 1
ATOM 5176 O O . SER D 2 17 ? -46.655 21.890 -5.133 1.00 67.53 17 SER D O 1
ATOM 5179 N N . VAL D 2 18 ? -45.399 20.602 -3.767 1.00 51.96 18 VAL D N 1
ATOM 5180 C CA . VAL D 2 18 ? -46.549 19.852 -3.276 1.00 54.60 18 VAL D CA 1
ATOM 5181 C C . VAL D 2 18 ? -46.600 19.995 -1.757 1.00 59.79 18 VAL D C 1
ATOM 5182 O O . VAL D 2 18 ? -45.564 20.065 -1.098 1.00 51.55 18 VAL D O 1
ATOM 5186 N N . LYS D 2 19 ? -47.806 20.048 -1.195 1.00 56.50 19 LYS D N 1
ATOM 5187 C CA . LYS D 2 19 ? -47.988 20.192 0.251 1.00 52.00 19 LYS D CA 1
ATOM 5188 C C . LYS D 2 19 ? -49.010 19.184 0.755 1.00 62.86 19 LYS D C 1
ATOM 5189 O O . LYS D 2 19 ? -50.214 19.374 0.552 1.00 60.09 19 LYS D O 1
ATOM 5195 N N . VAL D 2 20 ? -48.537 18.156 1.464 1.00 50.73 20 VAL D N 1
ATOM 5196 C CA . VAL D 2 20 ? -49.379 17.075 1.963 1.00 51.70 20 VAL D CA 1
ATOM 5197 C C . VAL D 2 20 ? -49.752 17.352 3.412 1.00 55.07 20 VAL D C 1
ATOM 5198 O O . VAL D 2 20 ? -48.921 17.813 4.210 1.00 50.63 20 VAL D O 1
ATOM 5202 N N . SER D 2 21 ? -51.000 17.045 3.760 1.00 50.46 21 SER D N 1
ATOM 5203 C CA . SER D 2 21 ? -51.526 17.261 5.102 1.00 50.74 21 SER D CA 1
ATOM 5204 C C . SER D 2 21 ? -51.718 15.943 5.845 1.00 53.85 21 SER D C 1
ATOM 5205 O O . SER D 2 21 ? -51.863 14.878 5.245 1.00 49.26 21 SER D O 1
ATOM 5208 N N . CYS D 2 22 ? -51.722 16.032 7.179 1.00 53.15 22 CYS D N 1
ATOM 5209 C CA . CYS D 2 22 ? -51.887 14.851 8.032 1.00 52.09 22 CYS D CA 1
ATOM 5210 C C . CYS D 2 22 ? -52.615 15.282 9.302 1.00 62.69 22 CYS D C 1
ATOM 5211 O O . CYS D 2 22 ? -52.014 15.873 10.204 1.00 50.25 22 CYS D O 1
ATOM 5214 N N . LYS D 2 23 ? -53.893 14.956 9.381 1.00 60.69 23 LYS D N 1
ATOM 5215 C CA . LYS D 2 23 ? -54.694 15.364 10.524 1.00 62.68 23 LYS D CA 1
ATOM 5216 C C . LYS D 2 23 ? -54.653 14.274 11.588 1.00 56.70 23 LYS D C 1
ATOM 5217 O O . LYS D 2 23 ? -54.969 13.117 11.307 1.00 60.66 23 LYS D O 1
ATOM 5223 N N . ALA D 2 24 ? -54.264 14.632 12.812 1.00 53.45 24 ALA D N 1
ATOM 5224 C CA . ALA D 2 24 ? -54.120 13.650 13.881 1.00 54.85 24 ALA D CA 1
ATOM 5225 C C . ALA D 2 24 ? -55.300 13.706 14.846 1.00 63.10 24 ALA D C 1
ATOM 5226 O O . ALA D 2 24 ? -55.928 14.750 15.028 1.00 68.31 24 ALA D O 1
ATOM 5228 N N A SER D 2 25 ? -55.574 12.575 15.481 0.53 60.83 25 SER D N 1
ATOM 5229 N N B SER D 2 25 ? -55.607 12.569 15.472 0.47 60.62 25 SER D N 1
ATOM 5230 C CA A SER D 2 25 ? -56.669 12.488 16.430 0.53 62.15 25 SER D CA 1
ATOM 5231 C CA B SER D 2 25 ? -56.787 12.482 16.330 0.47 61.74 25 SER D CA 1
ATOM 5232 C C A SER D 2 25 ? -56.295 11.499 17.521 0.53 58.72 25 SER D C 1
ATOM 5233 C C B SER D 2 25 ? -56.769 11.177 17.123 0.47 60.69 25 SER D C 1
ATOM 5234 O O A SER D 2 25 ? -55.658 10.476 17.252 0.53 53.76 25 SER D O 1
ATOM 5235 O O B SER D 2 25 ? -55.986 10.265 16.844 0.47 59.15 25 SER D O 1
ATOM 5240 N N A GLY D 2 26 ? -56.684 11.816 18.751 0.53 50.79 26 GLY D N 1
ATOM 5241 N N B GLY D 2 26 ? -57.653 11.107 18.128 0.47 60.40 26 GLY D N 1
ATOM 5242 C CA A GLY D 2 26 ? -56.528 10.885 19.847 0.53 54.14 26 GLY D CA 1
ATOM 5243 C CA B GLY D 2 26 ? -57.869 9.916 18.932 0.47 49.34 26 GLY D CA 1
ATOM 5244 C C A GLY D 2 26 ? -55.217 10.948 20.592 0.53 52.57 26 GLY D C 1
ATOM 5245 C C B GLY D 2 26 ? -57.055 9.822 20.204 0.47 53.49 26 GLY D C 1
ATOM 5246 O O A GLY D 2 26 ? -54.902 10.002 21.320 0.53 49.67 26 GLY D O 1
ATOM 5247 O O B GLY D 2 26 ? -57.237 8.871 20.976 0.47 52.90 26 GLY D O 1
ATOM 5248 N N A TYR D 2 27 ? -54.442 12.023 20.442 0.53 50.90 27 TYR D N 1
ATOM 5249 N N B TYR D 2 27 ? -56.168 10.777 20.445 0.47 49.20 27 TYR D N 1
ATOM 5250 C CA A TYR D 2 27 ? -53.240 12.194 21.249 0.53 49.93 27 TYR D CA 1
ATOM 5251 C CA B TYR D 2 27 ? -55.320 10.816 21.623 0.47 54.21 27 TYR D CA 1
ATOM 5252 C C A TYR D 2 27 ? -52.850 13.665 21.258 0.53 50.41 27 TYR D C 1
ATOM 5253 C C B TYR D 2 27 ? -55.006 12.280 21.873 0.47 50.11 27 TYR D C 1
ATOM 5254 O O A TYR D 2 27 ? -53.336 14.465 20.455 0.53 50.87 27 TYR D O 1
ATOM 5255 O O B TYR D 2 27 ? -55.374 13.148 21.079 0.47 51.32 27 TYR D O 1
ATOM 5272 N N A THR D 2 28 ? -51.965 14.010 22.191 0.53 50.59 28 THR D N 1
ATOM 5273 N N B THR D 2 28 ? -54.321 12.560 22.976 0.47 51.69 28 THR D N 1
ATOM 5274 C CA A THR D 2 28 ? -51.466 15.375 22.276 0.53 51.35 28 THR D CA 1
ATOM 5275 C CA B THR D 2 28 ? -53.847 13.923 23.198 0.47 51.11 28 THR D CA 1
ATOM 5276 C C A THR D 2 28 ? -50.503 15.627 21.125 0.53 52.53 28 THR D C 1
ATOM 5277 C C B THR D 2 28 ? -52.796 14.223 22.138 0.47 50.89 28 THR D C 1
ATOM 5278 O O A THR D 2 28 ? -49.308 15.323 21.226 0.53 52.35 28 THR D O 1
ATOM 5279 O O B THR D 2 28 ? -51.658 13.756 22.217 0.47 50.38 28 THR D O 1
ATOM 5286 N N A PHE D 2 29 ? -51.042 16.175 20.032 0.53 51.40 29 PHE D N 1
ATOM 5287 N N B PHE D 2 29 ? -53.203 14.999 21.129 0.47 55.12 29 PHE D N 1
ATOM 5288 C CA A PHE D 2 29 ? -50.283 16.411 18.807 0.53 53.07 29 PHE D CA 1
ATOM 5289 C CA B PHE D 2 29 ? -52.373 15.248 19.954 0.47 51.08 29 PHE D CA 1
ATOM 5290 C C A PHE D 2 29 ? -48.986 17.158 19.080 0.53 52.85 29 PHE D C 1
ATOM 5291 C C B PHE D 2 29 ? -51.000 15.798 20.323 0.47 51.20 29 PHE D C 1
ATOM 5292 O O A PHE D 2 29 ? -47.953 16.878 18.458 0.53 51.01 29 PHE D O 1
ATOM 5293 O O B PHE D 2 29 ? -49.986 15.377 19.759 0.47 50.65 29 PHE D O 1
ATOM 5308 N N A SER D 2 30 ? -49.019 18.094 20.027 0.53 52.21 30 SER D N 1
ATOM 5309 N N B SER D 2 30 ? -50.944 16.724 21.279 0.47 51.92 30 SER D N 1
ATOM 5310 C CA A SER D 2 30 ? -47.887 18.952 20.341 0.53 52.58 30 SER D CA 1
ATOM 5311 C CA B SER D 2 30 ? -49.721 17.474 21.543 0.47 52.19 30 SER D CA 1
ATOM 5312 C C A SER D 2 30 ? -46.726 18.213 20.996 0.53 53.85 30 SER D C 1
ATOM 5313 C C B SER D 2 30 ? -48.610 16.644 22.176 0.47 51.54 30 SER D C 1
ATOM 5314 O O A SER D 2 30 ? -45.625 18.770 21.059 0.53 52.53 30 SER D O 1
ATOM 5315 O O B SER D 2 30 ? -47.468 17.113 22.224 0.47 51.61 30 SER D O 1
ATOM 5320 N N A GLY D 2 31 ? -46.932 16.988 21.479 0.53 51.31 31 GLY D N 1
ATOM 5321 N N B GLY D 2 31 ? -48.901 15.442 22.660 0.47 51.08 31 GLY D N 1
ATOM 5322 C CA A GLY D 2 31 ? -45.928 16.305 22.271 0.53 50.81 31 GLY D CA 1
ATOM 5323 C CA B GLY D 2 31 ? -47.972 14.709 23.495 0.47 50.44 31 GLY D CA 1
ATOM 5324 C C A GLY D 2 31 ? -45.224 15.128 21.634 0.53 49.85 31 GLY D C 1
ATOM 5325 C C B GLY D 2 31 ? -47.086 13.687 22.815 0.47 49.53 31 GLY D C 1
ATOM 5326 O O A GLY D 2 31 ? -44.493 14.416 22.333 0.53 49.39 31 GLY D O 1
ATOM 5327 O O B GLY D 2 31 ? -46.343 12.980 23.506 0.47 49.08 31 GLY D O 1
ATOM 5328 N N A TYR D 2 32 ? -45.413 14.884 20.342 0.53 49.55 32 TYR D N 1
ATOM 5329 N N B TYR D 2 32 ? -47.137 13.569 21.492 0.47 49.25 32 TYR D N 1
ATOM 5330 C CA A TYR D 2 32 ? -44.843 13.724 19.670 0.53 48.65 32 TYR D CA 1
ATOM 5331 C CA B TYR D 2 32 ? -46.334 12.589 20.778 0.47 48.41 32 TYR D CA 1
ATOM 5332 C C A TYR D 2 32 ? -44.190 14.171 18.372 0.53 48.63 32 TYR D C 1
ATOM 5333 C C B TYR D 2 32 ? -45.820 13.196 19.483 0.47 48.49 32 TYR D C 1
ATOM 5334 O O A TYR D 2 32 ? -44.749 14.993 17.641 0.53 49.13 32 TYR D O 1
ATOM 5335 O O B TYR D 2 32 ? -46.515 13.977 18.830 0.47 49.00 32 TYR D O 1
ATOM 5352 N N A TRP D 2 33 ? -43.006 13.634 18.088 0.53 23.32 33 TRP D N 1
ATOM 5353 N N B TRP D 2 33 ? -44.613 12.799 19.097 0.47 23.89 33 TRP D N 1
ATOM 5354 C CA A TRP D 2 33 ? -42.361 13.916 16.813 0.53 22.95 33 TRP D CA 1
ATOM 5355 C CA B TRP D 2 33 ? -44.048 13.256 17.830 0.47 27.54 33 TRP D CA 1
ATOM 5356 C C A TRP D 2 33 ? -43.199 13.377 15.663 0.53 23.32 33 TRP D C 1
ATOM 5357 C C B TRP D 2 33 ? -44.851 12.717 16.653 0.47 29.76 33 TRP D C 1
ATOM 5358 O O A TRP D 2 33 ? -43.706 12.250 15.707 0.53 23.80 33 TRP D O 1
ATOM 5359 O O B TRP D 2 33 ? -45.390 11.618 16.708 0.47 24.41 33 TRP D O 1
ATOM 5380 N N A MET D 2 34 ? -43.344 14.188 14.624 0.53 23.69 34 MET D N 1
ATOM 5381 N N B MET D 2 34 ? -44.903 13.493 15.569 0.47 23.67 34 MET D N 1
ATOM 5382 C CA A MET D 2 34 ? -44.042 13.778 13.415 0.53 23.66 34 MET D CA 1
ATOM 5383 C CA B MET D 2 34 ? -45.529 13.080 14.314 0.47 25.01 34 MET D CA 1
ATOM 5384 C C A MET D 2 34 ? -43.031 13.697 12.281 0.53 24.69 34 MET D C 1
ATOM 5385 C C B MET D 2 34 ? -44.491 13.133 13.204 0.47 23.99 34 MET D C 1
ATOM 5386 O O A MET D 2 34 ? -42.337 14.678 11.987 0.53 23.45 34 MET D O 1
ATOM 5387 O O B MET D 2 34 ? -43.829 14.157 13.045 0.47 25.01 34 MET D O 1
ATOM 5396 N N A ASN D 2 35 ? -42.957 12.529 11.652 0.53 24.25 35 ASN D N 1
ATOM 5397 N N B ASN D 2 35 ? -44.368 12.053 12.415 0.47 24.49 35 ASN D N 1
ATOM 5398 C CA A ASN D 2 35 ? -41.979 12.223 10.626 0.53 24.54 35 ASN D CA 1
ATOM 5399 C CA B ASN D 2 35 ? -43.305 11.926 11.406 0.47 24.59 35 ASN D CA 1
ATOM 5400 C C A ASN D 2 35 ? -42.664 12.172 9.275 0.53 25.92 35 ASN D C 1
ATOM 5401 C C B ASN D 2 35 ? -43.884 11.858 10.003 0.47 33.36 35 ASN D C 1
ATOM 5402 O O A ASN D 2 35 ? -43.865 11.919 9.174 0.53 26.71 35 ASN D O 1
ATOM 5403 O O B ASN D 2 35 ? -45.091 11.753 9.821 0.47 31.97 35 ASN D O 1
ATOM 5412 N N A TRP D 2 36 ? -41.880 12.381 8.233 0.53 25.40 36 TRP D N 1
ATOM 5413 N N B TRP D 2 36 ? -42.974 11.854 9.020 0.47 25.43 36 TRP D N 1
ATOM 5414 C CA A TRP D 2 36 ? -42.349 12.124 6.886 0.53 27.42 36 TRP D CA 1
ATOM 5415 C CA B TRP D 2 36 ? -43.276 11.777 7.593 0.47 28.01 36 TRP D CA 1
ATOM 5416 C C A TRP D 2 36 ? -41.529 10.993 6.301 0.53 37.00 36 TRP D C 1
ATOM 5417 C C B TRP D 2 36 ? -42.241 10.920 6.876 0.47 29.35 36 TRP D C 1
ATOM 5418 O O A TRP D 2 36 ? -40.291 11.048 6.293 0.53 28.54 36 TRP D O 1
ATOM 5419 O O B TRP D 2 36 ? -41.038 11.078 7.099 0.47 32.25 36 TRP D O 1
ATOM 5440 N N A VAL D 2 37 ? -42.236 9.957 5.865 0.53 31.98 37 VAL D N 1
ATOM 5441 N N B VAL D 2 37 ? -42.716 10.032 5.986 0.47 32.67 37 VAL D N 1
ATOM 5442 C CA A VAL D 2 37 ? -41.662 8.755 5.297 0.53 29.59 37 VAL D CA 1
ATOM 5443 C CA B VAL D 2 37 ? -41.888 9.062 5.270 0.47 30.23 37 VAL D CA 1
ATOM 5444 C C A VAL D 2 37 ? -42.343 8.550 3.962 0.53 31.64 37 VAL D C 1
ATOM 5445 C C B VAL D 2 37 ? -42.394 8.984 3.829 0.47 30.42 37 VAL D C 1
ATOM 5446 O O A VAL D 2 37 ? -43.576 8.483 3.893 0.53 37.97 37 VAL D O 1
ATOM 5447 O O B VAL D 2 37 ? -43.526 9.370 3.536 0.47 34.16 37 VAL D O 1
ATOM 5454 N N . ARG D 2 38 ? -41.551 8.490 2.912 1.00 30.08 38 ARG D N 1
ATOM 5455 C CA . ARG D 2 38 ? -42.042 8.230 1.559 1.00 36.31 38 ARG D CA 1
ATOM 5456 C C . ARG D 2 38 ? -41.610 6.856 1.061 1.00 39.20 38 ARG D C 1
ATOM 5457 O O . ARG D 2 38 ? -40.583 6.307 1.473 1.00 40.72 38 ARG D O 1
ATOM 5465 N N . GLN D 2 39 ? -42.425 6.298 0.165 1.00 35.42 39 GLN D N 1
ATOM 5466 C CA . GLN D 2 39 ? -42.223 4.948 -0.342 1.00 38.66 39 GLN D CA 1
ATOM 5467 C C . GLN D 2 39 ? -42.466 4.932 -1.841 1.00 39.92 39 GLN D C 1
ATOM 5468 O O . GLN D 2 39 ? -43.591 5.171 -2.292 1.00 40.37 39 GLN D O 1
ATOM 5474 N N . ALA D 2 40 ? -41.424 4.630 -2.605 1.00 44.56 40 ALA D N 1
ATOM 5475 C CA . ALA D 2 40 ? -41.537 4.439 -4.041 1.00 48.97 40 ALA D CA 1
ATOM 5476 C C . ALA D 2 40 ? -40.989 3.068 -4.404 1.00 47.02 40 ALA D C 1
ATOM 5477 O O . ALA D 2 40 ? -40.132 2.535 -3.693 1.00 55.17 40 ALA D O 1
ATOM 5479 N N . PRO D 2 41 ? -41.473 2.470 -5.494 1.00 56.11 41 PRO D N 1
ATOM 5480 C CA . PRO D 2 41 ? -40.989 1.143 -5.897 1.00 53.29 41 PRO D CA 1
ATOM 5481 C C . PRO D 2 41 ? -39.471 1.071 -5.990 1.00 62.53 41 PRO D C 1
ATOM 5482 O O . PRO D 2 41 ? -38.820 1.937 -6.579 1.00 68.49 41 PRO D O 1
ATOM 5486 N N . GLY D 2 42 ? -38.906 0.021 -5.391 1.00 66.61 42 GLY D N 1
ATOM 5487 C CA . GLY D 2 42 ? -37.478 -0.214 -5.420 1.00 64.11 42 GLY D CA 1
ATOM 5488 C C . GLY D 2 42 ? -36.651 0.676 -4.518 1.00 64.22 42 GLY D C 1
ATOM 5489 O O . GLY D 2 42 ? -35.443 0.442 -4.386 1.00 70.27 42 GLY D O 1
ATOM 5490 N N . GLN D 2 43 ? -37.251 1.684 -3.885 1.00 60.12 43 GLN D N 1
ATOM 5491 C CA . GLN D 2 43 ? -36.516 2.641 -3.068 1.00 60.80 43 GLN D CA 1
ATOM 5492 C C . GLN D 2 43 ? -36.781 2.461 -1.578 1.00 54.62 43 GLN D C 1
ATOM 5493 O O . GLN D 2 43 ? -36.587 3.405 -0.804 1.00 53.40 43 GLN D O 1
ATOM 5499 N N . GLY D 2 44 ? -37.216 1.270 -1.167 1.00 54.01 44 GLY D N 1
ATOM 5500 C CA . GLY D 2 44 ? -37.461 0.991 0.239 1.00 53.49 44 GLY D CA 1
ATOM 5501 C C . GLY D 2 44 ? -38.364 2.022 0.879 1.00 46.25 44 GLY D C 1
ATOM 5502 O O . GLY D 2 44 ? -39.363 2.460 0.303 1.00 50.97 44 GLY D O 1
ATOM 5503 N N . LEU D 2 45 ? -38.008 2.420 2.092 1.00 42.68 45 LEU D N 1
ATOM 5504 C CA . LEU D 2 45 ? -38.684 3.489 2.803 1.00 37.83 45 LEU D CA 1
ATOM 5505 C C . LEU D 2 45 ? -37.663 4.573 3.099 1.00 40.08 45 LEU D C 1
ATOM 5506 O O . LEU D 2 45 ? -36.531 4.272 3.489 1.00 40.49 45 LEU D O 1
ATOM 5511 N N . GLU D 2 46 ? -38.062 5.825 2.897 1.00 39.83 46 GLU D N 1
ATOM 5512 C CA . GLU D 2 46 ? -37.168 6.968 3.024 1.00 46.67 46 GLU D CA 1
ATOM 5513 C C . GLU D 2 46 ? -37.736 7.919 4.062 1.00 36.12 46 GLU D C 1
ATOM 5514 O O . GLU D 2 46 ? -38.861 8.401 3.922 1.00 36.78 46 GLU D O 1
ATOM 5520 N N . TRP D 2 47 ? -36.963 8.190 5.105 1.00 38.59 47 TRP D N 1
ATOM 5521 C CA . TRP D 2 47 ? -37.408 9.072 6.169 1.00 34.69 47 TRP D CA 1
ATOM 5522 C C . TRP D 2 47 ? -37.106 10.526 5.805 1.00 32.53 47 TRP D C 1
ATOM 5523 O O . TRP D 2 47 ? -35.959 10.853 5.499 1.00 42.73 47 TRP D O 1
ATOM 5534 N N A ILE D 2 48 ? -38.106 11.369 5.608 0.57 31.59 48 ILE D N 1
ATOM 5535 N N B ILE D 2 48 ? -38.117 11.365 6.133 0.43 28.75 48 ILE D N 1
ATOM 5536 C CA A ILE D 2 48 ? -37.774 12.657 4.986 0.57 29.32 48 ILE D CA 1
ATOM 5537 C CA B ILE D 2 48 ? -38.212 12.788 5.777 0.43 27.89 48 ILE D CA 1
ATOM 5538 C C A ILE D 2 48 ? -37.219 13.625 6.022 0.57 36.30 48 ILE D C 1
ATOM 5539 C C B ILE D 2 48 ? -38.079 13.692 7.009 0.43 28.23 48 ILE D C 1
ATOM 5540 O O A ILE D 2 48 ? -36.107 14.156 5.897 0.57 26.21 48 ILE D O 1
ATOM 5541 O O B ILE D 2 48 ? -37.254 14.607 7.023 0.43 33.69 48 ILE D O 1
ATOM 5550 N N A GLY D 2 49 ? -38.012 13.892 7.040 0.57 29.21 49 GLY D N 1
ATOM 5551 N N B GLY D 2 49 ? -38.954 13.523 8.001 0.43 29.97 49 GLY D N 1
ATOM 5552 C CA A GLY D 2 49 ? -37.553 14.661 8.170 0.57 32.13 49 GLY D CA 1
ATOM 5553 C CA B GLY D 2 49 ? -38.887 14.376 9.178 0.43 26.63 49 GLY D CA 1
ATOM 5554 C C A GLY D 2 49 ? -38.564 14.508 9.273 0.57 24.19 49 GLY D C 1
ATOM 5555 C C B GLY D 2 49 ? -40.082 14.218 10.107 0.43 29.52 49 GLY D C 1
ATOM 5556 O O A GLY D 2 49 ? -39.478 13.691 9.186 0.57 30.98 49 GLY D O 1
ATOM 5557 O O B GLY D 2 49 ? -40.926 13.339 9.925 0.43 30.71 49 GLY D O 1
ATOM 5558 N N A GLN D 2 50 ? -38.414 15.328 10.301 0.57 23.58 50 GLN D N 1
ATOM 5559 N N B GLN D 2 50 ? -40.143 15.112 11.101 0.43 23.39 50 GLN D N 1
ATOM 5560 C CA A GLN D 2 50 ? -39.343 15.264 11.414 0.57 26.67 50 GLN D CA 1
ATOM 5561 C CA B GLN D 2 50 ? -41.094 14.978 12.203 0.43 24.57 50 GLN D CA 1
ATOM 5562 C C A GLN D 2 50 ? -39.519 16.659 11.982 0.57 26.27 50 GLN D C 1
ATOM 5563 C C B GLN D 2 50 ? -41.334 16.325 12.887 0.43 26.94 50 GLN D C 1
ATOM 5564 O O A GLN D 2 50 ? -38.655 17.525 11.828 0.57 23.87 50 GLN D O 1
ATOM 5565 O O B GLN D 2 50 ? -40.539 17.259 12.756 0.43 22.56 50 GLN D O 1
ATOM 5576 N N A ILE D 2 51 ? -40.648 16.868 12.650 0.57 24.13 51 ILE D N 1
ATOM 5577 N N B ILE D 2 51 ? -42.429 16.400 13.654 0.43 22.73 51 ILE D N 1
ATOM 5578 C CA A ILE D 2 51 ? -40.909 18.116 13.353 0.57 22.37 51 ILE D CA 1
ATOM 5579 C CA B ILE D 2 51 ? -42.765 17.588 14.444 0.43 22.50 51 ILE D CA 1
ATOM 5580 C C A ILE D 2 51 ? -41.538 17.786 14.696 0.57 22.23 51 ILE D C 1
ATOM 5581 C C B ILE D 2 51 ? -43.353 17.157 15.783 0.43 24.61 51 ILE D C 1
ATOM 5582 O O A ILE D 2 51 ? -42.377 16.886 14.795 0.57 22.46 51 ILE D O 1
ATOM 5583 O O B ILE D 2 51 ? -44.044 16.140 15.870 0.43 22.82 51 ILE D O 1
ATOM 5592 N N A TYR D 2 52 ? -41.124 18.513 15.734 0.57 23.18 52 TYR D N 1
ATOM 5593 N N B TYR D 2 52 ? -43.060 17.925 16.841 0.43 22.30 52 TYR D N 1
ATOM 5594 C CA A TYR D 2 52 ? -41.766 18.413 17.034 0.57 21.99 52 TYR D CA 1
ATOM 5595 C CA B TYR D 2 52 ? -43.698 17.704 18.131 0.43 22.46 52 TYR D CA 1
ATOM 5596 C C A TYR D 2 52 ? -42.764 19.556 17.163 0.57 22.13 52 TYR D C 1
ATOM 5597 C C B TYR D 2 52 ? -44.796 18.741 18.308 0.43 23.26 52 TYR D C 1
ATOM 5598 O O A TYR D 2 52 ? -42.356 20.710 17.358 0.57 22.05 52 TYR D O 1
ATOM 5599 O O B TYR D 2 52 ? -44.490 19.911 18.586 0.43 24.03 52 TYR D O 1
ATOM 5616 N N A PRO D 2 53 ? -44.066 19.304 17.033 0.57 22.47 53 PRO D N 1
ATOM 5617 N N B PRO D 2 53 ? -46.070 18.368 18.187 0.43 23.14 53 PRO D N 1
ATOM 5618 C CA A PRO D 2 53 ? -45.007 20.418 16.849 0.57 26.46 53 PRO D CA 1
ATOM 5619 C CA B PRO D 2 53 ? -47.123 19.387 18.066 0.43 23.53 53 PRO D CA 1
ATOM 5620 C C A PRO D 2 53 ? -45.034 21.400 18.003 0.57 22.85 53 PRO D C 1
ATOM 5621 C C B PRO D 2 53 ? -47.294 20.224 19.313 0.43 25.29 53 PRO D C 1
ATOM 5622 O O A PRO D 2 53 ? -45.339 22.579 17.784 0.57 23.11 53 PRO D O 1
ATOM 5623 O O B PRO D 2 53 ? -47.860 21.320 19.225 0.43 33.91 53 PRO D O 1
ATOM 5630 N N A GLY D 2 54 ? -44.702 20.953 19.212 0.57 22.75 54 GLY D N 1
ATOM 5631 N N B GLY D 2 54 ? -46.835 19.739 20.463 0.43 25.67 54 GLY D N 1
ATOM 5632 C CA A GLY D 2 54 ? -44.722 21.814 20.379 0.57 22.94 54 GLY D CA 1
ATOM 5633 C CA B GLY D 2 54 ? -46.796 20.541 21.668 0.43 31.44 54 GLY D CA 1
ATOM 5634 C C A GLY D 2 54 ? -43.928 23.088 20.182 0.57 26.40 54 GLY D C 1
ATOM 5635 C C B GLY D 2 54 ? -46.188 21.912 21.451 0.43 30.76 54 GLY D C 1
ATOM 5636 O O A GLY D 2 54 ? -44.473 24.187 20.314 0.57 28.54 54 GLY D O 1
ATOM 5637 O O B GLY D 2 54 ? -46.864 22.924 21.641 0.43 27.84 54 GLY D O 1
ATOM 5638 N N A ASP D 2 55 ? -42.647 22.952 19.824 0.57 25.32 55 ASP D N 1
ATOM 5639 N N B ASP D 2 55 ? -44.929 21.969 21.020 0.43 24.63 55 ASP D N 1
ATOM 5640 C CA A ASP D 2 55 ? -41.770 24.102 19.646 0.57 25.13 55 ASP D CA 1
ATOM 5641 C CA B ASP D 2 55 ? -44.238 23.244 20.881 0.43 24.21 55 ASP D CA 1
ATOM 5642 C C A ASP D 2 55 ? -41.280 24.268 18.213 0.57 22.25 55 ASP D C 1
ATOM 5643 C C B ASP D 2 55 ? -43.853 23.589 19.448 0.43 25.06 55 ASP D C 1
ATOM 5644 O O A ASP D 2 55 ? -40.421 25.120 17.964 0.57 26.00 55 ASP D O 1
ATOM 5645 O O B ASP D 2 55 ? -43.280 24.663 19.221 0.43 28.05 55 ASP D O 1
ATOM 5654 N N A GLY D 2 56 ? -41.792 23.476 17.271 0.57 25.19 56 GLY D N 1
ATOM 5655 N N B GLY D 2 56 ? -44.150 22.725 18.479 0.43 24.02 56 GLY D N 1
ATOM 5656 C CA A GLY D 2 56 ? -41.431 23.622 15.874 0.57 29.98 56 GLY D CA 1
ATOM 5657 C CA B GLY D 2 56 ? -43.795 22.984 17.100 0.43 27.50 56 GLY D CA 1
ATOM 5658 C C A GLY D 2 56 ? -40.030 23.197 15.500 0.57 26.74 56 GLY D C 1
ATOM 5659 C C B GLY D 2 56 ? -42.364 22.674 16.725 0.43 23.39 56 GLY D C 1
ATOM 5660 O O A GLY D 2 56 ? -39.589 23.496 14.387 0.57 22.90 56 GLY D O 1
ATOM 5661 O O B GLY D 2 56 ? -41.961 22.984 15.597 0.43 24.22 56 GLY D O 1
ATOM 5662 N N A ASP D 2 57 ? -39.309 22.525 16.394 0.57 21.76 57 ASP D N 1
ATOM 5663 N N B ASP D 2 57 ? -41.584 22.079 17.627 0.43 23.16 57 ASP D N 1
ATOM 5664 C CA A ASP D 2 57 ? -37.968 22.057 16.068 0.57 21.64 57 ASP D CA 1
ATOM 5665 C CA B ASP D 2 57 ? -40.208 21.707 17.318 0.43 25.81 57 ASP D CA 1
ATOM 5666 C C A ASP D 2 57 ? -38.044 21.024 14.950 0.57 27.95 57 ASP D C 1
ATOM 5667 C C B ASP D 2 57 ? -40.181 20.681 16.191 0.43 24.23 57 ASP D C 1
ATOM 5668 O O A ASP D 2 57 ? -38.990 20.241 14.881 0.57 21.80 57 ASP D O 1
ATOM 5669 O O B ASP D 2 57 ? -41.017 19.777 16.136 0.43 21.86 57 ASP D O 1
ATOM 5678 N N A THR D 2 58 ? -37.060 21.043 14.051 0.57 21.91 58 THR D N 1
ATOM 5679 N N B THR D 2 58 ? -39.207 20.816 15.291 0.43 24.94 58 THR D N 1
ATOM 5680 C CA A THR D 2 58 ? -37.025 20.124 12.923 0.57 24.51 58 THR D CA 1
ATOM 5681 C CA B THR D 2 58 ? -39.129 19.959 14.118 0.43 26.10 58 THR D CA 1
ATOM 5682 C C A THR D 2 58 ? -35.651 19.481 12.803 0.57 27.45 58 THR D C 1
ATOM 5683 C C B THR D 2 58 ? -37.728 19.387 13.957 0.43 22.61 58 THR D C 1
ATOM 5684 O O A THR D 2 58 ? -34.637 20.063 13.204 0.57 29.60 58 THR D O 1
ATOM 5685 O O B THR D 2 58 ? -36.735 20.003 14.351 0.43 23.69 58 THR D O 1
ATOM 5692 N N A ASN D 2 59 ? -35.648 18.258 12.262 0.57 23.81 59 ASN D N 1
ATOM 5693 N N B ASN D 2 59 ? -37.672 18.189 13.385 0.43 22.17 59 ASN D N 1
ATOM 5694 C CA A ASN D 2 59 ? -34.450 17.541 11.832 0.57 26.45 59 ASN D CA 1
ATOM 5695 C CA B ASN D 2 59 ? -36.440 17.571 12.913 0.43 22.41 59 ASN D CA 1
ATOM 5696 C C A ASN D 2 59 ? -34.705 16.987 10.440 0.57 26.71 59 ASN D C 1
ATOM 5697 C C B ASN D 2 59 ? -36.666 17.085 11.495 0.43 22.89 59 ASN D C 1
ATOM 5698 O O A ASN D 2 59 ? -35.712 16.308 10.221 0.57 25.53 59 ASN D O 1
ATOM 5699 O O B ASN D 2 59 ? -37.695 16.466 11.209 0.43 26.42 59 ASN D O 1
ATOM 5708 N N A TYR D 2 60 ? -33.792 17.247 9.508 0.57 24.01 60 TYR D N 1
ATOM 5709 N N B TYR D 2 60 ? -35.700 17.352 10.614 0.43 26.73 60 TYR D N 1
ATOM 5710 C CA A TYR D 2 60 ? -33.973 16.819 8.129 0.57 24.71 60 TYR D CA 1
ATOM 5711 C CA B TYR D 2 60 ? -35.824 17.032 9.201 0.43 26.10 60 TYR D CA 1
ATOM 5712 C C A TYR D 2 60 ? -32.910 15.810 7.712 0.57 29.83 60 TYR D C 1
ATOM 5713 C C B TYR D 2 60 ? -34.651 16.184 8.730 0.43 24.41 60 TYR D C 1
ATOM 5714 O O A TYR D 2 60 ? -31.778 15.835 8.204 0.57 33.47 60 TYR D O 1
ATOM 5715 O O B TYR D 2 60 ? -33.524 16.330 9.206 0.43 24.38 60 TYR D O 1
ATOM 5732 N N A ASN D 2 61 ? -33.286 14.929 6.784 0.57 28.96 61 ASN D N 1
ATOM 5733 N N B ASN D 2 61 ? -34.934 15.301 7.780 0.43 25.03 61 ASN D N 1
ATOM 5734 C CA A ASN D 2 61 ? -32.298 14.139 6.062 0.57 30.69 61 ASN D CA 1
ATOM 5735 C CA B ASN D 2 61 ? -33.880 14.619 7.039 0.43 27.52 61 ASN D CA 1
ATOM 5736 C C A ASN D 2 61 ? -31.508 15.055 5.134 0.57 32.65 61 ASN D C 1
ATOM 5737 C C B ASN D 2 61 ? -33.217 15.609 6.088 0.43 27.90 61 ASN D C 1
ATOM 5738 O O A ASN D 2 61 ? -32.092 15.739 4.285 0.57 27.73 61 ASN D O 1
ATOM 5739 O O B ASN D 2 61 ? -33.901 16.329 5.354 0.43 35.15 61 ASN D O 1
ATOM 5748 N N A GLY D 2 62 ? -30.178 15.049 5.284 0.57 33.38 62 GLY D N 1
ATOM 5749 N N B GLY D 2 62 ? -31.881 15.646 6.101 0.43 29.30 62 GLY D N 1
ATOM 5750 C CA A GLY D 2 62 ? -29.329 15.889 4.451 0.57 34.13 62 GLY D CA 1
ATOM 5751 C CA B GLY D 2 62 ? -31.151 16.599 5.279 0.43 29.04 62 GLY D CA 1
ATOM 5752 C C A GLY D 2 62 ? -29.545 15.704 2.961 0.57 38.91 62 GLY D C 1
ATOM 5753 C C B GLY D 2 62 ? -31.365 16.422 3.791 0.43 34.25 62 GLY D C 1
ATOM 5754 O O A GLY D 2 62 ? -29.286 16.620 2.176 0.57 40.31 62 GLY D O 1
ATOM 5755 O O B GLY D 2 62 ? -31.038 17.324 3.013 0.43 32.79 62 GLY D O 1
ATOM 5756 N N A LYS D 2 63 ? -30.021 14.525 2.546 0.57 34.60 63 LYS D N 1
ATOM 5757 N N B LYS D 2 63 ? -31.905 15.276 3.377 0.43 28.56 63 LYS D N 1
ATOM 5758 C CA A LYS D 2 63 ? -30.363 14.300 1.144 0.57 39.29 63 LYS D CA 1
ATOM 5759 C CA B LYS D 2 63 ? -32.200 15.060 1.966 0.43 36.11 63 LYS D CA 1
ATOM 5760 C C A LYS D 2 63 ? -31.429 15.268 0.642 0.57 34.76 63 LYS D C 1
ATOM 5761 C C B LYS D 2 63 ? -33.288 16.004 1.466 0.43 38.03 63 LYS D C 1
ATOM 5762 O O A LYS D 2 63 ? -31.508 15.513 -0.569 0.57 36.19 63 LYS D O 1
ATOM 5763 O O B LYS D 2 63 ? -33.343 16.302 0.267 0.43 35.04 63 LYS D O 1
ATOM 5774 N N A PHE D 2 64 ? -32.252 15.813 1.543 0.57 37.91 64 PHE D N 1
ATOM 5775 N N B PHE D 2 64 ? -34.155 16.479 2.362 0.43 35.65 64 PHE D N 1
ATOM 5776 C CA A PHE D 2 64 ? -33.367 16.673 1.177 0.57 38.17 64 PHE D CA 1
ATOM 5777 C CA B PHE D 2 64 ? -35.220 17.414 2.012 0.43 41.39 64 PHE D CA 1
ATOM 5778 C C A PHE D 2 64 ? -33.253 18.100 1.696 0.57 46.80 64 PHE D C 1
ATOM 5779 C C B PHE D 2 64 ? -35.107 18.718 2.795 0.43 43.50 64 PHE D C 1
ATOM 5780 O O A PHE D 2 64 ? -34.100 18.929 1.345 0.57 40.97 64 PHE D O 1
ATOM 5781 O O B PHE D 2 64 ? -36.083 19.467 2.882 0.43 42.86 64 PHE D O 1
ATOM 5796 N N A LYS D 2 65 ? -32.257 18.409 2.526 0.57 44.78 65 LYS D N 1
ATOM 5797 N N B LYS D 2 65 ? -33.915 19.012 3.329 0.43 47.46 65 LYS D N 1
ATOM 5798 C CA A LYS D 2 65 ? -32.195 19.731 3.134 0.57 53.50 65 LYS D CA 1
ATOM 5799 C CA B LYS D 2 65 ? -33.751 20.042 4.356 0.43 50.74 65 LYS D CA 1
ATOM 5800 C C A LYS D 2 65 ? -32.063 20.804 2.063 0.57 46.63 65 LYS D C 1
ATOM 5801 C C B LYS D 2 65 ? -34.330 21.385 3.927 0.43 43.18 65 LYS D C 1
ATOM 5802 O O A LYS D 2 65 ? -31.394 20.613 1.043 0.57 54.45 65 LYS D O 1
ATOM 5803 O O B LYS D 2 65 ? -35.133 21.987 4.649 0.43 39.78 65 LYS D O 1
ATOM 5814 N N A GLY D 2 66 ? -32.717 21.935 2.296 0.57 42.81 66 GLY D N 1
ATOM 5815 N N B GLY D 2 66 ? -33.912 21.888 2.774 0.43 38.51 66 GLY D N 1
ATOM 5816 C CA A GLY D 2 66 ? -32.770 22.988 1.311 0.57 42.10 66 GLY D CA 1
ATOM 5817 C CA B GLY D 2 66 ? -34.379 23.180 2.322 0.43 38.47 66 GLY D CA 1
ATOM 5818 C C A GLY D 2 66 ? -33.774 22.759 0.209 0.57 45.29 66 GLY D C 1
ATOM 5819 C C B GLY D 2 66 ? -35.615 23.135 1.456 0.43 37.90 66 GLY D C 1
ATOM 5820 O O A GLY D 2 66 ? -33.917 23.621 -0.668 0.57 38.01 66 GLY D O 1
ATOM 5821 O O B GLY D 2 66 ? -35.968 24.150 0.846 0.43 34.95 66 GLY D O 1
ATOM 5822 N N A ARG D 2 67 ? -34.464 21.621 0.215 0.57 45.91 67 ARG D N 1
ATOM 5823 N N B ARG D 2 67 ? -36.282 21.982 1.384 0.43 33.26 67 ARG D N 1
ATOM 5824 C CA A ARG D 2 67 ? -35.512 21.350 -0.756 0.57 45.30 67 ARG D CA 1
ATOM 5825 C CA B ARG D 2 67 ? -37.464 21.800 0.558 0.43 34.77 67 ARG D CA 1
ATOM 5826 C C A ARG D 2 67 ? -36.834 20.934 -0.131 0.57 40.28 67 ARG D C 1
ATOM 5827 C C B ARG D 2 67 ? -38.680 21.347 1.347 0.43 33.77 67 ARG D C 1
ATOM 5828 O O A ARG D 2 67 ? -37.860 20.976 -0.822 0.57 35.28 67 ARG D O 1
ATOM 5829 O O B ARG D 2 67 ? -39.791 21.368 0.805 0.43 35.70 67 ARG D O 1
ATOM 5844 N N A VAL D 2 68 ? -36.856 20.542 1.138 0.57 34.03 68 VAL D N 1
ATOM 5845 N N B VAL D 2 68 ? -38.508 20.942 2.600 0.43 33.13 68 VAL D N 1
ATOM 5846 C CA A VAL D 2 68 ? -38.089 20.162 1.811 0.57 31.99 68 VAL D CA 1
ATOM 5847 C CA B VAL D 2 68 ? -39.601 20.425 3.406 0.43 33.93 68 VAL D CA 1
ATOM 5848 C C A VAL D 2 68 ? -38.251 21.043 3.040 0.57 36.17 68 VAL D C 1
ATOM 5849 C C B VAL D 2 68 ? -39.749 21.274 4.660 0.43 27.64 68 VAL D C 1
ATOM 5850 O O A VAL D 2 68 ? -37.270 21.374 3.714 0.57 29.02 68 VAL D O 1
ATOM 5851 O O B VAL D 2 68 ? -38.785 21.847 5.177 0.43 29.10 68 VAL D O 1
ATOM 5858 N N A THR D 2 69 ? -39.488 21.457 3.298 0.57 28.66 69 THR D N 1
ATOM 5859 N N B THR D 2 69 ? -40.989 21.389 5.118 0.43 30.68 69 THR D N 1
ATOM 5860 C CA A THR D 2 69 ? -39.827 22.252 4.472 0.57 26.54 69 THR D CA 1
ATOM 5861 C CA B THR D 2 69 ? -41.272 21.894 6.449 0.43 34.70 69 THR D CA 1
ATOM 5862 C C A THR D 2 69 ? -40.935 21.526 5.216 0.57 31.40 69 THR D C 1
ATOM 5863 C C B THR D 2 69 ? -42.566 21.234 6.904 0.43 32.95 69 THR D C 1
ATOM 5864 O O A THR D 2 69 ? -41.989 21.254 4.637 0.57 26.53 69 THR D O 1
ATOM 5865 O O B THR D 2 69 ? -43.379 20.796 6.089 0.43 29.47 69 THR D O 1
ATOM 5872 N N A ILE D 2 70 ? -40.692 21.180 6.480 0.57 30.39 70 ILE D N 1
ATOM 5873 N N B ILE D 2 70 ? -42.712 21.090 8.208 0.43 24.55 70 ILE D N 1
ATOM 5874 C CA A ILE D 2 70 ? -41.689 20.508 7.307 0.57 25.66 70 ILE D CA 1
ATOM 5875 C CA B ILE D 2 70 ? -43.830 20.375 8.795 0.43 24.45 70 ILE D CA 1
ATOM 5876 C C A ILE D 2 70 ? -42.200 21.492 8.349 0.57 31.35 70 ILE D C 1
ATOM 5877 C C B ILE D 2 70 ? -44.433 21.274 9.862 0.43 24.25 70 ILE D C 1
ATOM 5878 O O A ILE D 2 70 ? -41.406 22.113 9.069 0.57 28.30 70 ILE D O 1
ATOM 5879 O O B ILE D 2 70 ? -43.699 21.893 10.640 0.43 29.84 70 ILE D O 1
ATOM 5888 N N A THR D 2 71 ? -43.525 21.627 8.430 0.57 24.70 71 THR D N 1
ATOM 5889 N N B THR D 2 71 ? -45.760 21.382 9.873 0.43 26.26 71 THR D N 1
ATOM 5890 C CA A THR D 2 71 ? -44.185 22.592 9.300 0.57 26.24 71 THR D CA 1
ATOM 5891 C CA B THR D 2 71 ? -46.468 22.243 10.813 0.43 29.38 71 THR D CA 1
ATOM 5892 C C A THR D 2 71 ? -45.319 21.911 10.059 0.57 29.45 71 THR D C 1
ATOM 5893 C C B THR D 2 71 ? -47.523 21.430 11.551 0.43 27.86 71 THR D C 1
ATOM 5894 O O A THR D 2 71 ? -45.720 20.789 9.743 0.57 24.63 71 THR D O 1
ATOM 5895 O O B THR D 2 71 ? -47.851 20.304 11.170 0.43 24.87 71 THR D O 1
ATOM 5902 N N A ALA D 2 72 ? -45.852 22.612 11.065 0.57 29.63 72 ALA D N 1
ATOM 5903 N N B ALA D 2 72 ? -48.061 22.013 12.622 0.43 30.10 72 ALA D N 1
ATOM 5904 C CA A ALA D 2 72 ? -46.897 22.057 11.922 0.57 29.76 72 ALA D CA 1
ATOM 5905 C CA B ALA D 2 72 ? -49.047 21.319 13.440 0.43 27.22 72 ALA D CA 1
ATOM 5906 C C A ALA D 2 72 ? -47.772 23.168 12.493 0.57 31.99 72 ALA D C 1
ATOM 5907 C C B ALA D 2 72 ? -49.954 22.319 14.143 0.43 30.24 72 ALA D C 1
ATOM 5908 O O A ALA D 2 72 ? -47.263 24.175 12.996 0.57 34.91 72 ALA D O 1
ATOM 5909 O O B ALA D 2 72 ? -49.469 23.241 14.808 0.43 36.17 72 ALA D O 1
ATOM 5912 N N A ASP D 2 73 ? -49.088 22.956 12.439 0.57 27.85 73 ASP D N 1
ATOM 5913 N N B ASP D 2 73 ? -51.266 22.107 14.020 0.43 27.13 73 ASP D N 1
ATOM 5914 C CA A ASP D 2 73 ? -50.093 23.902 12.920 0.57 26.52 73 ASP D CA 1
ATOM 5915 C CA B ASP D 2 73 ? -52.284 22.974 14.607 0.43 27.76 73 ASP D CA 1
ATOM 5916 C C A ASP D 2 73 ? -50.751 23.291 14.152 0.57 28.57 73 ASP D C 1
ATOM 5917 C C B ASP D 2 73 ? -52.989 22.201 15.718 0.43 28.40 73 ASP D C 1
ATOM 5918 O O A ASP D 2 73 ? -51.470 22.289 14.047 0.57 29.91 73 ASP D O 1
ATOM 5919 O O B ASP D 2 73 ? -53.781 21.295 15.441 0.43 28.98 73 ASP D O 1
ATOM 5928 N N A LYS D 2 74 ? -50.514 23.901 15.318 0.57 30.39 74 LYS D N 1
ATOM 5929 N N B LYS D 2 74 ? -52.696 22.552 16.976 0.43 31.21 74 LYS D N 1
ATOM 5930 C CA A LYS D 2 74 ? -50.992 23.314 16.566 0.57 28.25 74 LYS D CA 1
ATOM 5931 C CA B LYS D 2 74 ? -53.339 21.860 18.091 0.43 27.20 74 LYS D CA 1
ATOM 5932 C C A LYS D 2 74 ? -52.499 23.470 16.720 0.57 29.12 74 LYS D C 1
ATOM 5933 C C B LYS D 2 74 ? -54.837 22.134 18.136 0.43 31.49 74 LYS D C 1
ATOM 5934 O O A LYS D 2 74 ? -53.163 22.588 17.278 0.57 31.76 74 LYS D O 1
ATOM 5935 O O B LYS D 2 74 ? -55.604 21.279 18.591 0.43 32.19 74 LYS D O 1
ATOM 5946 N N A SER D 2 75 ? -53.057 24.580 16.232 0.57 32.24 75 SER D N 1
ATOM 5947 N N B SER D 2 75 ? -55.268 23.315 17.680 0.43 32.07 75 SER D N 1
ATOM 5948 C CA A SER D 2 75 ? -54.497 24.799 16.348 0.57 33.67 75 SER D CA 1
ATOM 5949 C CA B SER D 2 75 ? -56.684 23.666 17.745 0.43 35.14 75 SER D CA 1
ATOM 5950 C C A SER D 2 75 ? -55.289 23.749 15.574 0.57 41.27 75 SER D C 1
ATOM 5951 C C B SER D 2 75 ? -57.537 22.726 16.903 0.43 38.19 75 SER D C 1
ATOM 5952 O O A SER D 2 75 ? -56.360 23.314 16.019 0.57 38.66 75 SER D O 1
ATOM 5953 O O B SER D 2 75 ? -58.699 22.473 17.237 0.43 31.87 75 SER D O 1
ATOM 5958 N N A THR D 2 76 ? -54.788 23.335 14.410 0.57 36.85 76 THR D N 1
ATOM 5959 N N B THR D 2 76 ? -56.985 22.206 15.806 0.43 30.06 76 THR D N 1
ATOM 5960 C CA A THR D 2 76 ? -55.480 22.367 13.569 0.57 29.16 76 THR D CA 1
ATOM 5961 C CA B THR D 2 76 ? -57.683 21.236 14.977 0.43 31.92 76 THR D CA 1
ATOM 5962 C C A THR D 2 76 ? -54.891 20.964 13.674 0.57 33.63 76 THR D C 1
ATOM 5963 C C B THR D 2 76 ? -57.101 19.837 15.072 0.43 32.83 76 T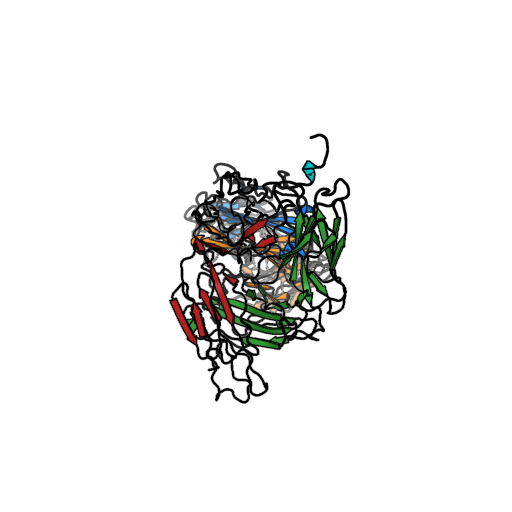HR D C 1
ATOM 5964 O O A THR D 2 76 ? -55.356 20.060 12.971 0.57 33.91 76 THR D O 1
ATOM 5965 O O B THR D 2 76 ? -57.765 18.883 14.652 0.43 35.50 76 THR D O 1
ATOM 5972 N N A SER D 2 77 ? -53.890 20.768 14.540 0.57 28.45 77 SER D N 1
ATOM 5973 N N B SER D 2 77 ? -55.885 19.705 15.611 0.43 29.40 77 SER D N 1
ATOM 5974 C CA A SER D 2 77 ? -53.235 19.471 14.758 0.57 28.90 77 SER D CA 1
ATOM 5975 C CA B SER D 2 77 ? -55.142 18.452 15.708 0.43 32.42 77 SER D CA 1
ATOM 5976 C C A SER D 2 77 ? -52.788 18.834 13.443 0.57 30.32 77 SER D C 1
ATOM 5977 C C B SER D 2 77 ? -54.663 17.983 14.337 0.43 28.55 77 SER D C 1
ATOM 5978 O O A SER D 2 77 ? -52.912 17.626 13.241 0.57 34.05 77 SER D O 1
ATOM 5979 O O B SER D 2 77 ? -54.847 16.818 13.980 0.43 32.66 77 SER D O 1
ATOM 5984 N N A THR D 2 78 ? -52.251 19.648 12.539 0.57 26.67 78 THR D N 1
ATOM 5985 N N B THR D 2 78 ? -54.016 18.865 13.578 0.43 31.71 78 THR D N 1
ATOM 5986 C CA A THR D 2 78 ? -51.890 19.183 11.206 0.57 31.95 78 THR D CA 1
ATOM 5987 C CA B THR D 2 78 ? -53.490 18.543 12.257 0.43 31.47 78 THR D CA 1
ATOM 5988 C C A THR D 2 78 ? -50.413 19.441 10.950 0.57 31.82 78 THR D C 1
ATOM 5989 C C B THR D 2 78 ? -51.975 18.651 12.249 0.43 33.54 78 THR D C 1
ATOM 5990 O O A THR D 2 78 ? -49.916 20.539 11.220 0.57 27.88 78 THR D O 1
ATOM 5991 O O B THR D 2 78 ? -51.407 19.527 12.902 0.43 34.29 78 THR D O 1
ATOM 5998 N N A ALA D 2 79 ? -49.720 18.426 10.436 0.57 31.58 79 ALA D N 1
ATOM 5999 N N B ALA D 2 79 ? -51.330 17.770 11.493 0.43 32.60 79 ALA D N 1
ATOM 6000 C CA A ALA D 2 79 ? -48.347 18.547 9.972 0.57 25.37 79 ALA D CA 1
ATOM 6001 C CA B ALA D 2 79 ? -49.959 17.962 11.046 0.43 26.85 79 ALA D CA 1
ATOM 6002 C C A ALA D 2 79 ? -48.317 18.637 8.446 0.57 25.98 79 ALA D C 1
ATOM 6003 C C B ALA D 2 79 ? -49.978 18.147 9.533 0.43 26.26 79 ALA D C 1
ATOM 6004 O O A ALA D 2 79 ? -49.221 18.156 7.755 0.57 30.97 79 ALA D O 1
ATOM 6005 O O B ALA D 2 79 ? -50.850 17.617 8.845 0.43 26.96 79 ALA D O 1
ATOM 6008 N N A TYR D 2 80 ? -47.275 19.280 7.920 0.57 25.84 80 TYR D N 1
ATOM 6009 N N B TYR D 2 80 ? -49.047 18.936 9.010 0.43 28.17 80 TYR D N 1
ATOM 6010 C CA A TYR D 2 80 ? -47.144 19.487 6.484 0.57 31.77 80 TYR D CA 1
ATOM 6011 C CA B TYR D 2 80 ? -48.929 19.144 7.572 0.43 27.91 80 TYR D CA 1
ATOM 6012 C C A TYR D 2 80 ? -45.726 19.172 6.031 0.57 28.27 80 TYR D C 1
ATOM 6013 C C B TYR D 2 80 ? -47.478 18.918 7.166 0.43 32.78 80 TYR D C 1
ATOM 6014 O O A TYR D 2 80 ? -44.766 19.300 6.798 0.57 27.10 80 TYR D O 1
ATOM 6015 O O B TYR D 2 80 ? -46.581 18.996 8.002 0.43 30.08 80 TYR D O 1
ATOM 6032 N N A MET D 2 81 ? -45.610 18.757 4.765 0.57 27.03 81 MET D N 1
ATOM 6033 N N B MET D 2 81 ? -47.238 18.643 5.876 0.43 26.87 81 MET D N 1
ATOM 6034 C CA A MET D 2 81 ? -44.324 18.571 4.094 0.57 32.83 81 MET D CA 1
ATOM 6035 C CA B MET D 2 81 ? -45.876 18.470 5.357 0.43 26.95 81 MET D CA 1
ATOM 6036 C C A MET D 2 81 ? -44.387 19.243 2.730 0.57 31.36 81 MET D C 1
ATOM 6037 C C B MET D 2 81 ? -45.665 19.287 4.085 0.43 30.56 81 MET D C 1
ATOM 6038 O O A MET D 2 81 ? -45.163 18.810 1.875 0.57 28.97 81 MET D O 1
ATOM 6039 O O B MET D 2 81 ? -46.469 19.182 3.156 0.43 42.89 81 MET D O 1
ATOM 6048 N N A GLU D 2 82 ? -43.584 20.286 2.509 0.57 35.77 82 GLU D N 1
ATOM 6049 N N B GLU D 2 82 ? -44.594 20.080 3.999 0.43 36.26 82 GLU D N 1
ATOM 6050 C CA A GLU D 2 82 ? -43.451 20.880 1.185 0.57 40.57 82 GLU D CA 1
ATOM 6051 C CA B GLU D 2 82 ? -44.393 20.869 2.786 0.43 41.21 82 GLU D CA 1
ATOM 6052 C C A GLU D 2 82 ? -42.173 20.387 0.547 0.57 37.35 82 GLU D C 1
ATOM 6053 C C B GLU D 2 82 ? -43.278 20.260 1.943 0.43 37.00 82 GLU D C 1
ATOM 6054 O O A GLU D 2 82 ? -41.082 20.714 1.028 0.57 33.62 82 GLU D O 1
ATOM 6055 O O B GLU D 2 82 ? -42.196 19.953 2.458 0.43 43.27 82 GLU D O 1
ATOM 6066 N N A LEU D 2 83 ? -42.321 19.706 -0.591 0.57 30.64 83 LEU D N 1
ATOM 6067 N N B LEU D 2 83 ? -43.525 20.098 0.635 0.43 29.73 83 LEU D N 1
ATOM 6068 C CA A LEU D 2 83 ? -41.207 19.252 -1.412 0.57 35.76 83 LEU D CA 1
ATOM 6069 C CA B LEU D 2 83 ? -42.502 19.584 -0.279 0.43 34.57 83 LEU D CA 1
ATOM 6070 C C A LEU D 2 83 ? -41.154 20.169 -2.621 0.57 32.89 83 LEU D C 1
ATOM 6071 C C B LEU D 2 83 ? -42.521 20.435 -1.539 0.43 31.60 83 LEU D C 1
ATOM 6072 O O A LEU D 2 83 ? -42.016 20.098 -3.503 0.57 36.68 83 LEU D O 1
ATOM 6073 O O B LEU D 2 83 ? -43.406 20.275 -2.387 0.43 45.31 83 LEU D O 1
ATOM 6082 N N A SER D 2 84 ? -40.200 21.082 -2.615 0.57 51.35 84 SER D N 1
ATOM 6083 N N B SER D 2 84 ? -41.562 21.345 -1.655 0.43 51.32 84 SER D N 1
ATOM 6084 C CA A SER D 2 84 ? -40.106 22.079 -3.662 0.57 55.94 84 SER D CA 1
ATOM 6085 C CA B SER D 2 84 ? -41.430 22.199 -2.826 0.43 53.09 84 SER D CA 1
ATOM 6086 C C A SER D 2 84 ? -39.273 21.543 -4.816 0.57 52.03 84 SER D C 1
ATOM 6087 C C B SER D 2 84 ? -40.378 21.640 -3.780 0.43 51.81 84 SER D C 1
ATOM 6088 O O A SER D 2 84 ? -38.577 20.532 -4.700 0.57 51.11 84 SER D O 1
ATOM 6089 O O B SER D 2 84 ? -39.614 20.739 -3.436 0.43 51.05 84 SER D O 1
ATOM 6094 N N A SER D 2 85 ? -39.334 22.255 -5.940 0.57 52.77 85 SER D N 1
ATOM 6095 N N B SER D 2 85 ? -40.306 22.203 -5.000 0.43 52.81 85 SER D N 1
ATOM 6096 C CA A SER D 2 85 ? -38.583 21.874 -7.162 0.57 54.95 85 SER D CA 1
ATOM 6097 C CA B SER D 2 85 ? -39.324 21.799 -6.056 0.43 53.33 85 SER D CA 1
ATOM 6098 C C A SER D 2 85 ? -38.806 20.387 -7.456 0.57 55.43 85 SER D C 1
ATOM 6099 C C B SER D 2 85 ? -39.351 20.293 -6.315 0.43 50.40 85 SER D C 1
ATOM 6100 O O A SER D 2 85 ? -37.803 19.694 -7.757 0.57 50.23 85 SER D O 1
ATOM 6101 O O B SER D 2 85 ? -38.807 19.541 -5.581 0.43 55.41 85 SER D O 1
ATOM 6106 N N . LEU D 2 86 ? -40.031 19.904 -7.400 1.00 56.14 86 LEU D N 1
ATOM 6107 C CA . LEU D 2 86 ? -40.344 18.486 -7.599 1.00 49.38 86 LEU D CA 1
ATOM 6108 C C . LEU D 2 86 ? -39.756 17.947 -8.902 1.00 54.22 86 LEU D C 1
ATOM 6109 O O . LEU D 2 86 ? -39.704 18.654 -9.912 1.00 52.18 86 LEU D O 1
ATOM 6114 N N . ARG D 2 87 ? -39.308 16.684 -8.873 1.00 50.54 87 ARG D N 1
ATOM 6115 C CA . ARG D 2 87 ? -38.764 16.001 -10.048 1.00 54.07 87 ARG D CA 1
ATOM 6116 C C . ARG D 2 87 ? -39.342 14.596 -10.169 1.00 48.76 87 ARG D C 1
ATOM 6117 O O . ARG D 2 87 ? -39.833 14.017 -9.201 1.00 49.04 87 ARG D O 1
ATOM 6125 N N . SER D 2 88 ? -39.211 14.019 -11.366 1.00 53.78 88 SER D N 1
ATOM 6126 C CA . SER D 2 88 ? -39.815 12.718 -11.640 1.00 46.13 88 SER D CA 1
ATOM 6127 C C . SER D 2 88 ? -39.317 11.612 -10.706 1.00 52.08 88 SER D C 1
ATOM 6128 O O . SER D 2 88 ? -39.899 10.524 -10.707 1.00 55.24 88 SER D O 1
ATOM 6131 N N . GLU D 2 89 ? -38.318 11.870 -9.865 1.00 57.46 89 GLU D N 1
ATOM 6132 C CA . GLU D 2 89 ? -37.908 10.903 -8.854 1.00 54.32 89 GLU D CA 1
ATOM 6133 C C . GLU D 2 89 ? -38.660 11.051 -7.534 1.00 50.98 89 GLU D C 1
ATOM 6134 O O . GLU D 2 89 ? -38.475 10.213 -6.643 1.00 52.34 89 GLU D O 1
ATOM 6140 N N . ASP D 2 90 ? -39.498 12.081 -7.380 1.00 48.78 90 ASP D N 1
ATOM 6141 C CA . ASP D 2 90 ? -40.245 12.296 -6.142 1.00 44.19 90 ASP D CA 1
ATOM 6142 C C . ASP D 2 90 ? -41.642 11.683 -6.175 1.00 50.14 90 ASP D C 1
ATOM 6143 O O . ASP D 2 90 ? -42.397 11.829 -5.205 1.00 41.88 90 ASP D O 1
ATOM 6148 N N . THR D 2 91 ? -42.009 11.028 -7.273 1.00 39.55 91 THR D N 1
ATOM 6149 C CA . THR D 2 91 ? -43.228 10.236 -7.315 1.00 38.42 91 THR D CA 1
ATOM 6150 C C . THR D 2 91 ? -43.115 9.125 -6.291 1.00 37.66 91 THR D C 1
ATOM 6151 O O . THR D 2 91 ? -42.176 8.327 -6.341 1.00 44.78 91 THR D O 1
ATOM 6155 N N . ALA D 2 92 ? -44.057 9.091 -5.361 1.00 37.46 92 ALA D N 1
ATOM 6156 C CA . ALA D 2 92 ? -44.022 8.121 -4.273 1.00 36.88 92 ALA D CA 1
ATOM 6157 C C . ALA D 2 92 ? -45.324 8.226 -3.493 1.00 38.37 92 ALA D C 1
ATOM 6158 O O . ALA D 2 92 ? -46.136 9.130 -3.712 1.00 40.93 92 ALA D O 1
ATOM 6160 N N . VAL D 2 93 ? -45.516 7.275 -2.586 1.00 36.15 93 VAL D N 1
ATOM 6161 C CA . VAL D 2 93 ? -46.534 7.376 -1.552 1.00 36.23 93 VAL D CA 1
ATOM 6162 C C . VAL D 2 93 ? -45.889 8.030 -0.335 1.00 37.14 93 VAL D C 1
ATOM 6163 O O . VAL D 2 93 ? -44.813 7.608 0.114 1.00 38.52 93 VAL D O 1
ATOM 6167 N N . TYR D 2 94 ? -46.530 9.069 0.185 1.00 37.95 94 TYR D N 1
ATOM 6168 C CA . TYR D 2 94 ? -46.007 9.830 1.314 1.00 38.96 94 TYR D CA 1
ATOM 6169 C C . TYR D 2 94 ? -46.843 9.518 2.541 1.00 38.90 94 TYR D C 1
ATOM 6170 O O . TYR D 2 94 ? -48.068 9.652 2.507 1.00 39.11 94 TYR D O 1
ATOM 6179 N N . TYR D 2 95 ? -46.184 9.080 3.619 1.00 38.96 95 TYR D N 1
ATOM 6180 C CA . TYR D 2 95 ? -46.851 8.752 4.867 1.00 41.34 95 TYR D CA 1
ATOM 6181 C C . TYR D 2 95 ? -46.464 9.736 5.955 1.00 40.18 95 TYR D C 1
ATOM 6182 O O . TYR D 2 95 ? -45.304 10.141 6.046 1.00 41.97 95 TYR D O 1
ATOM 6191 N N . CYS D 2 96 ? -47.422 10.069 6.804 1.00 40.64 96 CYS D N 1
ATOM 6192 C CA . CYS D 2 96 ? -47.107 10.589 8.124 1.00 42.30 96 CYS D CA 1
ATOM 6193 C C . CYS D 2 96 ? -47.242 9.486 9.169 1.00 41.04 96 CYS D C 1
ATOM 6194 O O . CYS D 2 96 ? -47.978 8.514 8.984 1.00 41.74 96 CYS D O 1
ATOM 6197 N N . ALA D 2 97 ? -46.484 9.619 10.259 1.00 41.62 97 ALA D N 1
ATOM 6198 C CA . ALA D 2 97 ? -46.407 8.538 11.231 1.00 41.15 97 ALA D CA 1
ATOM 6199 C C . ALA D 2 97 ? -46.017 9.116 12.575 1.00 42.18 97 ALA D C 1
ATOM 6200 O O . ALA D 2 97 ? -45.021 9.820 12.673 1.00 42.85 97 ALA D O 1
ATOM 6202 N N . ARG D 2 98 ? -46.784 8.801 13.597 1.00 42.33 98 ARG D N 1
ATOM 6203 C CA . ARG D 2 98 ? -46.414 9.213 14.938 1.00 43.26 98 ARG D CA 1
ATOM 6204 C C . ARG D 2 98 ? -45.314 8.304 15.467 1.00 42.81 98 ARG D C 1
ATOM 6205 O O . ARG D 2 98 ? -45.326 7.094 15.233 1.00 43.76 98 ARG D O 1
ATOM 6213 N N . SER D 2 99 ? -44.362 8.886 16.186 1.00 43.63 99 SER D N 1
ATOM 6214 C CA . SER D 2 99 ? -43.337 8.090 16.841 1.00 43.35 99 SER D CA 1
ATOM 6215 C C . SER D 2 99 ? -43.327 8.405 18.329 1.00 45.08 99 SER D C 1
ATOM 6216 O O . SER D 2 99 ? -43.899 9.402 18.777 1.00 45.91 99 SER D O 1
ATOM 6219 N N . ILE D 2 100 ? -42.664 7.528 19.088 1.00 43.98 100 ILE D N 1
ATOM 6220 C CA . ILE D 2 100 ? -42.626 7.609 20.545 1.00 44.73 100 ILE D CA 1
ATOM 6221 C C . ILE D 2 100 ? -41.179 7.783 20.990 1.00 46.04 100 ILE D C 1
ATOM 6222 O O . ILE D 2 100 ? -40.276 7.855 20.149 1.00 44.88 100 ILE D O 1
ATOM 6227 N N . THR D 2 101 ? -40.946 7.838 22.317 1.00 45.83 101 THR D N 1
ATOM 6228 C CA . THR D 2 101 ? -39.631 8.186 22.851 1.00 46.44 101 THR D CA 1
ATOM 6229 C C . THR D 2 101 ? -38.545 7.188 22.467 1.00 45.60 101 THR D C 1
ATOM 6230 O O . THR D 2 101 ? -37.362 7.547 22.455 1.00 46.00 101 THR D O 1
ATOM 6234 N N . THR D 2 102 ? -38.912 5.951 22.159 1.00 44.53 102 THR D N 1
ATOM 6235 C CA . THR D 2 102 ? -37.953 4.954 21.717 1.00 43.75 102 THR D CA 1
ATOM 6236 C C . THR D 2 102 ? -37.756 4.958 20.201 1.00 43.12 102 THR D C 1
ATOM 6237 O O . THR D 2 102 ? -37.087 4.071 19.668 1.00 42.42 102 THR D O 1
ATOM 6241 N N . VAL D 2 103 ? -38.314 5.953 19.510 1.00 43.44 103 VAL D N 1
ATOM 6242 C CA . VAL D 2 103 ? -38.040 6.245 18.106 1.00 43.11 103 VAL D CA 1
ATOM 6243 C C . VAL D 2 103 ? -38.447 5.070 17.224 1.00 41.89 103 VAL D C 1
ATOM 6244 O O . VAL D 2 103 ? -37.690 4.639 16.350 1.00 41.40 103 VAL D O 1
ATOM 6248 N N . VAL D 2 104 ? -39.638 4.538 17.465 1.00 41.46 104 VAL D N 1
ATOM 6249 C CA . VAL D 2 104 ? -40.320 3.675 16.511 1.00 40.44 104 VAL D CA 1
ATOM 6250 C C . VAL D 2 104 ? -41.603 4.373 16.105 1.00 40.57 104 VAL D C 1
ATOM 6251 O O . VAL D 2 104 ? -42.155 5.192 16.846 1.00 41.37 104 VAL D O 1
ATOM 6255 N N . LEU D 2 105 ? -42.070 4.064 14.907 1.00 39.84 105 LEU D N 1
ATOM 6256 C CA . LEU D 2 105 ? -43.240 4.735 14.345 1.00 41.24 105 LEU D CA 1
ATOM 6257 C C . LEU D 2 105 ? -44.439 3.830 14.600 1.00 39.38 105 LEU D C 1
ATOM 6258 O O . LEU D 2 105 ? -44.600 2.806 13.938 1.00 42.67 105 LEU D O 1
ATOM 6263 N N . ASP D 2 106 ? -45.274 4.190 15.583 1.00 39.99 106 ASP D N 1
ATOM 6264 C CA . ASP D 2 106 ? -46.271 3.238 16.063 1.00 41.60 106 ASP D CA 1
ATOM 6265 C C . ASP D 2 106 ? -47.659 3.429 15.464 1.00 49.04 106 ASP D C 1
ATOM 6266 O O . ASP D 2 106 ? -48.464 2.491 15.520 1.00 48.15 106 ASP D O 1
ATOM 6271 N N . TYR D 2 107 ? -47.947 4.592 14.875 1.00 42.94 107 TYR D N 1
ATOM 6272 C CA . TYR D 2 107 ? -49.215 4.853 14.204 1.00 43.25 107 TYR D CA 1
ATOM 6273 C C . TYR D 2 107 ? -48.945 5.562 12.889 1.00 43.94 107 TYR D C 1
ATOM 6274 O O . TYR D 2 107 ? -48.147 6.497 12.836 1.00 43.23 107 TYR D O 1
ATOM 6283 N N . TRP D 2 108 ? -49.600 5.108 11.825 1.00 40.23 108 TRP D N 1
ATOM 6284 C CA . TRP D 2 108 ? -49.338 5.623 10.491 1.00 39.27 108 TRP D CA 1
ATOM 6285 C C . TRP D 2 108 ? -50.620 6.118 9.842 1.00 38.95 108 TRP D C 1
ATOM 6286 O O . TRP D 2 108 ? -51.691 5.539 10.047 1.00 45.62 108 TRP D O 1
ATOM 6297 N N . GLY D 2 109 ? -50.496 7.183 9.055 1.00 39.13 109 GLY D N 1
ATOM 6298 C CA . GLY D 2 109 ? -51.563 7.584 8.160 1.00 39.31 109 GLY D CA 1
ATOM 6299 C C . GLY D 2 109 ? -51.702 6.606 7.007 1.00 41.14 109 GLY D C 1
ATOM 6300 O O . GLY D 2 109 ? -50.888 5.698 6.819 1.00 43.02 109 GLY D O 1
ATOM 6301 N N . GLN D 2 110 ? -52.763 6.800 6.216 1.00 41.11 110 GLN D N 1
ATOM 6302 C CA . GLN D 2 110 ? -53.078 5.856 5.147 1.00 44.08 110 GLN D CA 1
ATOM 6303 C C . GLN D 2 110 ? -52.233 6.066 3.894 1.00 43.53 110 GLN D C 1
ATOM 6304 O O . GLN D 2 110 ? -52.294 5.232 2.980 1.00 40.36 110 GLN D O 1
ATOM 6310 N N . GLY D 2 111 ? -51.449 7.133 3.839 1.00 51.06 111 GLY D N 1
ATOM 6311 C CA . GLY D 2 111 ? -50.566 7.439 2.732 1.00 36.93 111 GLY D CA 1
ATOM 6312 C C . GLY D 2 111 ? -51.212 8.380 1.730 1.00 38.72 111 GLY D C 1
ATOM 6313 O O . GLY D 2 111 ? -52.437 8.433 1.581 1.00 41.05 111 GLY D O 1
ATOM 6314 N N . THR D 2 112 ? -50.372 9.155 1.044 1.00 37.71 112 THR D N 1
ATOM 6315 C CA . THR D 2 112 ? -50.815 10.077 -0.004 1.00 38.10 112 THR D CA 1
ATOM 6316 C C . THR D 2 112 ? -50.003 9.800 -1.254 1.00 43.60 112 THR D C 1
ATOM 6317 O O . THR D 2 112 ? -48.771 9.876 -1.219 1.00 38.72 112 THR D O 1
ATOM 6321 N N . THR D 2 113 ? -50.681 9.488 -2.361 1.00 38.77 113 THR D N 1
ATOM 6322 C CA . THR D 2 113 ? -49.968 9.289 -3.608 1.00 36.59 113 THR D CA 1
ATOM 6323 C C . THR D 2 113 ? -49.649 10.627 -4.255 1.00 42.06 113 THR D C 1
ATOM 6324 O O . THR D 2 113 ? -50.528 11.475 -4.417 1.00 48.43 113 THR D O 1
ATOM 6328 N N . VAL D 2 114 ? -48.380 10.817 -4.600 1.00 39.78 114 VAL D N 1
ATOM 6329 C CA . VAL D 2 114 ? -47.905 12.022 -5.261 1.00 42.33 114 VAL D CA 1
ATOM 6330 C C . VAL D 2 114 ? -47.276 11.607 -6.574 1.00 41.27 114 VAL D C 1
ATOM 6331 O O . VAL D 2 114 ? -46.259 10.901 -6.586 1.00 39.99 114 VAL D O 1
ATOM 6335 N N . THR D 2 115 ? -47.882 12.034 -7.678 1.00 38.53 115 THR D N 1
ATOM 6336 C CA . THR D 2 115 ? -47.338 11.798 -9.001 1.00 39.06 115 THR D CA 1
ATOM 6337 C C . THR D 2 115 ? -46.772 13.102 -9.528 1.00 39.55 115 THR D C 1
ATOM 6338 O O . THR D 2 115 ? -47.453 14.133 -9.494 1.00 42.77 115 THR D O 1
ATOM 6342 N N . VAL D 2 116 ? -45.535 13.056 -10.016 1.00 41.78 116 VAL D N 1
ATOM 6343 C CA . VAL D 2 116 ? -44.899 14.208 -10.639 1.00 42.51 116 VAL D CA 1
ATOM 6344 C C . VAL D 2 116 ? -44.460 13.818 -12.042 1.00 44.05 116 VAL D C 1
ATOM 6345 O O . VAL D 2 116 ? -43.664 12.887 -12.219 1.00 44.35 116 VAL D O 1
ATOM 6349 N N . SER D 2 117 ? -44.962 14.551 -13.028 1.00 43.99 117 SER D N 1
ATOM 6350 C CA . SER D 2 117 ? -44.815 14.221 -14.434 1.00 40.92 117 SER D CA 1
ATOM 6351 C C . SER D 2 117 ? -45.194 15.443 -15.250 1.00 41.97 117 SER D C 1
ATOM 6352 O O . SER D 2 117 ? -45.992 16.271 -14.808 1.00 43.71 117 SER D O 1
ATOM 6355 N N . SER D 2 118 ? -44.612 15.550 -16.436 1.00 51.95 118 SER D N 1
ATOM 6356 C CA . SER D 2 118 ? -44.972 16.609 -17.366 1.00 49.73 118 SER D CA 1
ATOM 6357 C C . SER D 2 118 ? -46.189 16.257 -18.220 1.00 48.51 118 SER D C 1
ATOM 6358 O O . SER D 2 118 ? -46.507 17.008 -19.147 1.00 51.69 118 SER D O 1
ATOM 6361 N N . ALA D 2 119 ? -46.883 15.158 -17.920 1.00 43.61 119 ALA D N 1
ATOM 6362 C CA . ALA D 2 119 ? -48.050 14.758 -18.692 1.00 42.12 119 ALA D CA 1
ATOM 6363 C C . ALA D 2 119 ? -49.289 15.528 -18.235 1.00 40.51 119 ALA D C 1
ATOM 6364 O O . ALA D 2 119 ? -49.354 16.055 -17.122 1.00 43.14 119 ALA D O 1
ATOM 6366 N N . SER D 2 120 ? -50.288 15.564 -19.110 1.00 43.03 120 SER D N 1
ATOM 6367 C CA . SER D 2 120 ? -51.546 16.250 -18.856 1.00 45.73 120 SER D CA 1
ATOM 6368 C C . SER D 2 120 ? -52.678 15.240 -18.701 1.00 43.87 120 SER D C 1
ATOM 6369 O O . SER D 2 120 ? -52.642 14.155 -19.286 1.00 45.05 120 SER D O 1
ATOM 6372 N N . THR D 2 121 ? -53.693 15.618 -17.923 1.00 40.49 121 THR D N 1
ATOM 6373 C CA . THR D 2 121 ? -54.847 14.749 -17.693 1.00 38.03 121 THR D CA 1
ATOM 6374 C C . THR D 2 121 ? -55.451 14.260 -19.004 1.00 40.25 121 THR D C 1
ATOM 6375 O O . THR D 2 121 ? -55.712 15.052 -19.917 1.00 40.01 121 THR D O 1
ATOM 6379 N N . LYS D 2 122 ? -55.680 12.947 -19.085 1.00 38.01 122 LYS D N 1
ATOM 6380 C CA . LYS D 2 122 ? -56.211 12.342 -20.303 1.00 38.71 122 LYS D CA 1
ATOM 6381 C C . LYS D 2 122 ? -56.967 11.063 -19.964 1.00 36.76 122 LYS D C 1
ATOM 6382 O O . LYS D 2 122 ? -56.429 10.179 -19.289 1.00 33.41 122 LYS D O 1
ATOM 6388 N N . GLY D 2 123 ? -58.199 10.943 -20.462 1.00 35.46 123 GLY D N 1
ATOM 6389 C CA . GLY D 2 123 ? -58.986 9.758 -20.196 1.00 32.50 123 GLY D CA 1
ATOM 6390 C C . GLY D 2 123 ? -58.579 8.617 -21.106 1.00 33.72 123 GLY D C 1
ATOM 6391 O O . GLY D 2 123 ? -58.019 8.836 -22.179 1.00 35.64 123 GLY D O 1
ATOM 6392 N N . PRO D 2 124 ? -58.854 7.388 -20.698 1.00 32.86 124 PRO D N 1
ATOM 6393 C CA . PRO D 2 124 ? -58.375 6.223 -21.446 1.00 29.83 124 PRO D CA 1
ATOM 6394 C C . PRO D 2 124 ? -59.160 5.998 -22.727 1.00 35.10 124 PRO D C 1
ATOM 6395 O O . PRO D 2 124 ? -60.338 6.345 -22.838 1.00 37.40 124 PRO D O 1
ATOM 6399 N N . SER D 2 125 ? -58.488 5.346 -23.685 1.00 28.07 125 SER D N 1
ATOM 6400 C CA . SER D 2 125 ? -59.175 4.624 -24.747 1.00 27.14 125 SER D CA 1
ATOM 6401 C C . SER D 2 125 ? -59.345 3.187 -24.284 1.00 24.74 125 SER D C 1
ATOM 6402 O O . SER D 2 125 ? -58.445 2.618 -23.663 1.00 32.12 125 SER D O 1
ATOM 6405 N N . VAL D 2 126 ? -60.509 2.607 -24.559 1.00 20.82 126 VAL D N 1
ATOM 6406 C CA . VAL D 2 126 ? -60.811 1.255 -24.100 1.00 20.40 126 VAL D CA 1
ATOM 6407 C C . VAL D 2 126 ? -61.023 0.398 -25.339 1.00 22.10 126 VAL D C 1
ATOM 6408 O O . VAL D 2 126 ? -61.895 0.703 -26.167 1.00 25.83 126 VAL D O 1
ATOM 6412 N N . PHE D 2 127 ? -60.233 -0.662 -25.468 1.00 19.46 127 PHE D N 1
ATOM 6413 C CA . PHE D 2 127 ? -60.312 -1.539 -26.636 1.00 19.15 127 PHE D CA 1
ATOM 6414 C C . PHE D 2 127 ? -60.636 -2.967 -26.208 1.00 22.87 127 PHE D C 1
ATOM 6415 O O . PHE D 2 127 ? -60.221 -3.403 -25.127 1.00 19.33 127 PHE D O 1
ATOM 6423 N N . PRO D 2 128 ? -61.346 -3.734 -27.033 1.00 19.43 128 PRO D N 1
ATOM 6424 C CA . PRO D 2 128 ? -61.662 -5.113 -26.646 1.00 19.41 128 PRO D CA 1
ATOM 6425 C C . PRO D 2 128 ? -60.475 -6.054 -26.815 1.00 20.82 128 PRO D C 1
ATOM 6426 O O . PRO D 2 128 ? -59.661 -5.914 -27.727 1.00 21.91 128 PRO D O 1
ATOM 6430 N N . LEU D 2 129 ? -60.393 -7.024 -25.908 1.00 18.65 129 LEU D N 1
ATOM 6431 C CA . LEU D 2 129 ? -59.513 -8.186 -26.025 1.00 18.58 129 LEU D CA 1
ATOM 6432 C C . LEU D 2 129 ? -60.393 -9.408 -26.270 1.00 19.16 129 LEU D C 1
ATOM 6433 O O . LEU D 2 129 ? -61.066 -9.897 -25.356 1.00 19.21 129 LEU D O 1
ATOM 6438 N N . ALA D 2 130 ? -60.399 -9.900 -27.498 1.00 20.04 130 ALA D N 1
ATOM 6439 C CA . ALA D 2 130 ? -61.215 -11.072 -27.789 1.00 21.43 130 ALA D CA 1
ATOM 6440 C C . ALA D 2 130 ? -60.476 -11.961 -28.766 1.00 21.92 130 ALA D C 1
ATOM 6441 O O . ALA D 2 130 ? -59.727 -11.456 -29.609 1.00 23.32 130 ALA D O 1
ATOM 6443 N N . PRO D 2 131 ? -60.666 -13.285 -28.692 1.00 23.43 131 PRO D N 1
ATOM 6444 C CA . PRO D 2 131 ? -59.902 -14.175 -29.567 1.00 29.25 131 PRO D CA 1
ATOM 6445 C C . PRO D 2 131 ? -60.215 -13.922 -31.030 1.00 27.72 131 PRO D C 1
ATOM 6446 O O . PRO D 2 131 ? -61.299 -13.448 -31.396 1.00 28.71 131 PRO D O 1
ATOM 6450 N N . CYS D 2 132 ? -59.228 -14.245 -31.863 1.00 33.42 132 CYS D N 1
ATOM 6451 C CA . CYS D 2 132 ? -59.368 -14.096 -33.305 1.00 37.29 132 CYS D CA 1
ATOM 6452 C C . CYS D 2 132 ? -60.668 -14.727 -33.803 1.00 47.87 132 CYS D C 1
ATOM 6453 O O . CYS D 2 132 ? -61.445 -14.090 -34.525 1.00 45.39 132 CYS D O 1
ATOM 6456 N N . SER D 2 133 ? -60.936 -15.969 -33.403 1.00 38.33 133 SER D N 1
ATOM 6457 C CA . SER D 2 133 ? -62.235 -16.583 -33.637 1.00 50.93 133 SER D CA 1
ATOM 6458 C C . SER D 2 133 ? -62.675 -17.302 -32.369 1.00 57.85 133 SER D C 1
ATOM 6459 O O . SER D 2 133 ? -61.863 -17.612 -31.493 1.00 52.07 133 SER D O 1
ATOM 6462 N N . ARG D 2 134 ? -63.974 -17.572 -32.273 1.00 61.40 134 ARG D N 1
ATOM 6463 C CA . ARG D 2 134 ? -64.494 -18.307 -31.127 1.00 64.21 134 ARG D CA 1
ATOM 6464 C C . ARG D 2 134 ? -64.080 -19.768 -31.234 1.00 71.13 134 ARG D C 1
ATOM 6465 O O . ARG D 2 134 ? -64.397 -20.445 -32.219 1.00 62.04 134 ARG D O 1
ATOM 6473 N N . SER D 2 135 ? -63.365 -20.246 -30.225 1.00 69.26 135 SER D N 1
ATOM 6474 C CA . SER D 2 135 ? -63.003 -21.648 -30.156 1.00 68.93 135 SER D CA 1
ATOM 6475 C C . SER D 2 135 ? -64.215 -22.472 -29.757 1.00 66.76 135 SER D C 1
ATOM 6476 O O . SER D 2 135 ? -64.986 -22.084 -28.875 1.00 67.40 135 SER D O 1
ATOM 6479 N N . THR D 2 136 ? -64.392 -23.611 -30.421 1.00 71.60 136 THR D N 1
ATOM 6480 C CA . THR D 2 136 ? -65.400 -24.580 -30.014 1.00 78.41 136 THR D CA 1
ATOM 6481 C C . THR D 2 136 ? -64.769 -25.919 -29.653 1.00 77.61 136 THR D C 1
ATOM 6482 O O . THR D 2 136 ? -65.459 -26.944 -29.616 1.00 79.71 136 THR D O 1
ATOM 6486 N N . SER D 2 137 ? -63.461 -25.924 -29.390 1.00 62.01 137 SER D N 1
ATOM 6487 C CA . SER D 2 137 ? -62.783 -27.072 -28.810 1.00 67.65 137 SER D CA 1
ATOM 6488 C C . SER D 2 137 ? -62.400 -26.863 -27.349 1.00 59.32 137 SER D C 1
ATOM 6489 O O . SER D 2 137 ? -61.968 -27.821 -26.698 1.00 64.38 137 SER D O 1
ATOM 6492 N N . GLU D 2 138 ? -62.557 -25.648 -26.817 1.00 41.59 138 GLU D N 1
ATOM 6493 C CA . GLU D 2 138 ? -62.184 -25.314 -25.448 1.00 39.02 138 GLU D CA 1
ATOM 6494 C C . GLU D 2 138 ? -63.428 -24.979 -24.643 1.00 41.25 138 GLU D C 1
ATOM 6495 O O . GLU D 2 138 ? -64.331 -24.301 -25.136 1.00 31.49 138 GLU D O 1
ATOM 6501 N N . SER D 2 139 ? -63.458 -25.430 -23.386 1.00 27.76 139 SER D N 1
ATOM 6502 C CA . SER D 2 139 ? -64.628 -25.209 -22.542 1.00 27.64 139 SER D CA 1
ATOM 6503 C C . SER D 2 139 ? -64.647 -23.840 -21.869 1.00 28.35 139 SER D C 1
ATOM 6504 O O . SER D 2 139 ? -65.696 -23.441 -21.339 1.00 26.28 139 SER D O 1
ATOM 6507 N N . THR D 2 140 ? -63.527 -23.123 -21.855 1.00 27.37 140 THR D N 1
ATOM 6508 C CA . THR D 2 140 ? -63.498 -21.752 -21.380 1.00 25.66 140 THR D CA 1
ATOM 6509 C C . THR D 2 140 ? -62.845 -20.862 -22.429 1.00 25.45 140 THR D C 1
ATOM 6510 O O . THR D 2 140 ? -62.103 -21.325 -23.301 1.00 30.88 140 THR D O 1
ATOM 6514 N N . ALA D 2 141 ? -63.135 -19.573 -22.318 1.00 23.60 141 ALA D N 1
ATOM 6515 C CA . ALA D 2 141 ? -62.522 -18.551 -23.148 1.00 24.53 141 ALA D CA 1
ATOM 6516 C C . ALA D 2 141 ? -62.110 -17.389 -22.266 1.00 22.92 141 ALA D C 1
ATOM 6517 O O . ALA D 2 141 ? -62.774 -17.075 -21.273 1.00 21.83 141 ALA D O 1
ATOM 6519 N N . ALA D 2 142 ? -61.034 -16.724 -22.662 1.00 20.32 142 ALA D N 1
ATOM 6520 C CA . ALA D 2 142 ? -60.633 -15.487 -22.018 1.00 18.53 142 ALA D CA 1
ATOM 6521 C C . ALA D 2 142 ? -61.094 -14.296 -22.850 1.00 21.84 142 ALA D C 1
ATOM 6522 O O . ALA D 2 142 ? -61.020 -14.318 -24.087 1.00 21.55 142 ALA D O 1
ATOM 6524 N N . LEU D 2 143 ? -61.597 -13.278 -22.162 1.00 19.14 143 LEU D N 1
ATOM 6525 C CA . LEU D 2 143 ? -61.971 -12.000 -22.759 1.00 20.00 143 LEU D CA 1
ATOM 6526 C C . LEU D 2 143 ? -61.345 -10.887 -21.945 1.00 19.98 143 LEU D C 1
ATOM 6527 O O . LEU D 2 143 ? -60.972 -11.085 -20.787 1.00 21.98 143 LEU D O 1
ATOM 6532 N N . GLY D 2 144 ? -61.257 -9.702 -22.531 1.00 16.57 144 GLY D N 1
ATOM 6533 C CA . GLY D 2 144 ? -60.712 -8.637 -21.711 1.00 16.74 144 GLY D CA 1
ATOM 6534 C C . GLY D 2 144 ? -60.943 -7.277 -22.321 1.00 16.80 144 GLY D C 1
ATOM 6535 O O . GLY D 2 144 ? -61.579 -7.132 -23.372 1.00 17.55 144 GLY D O 1
ATOM 6536 N N A CYS D 2 145 ? -60.423 -6.278 -21.620 0.59 17.93 145 CYS D N 1
ATOM 6537 N N B CYS D 2 145 ? -60.426 -6.260 -21.636 0.41 19.06 145 CYS D N 1
ATOM 6538 C CA A CYS D 2 145 ? -60.381 -4.908 -22.106 0.59 18.02 145 CYS D CA 1
ATOM 6539 C CA B CYS D 2 145 ? -60.401 -4.925 -22.218 0.41 18.73 145 CYS D CA 1
ATOM 6540 C C A CYS D 2 145 ? -58.976 -4.374 -21.918 0.59 17.63 145 CYS D C 1
ATOM 6541 C C B CYS D 2 145 ? -59.083 -4.245 -21.891 0.41 19.57 145 CYS D C 1
ATOM 6542 O O A CYS D 2 145 ? -58.333 -4.646 -20.897 0.59 18.61 145 CYS D O 1
ATOM 6543 O O B CYS D 2 145 ? -58.605 -4.290 -20.751 0.41 16.63 145 CYS D O 1
ATOM 6548 N N . LEU D 2 146 ? -58.506 -3.633 -22.917 1.00 17.80 146 LEU D N 1
ATOM 6549 C CA . LEU D 2 146 ? -57.256 -2.899 -22.829 1.00 18.77 146 LEU D CA 1
ATOM 6550 C C . LEU D 2 146 ? -57.605 -1.441 -22.572 1.00 20.60 146 LEU D C 1
ATOM 6551 O O . LEU D 2 146 ? -58.339 -0.824 -23.352 1.00 19.86 146 LEU D O 1
ATOM 6556 N N . VAL D 2 147 ? -57.089 -0.908 -21.476 1.00 20.24 147 VAL D N 1
ATOM 6557 C CA . VAL D 2 147 ? -57.370 0.445 -21.021 1.00 19.45 147 VAL D CA 1
ATOM 6558 C C . VAL D 2 147 ? -56.090 1.234 -21.251 1.00 20.63 147 VAL D C 1
ATOM 6559 O O . VAL D 2 147 ? -55.152 1.159 -20.457 1.00 21.01 147 VAL D O 1
ATOM 6563 N N . LYS D 2 148 ? -56.031 1.993 -22.338 1.00 22.40 148 LYS D N 1
ATOM 6564 C CA . LYS D 2 148 ? -54.757 2.467 -22.859 1.00 26.19 148 LYS D CA 1
ATOM 6565 C C . LYS D 2 148 ? -54.666 3.988 -22.834 1.00 25.42 148 LYS D C 1
ATOM 6566 O O . LYS D 2 148 ? -55.649 4.688 -23.105 1.00 26.11 148 LYS D O 1
ATOM 6572 N N . ASP D 2 149 ? -53.467 4.481 -22.509 1.00 25.56 149 ASP D N 1
ATOM 6573 C CA . ASP D 2 149 ? -53.088 5.879 -22.707 1.00 24.56 149 ASP D CA 1
ATOM 6574 C C . ASP D 2 149 ? -53.904 6.836 -21.850 1.00 29.82 149 ASP D C 1
ATOM 6575 O O . ASP D 2 149 ? -54.546 7.753 -22.374 1.00 29.59 149 ASP D O 1
ATOM 6580 N N . TYR D 2 150 ? -53.878 6.652 -20.530 1.00 26.14 150 TYR D N 1
ATOM 6581 C CA . TYR D 2 150 ? -54.568 7.560 -19.634 1.00 24.91 150 TYR D CA 1
ATOM 6582 C C . TYR D 2 150 ? -53.569 8.171 -18.660 1.00 25.40 150 TYR D C 1
ATOM 6583 O O . TYR D 2 150 ? -52.476 7.641 -18.440 1.00 25.70 150 TYR D O 1
ATOM 6592 N N . PHE D 2 151 ? -53.945 9.311 -18.100 1.00 25.47 151 PHE D N 1
ATOM 6593 C CA . PHE D 2 151 ? -53.133 9.944 -17.061 1.00 25.58 151 PHE D CA 1
ATOM 6594 C C . PHE D 2 151 ? -54.039 10.855 -16.256 1.00 28.32 151 PHE D C 1
ATOM 6595 O O . PHE D 2 151 ? -54.885 11.535 -16.820 1.00 30.90 151 PHE D O 1
ATOM 6603 N N . PRO D 2 152 ? -53.882 10.877 -14.929 1.00 28.73 152 PRO D N 1
ATOM 6604 C CA . PRO D 2 152 ? -52.973 10.079 -14.102 1.00 26.38 152 PRO D CA 1
ATOM 6605 C C . PRO D 2 152 ? -53.628 8.794 -13.626 1.00 25.58 152 PRO D C 1
ATOM 6606 O O . PRO D 2 152 ? -54.739 8.499 -14.023 1.00 27.77 152 PRO D O 1
ATOM 6610 N N . GLU D 2 153 ? -52.947 8.040 -12.770 1.00 25.19 153 GLU D N 1
ATOM 6611 C CA . GLU D 2 153 ? -53.620 6.994 -12.015 1.00 29.40 153 GLU D CA 1
ATOM 6612 C C . GLU D 2 153 ? -54.661 7.640 -11.090 1.00 30.48 153 GLU D C 1
ATOM 6613 O O . GLU D 2 153 ? -54.496 8.787 -10.684 1.00 33.82 153 GLU D O 1
ATOM 6619 N N . PRO D 2 154 ? -55.714 6.901 -10.711 1.00 28.16 154 PRO D N 1
ATOM 6620 C CA . PRO D 2 154 ? -56.012 5.517 -11.049 1.00 26.27 154 PRO D CA 1
ATOM 6621 C C . PRO D 2 154 ? -57.205 5.379 -11.967 1.00 26.64 154 PRO D C 1
ATOM 6622 O O . PRO D 2 154 ? -57.921 6.343 -12.249 1.00 28.38 154 PRO D O 1
ATOM 6626 N N A VAL D 2 155 ? -57.402 4.154 -12.422 0.52 24.84 155 VAL D N 1
ATOM 6627 N N B VAL D 2 155 ? -57.401 4.155 -12.444 0.48 24.74 155 VAL D N 1
ATOM 6628 C CA A VAL D 2 155 ? -58.610 3.743 -13.114 0.52 24.39 155 VAL D CA 1
ATOM 6629 C CA B VAL D 2 155 ? -58.608 3.732 -13.139 0.48 24.46 155 VAL D CA 1
ATOM 6630 C C A VAL D 2 155 ? -59.175 2.548 -12.360 0.52 24.66 155 VAL D C 1
ATOM 6631 C C B VAL D 2 155 ? -59.171 2.535 -12.385 0.48 25.20 155 VAL D C 1
ATOM 6632 O O A VAL D 2 155 ? -58.441 1.810 -11.691 0.52 27.66 155 VAL D O 1
ATOM 6633 O O B VAL D 2 155 ? -58.429 1.775 -11.752 0.48 28.26 155 VAL D O 1
ATOM 6640 N N . THR D 2 156 ? -60.490 2.377 -12.435 1.00 24.35 156 THR D N 1
ATOM 6641 C CA . THR D 2 156 ? -61.156 1.197 -11.902 1.00 26.04 156 THR D CA 1
ATOM 6642 C C . THR D 2 156 ? -61.816 0.443 -13.045 1.00 22.90 156 THR D C 1
ATOM 6643 O O . THR D 2 156 ? -62.284 1.046 -14.014 1.00 24.46 156 THR D O 1
ATOM 6647 N N . VAL D 2 157 ? -61.808 -0.883 -12.951 1.00 23.52 157 VAL D N 1
ATOM 6648 C CA . VAL D 2 157 ? -62.436 -1.739 -13.949 1.00 20.15 157 VAL D CA 1
ATOM 6649 C C . VAL D 2 157 ? -63.280 -2.763 -13.217 1.00 26.21 157 VAL D C 1
ATOM 6650 O O . VAL D 2 157 ? -62.795 -3.421 -12.290 1.00 28.32 157 VAL D O 1
ATOM 6654 N N . SER D 2 158 ? -64.534 -2.894 -13.624 1.00 19.85 158 SER D N 1
ATOM 6655 C CA . SER D 2 158 ? -65.382 -3.975 -13.158 1.00 23.79 158 SER D CA 1
ATOM 6656 C C . SER D 2 158 ? -65.934 -4.677 -14.384 1.00 22.46 158 SER D C 1
ATOM 6657 O O . SER D 2 158 ? -65.779 -4.207 -15.515 1.00 22.13 158 SER D O 1
ATOM 6660 N N . TRP D 2 159 ? -66.554 -5.826 -14.160 1.00 19.65 159 TRP D N 1
ATOM 6661 C CA . TRP D 2 159 ? -67.187 -6.583 -15.235 1.00 19.42 159 TRP D CA 1
ATOM 6662 C C . TRP D 2 159 ? -68.653 -6.792 -14.915 1.00 20.39 159 TRP D C 1
ATOM 6663 O O . TRP D 2 159 ? -69.005 -7.108 -13.775 1.00 22.80 159 TRP D O 1
ATOM 6674 N N . ASN D 2 160 ? -69.501 -6.582 -15.926 1.00 19.20 160 ASN D N 1
ATOM 6675 C CA . ASN D 2 160 ? -70.952 -6.757 -15.802 1.00 20.80 160 ASN D CA 1
ATOM 6676 C C . ASN D 2 160 ? -71.509 -6.001 -14.598 1.00 23.19 160 ASN D C 1
ATOM 6677 O O . ASN D 2 160 ? -72.333 -6.511 -13.827 1.00 23.39 160 ASN D O 1
ATOM 6682 N N . SER D 2 161 ? -71.047 -4.757 -14.450 1.00 20.16 161 SER D N 1
ATOM 6683 C CA . SER D 2 161 ? -71.497 -3.827 -13.413 1.00 24.23 161 SER D CA 1
ATOM 6684 C C . SER D 2 161 ? -71.352 -4.418 -12.019 1.00 22.40 161 SER D C 1
ATOM 6685 O O . SER D 2 161 ? -72.164 -4.143 -11.133 1.00 26.80 161 SER D O 1
ATOM 6688 N N . GLY D 2 162 ? -70.309 -5.222 -11.825 1.00 24.16 162 GLY D N 1
ATOM 6689 C CA . GLY D 2 162 ? -70.016 -5.824 -10.540 1.00 29.87 162 GLY D CA 1
ATOM 6690 C C . GLY D 2 162 ? -70.530 -7.237 -10.352 1.00 35.05 162 GLY D C 1
ATOM 6691 O O . GLY D 2 162 ? -70.181 -7.871 -9.347 1.00 30.06 162 GLY D O 1
ATOM 6692 N N . ALA D 2 163 ? -71.352 -7.750 -11.274 1.00 24.59 163 ALA D N 1
ATOM 6693 C CA . ALA D 2 163 ? -71.907 -9.095 -11.132 1.00 23.83 163 ALA D CA 1
ATOM 6694 C C . ALA D 2 163 ? -70.923 -10.202 -11.500 1.00 28.49 163 ALA D C 1
ATOM 6695 O O . ALA D 2 163 ? -71.214 -11.385 -11.263 1.00 27.72 163 ALA D O 1
ATOM 6697 N N . LEU D 2 164 ? -69.788 -9.860 -12.101 1.00 23.13 164 LEU D N 1
ATOM 6698 C CA . LEU D 2 164 ? -68.775 -10.834 -12.483 1.00 22.17 164 LEU D CA 1
ATOM 6699 C C . LEU D 2 164 ? -67.470 -10.443 -11.804 1.00 21.62 164 LEU D C 1
ATOM 6700 O O . LEU D 2 164 ? -66.841 -9.445 -12.177 1.00 24.52 164 LEU D O 1
ATOM 6705 N N . THR D 2 165 ? -67.085 -11.205 -10.777 1.00 24.09 165 THR D N 1
ATOM 6706 C CA . THR D 2 165 ? -65.811 -10.990 -10.104 1.00 27.29 165 THR D CA 1
ATOM 6707 C C . THR D 2 165 ? -64.911 -12.216 -10.089 1.00 26.53 165 THR D C 1
ATOM 6708 O O . THR D 2 165 ? -63.688 -12.056 -10.030 1.00 26.80 165 THR D O 1
ATOM 6712 N N . SER D 2 166 ? -65.474 -13.422 -10.156 1.00 25.17 166 SER D N 1
ATOM 6713 C CA . SER D 2 166 ? -64.673 -14.638 -10.155 1.00 32.08 166 SER D CA 1
ATOM 6714 C C . SER D 2 166 ? -63.826 -14.722 -11.422 1.00 25.33 166 SER D C 1
ATOM 6715 O O . SER D 2 166 ? -64.345 -14.627 -12.535 1.00 27.76 166 SER D O 1
ATOM 6718 N N . GLY D 2 167 ? -62.523 -14.917 -11.255 1.00 29.04 167 GLY D N 1
ATOM 6719 C CA . GLY D 2 167 ? -61.667 -15.096 -12.410 1.00 26.43 167 GLY D CA 1
ATOM 6720 C C . GLY D 2 167 ? -61.271 -13.813 -13.111 1.00 23.45 167 GLY D C 1
ATOM 6721 O O . GLY D 2 167 ? -60.694 -13.874 -14.201 1.00 29.50 167 GLY D O 1
ATOM 6722 N N . VAL D 2 168 ? -61.565 -12.660 -12.535 1.00 22.77 168 VAL D N 1
ATOM 6723 C CA . VAL D 2 168 ? -61.127 -11.392 -13.103 1.00 20.63 168 VAL D CA 1
ATOM 6724 C C . VAL D 2 168 ? -59.694 -11.145 -12.662 1.00 25.29 168 VAL D C 1
ATOM 6725 O O . VAL D 2 168 ? -59.352 -11.337 -11.484 1.00 26.51 168 VAL D O 1
ATOM 6729 N N . HIS D 2 169 ? -58.841 -10.756 -13.605 1.00 21.42 169 HIS D N 1
ATOM 6730 C CA . HIS D 2 169 ? -57.510 -10.253 -13.275 1.00 20.55 169 HIS D CA 1
ATOM 6731 C C . HIS D 2 169 ? -57.370 -8.870 -13.892 1.00 24.74 169 HIS D C 1
ATOM 6732 O O . HIS D 2 169 ? -57.371 -8.728 -15.117 1.00 23.14 169 HIS D O 1
ATOM 6739 N N . THR D 2 170 ? -57.245 -7.848 -13.055 1.00 20.04 170 THR D N 1
ATOM 6740 C CA . THR D 2 170 ? -56.980 -6.510 -13.552 1.00 18.45 170 THR D CA 1
ATOM 6741 C C . THR D 2 170 ? -55.531 -6.198 -13.210 1.00 19.23 170 THR D C 1
ATOM 6742 O O . THR D 2 170 ? -55.157 -6.145 -12.030 1.00 22.70 170 THR D O 1
ATOM 6746 N N . PHE D 2 171 ? -54.711 -6.043 -14.244 1.00 19.97 171 PHE D N 1
ATOM 6747 C CA . PHE D 2 171 ? -53.276 -5.943 -14.034 1.00 19.59 171 PHE D CA 1
ATOM 6748 C C . PHE D 2 171 ? -52.873 -4.554 -13.556 1.00 19.17 171 PHE D C 1
ATOM 6749 O O . PHE D 2 171 ? -53.574 -3.571 -13.827 1.00 20.59 171 PHE D O 1
ATOM 6757 N N . PRO D 2 172 ? -51.757 -4.460 -12.834 1.00 21.35 172 PRO D N 1
ATOM 6758 C CA . PRO D 2 172 ? -51.199 -3.142 -12.504 1.00 23.13 172 PRO D CA 1
ATOM 6759 C C . PRO D 2 172 ? -50.889 -2.360 -13.767 1.00 22.58 172 PRO D C 1
ATOM 6760 O O . PRO D 2 172 ? -50.426 -2.919 -14.763 1.00 23.54 172 PRO D O 1
ATOM 6764 N N . ALA D 2 173 ? -51.113 -1.053 -13.713 1.00 20.06 173 ALA D N 1
ATOM 6765 C CA . ALA D 2 173 ? -50.762 -0.211 -14.844 1.00 23.78 173 ALA D CA 1
ATOM 6766 C C . ALA D 2 173 ? -49.252 -0.200 -15.068 1.00 26.88 173 ALA D C 1
ATOM 6767 O O . ALA D 2 173 ? -48.458 -0.380 -14.142 1.00 30.95 173 ALA D O 1
ATOM 6769 N N . VAL D 2 174 ? -48.858 0.023 -16.319 1.00 25.74 174 VAL D N 1
ATOM 6770 C CA . VAL D 2 174 ? -47.469 0.271 -16.673 1.00 27.55 174 VAL D CA 1
ATOM 6771 C C . VAL D 2 174 ? -47.380 1.675 -17.254 1.00 31.97 174 VAL D C 1
ATOM 6772 O O . VAL D 2 174 ? -48.314 2.143 -17.914 1.00 28.93 174 VAL D O 1
ATOM 6776 N N . LEU D 2 175 ? -46.275 2.358 -16.972 1.00 34.18 175 LEU D N 1
ATOM 6777 C CA . LEU D 2 175 ? -46.013 3.677 -17.538 1.00 33.86 175 LEU D CA 1
ATOM 6778 C C . LEU D 2 175 ? -45.282 3.503 -18.865 1.00 38.13 175 LEU D C 1
ATOM 6779 O O . LEU D 2 175 ? -44.215 2.881 -18.915 1.00 40.38 175 LEU D O 1
ATOM 6784 N N . GLN D 2 176 ? -45.857 4.039 -19.934 1.00 35.54 176 GLN D N 1
ATOM 6785 C CA . GLN D 2 176 ? -45.270 3.926 -21.261 1.00 36.67 176 GLN D CA 1
ATOM 6786 C C . GLN D 2 176 ? -44.268 5.053 -21.492 1.00 39.57 176 GLN D C 1
ATOM 6787 O O . GLN D 2 176 ? -44.208 6.029 -20.741 1.00 35.01 176 GLN D O 1
ATOM 6793 N N . SER D 2 177 ? -43.475 4.917 -22.562 1.00 38.85 177 SER D N 1
ATOM 6794 C CA . SER D 2 177 ? -42.475 5.940 -22.860 1.00 45.93 177 SER D CA 1
ATOM 6795 C C . SER D 2 177 ? -43.116 7.282 -23.190 1.00 43.97 177 SER D C 1
ATOM 6796 O O . SER D 2 177 ? -42.439 8.315 -23.129 1.00 42.79 177 SER D O 1
ATOM 6799 N N . SER D 2 178 ? -44.406 7.285 -23.525 1.00 39.25 178 SER D N 1
ATOM 6800 C CA . SER D 2 178 ? -45.167 8.503 -23.780 1.00 41.78 178 SER D CA 1
ATOM 6801 C C . SER D 2 178 ? -45.503 9.272 -22.511 1.00 35.05 178 SER D C 1
ATOM 6802 O O . SER D 2 178 ? -45.952 10.421 -22.605 1.00 36.87 178 SER D O 1
ATOM 6805 N N . GLY D 2 179 ? -45.308 8.676 -21.337 1.00 37.83 179 GLY D N 1
ATOM 6806 C CA . GLY D 2 179 ? -45.772 9.272 -20.105 1.00 30.70 179 GLY D CA 1
ATOM 6807 C C . GLY D 2 179 ? -47.185 8.899 -19.728 1.00 35.95 179 GLY D C 1
ATOM 6808 O O . GLY D 2 179 ? -47.669 9.342 -18.679 1.00 32.49 179 GLY D O 1
ATOM 6809 N N . LEU D 2 180 ? -47.868 8.113 -20.547 1.00 29.11 180 LEU D N 1
ATOM 6810 C CA . LEU D 2 180 ? -49.224 7.686 -20.248 1.00 26.61 180 LEU D CA 1
ATOM 6811 C C . LEU D 2 180 ? -49.211 6.265 -19.690 1.00 23.93 180 LEU D C 1
ATOM 6812 O O . LEU D 2 180 ? -48.297 5.484 -19.948 1.00 33.16 180 LEU D O 1
ATOM 6817 N N . TYR D 2 181 ? -50.248 5.940 -18.926 1.00 22.77 181 TYR D N 1
ATOM 6818 C CA . TYR D 2 181 ? -50.419 4.612 -18.353 1.00 24.26 181 TYR D CA 1
ATOM 6819 C C . TYR D 2 181 ? -51.263 3.715 -19.252 1.00 24.20 181 TYR D C 1
ATOM 6820 O O . TYR D 2 181 ? -52.062 4.180 -20.067 1.00 24.32 181 TYR D O 1
ATOM 6829 N N . SER D 2 182 ? -51.091 2.408 -19.071 1.00 22.65 182 SER D N 1
ATOM 6830 C CA . SER D 2 182 ? -51.923 1.429 -19.754 1.00 20.35 182 SER D CA 1
ATOM 6831 C C . SER D 2 182 ? -52.073 0.188 -18.886 1.00 21.98 182 SER D C 1
ATOM 6832 O O . SER D 2 182 ? -51.145 -0.185 -18.171 1.00 26.36 182 SER D O 1
ATOM 6835 N N . LEU D 2 183 ? -53.247 -0.435 -18.938 1.00 20.83 183 LEU D N 1
ATOM 6836 C CA . LEU D 2 183 ? -53.405 -1.747 -18.311 1.00 22.54 183 LEU D CA 1
ATOM 6837 C C . LEU D 2 183 ? -54.441 -2.549 -19.079 1.00 22.95 183 LEU D C 1
ATOM 6838 O O . LEU D 2 183 ? -55.211 -2.004 -19.872 1.00 21.85 183 LEU D O 1
ATOM 6843 N N . SER D 2 184 ? -54.473 -3.858 -18.800 1.00 21.41 184 SER D N 1
ATOM 6844 C CA . SER D 2 184 ? -55.543 -4.731 -19.266 1.00 20.70 184 SER D CA 1
ATOM 6845 C C . SER D 2 184 ? -56.276 -5.351 -18.084 1.00 18.41 184 SER D C 1
ATOM 6846 O O . SER D 2 184 ? -55.713 -5.546 -17.010 1.00 19.68 184 SER D O 1
ATOM 6849 N N . SER D 2 185 ? -57.537 -5.693 -18.320 1.00 17.24 185 SER D N 1
ATOM 6850 C CA . SER D 2 185 ? -58.351 -6.453 -17.386 1.00 18.02 185 SER D CA 1
ATOM 6851 C C . SER D 2 185 ? -58.912 -7.630 -18.161 1.00 17.64 185 SER D C 1
ATOM 6852 O O . SER D 2 185 ? -59.410 -7.443 -19.275 1.00 20.21 185 SER D O 1
ATOM 6855 N N . VAL D 2 186 ? -58.794 -8.837 -17.604 1.00 17.94 186 VAL D N 1
ATOM 6856 C CA . VAL D 2 186 ? -59.203 -10.051 -18.295 1.00 18.05 186 VAL D CA 1
ATOM 6857 C C . VAL D 2 186 ? -60.121 -10.858 -17.393 1.00 18.10 186 VAL D C 1
ATOM 6858 O O . VAL D 2 186 ? -60.108 -10.730 -16.166 1.00 22.75 186 VAL D O 1
ATOM 6862 N N . VAL D 2 187 ? -60.888 -11.744 -18.022 1.00 19.47 187 VAL D N 1
ATOM 6863 C CA . VAL D 2 187 ? -61.757 -12.653 -17.287 1.00 19.57 187 VAL D CA 1
ATOM 6864 C C . VAL D 2 187 ? -61.897 -13.923 -18.112 1.00 22.33 187 VAL D C 1
ATOM 6865 O O . VAL D 2 187 ? -61.834 -13.892 -19.344 1.00 24.56 187 VAL D O 1
ATOM 6869 N N A THR D 2 188 ? -62.064 -15.052 -17.427 0.49 19.81 188 THR D N 1
ATOM 6870 N N B THR D 2 188 ? -62.090 -15.042 -17.422 0.51 18.81 188 THR D N 1
ATOM 6871 C CA A THR D 2 188 ? -62.334 -16.325 -18.086 0.49 18.09 188 THR D CA 1
ATOM 6872 C CA B THR D 2 188 ? -62.341 -16.327 -18.058 0.51 18.24 188 THR D CA 1
ATOM 6873 C C A THR D 2 188 ? -63.807 -16.670 -17.917 0.49 23.22 188 THR D C 1
ATOM 6874 C C B THR D 2 188 ? -63.817 -16.668 -17.912 0.51 23.29 188 THR D C 1
ATOM 6875 O O A THR D 2 188 ? -64.378 -16.491 -16.835 0.49 26.10 188 THR D O 1
ATOM 6876 O O B THR D 2 188 ? -64.403 -16.482 -16.839 0.51 25.94 188 THR D O 1
ATOM 6883 N N . VAL D 2 189 ? -64.417 -17.139 -18.995 1.00 22.38 189 VAL D N 1
ATOM 6884 C CA . VAL D 2 189 ? -65.869 -17.332 -19.048 1.00 24.71 189 VAL D CA 1
ATOM 6885 C C . VAL D 2 189 ? -66.160 -18.665 -19.708 1.00 23.28 189 VAL D C 1
ATOM 6886 O O . VAL D 2 189 ? -65.320 -19.215 -20.439 1.00 23.01 189 VAL D O 1
ATOM 6890 N N . PRO D 2 190 ? -67.346 -19.228 -19.458 1.00 23.56 190 PRO D N 1
ATOM 6891 C CA . PRO D 2 190 ? -67.684 -20.520 -20.074 1.00 25.35 190 PRO D CA 1
ATOM 6892 C C . PRO D 2 190 ? -67.963 -20.350 -21.558 1.00 24.59 190 PRO D C 1
ATOM 6893 O O . PRO D 2 190 ? -68.668 -19.425 -21.969 1.00 26.67 190 PRO D O 1
ATOM 6897 N N . SER D 2 191 ? -67.391 -21.243 -22.364 1.00 26.85 191 SER D N 1
ATOM 6898 C CA . SER D 2 191 ? -67.693 -21.218 -23.792 1.00 26.70 191 SER D CA 1
ATOM 6899 C C . SER D 2 191 ? -69.147 -21.585 -24.067 1.00 26.91 191 SER D C 1
ATOM 6900 O O . SER D 2 191 ? -69.750 -21.043 -25.000 1.00 41.45 191 SER D O 1
ATOM 6903 N N . SER D 2 192 ? -69.730 -22.485 -23.259 1.00 31.57 192 SER D N 1
ATOM 6904 C CA . SER D 2 192 ? -71.042 -23.056 -23.566 1.00 33.69 192 SER D CA 1
ATOM 6905 C C . SER D 2 192 ? -72.159 -22.030 -23.498 1.00 38.80 192 SER D C 1
ATOM 6906 O O . SER D 2 192 ? -73.233 -22.264 -24.066 1.00 48.81 192 SER D O 1
ATOM 6909 N N . SER D 2 193 ? -71.941 -20.912 -22.807 1.00 43.10 193 SER D N 1
ATOM 6910 C CA . SER D 2 193 ? -72.933 -19.853 -22.718 1.00 48.69 193 SER D CA 1
ATOM 6911 C C . SER D 2 193 ? -72.465 -18.562 -23.375 1.00 38.41 193 SER D C 1
ATOM 6912 O O . SER D 2 193 ? -73.094 -17.516 -23.173 1.00 50.45 193 SER D O 1
ATOM 6915 N N . LEU D 2 194 ? -71.375 -18.595 -24.141 1.00 38.35 194 LEU D N 1
ATOM 6916 C CA . LEU D 2 194 ? -71.029 -17.446 -24.966 1.00 34.18 194 LEU D CA 1
ATOM 6917 C C . LEU D 2 194 ? -72.124 -17.205 -26.000 1.00 52.03 194 LEU D C 1
ATOM 6918 O O . LEU D 2 194 ? -72.892 -18.104 -26.350 1.00 59.63 194 LEU D O 1
ATOM 6923 N N . GLY D 2 195 ? -72.198 -15.974 -26.496 1.00 55.68 195 GLY D N 1
ATOM 6924 C CA . GLY D 2 195 ? -73.206 -15.674 -27.494 1.00 64.08 195 GLY D CA 1
ATOM 6925 C C . GLY D 2 195 ? -74.637 -15.727 -27.006 1.00 62.43 195 GLY D C 1
ATOM 6926 O O . GLY D 2 195 ? -75.552 -15.463 -27.795 1.00 68.39 195 GLY D O 1
ATOM 6927 N N . THR D 2 196 ? -74.867 -16.107 -25.749 1.00 60.65 196 THR D N 1
ATOM 6928 C CA . THR D 2 196 ? -76.109 -15.814 -25.051 1.00 57.78 196 THR D CA 1
ATOM 6929 C C . THR D 2 196 ? -75.895 -14.971 -23.801 1.00 48.23 196 THR D C 1
ATOM 6930 O O . THR D 2 196 ? -76.779 -14.192 -23.439 1.00 48.80 196 THR D O 1
ATOM 6934 N N . LYS D 2 197 ? -74.744 -15.081 -23.145 1.00 32.67 197 LYS D N 1
ATOM 6935 C CA . LYS D 2 197 ? -74.405 -14.185 -22.050 1.00 29.74 197 LYS D CA 1
ATOM 6936 C C . LYS D 2 197 ? -73.483 -13.078 -22.549 1.00 31.76 197 LYS D C 1
ATOM 6937 O O . LYS D 2 197 ? -72.622 -13.309 -23.401 1.00 35.12 197 LYS D O 1
ATOM 6943 N N . THR D 2 198 ? -73.674 -11.873 -22.026 1.00 32.44 198 THR D N 1
ATOM 6944 C CA . THR D 2 198 ? -72.854 -10.738 -22.416 1.00 27.33 198 THR D CA 1
ATOM 6945 C C . THR D 2 198 ? -71.800 -10.456 -21.358 1.00 23.13 198 THR D C 1
ATOM 6946 O O . THR D 2 198 ? -72.000 -10.693 -20.166 1.00 25.54 198 THR D O 1
ATOM 6950 N N . TYR D 2 199 ? -70.671 -9.917 -21.812 1.00 22.17 199 TYR D N 1
ATOM 6951 C CA . TYR D 2 199 ? -69.555 -9.576 -20.946 1.00 17.38 199 TYR D CA 1
ATOM 6952 C C . TYR D 2 199 ? -69.108 -8.164 -21.285 1.00 17.75 199 TYR D C 1
ATOM 6953 O O . TYR D 2 199 ? -68.698 -7.899 -22.418 1.00 20.73 199 TYR D O 1
ATOM 6962 N N . THR D 2 200 ? -69.188 -7.269 -20.306 1.00 19.54 200 THR D N 1
ATOM 6963 C CA . THR D 2 200 ? -68.991 -5.847 -20.530 1.00 17.30 200 THR D CA 1
ATOM 6964 C C . THR D 2 200 ? -68.022 -5.374 -19.463 1.00 20.94 200 THR D C 1
ATOM 6965 O O . THR D 2 200 ? -68.247 -5.627 -18.274 1.00 21.31 200 THR D O 1
ATOM 6969 N N A CYS D 2 201 ? -66.931 -4.733 -19.873 0.53 17.51 201 CYS D N 1
ATOM 6970 N N B CYS D 2 201 ? -66.969 -4.668 -19.868 0.47 18.03 201 CYS D N 1
ATOM 6971 C CA A CYS D 2 201 ? -66.056 -4.115 -18.890 0.53 20.95 201 CYS D CA 1
ATOM 6972 C CA B CYS D 2 201 ? -66.017 -4.117 -18.912 0.47 20.55 201 CYS D CA 1
ATOM 6973 C C A CYS D 2 201 ? -66.528 -2.693 -18.627 0.53 21.35 201 CYS D C 1
ATOM 6974 C C B CYS D 2 201 ? -66.351 -2.651 -18.652 0.47 20.93 201 CYS D C 1
ATOM 6975 O O A CYS D 2 201 ? -66.994 -1.995 -19.533 0.53 18.01 201 CYS D O 1
ATOM 6976 O O B CYS D 2 201 ? -66.567 -1.878 -19.593 0.47 22.92 201 CYS D O 1
ATOM 6981 N N . ASN D 2 202 ? -66.449 -2.288 -17.366 1.00 18.59 202 ASN D N 1
ATOM 6982 C CA . ASN D 2 202 ? -66.895 -0.971 -16.928 1.00 18.54 202 ASN D CA 1
ATOM 6983 C C . ASN D 2 202 ? -65.668 -0.230 -16.438 1.00 19.07 202 ASN D C 1
ATOM 6984 O O . ASN D 2 202 ? -65.095 -0.603 -15.413 1.00 24.81 202 ASN D O 1
ATOM 6989 N N . VAL D 2 203 ? -65.264 0.807 -17.165 1.00 17.89 203 VAL D N 1
ATOM 6990 C CA . VAL D 2 203 ? -64.034 1.539 -16.881 1.00 20.54 203 VAL D CA 1
ATOM 6991 C C . VAL D 2 203 ? -64.383 2.930 -16.372 1.00 21.92 203 VAL D C 1
ATOM 6992 O O . VAL D 2 203 ? -65.187 3.638 -16.988 1.00 21.87 203 VAL D O 1
ATOM 6996 N N . ASP D 2 204 ? -63.791 3.318 -15.233 1.00 22.16 204 ASP D N 1
ATOM 6997 C CA . ASP D 2 204 ? -64.021 4.634 -14.637 1.00 26.69 204 ASP D CA 1
ATOM 6998 C C . ASP D 2 204 ? -62.674 5.300 -14.386 1.00 27.95 204 ASP D C 1
ATOM 6999 O O . ASP D 2 204 ? -61.838 4.759 -13.657 1.00 29.15 204 ASP D O 1
ATOM 7004 N N . HIS D 2 205 ? -62.455 6.457 -15.000 1.00 23.44 205 HIS D N 1
ATOM 7005 C CA . HIS D 2 205 ? -61.242 7.250 -14.791 1.00 27.52 205 HIS D CA 1
ATOM 7006 C C . HIS D 2 205 ? -61.711 8.582 -14.219 1.00 27.39 205 HIS D C 1
ATOM 7007 O O . HIS D 2 205 ? -61.967 9.534 -14.962 1.00 29.57 205 HIS D O 1
ATOM 7014 N N . LYS D 2 206 ? -61.835 8.630 -12.895 1.00 31.79 206 LYS D N 1
ATOM 7015 C CA . LYS D 2 206 ? -62.404 9.810 -12.252 1.00 34.59 206 LYS D CA 1
ATOM 7016 C C . LYS D 2 206 ? -61.598 11.085 -12.477 1.00 32.47 206 LYS D C 1
ATOM 7017 O O . LYS D 2 206 ? -62.227 12.150 -12.614 1.00 36.81 206 LYS D O 1
ATOM 7023 N N . PRO D 2 207 ? -60.254 11.072 -12.534 1.00 32.85 207 PRO D N 1
ATOM 7024 C CA . PRO D 2 207 ? -59.527 12.323 -12.816 1.00 32.82 207 PRO D CA 1
ATOM 7025 C C . PRO D 2 207 ? -59.964 13.041 -14.087 1.00 38.21 207 PRO D C 1
ATOM 7026 O O . PRO D 2 207 ? -59.864 14.274 -14.152 1.00 39.60 207 PRO D O 1
ATOM 7030 N N . SER D 2 208 ? -60.438 12.322 -15.103 1.00 34.45 208 SER D N 1
ATOM 7031 C CA . SER D 2 208 ? -60.943 12.962 -16.308 1.00 35.27 208 SER D CA 1
ATOM 7032 C C . SER D 2 208 ? -62.459 12.892 -16.417 1.00 33.43 208 SER D C 1
ATOM 7033 O O . SER D 2 208 ? -63.009 13.258 -17.461 1.00 38.53 208 SER D O 1
ATOM 7036 N N . ASN D 2 209 ? -63.141 12.418 -15.376 1.00 34.02 209 ASN D N 1
ATOM 7037 C CA . ASN D 2 209 ? -64.595 12.260 -15.391 1.00 40.03 209 ASN D CA 1
ATOM 7038 C C . ASN D 2 209 ? -65.040 11.419 -16.585 1.00 36.14 209 ASN D C 1
ATOM 7039 O O . ASN D 2 209 ? -66.047 11.705 -17.238 1.00 45.11 209 ASN D O 1
ATOM 7044 N N . THR D 2 210 ? -64.276 10.374 -16.881 1.00 26.96 210 THR D N 1
ATOM 7045 C CA . THR D 2 210 ? -64.534 9.510 -18.027 1.00 27.96 210 THR D CA 1
ATOM 7046 C C . THR D 2 210 ? -65.024 8.150 -17.549 1.00 34.29 210 THR D C 1
ATOM 7047 O O . THR D 2 210 ? -64.371 7.503 -16.728 1.00 31.35 210 THR D O 1
ATOM 7051 N N . LYS D 2 211 ? -66.163 7.709 -18.080 1.00 28.75 211 LYS D N 1
ATOM 7052 C CA . LYS D 2 211 ? -66.658 6.363 -17.845 1.00 23.98 211 LYS D CA 1
ATOM 7053 C C . LYS D 2 211 ? -67.008 5.751 -19.189 1.00 19.68 211 LYS D C 1
ATOM 7054 O O . LYS D 2 211 ? -67.617 6.413 -20.036 1.00 24.09 211 LYS D O 1
ATOM 7060 N N . VAL D 2 212 ? -66.620 4.494 -19.382 1.00 20.36 212 VAL D N 1
ATOM 7061 C CA . VAL D 2 212 ? -66.906 3.751 -20.607 1.00 22.13 212 VAL D CA 1
ATOM 7062 C C . VAL D 2 212 ? -67.378 2.362 -20.215 1.00 24.82 212 VAL D C 1
ATOM 7063 O O . VAL D 2 212 ? -66.786 1.735 -19.329 1.00 22.07 212 VAL D O 1
ATOM 7067 N N . ASP D 2 213 ? -68.435 1.875 -20.870 1.00 21.31 213 ASP D N 1
ATOM 7068 C CA . ASP D 2 213 ? -68.778 0.456 -20.800 1.00 21.09 213 ASP D CA 1
ATOM 7069 C C . ASP D 2 213 ? -68.535 -0.160 -22.173 1.00 20.72 213 ASP D C 1
ATOM 7070 O O . ASP D 2 213 ? -69.082 0.323 -23.166 1.00 23.47 213 ASP D O 1
ATOM 7075 N N . LYS D 2 214 ? -67.721 -1.217 -22.224 1.00 20.25 214 LYS D N 1
ATOM 7076 C CA . LYS D 2 214 ? -67.323 -1.860 -23.477 1.00 20.04 214 LYS D CA 1
ATOM 7077 C C . LYS D 2 214 ? -67.772 -3.316 -23.454 1.00 16.94 214 LYS D C 1
ATOM 7078 O O . LYS D 2 214 ? -67.250 -4.125 -22.683 1.00 19.33 214 LYS D O 1
ATOM 7084 N N . ARG D 2 215 ? -68.737 -3.629 -24.301 1.00 18.85 215 ARG D N 1
ATOM 7085 C CA . ARG D 2 215 ? -69.199 -4.987 -24.523 1.00 16.89 215 ARG D CA 1
ATOM 7086 C C . ARG D 2 215 ? -68.165 -5.707 -25.391 1.00 21.37 215 ARG D C 1
ATOM 7087 O O . ARG D 2 215 ? -67.774 -5.191 -26.442 1.00 24.95 215 ARG D O 1
ATOM 7095 N N . VAL D 2 216 ? -67.656 -6.852 -24.920 1.00 19.09 216 VAL D N 1
ATOM 7096 C CA . VAL D 2 216 ? -66.553 -7.559 -25.579 1.00 20.01 216 VAL D CA 1
ATOM 7097 C C . VAL D 2 216 ? -67.059 -8.842 -26.220 1.00 22.21 216 VAL D C 1
ATOM 7098 O O . VAL D 2 216 ? -67.662 -9.688 -25.545 1.00 22.31 216 VAL D O 1
ATOM 7102 N N . GLU D 2 217 ? -66.782 -9.007 -27.516 1.00 23.69 217 GLU D N 1
ATOM 7103 C CA . GLU D 2 217 ? -67.108 -10.253 -28.200 1.00 28.58 217 GLU D CA 1
ATOM 7104 C C . GLU D 2 217 ? -66.230 -10.405 -29.436 1.00 28.26 217 GLU D C 1
ATOM 7105 O O . GLU D 2 217 ? -65.830 -9.415 -30.058 1.00 34.33 217 GLU D O 1
ATOM 7111 N N . SER D 2 218 ? -65.939 -11.656 -29.787 1.00 34.37 218 SER D N 1
ATOM 7112 C CA . SER D 2 218 ? -65.252 -11.934 -31.042 1.00 32.47 218 SER D CA 1
ATOM 7113 C C . SER D 2 218 ? -66.130 -11.527 -32.215 1.00 51.09 218 SER D C 1
ATOM 7114 O O . SER D 2 218 ? -67.348 -11.721 -32.196 1.00 45.19 218 SER D O 1
ATOM 7117 N N . LYS D 2 219 ? -65.506 -10.969 -33.243 1.00 56.40 219 LYS D N 1
ATOM 7118 C CA . LYS D 2 219 ? -66.216 -10.632 -34.470 1.00 62.84 219 LYS D CA 1
ATOM 7119 C C . LYS D 2 219 ? -66.163 -11.809 -35.437 1.00 57.89 219 LYS D C 1
ATOM 7120 O O . LYS D 2 219 ? -66.836 -12.821 -35.228 1.00 63.71 219 LYS D O 1
ATOM 7126 N N . GLY E 3 1 ? -11.831 -16.703 -82.631 1.00 70.39 1 GLY E N 1
ATOM 7127 C CA . GLY E 3 1 ? -10.923 -17.733 -83.102 1.00 62.70 1 GLY E CA 1
ATOM 7128 C C . GLY E 3 1 ? -9.544 -17.202 -83.427 1.00 52.77 1 GLY E C 1
ATOM 7129 O O . GLY E 3 1 ? -9.094 -17.295 -84.564 1.00 52.55 1 GLY E O 1
ATOM 7130 N N . ASN E 3 2 ? -8.870 -16.639 -82.425 1.00 40.09 2 ASN E N 1
ATOM 7131 C CA . ASN E 3 2 ? -7.520 -16.118 -82.622 1.00 41.62 2 ASN E CA 1
ATOM 7132 C C . ASN E 3 2 ? -6.783 -16.178 -81.290 1.00 36.47 2 ASN E C 1
ATOM 7133 O O . ASN E 3 2 ? -7.139 -15.460 -80.355 1.00 32.75 2 ASN E O 1
ATOM 7138 N N . LYS E 3 3 ? -5.759 -17.027 -81.217 1.00 33.45 3 LYS E N 1
ATOM 7139 C CA . LYS E 3 3 ? -4.957 -17.231 -80.016 1.00 32.31 3 LYS E CA 1
ATOM 7140 C C . LYS E 3 3 ? -3.895 -16.154 -79.819 1.00 30.19 3 LYS E C 1
ATOM 7141 O O . LYS E 3 3 ? -3.291 -16.085 -78.741 1.00 29.38 3 LYS E O 1
ATOM 7147 N N . LEU E 3 4 ? -3.661 -15.319 -80.829 1.00 30.47 4 LEU E N 1
ATOM 7148 C CA . LEU E 3 4 ? -2.599 -14.321 -80.768 1.00 29.49 4 LEU E CA 1
ATOM 7149 C C . LEU E 3 4 ? -2.766 -13.390 -79.569 1.00 27.41 4 LEU E C 1
ATOM 7150 O O . LEU E 3 4 ? -3.870 -12.948 -79.251 1.00 29.81 4 LEU E O 1
ATOM 7155 N N . GLN E 3 5 ? -1.658 -13.093 -78.899 1.00 27.28 5 GLN E N 1
ATOM 7156 C CA . GLN E 3 5 ? -1.636 -12.089 -77.836 1.00 29.40 5 GLN E CA 1
ATOM 7157 C C . GLN E 3 5 ? -0.447 -11.175 -78.086 1.00 36.14 5 GLN E C 1
ATOM 7158 O O . GLN E 3 5 ? 0.704 -11.602 -77.945 1.00 38.85 5 GLN E O 1
ATOM 7164 N N . VAL E 3 6 ? -0.730 -9.927 -78.454 1.00 29.70 6 VAL E N 1
ATOM 7165 C CA . VAL E 3 6 ? 0.300 -8.945 -78.779 1.00 34.90 6 VAL E CA 1
ATOM 7166 C C . VAL E 3 6 ? 0.857 -8.378 -77.479 1.00 30.56 6 VAL E C 1
ATOM 7167 O O . VAL E 3 6 ? 0.185 -7.605 -76.799 1.00 32.00 6 VAL E O 1
ATOM 7171 N N . LEU E 3 7 ? 2.077 -8.772 -77.136 1.00 35.16 7 LEU E N 1
ATOM 7172 C CA . LEU E 3 7 ? 2.781 -8.291 -75.957 1.00 29.93 7 LEU E CA 1
ATOM 7173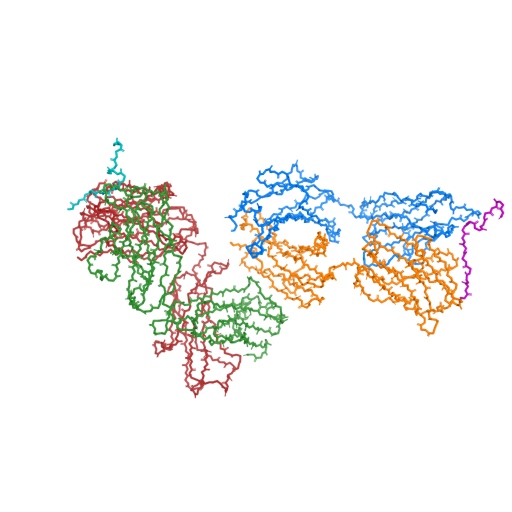 C C . LEU E 3 7 ? 3.955 -7.420 -76.379 1.00 35.41 7 LEU E C 1
ATOM 7174 O O . LEU E 3 7 ? 4.698 -7.775 -77.298 1.00 33.91 7 LEU E O 1
ATOM 7179 N N . GLY E 3 8 ? 4.125 -6.296 -75.680 1.00 41.81 8 GLY E N 1
ATOM 7180 C CA . GLY E 3 8 ? 5.087 -5.298 -76.115 1.00 40.75 8 GLY E CA 1
ATOM 7181 C C . GLY E 3 8 ? 6.507 -5.822 -76.205 1.00 39.63 8 GLY E C 1
ATOM 7182 O O . GLY E 3 8 ? 7.257 -5.444 -77.108 1.00 38.49 8 GLY E O 1
ATOM 7183 N N . LYS E 3 9 ? 6.898 -6.698 -75.274 1.00 40.25 9 LYS E N 1
ATOM 7184 C CA . LYS E 3 9 ? 8.258 -7.228 -75.292 1.00 39.50 9 LYS E CA 1
ATOM 7185 C C . LYS E 3 9 ? 8.561 -7.931 -76.607 1.00 37.89 9 LYS E C 1
ATOM 7186 O O . LYS E 3 9 ? 9.719 -7.951 -77.050 1.00 37.07 9 LYS E O 1
ATOM 7192 N N . ASP E 3 10 ? 7.538 -8.461 -77.276 1.00 37.72 10 ASP E N 1
ATOM 7193 C CA . ASP E 3 10 ? 7.770 -9.165 -78.531 1.00 36.55 10 ASP E CA 1
ATOM 7194 C C . ASP E 3 10 ? 8.024 -8.233 -79.713 1.00 35.57 10 ASP E C 1
ATOM 7195 O O . ASP E 3 10 ? 8.458 -8.711 -80.769 1.00 34.74 10 ASP E O 1
ATOM 7200 N N . LEU E 3 11 ? 7.800 -6.927 -79.569 1.00 35.94 11 LEU E N 1
ATOM 7201 C CA . LEU E 3 11 ? 8.095 -5.990 -80.649 1.00 36.43 11 LEU E CA 1
ATOM 7202 C C . LEU E 3 11 ? 9.493 -5.379 -80.547 1.00 38.33 11 LEU E C 1
ATOM 7203 O O . LEU E 3 11 ? 9.860 -4.572 -81.409 1.00 43.38 11 LEU E O 1
ATOM 7208 N N . LEU E 3 12 ? 10.283 -5.764 -79.542 1.00 35.67 12 LEU E N 1
ATOM 7209 C CA . LEU E 3 12 ? 11.582 -5.143 -79.288 1.00 36.13 12 LEU E CA 1
ATOM 7210 C C . LEU E 3 12 ? 12.598 -5.434 -80.386 1.00 37.15 12 LEU E C 1
ATOM 7211 O O . LEU E 3 12 ? 12.544 -6.465 -81.060 1.00 35.66 12 LEU E O 1
ATOM 7216 N N . LEU E 3 13 ? 13.562 -4.519 -80.517 1.00 47.21 13 LEU E N 1
ATOM 7217 C CA . LEU E 3 13 ? 14.728 -4.665 -81.393 1.00 60.22 13 LEU E CA 1
ATOM 7218 C C . LEU E 3 13 ? 16.029 -4.422 -80.613 1.00 71.35 13 LEU E C 1
ATOM 7219 O O . LEU E 3 13 ? 16.137 -3.433 -79.884 1.00 76.41 13 LEU E O 1
ATOM 7224 N N . PRO E 3 14 ? 17.029 -5.313 -80.768 1.00 71.50 14 PRO E N 1
ATOM 7225 C CA . PRO E 3 14 ? 17.014 -6.501 -81.628 1.00 63.86 14 PRO E CA 1
ATOM 7226 C C . PRO E 3 14 ? 16.135 -7.601 -81.057 1.00 59.40 14 PRO E C 1
ATOM 7227 O O . PRO E 3 14 ? 15.868 -7.609 -79.859 1.00 49.23 14 PRO E O 1
ATOM 7231 N N . GLN E 3 15 ? 15.684 -8.512 -81.907 1.00 56.98 15 GLN E N 1
ATOM 7232 C CA . GLN E 3 15 ? 14.772 -9.558 -81.468 1.00 64.99 15 GLN E CA 1
ATOM 7233 C C . GLN E 3 15 ? 15.536 -10.700 -80.800 1.00 67.41 15 GLN E C 1
ATOM 7234 O O . GLN E 3 15 ? 14.969 -11.477 -80.028 1.00 56.95 15 GLN E O 1
ATOM 7241 N N . GLY F 3 1 ? -47.686 14.127 27.662 1.00 63.73 1 GLY F N 1
ATOM 7242 C CA . GLY F 3 1 ? -46.793 13.786 26.569 1.00 70.85 1 GLY F CA 1
ATOM 7243 C C . GLY F 3 1 ? -45.328 13.780 26.954 1.00 66.08 1 GLY F C 1
ATOM 7244 O O . GLY F 3 1 ? -45.001 13.918 28.140 1.00 56.34 1 GLY F O 1
ATOM 7245 N N . ASN F 3 2 ? -44.443 13.636 25.960 1.00 50.82 2 ASN F N 1
ATOM 7246 C CA . ASN F 3 2 ? -43.008 13.558 26.216 1.00 45.60 2 ASN F CA 1
ATOM 7247 C C . ASN F 3 2 ? -42.183 13.781 24.954 1.00 55.06 2 ASN F C 1
ATOM 7248 O O . ASN F 3 2 ? -42.439 13.145 23.926 1.00 49.74 2 ASN F O 1
ATOM 7253 N N . LYS F 3 3 ? -41.177 14.661 25.028 1.00 49.40 3 LYS F N 1
ATOM 7254 C CA . LYS F 3 3 ? -40.329 15.001 23.887 1.00 51.91 3 LYS F CA 1
ATOM 7255 C C . LYS F 3 3 ? -39.120 14.086 23.719 1.00 52.39 3 LYS F C 1
ATOM 7256 O O . LYS F 3 3 ? -38.474 14.139 22.664 1.00 44.10 3 LYS F O 1
ATOM 7262 N N . LEU F 3 4 ? -38.805 13.250 24.713 1.00 40.81 4 LEU F N 1
ATOM 7263 C CA . LEU F 3 4 ? -37.596 12.429 24.672 1.00 46.36 4 LEU F CA 1
ATOM 7264 C C . LEU F 3 4 ? -37.534 11.594 23.389 1.00 39.05 4 LEU F C 1
ATOM 7265 O O . LEU F 3 4 ? -38.536 11.024 22.958 1.00 41.15 4 LEU F O 1
ATOM 7270 N N . GLN F 3 5 ? -36.354 11.514 22.800 1.00 39.29 5 GLN F N 1
ATOM 7271 C CA . GLN F 3 5 ? -36.048 10.580 21.678 1.00 47.53 5 GLN F CA 1
ATOM 7272 C C . GLN F 3 5 ? -34.746 9.822 22.014 1.00 44.54 5 GLN F C 1
ATOM 7273 O O . GLN F 3 5 ? -33.688 10.387 21.859 1.00 41.87 5 GLN F O 1
ATOM 7279 N N . VAL F 3 6 ? -34.844 8.547 22.396 1.00 40.13 6 VAL F N 1
ATOM 7280 C CA . VAL F 3 6 ? -33.680 7.757 22.787 1.00 40.34 6 VAL F CA 1
ATOM 7281 C C . VAL F 3 6 ? -32.987 7.245 21.528 1.00 47.25 6 VAL F C 1
ATOM 7282 O O . VAL F 3 6 ? -33.507 6.369 20.833 1.00 41.32 6 VAL F O 1
ATOM 7286 N N . LEU F 3 7 ? -31.808 7.783 21.237 1.00 43.42 7 LEU F N 1
ATOM 7287 C CA . LEU F 3 7 ? -30.993 7.339 20.115 1.00 41.71 7 LEU F CA 1
ATOM 7288 C C . LEU F 3 7 ? -29.779 6.590 20.644 1.00 46.51 7 LEU F C 1
ATOM 7289 O O . LEU F 3 7 ? -29.132 7.042 21.593 1.00 44.82 7 LEU F O 1
ATOM 7294 N N . GLY F 3 8 ? -29.482 5.444 20.030 1.00 50.05 8 GLY F N 1
ATOM 7295 C CA . GLY F 3 8 ? -28.466 4.562 20.574 1.00 49.86 8 GLY F CA 1
ATOM 7296 C C . GLY F 3 8 ? -27.125 5.238 20.756 1.00 51.85 8 GLY F C 1
ATOM 7297 O O . GLY F 3 8 ? -26.439 5.016 21.756 1.00 50.76 8 GLY F O 1
ATOM 7298 N N . LYS F 3 9 ? -26.738 6.089 19.813 1.00 47.43 9 LYS F N 1
ATOM 7299 C CA . LYS F 3 9 ? -25.433 6.732 19.905 1.00 49.34 9 LYS F CA 1
ATOM 7300 C C . LYS F 3 9 ? -25.335 7.647 21.121 1.00 48.71 9 LYS F C 1
ATOM 7301 O O . LYS F 3 9 ? -24.229 7.908 21.612 1.00 56.52 9 LYS F O 1
ATOM 7307 N N . ASP F 3 10 ? -26.476 8.131 21.629 1.00 43.28 10 ASP F N 1
ATOM 7308 C CA . ASP F 3 10 ? -26.452 8.955 22.836 1.00 45.99 10 ASP F CA 1
ATOM 7309 C C . ASP F 3 10 ? -26.079 8.155 24.074 1.00 47.04 10 ASP F C 1
ATOM 7310 O O . ASP F 3 10 ? -25.764 8.748 25.112 1.00 46.07 10 ASP F O 1
ATOM 7315 N N . LEU F 3 11 ? -26.121 6.829 23.998 1.00 50.16 11 LEU F N 1
ATOM 7316 C CA . LEU F 3 11 ? -25.802 5.981 25.136 1.00 52.21 11 LEU F CA 1
ATOM 7317 C C . LEU F 3 11 ? -24.366 5.464 25.099 1.00 57.68 11 LEU F C 1
ATOM 7318 O O . LEU F 3 11 ? -23.993 4.639 25.943 1.00 56.52 11 LEU F O 1
ATOM 7323 N N . LEU F 3 12 ? -23.553 5.947 24.158 1.00 47.50 12 LEU F N 1
ATOM 7324 C CA . LEU F 3 12 ? -22.117 5.692 24.148 1.00 61.56 12 LEU F CA 1
ATOM 7325 C C . LEU F 3 12 ? -21.374 6.619 25.112 1.00 68.96 12 LEU F C 1
ATOM 7326 O O . LEU F 3 12 ? -21.958 7.292 25.966 1.00 72.34 12 LEU F O 1
ATOM 7331 N N . LEU F 3 13 ? -20.053 6.659 24.935 1.00 72.71 13 LEU F N 1
ATOM 7332 C CA . LEU F 3 13 ? -19.130 7.598 25.569 1.00 70.63 13 LEU F CA 1
ATOM 7333 C C . LEU F 3 13 ? -17.923 7.735 24.651 1.00 81.73 13 LEU F C 1
ATOM 7334 O O . LEU F 3 13 ? -17.618 6.803 23.900 1.00 85.51 13 LEU F O 1
ATOM 7339 N N . PRO F 3 14 ? -17.233 8.887 24.684 1.00 83.24 14 PRO F N 1
ATOM 7340 C CA . PRO F 3 14 ? -17.466 10.140 25.418 1.00 80.56 14 PRO F CA 1
ATOM 7341 C C . PRO F 3 14 ? -18.596 11.007 24.844 1.00 79.36 14 PRO F C 1
ATOM 7342 O O . PRO F 3 14 ? -18.828 11.027 23.633 1.00 72.91 14 PRO F O 1
ATOM 7346 N N . GLN F 3 15 ? -19.280 11.727 25.726 1.00 78.72 15 GLN F N 1
ATOM 7347 C CA . GLN F 3 15 ? -20.388 12.587 25.333 1.00 83.53 15 GLN F CA 1
ATOM 7348 C C . GLN F 3 15 ? -19.901 13.852 24.629 1.00 93.55 15 GLN F C 1
ATOM 7349 O O . GLN F 3 15 ? -18.869 14.420 24.995 1.00 95.22 15 GLN F O 1
#

Secondary structure (DSSP, 8-state):
---EEEE-SEEEE-TTS-EEEEEEESS--EETTEE-EEEEEE-TTS--EEEEETTTEEPTT--TTEEEEEETTEEEEEESS--GGG-EEEEEEE-SSSSPBB---EEEEE----BPPEEEEEPPPHHHHHTTEEEEEEEEEEEBSS--EEEEEETTEEP-SSEEEEEPPPPTTT--EEEEEEEEEEHHHHHT--EEEEEEE-TTSSS-EEEEEETT--/--EEEE---EEE-TT--EEEEEEEESS-GGGS-EEEEEE-TTS-EEEEEEEETTTTEEEE-TTTTTTEEEEEEGGGTEEEEEE-S--GGG-EEEEEEEE-TT--EEEE---EEEEE-S---BPPEEEEE--SS--SS-SEEEEEEEEEEEBSS--EEEEGGGTB-TTEEEPPPEE-TTS-EEEEEEEEEEGGGBTTB--EEEEEEGGGTEEEEEE----/---EEEE-SEEEE-TTS-EEEEEEESS--EETTEE-EEEEEE-TTS--EEEEETTTEEPTT--TTEEEEEETTEEEEEE-S--GGG-SEEEEEE-SSSSP-B---EEEEE----BPPEEEEEPPPHHHHHTTEEEEEEEEEEEBSS--EEEEEETTEEEESSEEEEEPPPPTTT--EEEEEEEEEEHHHHHT--EEEEEEE-TT-SS-EEEEEETT--/--EEEE---EEE-TT--EEEEEEEESS-GGGS-EEEEEE-TTS-EEEEEEEETTTTEEEE-TTTTTTEEEEEETTTTEEEEEE-S--TT--EEEEEEEE-TT--EEEE---EEEEE-S---BPPEEEEE--SS--SS-SEEEEEEEEEEEBSS--EEEEGGGTB-TTEEEPPPEE-TTS-EEEEEEEEEEGGGBTTB--EEEEEEGGGTEEEEEE----/-------GGGG-S--/-------GGGGSS--

CATH classification: 2.60.40.10 (+1 more: 2.60.40.10)

Nearest PDB structures (foldseek):
  7q4q-assembly1_C  TM=1.005E+00  e=5.399E-44  Mus musculus
  3qq9-assembly2_C  TM=9.483E-01  e=2.259E-38  unclassified
  7bsc-assembly1_L  TM=9.301E-01  e=1.483E-38  Homo sapiens
  8d54-assembly1_B  TM=8.577E-01  e=7.482E-39  Mus musculus
  7klc-assembly1_L  TM=8.140E-01  e=3.979E-39  Mus musculus

GO terms:
  GO:0005576 extracellular region (C, IDA)
  GO:1904724 tertiary granule lumen (C, TAS)
  GO:1904813 ficolin-1-rich granule lumen (C, TAS)
  GO:0035580 specific granule lumen (C, TAS)
  GO:0005576 extracellular region (C, TAS)
  GO:0005515 protein binding (F, IPI)
  GO:0010718 positive regulation of epithelial to mesenchymal transition (P, IDA)
  GO:0030511 positive regulation of transforming growth factor beta receptor signaling pathway (P, IDA)
  GO:0001938 positive regulation of endothelial cell proliferation (P, IMP)
  GO:0005576 extracellular region (C, HDA)
  GO:0035313 wound healing, spreading of epidermal cells (P, IMP)
  GO:0045766 positive regulation of angiogenesis (P, IMP)
  GO:0010838 positive regulation of keratinocyte proliferation (P, IMP)
  GO:0051546 keratinocyte migration (P, IMP)
  GO:0060054 positive regulation of epithelial cell proliferation involved in wound healing (P, IMP)
  GO:0061756 leukocyte adhesion to vascular endothelial cell (P, IMP)
  GO:0005114 type II transforming growth factor beta receptor binding (F, IPI)
  GO:0034713 type I transforming growth factor beta receptor binding (F, IPI)
  GO:0070062 extracellular exosome (C, HDA)

Sequence (904 aa):
DIVLTQSPDSLAVSLGERATISCRASQSVSTSGYSFMHWYQQKPGQPPKLLIKYASNLESGVPARFSGSGSGTDFTLTISSLQPEDFATYYCQHSWEMPLTFGQGTKLEIKRTVAAPSVFIFPPSDEQLKSGTASVVCLLNNFYPREAKVQWKVDNALQSGNSQESVTEQDSKDSTYSLSSTLTLSKADYEKHKVYACCEEVTHQGLSSPVTKSFNRGECQVQLVQSGAEVKKPGSSVKVSCKASGYTFSGYWMNWVRQAPGQGLEWIGQIYPGDGDTNYNGKFKGRVTITADKSTSTAYMELSSLRSEDTAVYYCARSITTVVLDYWGQGTTVTVSSASTKGPSVFPLAPCSRSTSESTAALGCCLVKDYFPEPVTVSWNSGALTSGVHTFPAVLQSSGLYSLSSVVTVPSSSLGTKTYTCCNVDHKPSNTKVDKRVESKDIVLTQSPDSLAVSLGERATISCRASQSVSTSGYSFMHWYQQKPGQPPKLLIKYASNLESGVPARFSGSGSSGTDFTLTISSLQPEDFATYYCQHSWEMPLTFGQGTKLEIKRTVAAPSVFIFPPSDEQLKSGTASVVCLLNNFYPREAKVQWKVDNALQSGNSQESVVTEQDSKDSTYSLSSTLTLSKADYEKHKVYACCEVTHQGLSSPVTKSFNRGECQVQLVQSGAEVKKPGSSSVKVSCKASSGGYYTTFFSSGGYYWWMMNNWWVVRQAPGQGLEWIIGGQQIIYYPPGGDDGGDDTTNNYYNNGGKKFFKKGGRRVVTTIITTAADDKKSSTTSSTTAAYYMMEELLSSSSLRSEDTAVYYCARSITTVVLDYWGQGTTVTVSSASTKGPSVFPLAPCSRSTSESTAALGCCLVKDYFPEPVVTVSWNSGALTSGVHTFPAVLQSSGLYSLSSVVTTVPSSSLGTKTYTCCNVDHKPSNTKVDKRVESKGNKLQVLGKDLLLPQGNKLQVLGKDLLLPQ

Solvent-accessible surface area: 39570 Å² total; per-residue (Å²): 127,3,92,8,72,4,60,54,91,72,38,42,13,37,95,40,102,147,2,64,1,47,1,143,3,74,77,50,0,30,28,87,87,101,14,0,0,0,0,0,21,17,66,101,84,97,35,3,109,9,4,0,43,39,5,65,80,64,48,115,79,17,56,96,48,6,56,10,62,40,74,19,45,60,1,36,0,16,0,49,44,1,67,81,92,1,46,4,28,0,15,0,0,0,0,12,36,56,18,1,27,17,1,78,6,0,66,0,23,16,111,76,105,74,19,44,9,58,8,24,18,1,13,12,15,80,87,2,33,167,82,32,38,0,2,0,0,0,0,0,6,51,0,14,25,71,122,26,108,21,46,4,58,6,60,133,54,106,40,104,86,42,48,78,82,12,34,18,84,19,45,111,190,56,20,5,11,0,0,6,2,28,0,54,17,52,69,54,74,8,96,150,66,115,46,0,8,0,32,0,53,8,128,31,34,129,68,76,44,79,70,61,11,41,86,73,116,42,168,29,86,12,86,8,35,52,82,45,70,51,96,70,53,37,50,5,106,0,28,0,99,4,50,52,43,92,8,39,4,68,9,0,0,0,0,11,31,7,128,87,86,14,7,35,2,0,0,0,6,18,4,31,90,40,61,44,55,51,14,55,119,18,129,82,85,11,68,4,54,33,52,119,102,64,31,10,0,55,0,61,13,47,57,3,98,71,106,14,50,5,42,2,10,0,0,19,1,36,44,30,0,0,0,38,95,28,0,93,14,2,63,0,20,6,22,89,16,73,83,83,17,14,48,12,16,35,4,12,30,28,76,123,63,134,106,78,94,60,11,2,4,0,0,5,0,17,38,0,4,12,74,86,16,80,24,42,2,10,32,40,71,31,103,91,30,38,22,58,4,69,26,32,97,29,130,77,18,29,31,9,16,5,0,0,0,26,7,80,24,98,19,22,19,118,104,32,8,13,0,24,3,26,0,155,63,36,127,31,70,26,11,12,32,4,74,18,160,102,2,94,8,73,5,61,52,99,63,52,38,15,32,92,49,101,158,1,69,0,42,2,151,4,74,65,51,0,28,24,79,83,134,11,3,0,0,0,0,14,18,57,112,82,83,33,2,109,15,8,0,42,40,5,61,85,66,51,120,78,24,55,98,52,7,52,11,63,40,72,18,49,65,3,36,0,29,0,26,53,2,62,84,94,2,28,7,27,0,16,0,0,0,0,8,30,54,16,2,24,16,0,67,6,0,73,3,33,26,111,74,105,70,21,44,10,61,11,42,20,1,8,7,6,86,71,2,22,164,85,34,40,0,2,0,0,0,0,0,7,52,0,12,25,76,121,24,104,22,28,4,53,3,41,120,6,71,15,40,46,8,45,83,76,14,39,20,92,37,44,107,188,58,16,4,11,0,0,6,2,28,0,36,16,36,83,57,15,8,72,100,36,106,54,0,8,0,29,0,56,9,128,30,33,129,70,71,45,70,74,64,12,46,68,71,113,44,191,28,106,12,71,10,34,49,78,46,64,53,97,71,56,46,48,0,104,0,29,0,106,9,48,57,39,85,10,40,8,53,18,1,1,0,0,25,31,18,134,78,125,8,9,41,2,0,0,1,6,18,3,21,96,39,66,43,55,62,4,59,150,9,149,81,35,7,68,4,62,32,57,119,109,74,34,12,0,64,0,41,0,39,46,1,120,75,129,4,51,6,46,0,11,0,0,19,2,46,38,30,1,0,0,38,93,29,0,103,13,2,65,0,12,4,24,88,18,81,84,83,20,13,46,11,15,24,3,10,35,30,79,125,53,138,102,91,96,70,14,2,5,0,0,5,0,16,37,0,2,6,66,83,19,81,25,44,1,28,101,41,93,33,104,94,33,38,21,58,3,68,26,37,99,27,60,64,20,30,24,11,16,4,0,2,0,43,3,67,26,114,35,48,68,120,104,78,7,28,0,23,4,30,0,158,59,34,144,37,162,53,106,53,79,1,95,7,129,90,82,78,99,28,39,18,0,105,85,48,78,147,126,208,89,97,80,102,28,36,25,0,88,97,83,70,142,135,213

Foldseek 3Di:
DKAKAKPDQEAAEAAFAKDKIKIFIPWWQDDPRFGQKFKWWADPPDDTDTAGGRFFHGDPPHDPQWGKDDGTGMIMIMRHGDDLVRQTWMKMWGDRDPPIDIYPIYGYAHDDDFDFWDKDKDWADPVVLVVFKTKIKIKTPFGPDDDKDKWKAFLHDTDDDFKDKDKDQQDSPRRGIMMMIIGMDTSVVVVVTFKIKMWMDDPNDPGIDIDIGTPPPD/DWAWAKDAAAEAEAQAKDKIKIFIDDDQLQAWKKWKWWADPPPGIGTAWIARQVVGDIDGDPVCPPFWDWGADNVRSMIMIMGGRDDQVSFTWMKMFTADPVGDGDYIYPTYTYGYHPDDFDFWDKAKDEDQDLDDPDQKGKIKIKTDFGDDDDKDKDKPVNPDDPQKDKDDWDQDPVRGTITMIMGMDTSVCPPVDWIWMWMADPVVRDTDIGTHYHD/DKAKAKPDQEEADAAQAKDKIKIFIPWWQDDPHFRQKFKWWAAPPGDTHTAGGRQFRGDPPRDPQWGKDDGIGMIMIMGGRDDLVRFTKMKMWGPRDPPIDIYPIYGYAHDDDWDFWDKDKDWADPVVVVVFKTKIKIKTPFGPDPDKDKWKAFQNRTDDDQKDKDKDAQDPPRRGMMMMIIGMDTSVVVVVTFKIKIWMDDPNDPHIDMDIGTPPPD/DWAKAKDAAEEAEAQFKDKIKIAIDDDQLQQWKKFKWWADPPPHIGGAWIARQVVGDIDGDPVCVPAKDWHADSVRRMIMMIGGGDDQVPFTWMKMFIAHPVGDGDGIYPTYTYGYHPDDFDFWDKAKDADQDQDPVDFKGKIKIKTDFGDDDDKDKDKPVPPDDPAKDKDDWDQDPVRGIITMIMGMDTSVCPPPDWIWMWMADVVVRDIDIGIHDHD/DDPDDDDPVVVDPPD/DDDDDDDPVVPDDDD

Organism: Homo sapiens (NCBI:txid9606)

Radius of gyration: 37.31 Å; Cα contacts (8 Å, |Δi|>4): 2592; chains: 6; bounding box: 93×55×110 Å